Protein 8GQY (pdb70)

B-factor: mean 26.7, std 15.01, range [7.88, 63.64]

Secondary structure (DSSP, 8-state):
----TTTHHHHHHHHTTTTHHHHTSS-SSSS--GGGTIIIIIHHHHTTTTTS-HHHHHHHHTTGGGTTT-----HHHHTHHHHHHHHHHHHS-STT-STTHHHHHTT-HHHHHHHHHHHHT--GGGTTTTHHHHHTTTSTTTHHHHHHHTTHHHHTTTTHHHHHHHHHHHHHHH--SGGGSHHHHHHHHHHHHHHHHIIIIIHHHHHHHHHHTHHHHHHHHHHHHHHHHHHHTT--HHHHHHHHHHHHT----/----TTTTTTTHHHHHHHHHHHHHHS-GGGT--GGGHHHHTTTTTTTTTTTS-HHHHHHHHTTTTTTSS-----HHHHHHHHHHHHHHHHHHTTGGGGGGHHHHHHH-HHHHHHHHHHHHT--HHHHHHHHTHHHHHHHHHHHHHHHHHTTHHHHTTTTHHHHHHHHHHHHHHS---GGGSHHHHHHHHHHHHHHHHHHHHTHHHHHHHHHHTHHHHHHHHHHHHHHHHHHHTT--HHHHTHHHHHHHT----/----TTTTTTTTTTTTTTTHHHHHHS-STTT--GGGHHHHHHHHHHTTTTTS-HHHHHHHHT-HHHHHS-----HHHHTTTHHHHHHHHHHHTTGGGSTTHHHHHHH-HHHHHHHHHHHHT--HHHHHHHHHHHHHTTHHHHHHHHHHHHHHTTTSSTTHHHHHHHHHHHHHTTTTSGGGSHHHHHHHHHHHHHHHHHHHHTHHHHHHHHHHHHHHHHHHHHHHHHHHHHHHTT--HHHHHHHHHHHHT----/----TTTHHHHTTHHHHHHHHHHHHT-STTT--GGGHHHHHHHHHHTTTTTS-HHHHHHHHGGGHHHHS-----HHHHHHHHHHHHHHHHHHTTGGGGGGHHHHHTT-HHHHHHHHHHHTT--HHHHHHHHHHHHHTTSTTHHHHHHHHHHHHHHSSTTHHHHHHHHHHHHHH--S-GGGSHHHHHHHHHHHHHHHHHHHHTTTHHHHTTHHHHHHHHHHHHHHHHHHHHHHTT--HHHHHHHHHHTTT----/----TTTHHHHHHHHHHHHHHHHHHS-TTTT--GGGHHHHHHHHTTHHHHTS-HHHHHHHHTTSTTTSS--PPPTTTTHHHHHHHHHHHHHH-GGG-GGGHHHHHHH-HHHHHHHHHHHTT--HHHHHHHHHHHHHHHHHHHHHHHHHHHHHHHHTTTTHHHHHHHHHHHHHHS---TTSSHHHHHHHHHHHHHHHHHIIIIIHHHHHHTTTTHHHHHHHHHHHHHHHHTTTTT--SHHHHHHHHHHHT----

Foldseek 3Di:
DAWDQCQVCLQVVLVVVVQVVCVVPDHPVLLDDPVLCCLQVVVLLVVLCVVDDVVLSVCLVVCLCCQRGNDFDDLVVLLVVLLVLLVVCVPVNLLPCPVCLVVVCVVDVLLSVLSVCSNVPDDLVCSLVVSVVVLVVVCVSLVSSLVSLVSSLVRSQVSLVVQLCVLVVVCVVCCPDVVCVVSSNSSSVSSNVRSVSCNPSNSVSSSVSSVVRSVRVSLSSVLSSVSSNVSVVSDDSVVSSVVVCVVPVHDDD/DFWDQCQVVVLVVVLVVVVVVQVVVHDCVLLDDVVLCCLQVVVLLVVLCVVDDVVLSVLLVVCVCCLRGPDFDDLVVLLVVLLVVLVVCLPVNLLPCPVCLVVVCVVDVLLSVLSVCSNVPDDLVVSLVVLVVVLVVVVVSLVSSLVSLVSSLVSSLVSLVVLLVVLVVVCVVDVPDVVSCPSSNSSSVSSNVRRCSCSPSNSVSSSVSSVVSSVSVSLSSVLSSVSVNVRSVNDHSVVSSVVSCVSVVHDDD/DAWDQCQVCQLVVVVVVVQVVQVPPHHCVLLDDPVLCCLQVVVLLVVLCVVDPVVLSVLLVVCVCCLRGPDFDDLVVLLVVLLVQLVVCLVPHLQVSPVCLVVVCVVDVLLSVLSVVSNVPDDLVVSLVVLVVVLVVVVVSLVSSLVSLVSSLVRNQVSLVVLLCVLVVVLVVVCPDVCCCVSSNVSSVSSNVRSCSCSPSPSVSSSVSSVVSSVSVVLSSVLSSVSVSCRNVNDHSVVSSVVSCVSVVHDDD/DPWDQCQVCQQVVLVVVVVVVCVVVPDDVLLDDVVLCCQLVVVLLVVLCVVDDVVLSVLLVVCLCCLRTPDFDDLVVLLVVLLVVLVVCLPVNLLPCPVCLVVVCVVDVLLSVLSVCVNVPDDLCCSLVVLVVVLVVVCVSLVSSLVSLVSSLVRSQVSLLVLLVVLVVVLVVDPVDVVCVVSSNVSSCSSNVRSCSCSPSPSVSSSVSSVVRSVRVSLSSVLSSVSVVCSNVSDHSVVSSVVSCVSPVHDDD/DFFDQCQVCQQVVLVVVVCVVQVVVHDCVLLDDPVLCCQLPVVLLVVLCVVDDVVLSVCLVVCVCCLRGPDFDDLVVLLVVLLVVQVVCLPVNLLPCPVCLVVLCVSDVLSNVLSVCVNVPDDLVCSLVVLVVVLVVVLVSLLSSLVSLVSSLVRSQVSLVVLLCVLVVVCVVDVPDVVSCPSSNSNSVSSNVRSCSCSPSPSVSSSPSSVVRSVRVSLSSNLSSVSVSCRVVNDDSVVSSVVSCVSVVHDDD

Radius of gyration: 33.13 Å; Cα contacts (8 Å, |Δi|>4): 1945; chains: 5; bounding box: 75×72×86 Å

Structure (mmCIF, N/CA/C/O backbone):
data_8GQY
#
_entry.id   8GQY
#
_cell.length_a   1.00
_cell.length_b   1.00
_cell.length_c   1.00
_cell.angle_alpha   90.00
_cell.angle_beta   90.00
_cell.angle_gamma   90.00
#
_symmetry.space_group_name_H-M   'P 1'
#
loop_
_atom_site.group_PDB
_atom_site.id
_atom_site.type_symbol
_atom_site.label_atom_id
_atom_site.label_alt_id
_atom_site.label_comp_id
_atom_site.label_asym_id
_atom_site.label_entity_id
_atom_site.label_seq_id
_atom_site.pdbx_PDB_ins_code
_atom_site.Cartn_x
_atom_site.Cartn_y
_atom_site.Cartn_z
_atom_site.occupancy
_atom_site.B_iso_or_equiv
_atom_site.auth_seq_id
_atom_site.auth_comp_id
_atom_site.auth_asym_id
_atom_site.auth_atom_id
_atom_site.pdbx_PDB_model_num
ATOM 1 N N . VAL A 1 5 ? 153.662 103.426 120.197 1.00 39.65 -1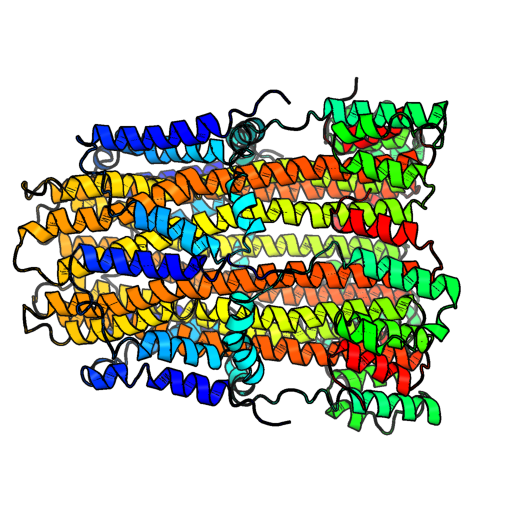 VAL A N 1
ATOM 2 C CA . VAL A 1 5 ? 153.311 104.519 121.093 1.00 39.65 -1 VAL A CA 1
ATOM 3 C C . VAL A 1 5 ? 153.273 104.009 122.528 1.00 39.65 -1 VAL A C 1
ATOM 4 O O . VAL A 1 5 ? 153.327 102.803 122.770 1.00 39.65 -1 VAL A O 1
ATOM 8 N N . HIS A 1 6 ? 153.176 104.936 123.480 1.00 44.18 0 HIS A N 1
ATOM 9 C CA . HIS A 1 6 ? 153.106 104.583 124.891 1.00 44.18 0 HIS A CA 1
ATOM 10 C C . HIS A 1 6 ? 151.955 105.317 125.561 1.00 44.18 0 HIS A C 1
ATOM 11 O O . HIS A 1 6 ? 151.111 105.905 124.880 1.00 44.18 0 HIS A O 1
ATOM 18 N N . MET A 1 7 ? 151.912 105.288 126.889 1.00 34.57 1 MET A N 1
ATOM 19 C CA . MET A 1 7 ? 150.805 105.854 127.644 1.00 34.57 1 MET A CA 1
ATOM 20 C C . MET A 1 7 ? 151.313 107.029 128.464 1.00 34.57 1 MET A C 1
ATOM 21 O O . MET A 1 7 ? 152.399 106.963 129.043 1.00 34.57 1 MET A O 1
ATOM 26 N N . ASP A 1 8 ? 150.528 108.102 128.504 1.00 21.68 2 ASP A N 1
ATOM 27 C CA . ASP A 1 8 ? 150.915 109.295 129.247 1.00 21.68 2 ASP A CA 1
ATOM 28 C C . ASP A 1 8 ? 150.678 109.061 130.732 1.00 21.68 2 ASP A C 1
ATOM 29 O O . ASP A 1 8 ? 149.534 108.900 131.170 1.00 21.68 2 ASP A O 1
ATOM 34 N N . VAL A 1 9 ? 151.759 109.050 131.510 1.00 15.31 3 VAL A N 1
ATOM 35 C CA . VAL A 1 9 ? 151.707 108.720 132.928 1.00 15.31 3 VAL A CA 1
ATOM 36 C C . VAL A 1 9 ? 151.622 110.008 133.739 1.00 15.31 3 VAL A C 1
ATOM 37 O O . VAL A 1 9 ? 151.855 110.017 134.952 1.00 15.31 3 VAL A O 1
ATOM 41 N N . GLY A 1 10 ? 151.267 111.106 133.076 1.00 13.11 4 GLY A N 1
ATOM 42 C CA . GLY A 1 10 ? 151.200 112.381 133.764 1.00 13.11 4 GLY A CA 1
ATOM 43 C C . GLY A 1 10 ? 150.040 112.498 134.730 1.00 13.11 4 GLY A C 1
ATOM 44 O O . GLY A 1 10 ? 150.141 113.204 135.735 1.00 13.11 4 GLY A O 1
ATOM 45 N N . THR A 1 11 ? 148.931 111.815 134.452 1.00 12.19 5 THR A N 1
ATOM 46 C CA . THR A 1 11 ? 147.728 111.986 135.260 1.00 12.19 5 THR A CA 1
ATOM 47 C C . THR A 1 11 ? 147.626 110.973 136.392 1.00 12.19 5 THR A C 1
ATOM 48 O O . THR A 1 11 ? 147.004 111.261 137.417 1.00 12.19 5 THR A O 1
ATOM 52 N N . ILE A 1 12 ? 148.208 109.786 136.236 1.00 11.83 6 ILE A N 1
ATOM 53 C CA . ILE A 1 12 ? 148.216 108.836 137.342 1.00 11.83 6 ILE A CA 1
ATOM 54 C C . ILE A 1 12 ? 149.106 109.346 138.466 1.00 11.83 6 ILE A C 1
ATOM 55 O O . ILE A 1 12 ? 148.666 109.488 139.611 1.00 11.83 6 ILE A O 1
ATOM 60 N N . ILE A 1 13 ? 150.366 109.653 138.153 1.00 11.61 7 ILE A N 1
ATOM 61 C CA . ILE A 1 13 ? 151.271 110.199 139.159 1.00 11.61 7 ILE A CA 1
ATOM 62 C C . ILE A 1 13 ? 150.807 111.578 139.617 1.00 11.61 7 ILE A C 1
ATOM 63 O O . ILE A 1 13 ? 151.278 112.095 140.634 1.00 11.61 7 ILE A O 1
ATOM 68 N N . GLY A 1 14 ? 149.882 112.198 138.886 1.00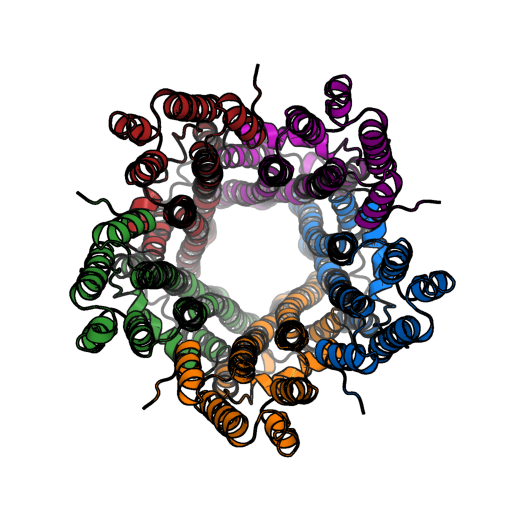 10.32 8 GLY A N 1
ATOM 69 C CA . GLY A 1 14 ? 149.421 113.519 139.273 1.00 10.32 8 GLY A CA 1
ATOM 70 C C . GLY A 1 14 ? 148.315 113.476 140.306 1.00 10.32 8 GLY A C 1
ATOM 71 O O . GLY A 1 14 ? 148.148 114.413 141.087 1.00 10.32 8 GLY A O 1
ATOM 72 N N . ILE A 1 15 ? 147.540 112.399 140.320 1.00 10.14 9 ILE A N 1
ATOM 73 C CA . ILE A 1 15 ? 146.451 112.260 141.278 1.00 10.14 9 ILE A CA 1
ATOM 74 C C . ILE A 1 15 ? 146.811 111.282 142.388 1.00 10.14 9 ILE A C 1
ATOM 75 O O . ILE A 1 15 ? 146.372 111.442 143.528 1.00 10.14 9 ILE A O 1
ATOM 80 N N . ILE A 1 16 ? 147.615 110.261 142.090 1.00 10.22 10 ILE A N 1
ATOM 81 C CA . ILE A 1 16 ? 148.085 109.371 143.146 1.00 10.22 10 ILE A CA 1
ATOM 82 C C . ILE A 1 16 ? 148.986 110.126 144.112 1.00 10.22 10 ILE A C 1
ATOM 83 O O . ILE A 1 16 ? 148.848 110.004 145.333 1.00 10.22 10 ILE A O 1
ATOM 88 N N . ALA A 1 17 ? 149.918 110.921 143.589 1.00 9.98 11 ALA A N 1
ATOM 89 C CA . ALA A 1 17 ? 150.794 111.716 144.439 1.00 9.98 11 ALA A CA 1
ATOM 90 C C . ALA A 1 17 ? 150.136 112.989 144.945 1.00 9.98 11 ALA A C 1
ATOM 91 O O . ALA A 1 17 ? 150.792 113.766 145.644 1.00 9.98 11 ALA A O 1
ATOM 93 N N . ALA A 1 18 ? 148.875 113.235 144.591 1.00 9.27 12 ALA A N 1
ATOM 94 C CA . ALA A 1 18 ? 148.122 114.312 145.222 1.00 9.27 12 ALA A CA 1
ATOM 95 C C . ALA A 1 18 ? 147.234 113.775 146.332 1.00 9.27 12 ALA A C 1
ATOM 96 O O . ALA A 1 18 ? 146.926 114.494 147.285 1.00 9.27 12 ALA A O 1
ATOM 98 N N . PHE A 1 19 ? 146.801 112.519 146.216 1.00 9.22 13 PHE A N 1
ATOM 99 C CA . PHE A 1 19 ? 146.101 111.862 147.310 1.00 9.22 13 PHE A CA 1
ATOM 100 C C . PHE A 1 19 ? 147.059 111.200 148.285 1.00 9.22 13 PHE A C 1
ATOM 101 O O . PHE A 1 19 ? 146.617 110.699 149.321 1.00 9.22 13 PHE A O 1
ATOM 109 N N . LEU A 1 20 ? 148.352 111.171 147.973 1.00 10.05 14 LEU A N 1
ATOM 110 C CA . LEU A 1 20 ? 149.327 110.577 148.876 1.00 10.05 14 LEU A CA 1
ATOM 111 C C . LEU A 1 20 ? 150.007 111.614 149.754 1.00 10.05 14 LEU A C 1
ATOM 112 O O . LEU A 1 20 ? 150.618 111.253 150.763 1.00 10.05 14 LEU A O 1
ATOM 117 N N . LEU A 1 21 ? 149.937 112.893 149.383 1.00 10.44 15 LEU A N 1
ATOM 118 C CA . LEU A 1 21 ? 150.369 113.960 150.275 1.00 10.44 15 LEU A CA 1
ATOM 119 C C . LEU A 1 21 ? 149.224 114.497 151.118 1.00 10.44 15 LEU A C 1
ATOM 120 O O . LEU A 1 21 ? 149.467 115.083 152.176 1.00 10.44 15 LEU A O 1
ATOM 125 N N . ILE A 1 22 ? 147.985 114.315 150.667 1.00 10.45 16 ILE A N 1
ATOM 126 C CA . ILE A 1 22 ? 146.838 114.598 151.518 1.00 10.45 16 ILE A CA 1
ATOM 127 C C . ILE A 1 22 ? 146.663 113.486 152.542 1.00 10.45 16 ILE A C 1
ATOM 128 O O . ILE A 1 22 ? 146.100 113.696 153.621 1.00 10.45 16 ILE A O 1
ATOM 133 N N . LEU A 1 23 ? 147.159 112.290 152.230 1.00 11.67 17 LEU A N 1
ATOM 134 C CA . LEU A 1 23 ? 147.076 111.169 153.155 1.00 11.67 17 LEU A CA 1
ATOM 135 C C . LEU A 1 23 ? 148.287 111.073 154.071 1.00 11.67 17 LEU A C 1
ATOM 136 O O . LEU A 1 23 ? 148.198 110.436 155.124 1.00 11.67 17 LEU A O 1
ATOM 141 N N . ILE A 1 24 ? 149.414 111.682 153.701 1.00 11.98 18 ILE A N 1
ATOM 142 C CA . ILE A 1 24 ? 150.562 111.708 154.601 1.00 11.98 18 ILE A CA 1
ATOM 143 C C . ILE A 1 24 ? 150.461 112.887 155.559 1.00 11.98 18 ILE A C 1
ATOM 144 O O . ILE A 1 24 ? 150.855 112.791 156.726 1.00 11.98 18 ILE A O 1
ATOM 149 N N . SER A 1 25 ? 149.911 114.011 155.095 1.00 12.96 19 SER A N 1
ATOM 150 C CA . SER A 1 25 ? 149.720 115.159 155.974 1.00 12.96 19 SER A CA 1
ATOM 151 C C . SER A 1 25 ? 148.679 114.895 157.050 1.00 12.96 19 SER A C 1
ATOM 152 O O . SER A 1 25 ? 148.618 115.640 158.033 1.00 12.96 19 SER A O 1
ATOM 155 N N . ILE A 1 26 ? 147.854 113.865 156.881 1.00 14.26 20 ILE A N 1
ATOM 156 C CA . ILE A 1 26 ? 146.960 113.439 157.949 1.00 14.26 20 ILE A CA 1
ATOM 157 C C . ILE A 1 26 ? 147.698 112.537 158.925 1.00 14.26 20 ILE A C 1
ATOM 158 O O . ILE A 1 26 ? 147.564 112.672 160.146 1.00 14.26 20 ILE A O 1
ATOM 163 N N . LEU A 1 27 ? 148.498 111.609 158.401 1.00 14.58 21 LEU A N 1
ATOM 164 C CA . LEU A 1 27 ? 149.236 110.689 159.258 1.00 14.58 21 LEU A CA 1
ATOM 165 C C . LEU A 1 27 ? 150.357 111.393 160.010 1.00 14.58 21 LEU A C 1
ATOM 166 O O . LEU A 1 27 ? 150.785 110.917 161.066 1.00 14.58 21 LEU A O 1
ATOM 171 N N . ILE A 1 28 ? 150.844 112.519 159.486 1.00 15.95 22 ILE A N 1
ATOM 172 C CA . ILE A 1 28 ? 151.900 113.264 160.167 1.00 15.95 22 ILE A CA 1
ATOM 173 C C . ILE A 1 28 ? 151.385 113.839 161.481 1.00 15.95 22 ILE A C 1
ATOM 174 O O . ILE A 1 28 ? 152.125 113.938 162.467 1.00 15.95 22 ILE A O 1
ATOM 179 N N . GLY A 1 29 ? 150.104 114.185 161.529 1.00 20.65 23 GLY A N 1
ATOM 180 C CA . GLY A 1 29 ? 149.515 114.752 162.725 1.00 20.65 23 GLY A CA 1
ATOM 181 C C . GLY A 1 29 ? 148.771 113.715 163.537 1.00 20.65 23 GLY A C 1
ATOM 182 O O . GLY A 1 29 ? 149.381 112.966 164.304 1.00 20.65 23 GLY A O 1
ATOM 183 N N . GLY A 1 30 ? 147.452 113.664 163.384 1.00 21.04 24 GLY A N 1
ATOM 184 C CA . GLY A 1 30 ? 146.653 112.679 164.085 1.00 21.04 24 GLY A CA 1
ATOM 185 C C . GLY A 1 30 ? 146.653 111.334 163.392 1.00 21.04 24 GLY A C 1
ATOM 186 O O . GLY A 1 30 ? 147.713 110.822 163.027 1.00 21.04 24 GLY A O 1
ATOM 187 N N . SER A 1 31 ? 145.478 110.748 163.210 1.00 25.83 25 SER A N 1
ATOM 188 C CA . SER A 1 31 ? 145.331 109.479 162.515 1.00 25.83 25 SER A CA 1
ATOM 189 C C . SER A 1 31 ? 144.306 109.627 161.395 1.00 25.83 25 SER A C 1
ATOM 190 O O . SER A 1 31 ? 143.731 110.696 161.184 1.00 25.83 25 SER A O 1
ATOM 193 N N . ILE A 1 32 ? 144.083 108.534 160.673 1.00 24.23 26 ILE A N 1
ATOM 194 C CA . ILE A 1 32 ? 143.186 108.520 159.527 1.00 24.23 26 ILE A CA 1
ATOM 195 C C . ILE A 1 32 ? 141.798 108.005 159.919 1.00 24.23 26 ILE A C 1
ATOM 196 O O . ILE A 1 32 ? 140.972 107.715 159.057 1.00 24.23 26 ILE A O 1
ATOM 201 N N . THR A 1 33 ? 141.521 107.898 161.215 1.00 25.02 27 THR A N 1
ATOM 202 C CA . THR A 1 33 ? 140.188 107.530 161.674 1.00 25.02 27 THR A CA 1
ATOM 203 C C . THR A 1 33 ? 139.340 108.739 162.025 1.00 25.02 27 THR A C 1
ATOM 204 O O . THR A 1 33 ? 138.117 108.622 162.137 1.00 25.02 27 THR A O 1
ATOM 208 N N . ALA A 1 34 ? 139.963 109.901 162.211 1.00 23.67 28 ALA A N 1
ATOM 209 C CA . ALA A 1 34 ? 139.197 111.113 162.459 1.00 23.67 28 ALA A CA 1
ATOM 210 C C . ALA A 1 34 ? 138.599 111.679 161.183 1.00 23.67 28 ALA A C 1
ATOM 211 O O . ALA A 1 34 ? 137.516 112.270 161.228 1.00 23.67 28 ALA A O 1
ATOM 213 N N . PHE A 1 35 ? 139.271 111.501 160.048 1.00 19.49 29 PHE A N 1
ATOM 214 C CA . PHE A 1 35 ? 138.849 112.094 158.792 1.00 19.49 29 PHE A CA 1
ATOM 215 C C . PHE A 1 35 ? 137.919 111.206 157.985 1.00 19.49 29 PHE A C 1
ATOM 216 O O . PHE A 1 35 ? 137.515 111.601 156.889 1.00 19.49 29 PHE A O 1
ATOM 224 N N . ILE A 1 36 ? 137.579 110.020 158.485 1.00 18.80 30 ILE A N 1
ATOM 225 C CA . ILE A 1 36 ? 136.591 109.179 157.823 1.00 18.80 30 ILE A CA 1
ATOM 226 C C . ILE A 1 36 ? 135.234 109.418 158.469 1.00 18.80 30 ILE A C 1
ATOM 227 O O . ILE A 1 36 ? 135.000 109.030 159.619 1.00 18.80 30 ILE A O 1
ATOM 232 N N . ASN A 1 37 ? 134.332 110.059 157.732 1.00 16.26 31 ASN A N 1
ATOM 233 C CA . ASN A 1 37 ? 132.998 110.387 158.229 1.00 16.26 31 ASN A CA 1
ATOM 234 C C . ASN A 1 37 ? 131.994 109.957 157.166 1.00 16.26 31 ASN A C 1
ATOM 235 O O . ASN A 1 37 ? 131.660 110.738 156.271 1.00 16.26 31 ASN A O 1
ATOM 240 N N . VAL A 1 38 ? 131.510 108.724 157.281 1.00 15.94 32 VAL A N 1
ATOM 241 C CA . VAL A 1 38 ? 130.718 108.058 156.247 1.00 15.94 32 VAL A CA 1
ATOM 242 C C . VAL A 1 38 ? 129.420 108.798 155.927 1.00 15.94 32 VAL A C 1
ATOM 243 O O . VAL A 1 38 ? 129.090 108.941 154.742 1.00 15.94 32 VAL A O 1
ATOM 247 N N . PRO A 1 39 ? 128.643 109.291 156.909 1.00 14.83 33 PRO A N 1
ATOM 248 C CA . PRO A 1 39 ? 127.423 110.026 156.546 1.00 14.83 33 PRO A CA 1
ATOM 249 C C . PRO A 1 39 ? 127.700 111.397 155.951 1.00 14.83 33 PRO A C 1
ATOM 250 O O . PRO A 1 39 ? 126.775 112.185 155.741 1.00 14.83 33 PRO A O 1
ATOM 254 N N . SER A 1 40 ? 128.969 111.698 155.688 1.00 13.99 34 SER A N 1
ATOM 255 C CA . SER A 1 40 ? 129.357 112.911 154.988 1.00 13.99 34 SER A CA 1
ATOM 256 C C . SER A 1 40 ? 130.187 112.625 153.750 1.00 13.99 34 SER A C 1
ATOM 257 O O . SER A 1 40 ? 130.744 113.560 153.167 1.00 13.99 34 SER A O 1
ATOM 260 N N . ILE A 1 41 ? 130.318 111.358 153.356 1.00 13.74 35 ILE A N 1
ATOM 261 C CA . ILE A 1 41 ? 130.846 111.034 152.038 1.00 13.74 35 ILE A CA 1
ATOM 262 C C . ILE A 1 41 ? 129.739 111.029 151.000 1.00 13.74 35 ILE A C 1
ATOM 263 O O . ILE A 1 41 ? 129.992 111.331 149.830 1.00 13.74 35 ILE A O 1
ATOM 268 N N . PHE A 1 42 ? 128.509 110.711 151.403 1.00 13.81 36 PHE A N 1
ATOM 269 C CA . PHE A 1 42 ? 127.393 110.662 150.473 1.00 13.81 36 PHE A CA 1
ATOM 270 C C . PHE A 1 42 ? 126.887 112.042 150.078 1.00 13.81 36 PHE A C 1
ATOM 271 O O . PHE A 1 42 ? 126.367 112.197 148.971 1.00 13.81 36 PHE A O 1
ATOM 279 N N . ILE A 1 43 ? 127.028 113.044 150.941 1.00 12.33 37 ILE A N 1
ATOM 280 C CA . ILE A 1 43 ? 126.524 114.370 150.608 1.00 12.33 37 ILE A CA 1
ATOM 281 C C . ILE A 1 43 ? 127.459 115.108 149.654 1.00 12.33 37 ILE A C 1
ATOM 282 O O . ILE A 1 43 ? 127.033 116.052 148.984 1.00 12.33 37 ILE A O 1
ATOM 287 N N . VAL A 1 44 ? 128.721 114.698 149.563 1.00 10.98 38 VAL A N 1
ATOM 288 C CA . VAL A 1 44 ? 129.655 115.349 148.651 1.00 10.98 38 VAL A CA 1
ATOM 289 C C . VAL A 1 44 ? 129.942 114.485 147.433 1.00 10.98 38 VAL A C 1
ATOM 290 O O . VAL A 1 44 ? 129.983 114.989 146.310 1.00 10.98 38 VAL A O 1
ATOM 294 N N . VAL A 1 45 ? 130.141 113.180 147.619 1.00 10.44 39 VAL A N 1
ATOM 295 C CA . VAL A 1 45 ? 130.395 112.297 146.485 1.00 10.44 39 VAL A CA 1
ATOM 296 C C . VAL A 1 45 ? 129.087 111.836 145.864 1.00 10.44 39 VAL A C 1
ATOM 297 O O . VAL A 1 45 ? 128.888 111.938 144.650 1.00 10.44 39 VAL A O 1
ATOM 301 N N . GLY A 1 46 ? 128.174 111.318 146.685 1.00 11.41 40 GLY A N 1
ATOM 302 C CA . GLY A 1 46 ? 126.905 110.848 146.161 1.00 11.41 40 GLY A CA 1
ATOM 303 C C . GLY A 1 46 ? 125.948 111.968 145.817 1.00 11.41 40 GLY A C 1
ATOM 304 O O . GLY A 1 46 ? 125.054 111.789 144.988 1.00 11.41 40 GLY A O 1
ATOM 305 N N . GLY A 1 47 ? 126.108 113.125 146.450 1.00 10.74 41 GLY A N 1
ATOM 306 C CA . GLY A 1 47 ? 125.275 114.272 146.151 1.00 10.74 41 GLY A CA 1
ATOM 307 C C . GLY A 1 47 ? 125.810 115.085 144.993 1.00 10.74 41 GLY A C 1
ATOM 308 O O . GLY A 1 47 ? 125.051 115.480 144.106 1.00 10.74 41 GLY A O 1
ATOM 309 N N . GLY A 1 48 ? 127.121 115.335 144.984 1.00 9.85 42 GLY A N 1
ATOM 310 C CA . GLY A 1 48 ? 127.719 116.101 143.904 1.00 9.85 42 GLY A CA 1
ATOM 311 C C . GLY A 1 48 ? 127.661 115.401 142.564 1.00 9.85 42 GLY A C 1
ATOM 312 O O . GLY A 1 48 ? 127.786 116.045 141.520 1.00 9.85 42 GLY A O 1
ATOM 313 N N . MET A 1 49 ? 127.491 114.076 142.569 1.00 11.39 43 MET A N 1
ATOM 314 C CA . MET A 1 49 ? 127.290 113.335 141.329 1.00 11.39 43 MET A CA 1
ATOM 315 C C . MET A 1 49 ? 125.838 113.365 140.881 1.00 11.39 43 MET A C 1
ATOM 316 O O . MET A 1 49 ? 125.568 113.495 139.684 1.00 11.39 43 MET A O 1
ATOM 321 N N . ALA A 1 50 ? 124.894 113.250 141.815 1.00 11.02 44 ALA A N 1
ATOM 322 C CA . ALA A 1 50 ? 123.485 113.212 141.446 1.00 11.02 44 ALA A CA 1
ATOM 323 C C . ALA A 1 50 ? 122.973 114.594 141.069 1.00 11.02 44 ALA A C 1
ATOM 324 O O . ALA A 1 50 ? 122.158 114.728 140.153 1.00 11.02 44 ALA A O 1
ATOM 326 N N . ALA A 1 51 ? 123.434 115.634 141.763 1.00 9.89 45 ALA A N 1
ATOM 327 C CA . ALA A 1 51 ? 123.037 116.989 141.396 1.00 9.89 45 ALA A CA 1
ATOM 328 C C . ALA A 1 51 ? 123.679 117.411 140.083 1.00 9.89 45 ALA A C 1
ATOM 329 O O . ALA A 1 51 ? 123.177 118.307 139.400 1.00 9.89 45 ALA A O 1
ATOM 331 N N . ALA A 1 52 ? 124.802 116.790 139.725 1.00 10.49 46 ALA A N 1
ATOM 332 C CA . ALA A 1 52 ? 125.432 116.996 138.429 1.00 10.49 46 ALA A CA 1
ATOM 333 C C . ALA A 1 52 ? 124.963 115.997 137.387 1.00 10.49 46 ALA A C 1
ATOM 334 O O . ALA A 1 52 ? 125.409 116.069 136.238 1.00 10.49 46 ALA A O 1
ATOM 336 N N . MET A 1 53 ? 124.106 115.051 137.770 1.00 11.07 47 MET A N 1
ATOM 337 C CA . MET A 1 53 ? 123.438 114.209 136.787 1.00 11.07 47 MET A CA 1
ATOM 338 C C . MET A 1 53 ? 122.287 114.958 136.140 1.00 11.07 47 MET A C 1
ATOM 339 O O . MET A 1 53 ? 121.986 114.753 134.961 1.00 11.07 47 MET A O 1
ATOM 344 N N . GLY A 1 54 ? 121.637 115.836 136.899 1.00 11.10 48 GLY A N 1
ATOM 345 C CA . GLY A 1 54 ? 120.552 116.641 136.385 1.00 11.10 48 GLY A CA 1
ATOM 346 C C . GLY A 1 54 ? 120.976 117.830 135.567 1.00 11.10 48 GLY A C 1
ATOM 347 O O . GLY A 1 54 ? 120.139 118.428 134.889 1.00 11.10 48 GLY A O 1
ATOM 348 N N . ALA A 1 55 ? 122.252 118.191 135.610 1.00 10.17 49 ALA A N 1
ATOM 349 C CA . ALA A 1 55 ? 122.742 119.297 134.805 1.00 10.17 49 ALA A CA 1
ATOM 350 C C . ALA A 1 55 ? 122.954 118.914 133.350 1.00 10.17 49 ALA A C 1
ATOM 351 O O . ALA A 1 55 ? 123.143 119.805 132.518 1.00 10.17 49 ALA A O 1
ATOM 353 N N . PHE A 1 56 ? 122.915 117.630 133.024 1.00 10.55 50 PHE A N 1
ATOM 354 C CA . PHE A 1 56 ? 123.132 117.132 131.676 1.00 10.55 50 PHE A CA 1
ATOM 355 C C . PHE A 1 56 ? 122.091 116.070 131.374 1.00 10.55 50 PHE A C 1
ATOM 356 O O . PHE A 1 56 ? 121.526 115.467 132.291 1.00 10.55 50 PHE A O 1
ATOM 364 N N . PRO A 1 57 ? 121.818 115.815 130.097 1.00 13.24 51 PRO A N 1
ATOM 365 C CA . PRO A 1 57 ? 121.015 114.645 129.741 1.00 13.24 51 PRO A CA 1
ATOM 366 C C . PRO A 1 57 ? 121.661 113.368 130.251 1.00 13.24 51 PRO A C 1
ATOM 367 O O . PRO A 1 57 ? 122.799 113.358 130.721 1.00 13.24 51 PRO A O 1
ATOM 371 N N . LEU A 1 58 ? 120.911 112.272 130.168 1.00 14.35 52 LEU A N 1
ATOM 372 C CA . LEU A 1 58 ? 121.425 111.019 130.705 1.00 14.35 52 LEU A CA 1
ATOM 373 C C . LEU A 1 58 ? 122.588 110.486 129.881 1.00 14.35 52 LEU A C 1
ATOM 374 O O . LEU A 1 58 ? 123.485 109.840 130.428 1.00 14.35 52 LEU A O 1
ATOM 379 N N . LYS A 1 59 ? 122.603 110.750 128.577 1.00 14.81 53 LYS A N 1
ATOM 380 C CA . LYS A 1 59 ? 123.661 110.221 127.726 1.00 14.81 53 LYS A CA 1
ATOM 381 C C . LYS A 1 59 ? 124.949 111.026 127.802 1.00 14.81 53 LYS A C 1
ATOM 382 O O . LYS A 1 59 ? 126.018 110.475 127.524 1.00 14.81 53 LYS A O 1
ATOM 388 N N . ASP A 1 60 ? 124.878 112.306 128.162 1.00 13.57 54 ASP A N 1
ATOM 389 C CA . ASP A 1 60 ? 126.062 113.149 128.244 1.00 13.57 54 ASP A CA 1
ATOM 390 C C . ASP A 1 60 ? 126.711 113.126 129.617 1.00 13.57 54 ASP A C 1
ATOM 391 O O . ASP A 1 60 ? 127.833 113.620 129.761 1.00 13.57 54 ASP A O 1
ATOM 396 N N . PHE A 1 61 ? 126.032 112.581 130.622 1.00 11.65 55 PHE A N 1
ATOM 397 C CA . PHE A 1 61 ? 126.621 112.341 131.931 1.00 11.65 55 PHE A CA 1
ATOM 398 C C . PHE A 1 61 ? 127.210 110.948 132.057 1.00 11.65 55 PHE A C 1
ATOM 399 O O . PHE A 1 61 ? 128.187 110.764 132.786 1.00 11.65 55 PHE A O 1
ATOM 407 N N . ILE A 1 62 ? 126.640 109.962 131.362 1.00 12.40 56 ILE A N 1
ATOM 408 C CA . ILE A 1 62 ? 127.227 108.629 131.358 1.00 12.40 56 ILE A CA 1
ATOM 409 C C . ILE A 1 62 ? 128.549 108.630 130.607 1.00 12.40 56 ILE A C 1
ATOM 410 O O . ILE A 1 62 ? 129.481 107.910 130.980 1.00 12.40 56 ILE A O 1
ATOM 415 N N . ARG A 1 63 ? 128.665 109.432 129.548 1.00 12.89 57 ARG A N 1
ATOM 416 C CA . ARG A 1 63 ? 129.953 109.571 128.878 1.00 12.89 57 ARG A CA 1
ATOM 417 C C . ARG A 1 63 ? 130.931 110.365 129.729 1.00 12.89 57 ARG A C 1
ATOM 418 O O . ARG A 1 63 ? 132.063 109.926 129.952 1.00 12.89 57 ARG A O 1
ATOM 426 N N . GLY A 1 64 ? 130.509 111.528 130.223 1.00 11.45 58 GLY A N 1
ATOM 427 C CA . GLY A 1 64 ? 131.429 112.406 130.923 1.00 11.45 58 GLY A CA 1
ATOM 428 C C . GLY A 1 64 ? 131.969 111.827 132.214 1.00 11.45 58 GLY A C 1
ATOM 429 O O . GLY A 1 64 ? 133.044 112.222 132.670 1.00 11.45 58 GLY A O 1
ATOM 430 N N . VAL A 1 65 ? 131.240 110.895 132.824 1.00 10.98 59 VAL A N 1
ATOM 431 C CA . VAL A 1 65 ? 131.736 110.264 134.041 1.00 10.98 59 VAL A CA 1
ATOM 432 C C . VAL A 1 65 ? 132.583 109.046 133.707 1.00 10.98 59 VAL A C 1
ATOM 433 O O . VAL A 1 65 ? 133.583 108.771 134.376 1.00 10.98 59 VAL A O 1
ATOM 437 N N . LEU A 1 66 ? 132.219 108.309 132.664 1.00 11.68 60 LEU A N 1
ATOM 438 C CA . LEU A 1 66 ? 133.064 107.226 132.181 1.00 11.68 60 LEU A CA 1
ATOM 439 C C . LEU A 1 66 ? 134.194 107.720 131.292 1.00 11.68 60 LEU A C 1
ATOM 440 O O . LEU A 1 66 ? 134.842 106.902 130.633 1.00 11.68 60 LEU A O 1
ATOM 445 N N . ALA A 1 67 ? 134.436 109.026 131.245 1.00 11.59 61 ALA A N 1
ATOM 446 C CA . ALA A 1 67 ? 135.514 109.595 130.452 1.00 11.59 61 ALA A CA 1
ATOM 447 C C . ALA A 1 67 ? 136.759 109.880 131.269 1.00 11.59 61 ALA A C 1
ATOM 448 O O . ALA A 1 67 ? 137.623 110.626 130.805 1.00 11.59 61 ALA A O 1
ATOM 450 N N . ILE A 1 68 ? 136.863 109.334 132.481 1.00 10.69 62 ILE A N 1
ATOM 451 C CA . ILE A 1 68 ? 138.144 109.362 133.171 1.00 10.69 62 ILE A CA 1
ATOM 452 C C . ILE A 1 68 ? 139.148 108.455 132.482 1.00 10.69 62 ILE A C 1
ATOM 453 O O . ILE A 1 68 ? 140.340 108.778 132.441 1.00 10.69 62 ILE A O 1
ATOM 458 N N . LYS A 1 69 ? 138.692 107.337 131.918 1.00 12.87 63 LYS A N 1
ATOM 459 C CA . LYS A 1 69 ? 139.584 106.419 131.227 1.00 12.87 63 LYS A CA 1
ATOM 460 C C . LYS A 1 69 ? 140.319 107.085 130.071 1.00 12.87 63 LYS A C 1
ATOM 461 O O . LYS A 1 69 ? 141.289 106.517 129.563 1.00 12.87 63 LYS A O 1
ATOM 467 N N . LYS A 1 70 ? 139.880 108.266 129.636 1.00 13.17 64 LYS A N 1
ATOM 468 C CA . LYS A 1 70 ? 140.645 109.049 128.678 1.00 13.17 64 LYS A CA 1
ATOM 469 C C . LYS A 1 70 ? 141.572 110.048 129.351 1.00 13.17 64 LYS A C 1
ATOM 470 O O . LYS A 1 70 ? 142.376 110.686 128.666 1.00 13.17 64 LYS A O 1
ATOM 476 N N . ALA A 1 71 ? 141.472 110.211 130.670 1.00 11.88 65 ALA A N 1
ATOM 477 C CA . ALA A 1 71 ? 142.460 111.005 131.388 1.00 11.88 65 ALA A CA 1
ATOM 478 C C . ALA A 1 71 ? 143.613 110.134 131.859 1.00 11.88 65 ALA A C 1
ATOM 479 O O . ALA A 1 71 ? 144.779 110.410 131.556 1.00 11.88 65 ALA A O 1
ATOM 481 N N . PHE A 1 72 ? 143.304 109.068 132.596 1.00 12.24 66 PHE A N 1
ATOM 482 C CA . PHE A 1 72 ? 144.351 108.271 133.223 1.00 12.24 66 PHE A CA 1
ATOM 483 C C . PHE A 1 72 ? 145.196 107.548 132.184 1.00 12.24 66 PHE A C 1
ATOM 484 O O . PHE A 1 72 ? 146.403 107.794 132.068 1.00 12.24 66 PHE A O 1
ATOM 492 N N . LEU A 1 73 ? 144.581 106.658 131.407 1.00 14.88 67 LEU A N 1
ATOM 493 C CA . LEU A 1 73 ? 145.295 105.918 130.370 1.00 14.88 67 LEU A CA 1
ATOM 494 C C . LEU A 1 73 ? 145.005 106.560 129.017 1.00 14.88 67 LEU A C 1
ATOM 495 O O . LEU A 1 73 ? 144.229 106.056 128.206 1.00 14.88 67 LEU A O 1
ATOM 500 N N . TRP A 1 74 ? 145.647 107.697 128.780 1.00 20.15 68 TRP A N 1
ATOM 501 C CA . TRP A 1 74 ? 145.604 108.371 127.495 1.00 20.15 68 TRP A CA 1
ATOM 502 C C . TRP A 1 74 ? 146.947 108.215 126.800 1.00 20.15 68 TRP A C 1
ATOM 503 O O . TRP A 1 74 ? 148.003 108.288 127.434 1.00 20.15 68 TRP A O 1
ATOM 514 N N . LYS A 1 75 ? 146.901 107.990 125.490 1.00 26.73 69 LYS A N 1
ATOM 515 C CA . LYS A 1 75 ? 148.107 107.820 124.700 1.00 26.73 69 LYS A CA 1
ATOM 516 C C . LYS A 1 75 ? 148.150 108.902 123.630 1.00 26.73 69 LYS A C 1
ATOM 517 O O . LYS A 1 75 ? 147.331 108.882 122.694 1.00 26.73 69 LYS A O 1
ATOM 523 N N . PRO A 1 76 ? 149.077 109.856 123.727 1.00 28.17 70 PRO A N 1
ATOM 524 C CA . PRO A 1 76 ? 149.072 110.973 122.792 1.00 28.17 70 PRO A CA 1
ATOM 525 C C . PRO A 1 76 ? 149.246 110.482 121.368 1.00 28.17 70 PRO A C 1
ATOM 526 O O . PRO A 1 76 ? 149.888 109.446 121.128 1.00 28.17 70 PRO A O 1
ATOM 530 N N . PRO A 1 77 ? 148.674 111.181 120.389 1.00 30.55 71 PRO A N 1
ATOM 531 C CA . PRO A 1 77 ? 148.816 110.745 118.995 1.00 30.55 71 PRO A CA 1
ATOM 532 C C . PRO A 1 77 ? 150.261 110.868 118.540 1.00 30.55 71 PRO A C 1
ATOM 533 O O . PRO A 1 77 ? 150.900 111.903 118.735 1.00 30.55 71 PRO A O 1
ATOM 537 N N . ASP A 1 78 ? 150.775 109.799 117.942 1.00 35.23 72 ASP A N 1
ATOM 538 C CA . ASP A 1 78 ? 152.128 109.814 117.400 1.00 35.23 72 ASP A CA 1
ATOM 539 C C . ASP A 1 78 ? 152.163 110.755 116.204 1.00 35.23 72 ASP A C 1
ATOM 540 O O . ASP A 1 78 ? 151.706 110.399 115.114 1.00 35.23 72 ASP A O 1
ATOM 545 N N . LEU A 1 79 ? 152.701 111.959 116.401 1.00 32.29 73 LEU A N 1
ATOM 546 C CA . LEU A 1 79 ? 152.712 112.949 115.332 1.00 32.29 73 LEU A CA 1
ATOM 547 C C . LEU A 1 79 ? 153.619 112.560 114.176 1.00 32.29 73 LEU A C 1
ATOM 548 O O . LEU A 1 79 ? 153.366 112.989 113.047 1.00 32.29 73 LEU A O 1
ATOM 553 N N . ASN A 1 80 ? 154.659 111.767 114.419 1.00 35.93 74 ASN A N 1
ATOM 554 C CA . ASN A 1 80 ? 155.491 111.278 113.330 1.00 35.93 74 ASN A CA 1
ATOM 555 C C . ASN A 1 80 ? 154.795 110.213 112.497 1.00 35.93 74 ASN A C 1
ATOM 556 O O . ASN A 1 80 ? 155.358 109.774 111.490 1.00 35.93 74 ASN A O 1
ATOM 561 N N . ASP A 1 81 ? 153.599 109.781 112.902 1.00 36.71 75 ASP A N 1
ATOM 562 C CA . ASP A 1 81 ? 152.761 108.907 112.097 1.00 36.71 75 ASP A CA 1
ATOM 563 C C . ASP A 1 81 ? 151.549 109.617 111.516 1.00 36.71 75 ASP A C 1
ATOM 564 O O . ASP A 1 81 ? 150.981 109.130 110.535 1.00 36.71 75 ASP A O 1
ATOM 569 N N . VAL A 1 82 ? 151.142 110.747 112.093 1.00 34.27 76 VAL A N 1
ATOM 570 C CA . VAL A 1 82 ? 150.134 111.584 111.454 1.00 34.27 76 VAL A CA 1
ATOM 571 C C . VAL A 1 82 ? 150.658 112.114 110.129 1.00 34.27 76 VAL A C 1
ATOM 572 O O . VAL A 1 82 ? 149.911 112.242 109.154 1.00 34.27 76 VAL A O 1
ATOM 576 N N . ILE A 1 83 ? 151.953 112.426 110.072 1.00 34.50 77 ILE A N 1
ATOM 577 C CA . ILE A 1 83 ? 152.549 112.902 108.831 1.00 34.50 77 ILE A CA 1
ATOM 578 C C . ILE A 1 83 ? 152.737 111.750 107.857 1.00 34.50 77 ILE A C 1
ATOM 579 O O . ILE A 1 83 ? 152.450 111.876 106.663 1.00 34.50 77 ILE A O 1
ATOM 584 N N . GLU A 1 84 ? 153.217 110.611 108.346 1.00 36.73 78 GLU A N 1
ATOM 585 C CA . GLU A 1 84 ? 153.484 109.465 107.490 1.00 36.73 78 GLU A CA 1
ATOM 586 C C . GLU A 1 84 ? 152.228 108.901 106.842 1.00 36.73 78 GLU A C 1
ATOM 587 O O . GLU A 1 84 ? 152.310 108.388 105.723 1.00 36.73 78 GLU A O 1
ATOM 593 N N . THR A 1 85 ? 151.070 108.996 107.499 1.00 36.11 79 THR A N 1
ATOM 594 C CA . THR A 1 85 ? 149.837 108.510 106.890 1.00 36.11 79 THR A CA 1
ATOM 595 C C . THR A 1 85 ? 149.252 109.532 105.926 1.00 36.11 79 THR A C 1
ATOM 596 O O . THR A 1 85 ? 148.309 109.225 105.191 1.00 36.11 79 THR A O 1
ATOM 600 N N . ILE A 1 86 ? 149.778 110.756 105.929 1.00 34.56 80 ILE A N 1
ATOM 601 C CA . ILE A 1 86 ? 149.374 111.734 104.927 1.00 34.56 80 ILE A CA 1
ATOM 602 C C . ILE A 1 86 ? 150.165 111.533 103.644 1.00 34.56 80 ILE A C 1
ATOM 603 O O . ILE A 1 86 ? 149.603 111.538 102.544 1.00 34.56 80 ILE A O 1
ATOM 608 N N . GLY A 1 87 ? 151.479 111.343 103.760 1.00 36.10 81 GLY A N 1
ATOM 609 C CA . GLY A 1 87 ? 152.274 110.986 102.602 1.00 36.10 81 GLY A CA 1
ATOM 610 C C . GLY A 1 87 ? 152.018 109.584 102.094 1.00 36.10 81 GLY A C 1
ATOM 611 O O . GLY A 1 87 ? 152.494 109.231 101.011 1.00 36.10 81 GLY A O 1
ATOM 612 N N . GLU A 1 88 ? 151.289 108.771 102.858 1.00 41.12 82 GLU A N 1
ATOM 613 C CA . GLU A 1 88 ? 150.872 107.467 102.362 1.00 41.12 82 GLU A CA 1
ATOM 614 C C . GLU A 1 88 ? 149.589 107.564 101.552 1.00 41.12 82 GLU A C 1
ATOM 615 O O . GLU A 1 88 ? 149.417 106.824 100.578 1.00 41.12 82 GLU A O 1
ATOM 621 N N . ILE A 1 89 ? 148.681 108.460 101.940 1.00 41.00 83 ILE A N 1
ATOM 622 C CA . ILE A 1 89 ? 147.516 108.743 101.112 1.00 41.00 83 ILE A CA 1
ATOM 623 C C . ILE A 1 89 ? 147.923 109.540 99.882 1.00 41.00 83 ILE A C 1
ATOM 624 O O . ILE A 1 89 ? 147.436 109.289 98.775 1.00 41.00 83 ILE A O 1
ATOM 629 N N . ALA A 1 90 ? 148.831 110.504 100.053 1.00 41.69 84 ALA A N 1
ATOM 630 C CA . ALA A 1 90 ? 149.204 111.389 98.954 1.00 41.69 84 ALA A CA 1
ATOM 631 C C . ALA A 1 90 ? 149.817 110.618 97.794 1.00 41.69 84 ALA A C 1
ATOM 632 O O . ALA A 1 90 ? 149.397 110.786 96.644 1.00 41.69 84 ALA A O 1
ATOM 634 N N . SER A 1 91 ? 150.812 109.773 98.068 1.00 43.40 85 SER A N 1
ATOM 635 C CA . SER A 1 91 ? 151.402 108.969 97.006 1.00 43.40 85 SER A CA 1
ATOM 636 C C . SER A 1 91 ? 150.403 107.994 96.403 1.00 43.40 85 SER A C 1
ATOM 637 O O . SER A 1 91 ? 150.438 107.760 95.192 1.00 43.40 85 SER A O 1
ATOM 640 N N . LYS A 1 92 ? 149.509 107.433 97.218 1.00 45.26 86 LYS A N 1
ATOM 641 C CA . LYS A 1 92 ? 148.480 106.532 96.715 1.00 45.26 86 LYS A CA 1
ATOM 642 C C . LYS A 1 92 ? 147.555 107.217 95.719 1.00 45.26 86 LYS A C 1
ATOM 643 O O . LYS A 1 92 ? 147.090 106.575 94.772 1.00 45.26 86 LYS A O 1
ATOM 649 N N . VAL A 1 93 ? 147.281 108.508 95.910 1.00 45.53 87 VAL A N 1
ATOM 650 C CA . VAL A 1 93 ? 146.394 109.217 94.995 1.00 45.53 87 VAL A CA 1
ATOM 651 C C . VAL A 1 93 ? 147.113 109.564 93.695 1.00 45.53 87 VAL A C 1
ATOM 652 O O . VAL A 1 93 ? 146.481 109.658 92.638 1.00 45.53 87 VAL A O 1
ATOM 656 N N . ARG A 1 94 ? 148.433 109.740 93.736 1.00 46.87 88 ARG A N 1
ATOM 657 C CA . ARG A 1 94 ? 149.163 110.027 92.507 1.00 46.87 88 ARG A CA 1
ATOM 658 C C . ARG A 1 94 ? 149.545 108.751 91.767 1.00 46.87 88 ARG A C 1
ATOM 659 O O . ARG A 1 94 ? 149.614 108.750 90.533 1.00 46.87 88 ARG A O 1
ATOM 667 N N . LYS A 1 95 ? 149.784 107.657 92.492 1.00 47.96 89 LYS A N 1
ATOM 668 C CA . LYS A 1 95 ? 150.165 106.406 91.845 1.00 47.96 89 LYS A CA 1
ATOM 669 C C . LYS A 1 95 ? 148.978 105.761 91.136 1.00 47.96 89 LYS A C 1
ATOM 670 O O . LYS A 1 95 ? 148.988 105.594 89.913 1.00 47.96 89 LYS A O 1
ATOM 676 N N . GLU A 1 96 ? 147.940 105.400 91.893 1.00 48.01 90 GLU A N 1
ATOM 677 C CA . GLU A 1 96 ? 146.799 104.664 91.365 1.00 48.01 90 GLU A CA 1
ATOM 678 C C . GLU A 1 96 ? 145.534 105.508 91.268 1.00 48.01 90 GLU A C 1
ATOM 679 O O . GLU A 1 96 ? 144.439 104.950 91.155 1.00 48.01 90 GLU A O 1
ATOM 685 N N . GLY A 1 97 ? 145.651 106.827 91.306 1.00 48.04 91 GLY A N 1
ATOM 686 C CA . GLY A 1 97 ? 144.484 107.673 91.194 1.00 48.04 91 GLY A CA 1
ATOM 687 C C . GLY A 1 97 ? 143.715 107.776 92.496 1.00 48.04 91 GLY A C 1
ATOM 688 O O . GLY A 1 97 ? 144.075 107.197 93.524 1.00 48.04 91 GLY A O 1
ATOM 689 N N . ILE A 1 98 ? 142.624 108.533 92.438 1.00 50.41 92 ILE A N 1
ATOM 690 C CA . ILE A 1 98 ? 141.810 108.788 93.623 1.00 50.41 92 ILE A CA 1
ATOM 691 C C . ILE A 1 98 ? 140.665 107.791 93.740 1.00 50.41 92 ILE A C 1
ATOM 692 O O . ILE A 1 98 ? 140.173 107.530 94.839 1.00 50.41 92 ILE A O 1
ATOM 697 N N . LEU A 1 99 ? 140.221 107.216 92.623 1.00 53.38 93 LEU A N 1
ATOM 698 C CA . LEU A 1 99 ? 139.153 106.227 92.672 1.00 53.38 93 LEU A CA 1
ATOM 699 C C . LEU A 1 99 ? 139.622 104.884 93.213 1.00 53.38 93 LEU A C 1
ATOM 700 O O . LEU A 1 99 ? 138.787 103.996 93.416 1.00 53.38 93 LEU A O 1
ATOM 705 N N . ALA A 1 100 ? 140.921 104.713 93.449 1.00 52.28 94 ALA A N 1
ATOM 706 C CA . ALA A 1 100 ? 141.477 103.480 94.003 1.00 52.28 94 ALA A CA 1
ATOM 707 C C . ALA A 1 100 ? 141.827 103.630 95.476 1.00 52.28 94 ALA A C 1
ATOM 708 O O . ALA A 1 100 ? 142.786 103.028 95.965 1.00 52.28 94 ALA A O 1
ATOM 710 N N . LEU A 1 101 ? 141.066 104.447 96.198 1.00 52.91 95 LEU A N 1
ATOM 711 C CA . LEU A 1 101 ? 141.157 104.552 97.646 1.00 52.91 95 LEU A CA 1
ATOM 712 C C . LEU A 1 101 ? 139.997 103.869 98.352 1.00 52.91 95 LEU A C 1
ATOM 713 O O . LEU A 1 101 ? 139.838 104.046 99.562 1.00 52.91 95 LEU A O 1
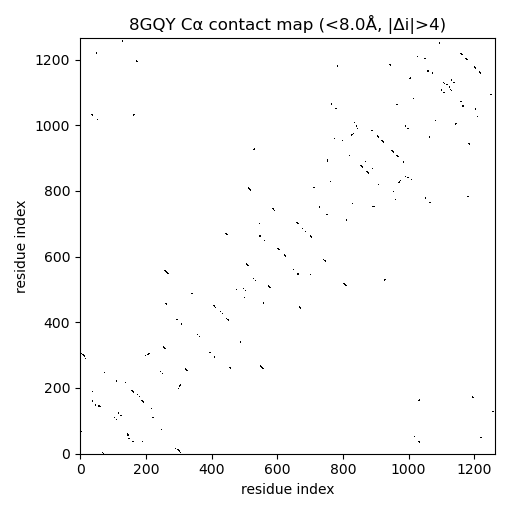ATOM 718 N N . GLU A 1 102 ? 139.174 103.110 97.628 1.00 58.38 96 GLU A N 1
ATOM 719 C CA . GLU A 1 102 ? 137.994 102.513 98.238 1.00 58.38 96 GLU A CA 1
ATOM 720 C C . GLU A 1 102 ? 138.308 101.205 98.948 1.00 58.38 96 GLU A C 1
ATOM 721 O O . GLU A 1 102 ? 137.716 100.927 99.996 1.00 58.38 96 GLU A O 1
ATOM 727 N N . GLY A 1 103 ? 139.220 100.401 98.413 1.00 56.33 97 GLY A N 1
ATOM 728 C CA . GLY A 1 103 ? 139.633 99.195 99.096 1.00 56.33 97 GLY A CA 1
ATOM 729 C C . GLY A 1 103 ? 140.484 99.419 100.321 1.00 56.33 97 GLY A C 1
ATOM 730 O O . GLY A 1 103 ? 140.881 98.454 100.978 1.00 56.33 97 GLY A O 1
ATOM 731 N N . ASP A 1 104 ? 140.777 100.679 100.650 1.00 53.48 98 ASP A N 1
ATOM 732 C CA . ASP A 1 104 ? 141.605 101.019 101.799 1.00 53.48 98 ASP A CA 1
ATOM 733 C C . ASP A 1 104 ? 140.875 101.929 102.777 1.00 53.48 98 ASP A C 1
ATOM 734 O O . ASP A 1 104 ? 141.515 102.537 103.638 1.00 53.48 98 ASP A O 1
ATOM 739 N N . ILE A 1 105 ? 139.550 102.043 102.660 1.00 50.16 99 ILE A N 1
ATOM 740 C CA . ILE A 1 105 ? 138.796 102.878 103.589 1.00 50.16 99 ILE A CA 1
ATOM 741 C C . ILE A 1 105 ? 138.930 102.350 105.009 1.00 50.16 99 ILE A C 1
ATOM 742 O O . ILE A 1 105 ? 139.207 103.110 105.945 1.00 50.16 99 ILE A O 1
ATOM 747 N N . GLU A 1 106 ? 138.746 101.042 105.194 1.00 49.85 100 GLU A N 1
ATOM 748 C CA . GLU A 1 106 ? 138.805 100.464 106.529 1.00 49.85 100 GLU A CA 1
ATOM 749 C C . GLU A 1 106 ? 140.192 100.570 107.146 1.00 49.85 100 GLU A C 1
ATOM 750 O O . GLU A 1 106 ? 140.312 100.540 108.374 1.00 49.85 100 GLU A O 1
ATOM 756 N N . LEU A 1 107 ? 141.238 100.694 106.328 1.00 47.68 101 LEU A N 1
ATOM 757 C CA . LEU A 1 107 ? 142.574 100.876 106.883 1.00 47.68 101 LEU A CA 1
ATOM 758 C C . LEU A 1 107 ? 142.722 102.255 107.509 1.00 47.68 101 LEU A C 1
ATOM 759 O O . LEU A 1 107 ? 143.326 102.395 108.579 1.00 47.68 101 LEU A O 1
ATOM 764 N N . TYR A 1 108 ? 142.178 103.285 106.860 1.00 45.47 102 TYR A N 1
ATOM 765 C CA . TYR A 1 108 ? 142.180 104.627 107.427 1.00 45.47 102 TYR A CA 1
ATOM 766 C C . TYR A 1 108 ? 141.005 104.866 108.361 1.00 45.47 102 TYR A C 1
ATOM 767 O O . TYR A 1 108 ? 141.015 105.852 109.103 1.00 45.47 102 TYR A O 1
ATOM 776 N N . TYR A 1 109 ? 139.999 103.991 108.344 1.00 46.49 103 TYR A N 1
ATOM 777 C CA . TYR A 1 109 ? 138.929 104.071 109.329 1.00 46.49 103 TYR A CA 1
ATOM 778 C C . TYR A 1 109 ? 139.386 103.598 110.701 1.00 46.49 103 TYR A C 1
ATOM 779 O O . TYR A 1 109 ? 138.698 103.855 111.693 1.00 46.49 103 TYR A O 1
ATOM 788 N N . GLN A 1 110 ? 140.525 102.910 110.779 1.00 48.54 104 GLN A N 1
ATOM 789 C CA . GLN A 1 110 ? 141.121 102.568 112.063 1.00 48.54 104 GLN A CA 1
ATOM 790 C C . GLN A 1 110 ? 142.054 103.654 112.575 1.00 48.54 104 GLN A C 1
ATOM 791 O O . GLN A 1 110 ? 142.321 103.713 113.779 1.00 48.54 104 GLN A O 1
ATOM 797 N N . LYS A 1 111 ? 142.563 104.508 111.685 1.00 45.59 105 LYS A N 1
ATOM 798 C CA . LYS A 1 111 ? 143.395 105.628 112.113 1.00 45.59 105 LYS A CA 1
ATOM 799 C C . LYS A 1 111 ? 142.584 106.620 112.937 1.00 45.59 105 LYS A C 1
ATOM 800 O O . LYS A 1 111 ? 142.979 106.997 114.046 1.00 45.59 105 LYS A O 1
ATOM 806 N N . ASP A 1 112 ? 141.445 107.056 112.405 1.00 41.83 106 ASP A N 1
ATOM 807 C CA . ASP A 1 112 ? 140.499 107.901 113.116 1.00 41.83 106 ASP A CA 1
ATOM 808 C C . ASP A 1 112 ? 139.191 107.899 112.345 1.00 41.83 106 ASP A C 1
ATOM 809 O O . ASP A 1 112 ? 139.202 107.788 111.115 1.00 41.83 106 ASP A O 1
ATOM 814 N N . PRO A 1 113 ? 138.052 108.018 113.032 1.00 41.99 107 PRO A N 1
ATOM 815 C CA . PRO A 1 113 ? 136.757 107.920 112.345 1.00 41.99 107 PRO A CA 1
ATOM 816 C C . PRO A 1 113 ? 136.471 109.059 111.384 1.00 41.99 107 PRO A C 1
ATOM 817 O O . PRO A 1 113 ? 135.471 108.990 110.662 1.00 41.99 107 PRO A O 1
ATOM 821 N N . LEU A 1 114 ? 137.298 110.103 111.346 1.00 38.15 108 LEU A N 1
ATOM 822 C CA . LEU A 1 114 ? 137.028 111.234 110.468 1.00 38.15 108 LEU A CA 1
ATOM 823 C C . LEU A 1 114 ? 137.787 111.137 109.153 1.00 38.15 108 LEU A C 1
ATOM 824 O O . LEU A 1 114 ? 137.271 111.555 108.115 1.00 38.15 108 LEU A O 1
ATOM 829 N N . LEU A 1 115 ? 139.005 110.599 109.170 1.00 37.07 109 LEU A N 1
ATOM 830 C CA . LEU A 1 115 ? 139.699 110.343 107.914 1.00 37.07 109 LEU A CA 1
ATOM 831 C C . LEU A 1 115 ? 139.035 109.216 107.136 1.00 37.07 109 LEU A C 1
ATOM 832 O O . LEU A 1 115 ? 139.181 109.138 105.913 1.00 37.07 109 LEU A O 1
ATOM 837 N N . GLY A 1 116 ? 138.294 108.345 107.821 1.00 41.34 110 GLY A N 1
ATOM 838 C CA . GLY A 1 116 ? 137.702 107.203 107.150 1.00 41.34 110 GLY A CA 1
ATOM 839 C C . GLY A 1 116 ? 136.478 107.547 106.329 1.00 41.34 110 GLY A C 1
ATOM 840 O O . GLY A 1 116 ? 136.266 106.971 105.260 1.00 41.34 110 GLY A O 1
ATOM 841 N N . ASP A 1 117 ? 135.655 108.477 106.809 1.00 41.53 111 ASP A N 1
ATOM 842 C CA . ASP A 1 117 ? 134.485 108.926 106.068 1.00 41.53 111 ASP A CA 1
ATOM 843 C C . ASP A 1 117 ? 134.748 110.212 105.299 1.00 41.53 111 ASP A C 1
ATOM 844 O O . ASP A 1 117 ? 133.858 110.697 104.596 1.00 41.53 111 ASP A O 1
ATOM 849 N N . MET A 1 118 ? 135.948 110.777 105.418 1.00 39.38 112 MET A N 1
ATOM 850 C CA . MET A 1 118 ? 136.380 111.856 104.544 1.00 39.38 112 MET A CA 1
ATOM 851 C C . MET A 1 118 ? 137.032 111.343 103.272 1.00 39.38 112 MET A C 1
ATOM 852 O O . MET A 1 118 ? 137.084 112.076 102.281 1.00 39.38 112 MET A O 1
ATOM 857 N N . ILE A 1 119 ? 137.530 110.108 103.281 1.00 42.68 113 ILE A N 1
ATOM 858 C CA . ILE A 1 119 ? 137.964 109.469 102.046 1.00 42.68 113 ILE A CA 1
ATOM 859 C C . ILE A 1 119 ? 136.792 108.766 101.372 1.00 42.68 113 ILE A C 1
ATOM 860 O O . ILE A 1 119 ? 136.742 108.677 100.141 1.00 42.68 113 ILE A O 1
ATOM 865 N N . ARG A 1 120 ? 135.834 108.262 102.154 1.00 45.95 114 ARG A N 1
ATOM 866 C CA . ARG A 1 120 ? 134.614 107.717 101.570 1.00 45.95 114 ARG A CA 1
ATOM 867 C C . ARG A 1 120 ? 133.877 108.776 100.765 1.00 45.95 114 ARG A C 1
ATOM 868 O O . ARG A 1 120 ? 133.345 108.490 99.687 1.00 45.95 114 ARG A O 1
ATOM 876 N N . MET A 1 121 ? 133.837 110.011 101.271 1.00 44.30 115 MET A N 1
ATOM 877 C CA . MET A 1 121 ? 133.273 111.105 100.491 1.00 44.30 115 MET A CA 1
ATOM 878 C C . MET A 1 121 ? 134.183 111.485 99.334 1.00 44.30 115 MET A C 1
ATOM 879 O O . MET A 1 121 ? 133.719 112.062 98.347 1.00 44.30 115 MET A O 1
ATOM 884 N N . LEU A 1 122 ? 135.477 111.178 99.439 1.00 45.64 116 LEU A N 1
ATOM 885 C CA . LEU A 1 122 ? 136.403 111.491 98.357 1.00 45.64 116 LEU A CA 1
ATOM 886 C C . LEU A 1 122 ? 136.243 110.513 97.202 1.00 45.64 116 LEU A C 1
ATOM 887 O O . LEU A 1 122 ? 136.347 110.899 96.033 1.00 45.64 116 LEU A O 1
ATOM 892 N N . VAL A 1 123 ? 135.985 109.239 97.511 1.00 46.27 117 VAL A N 1
ATOM 893 C CA . VAL A 1 123 ? 135.722 108.244 96.475 1.00 46.27 117 VAL A CA 1
ATOM 894 C C . VAL A 1 123 ? 134.338 108.388 95.867 1.00 46.27 117 VAL A C 1
ATOM 895 O O . VAL A 1 123 ? 134.161 108.105 94.675 1.00 46.27 117 VAL A O 1
ATOM 899 N N . ASP A 1 124 ? 133.352 108.839 96.645 1.00 47.57 118 ASP A N 1
ATOM 900 C CA . ASP A 1 124 ? 131.996 108.983 96.131 1.00 47.57 118 ASP A CA 1
ATOM 901 C C . ASP A 1 124 ? 131.881 110.073 95.075 1.00 47.57 118 ASP A C 1
ATOM 902 O O . ASP A 1 124 ? 130.928 110.056 94.290 1.00 47.57 118 ASP A O 1
ATOM 907 N N . GLY A 1 125 ? 132.813 111.013 95.038 1.00 48.57 119 GLY A N 1
ATOM 908 C CA . GLY A 1 125 ? 132.838 112.042 94.026 1.00 48.57 119 GLY A CA 1
ATOM 909 C C . GLY A 1 125 ? 132.364 113.416 94.456 1.00 48.57 119 GLY A C 1
ATOM 910 O O . GLY A 1 125 ? 131.885 114.174 93.605 1.00 48.57 119 GLY A O 1
ATOM 911 N N . ILE A 1 126 ? 132.479 113.758 95.729 1.00 46.54 120 ILE A N 1
ATOM 912 C CA . ILE A 1 126 ? 132.035 115.053 96.228 1.00 46.54 120 ILE A CA 1
ATOM 913 C C . ILE A 1 126 ? 133.207 116.022 96.173 1.00 46.54 120 ILE A C 1
ATOM 914 O O . ILE A 1 126 ? 134.322 115.687 96.590 1.00 46.54 120 ILE A O 1
ATOM 919 N N . ASP A 1 127 ? 132.960 117.220 95.647 1.00 47.36 121 ASP A N 1
ATOM 920 C CA . ASP A 1 127 ? 134.026 118.202 95.508 1.00 47.36 121 ASP A CA 1
ATOM 921 C C . ASP A 1 127 ? 134.510 118.656 96.877 1.00 47.36 121 ASP A C 1
ATOM 922 O O . ASP A 1 127 ? 133.763 118.642 97.859 1.00 47.36 121 ASP A O 1
ATOM 927 N N . ILE A 1 128 ? 135.780 119.064 96.933 1.00 45.39 122 ILE A N 1
ATOM 928 C CA . ILE A 1 128 ? 136.411 119.396 98.208 1.00 45.39 122 ILE A CA 1
ATOM 929 C C . ILE A 1 128 ? 135.663 120.508 98.926 1.00 45.39 122 ILE A C 1
ATOM 930 O O . ILE A 1 128 ? 135.586 120.517 100.160 1.00 45.39 122 ILE A O 1
ATOM 935 N N . ASN A 1 129 ? 135.093 121.455 98.179 1.00 46.46 123 ASN A N 1
ATOM 936 C CA . ASN A 1 129 ? 134.370 122.548 98.822 1.00 46.46 123 ASN A CA 1
ATOM 937 C C . ASN A 1 129 ? 133.154 122.046 99.590 1.00 46.46 123 ASN A C 1
ATOM 938 O O . ASN A 1 129 ? 132.608 122.775 100.424 1.00 46.46 123 ASN A O 1
ATOM 943 N N . ASP A 1 130 ? 132.718 120.819 99.324 1.00 43.34 124 ASP A N 1
ATOM 944 C CA . ASP A 1 130 ? 131.671 120.175 100.102 1.00 43.34 124 ASP A CA 1
ATOM 945 C C . ASP A 1 130 ? 132.204 119.057 100.986 1.00 43.34 124 ASP A C 1
ATOM 946 O O . ASP A 1 130 ? 131.420 118.406 101.682 1.00 43.34 124 ASP A O 1
ATOM 951 N N . ILE A 1 131 ? 133.513 118.813 100.964 1.00 42.30 125 ILE A N 1
ATOM 952 C CA . ILE A 1 131 ? 134.147 117.896 101.893 1.00 42.30 125 ILE A CA 1
ATOM 953 C C . ILE A 1 131 ? 134.917 118.629 102.985 1.00 42.30 125 ILE A C 1
ATOM 954 O O . ILE A 1 131 ? 134.806 118.261 104.159 1.00 42.30 125 ILE A O 1
ATOM 959 N N . LYS A 1 132 ? 135.683 119.658 102.637 1.00 38.54 126 LYS A N 1
ATOM 960 C CA . LYS A 1 132 ? 136.343 120.512 103.611 1.00 38.54 126 LYS A CA 1
ATOM 961 C C . LYS A 1 132 ? 135.355 121.388 104.371 1.00 38.54 126 LYS A C 1
ATOM 962 O O . LYS A 1 132 ? 135.731 122.004 105.371 1.00 38.54 126 LYS A O 1
ATOM 968 N N . ALA A 1 133 ? 134.097 121.446 103.928 1.00 36.43 127 ALA A N 1
ATOM 969 C CA . ALA A 1 133 ? 133.070 122.211 104.618 1.00 36.43 127 ALA A CA 1
ATOM 970 C C . ALA A 1 133 ? 132.042 121.354 105.335 1.00 36.43 127 ALA A C 1
ATOM 971 O O . ALA A 1 133 ? 131.318 121.880 106.185 1.00 36.43 127 ALA A O 1
ATOM 973 N N . THR A 1 134 ? 131.947 120.062 105.015 1.00 35.16 128 THR A N 1
ATOM 974 C CA . THR A 1 134 ? 131.132 119.133 105.785 1.00 35.16 128 THR A CA 1
ATOM 975 C C . THR A 1 134 ? 131.919 118.429 106.877 1.00 35.16 128 THR A C 1
ATOM 976 O O . THR A 1 134 ? 131.393 118.245 107.980 1.00 35.16 128 THR A O 1
ATOM 980 N N . ALA A 1 135 ? 133.169 118.056 106.607 1.00 33.51 129 ALA A N 1
ATOM 981 C CA . ALA A 1 135 ? 134.033 117.465 107.616 1.00 33.51 129 ALA A CA 1
ATOM 982 C C . ALA A 1 135 ? 134.631 118.490 108.564 1.00 33.51 129 ALA A C 1
ATOM 983 O O . ALA A 1 135 ? 135.182 118.102 109.597 1.00 33.51 129 ALA A O 1
ATOM 985 N N . GLU A 1 136 ? 134.552 119.778 108.240 1.00 33.14 130 GLU A N 1
ATOM 986 C CA . GLU A 1 136 ? 134.915 120.796 109.216 1.00 33.14 130 GLU A CA 1
ATOM 987 C C . GLU A 1 136 ? 133.754 121.123 110.140 1.00 33.14 130 GLU A C 1
ATOM 988 O O . GLU A 1 136 ? 133.975 121.536 111.282 1.00 33.14 130 GLU A O 1
ATOM 994 N N . MET A 1 137 ? 132.519 120.957 109.665 1.00 33.06 131 MET A N 1
ATOM 995 C CA . MET A 1 137 ? 131.356 121.087 110.530 1.00 33.06 131 MET A CA 1
ATOM 996 C C . MET A 1 137 ? 131.020 119.781 111.235 1.00 33.06 131 MET A C 1
ATOM 997 O O . MET A 1 137 ? 130.198 119.780 112.156 1.00 33.06 131 MET A O 1
ATOM 1002 N N . ALA A 1 138 ? 131.630 118.672 110.823 1.00 29.85 132 ALA A N 1
ATOM 1003 C CA . ALA A 1 138 ? 131.525 117.427 111.570 1.00 29.85 132 ALA A CA 1
ATOM 1004 C C . ALA A 1 138 ? 132.554 117.339 112.681 1.00 29.85 132 ALA A C 1
ATOM 1005 O O . ALA A 1 138 ? 132.254 116.800 113.750 1.00 29.85 132 ALA A O 1
ATOM 1007 N N . LEU A 1 139 ? 133.756 117.867 112.454 1.00 27.85 133 LEU A N 1
ATOM 1008 C CA . LEU A 1 139 ? 134.776 117.900 113.493 1.00 27.85 133 LEU A CA 1
ATOM 1009 C C . LEU A 1 139 ? 134.445 118.910 114.581 1.00 27.85 133 LEU A C 1
ATOM 1010 O O . LEU A 1 139 ? 134.680 118.640 115.763 1.00 27.85 133 LEU A O 1
ATOM 1015 N N . ALA A 1 140 ? 133.900 120.069 114.212 1.00 27.56 134 ALA A N 1
ATOM 1016 C CA . ALA A 1 140 ? 133.509 121.047 115.217 1.00 27.56 134 ALA A CA 1
ATOM 1017 C C . ALA A 1 140 ? 132.358 120.536 116.068 1.00 27.56 134 ALA A C 1
ATOM 1018 O O . ALA A 1 140 ? 132.108 121.069 117.154 1.00 27.56 134 ALA A O 1
ATOM 1020 N N . GLN A 1 141 ? 131.641 119.522 115.586 1.00 28.00 135 GLN A N 1
ATOM 1021 C CA . GLN A 1 141 ? 130.580 118.907 116.375 1.00 28.00 135 GLN A CA 1
ATOM 1022 C C . GLN A 1 141 ? 130.948 117.488 116.788 1.00 28.00 135 GLN A C 1
ATOM 1023 O O . GLN A 1 141 ? 130.101 116.749 117.300 1.00 28.00 135 GLN A O 1
ATOM 1029 N N . LEU A 1 142 ? 132.198 117.082 116.540 1.00 24.93 136 LEU A N 1
ATOM 1030 C CA . LEU A 1 142 ? 132.757 115.909 117.202 1.00 24.93 136 LEU A CA 1
ATOM 1031 C C . LEU A 1 142 ? 133.469 116.287 118.487 1.00 24.93 136 LEU A C 1
ATOM 1032 O O . LEU A 1 142 ? 133.494 115.492 119.429 1.00 24.93 136 LEU A O 1
ATOM 1037 N N . ASP A 1 143 ? 134.060 117.479 118.539 1.00 25.23 137 ASP A N 1
ATOM 1038 C CA . ASP A 1 143 ? 134.649 117.989 119.768 1.00 25.23 137 ASP A CA 1
ATOM 1039 C C . ASP A 1 143 ? 133.613 118.578 120.710 1.00 25.23 137 ASP A C 1
ATOM 1040 O O . ASP A 1 143 ? 133.883 118.693 121.909 1.00 25.23 137 ASP A O 1
ATOM 1045 N N . GLU A 1 144 ? 132.444 118.963 120.201 1.00 25.33 138 GLU A N 1
ATOM 1046 C CA . GLU A 1 144 ? 131.336 119.321 121.073 1.00 25.33 138 GLU A CA 1
ATOM 1047 C C . GLU A 1 144 ? 130.786 118.115 121.815 1.00 25.33 138 GLU A C 1
ATOM 1048 O O . GLU A 1 144 ? 130.018 118.286 122.766 1.00 25.33 138 GLU A O 1
ATOM 1054 N N . LYS A 1 145 ? 131.146 116.906 121.385 1.00 20.90 139 LYS A N 1
ATOM 1055 C CA . LYS A 1 145 ? 130.939 115.716 122.195 1.00 20.90 139 LYS A CA 1
ATOM 1056 C C . LYS A 1 145 ? 132.102 115.463 123.137 1.00 20.90 139 LYS A C 1
ATOM 1057 O O . LYS A 1 145 ? 131.961 114.672 124.073 1.00 20.90 139 LYS A O 1
ATOM 1063 N N . MET A 1 146 ? 133.250 116.097 122.896 1.00 18.60 140 MET A N 1
ATOM 1064 C CA . MET A 1 146 ? 134.364 116.062 123.831 1.00 18.60 140 MET A CA 1
ATOM 1065 C C . MET A 1 146 ? 134.331 117.214 124.821 1.00 18.60 140 MET A C 1
ATOM 1066 O O . MET A 1 146 ? 134.900 117.091 125.909 1.00 18.60 140 MET A O 1
ATOM 1071 N N . SER A 1 147 ? 133.698 118.328 124.464 1.00 17.39 141 SER A N 1
ATOM 1072 C CA . SER A 1 147 ? 133.480 119.420 125.400 1.00 17.39 141 SER A CA 1
ATOM 1073 C C . SER A 1 147 ? 132.322 119.150 126.345 1.00 17.39 141 SER A C 1
ATOM 1074 O O . SER A 1 147 ? 132.097 119.938 127.268 1.00 17.39 141 SER A O 1
ATOM 1077 N N . THR A 1 148 ? 131.575 118.071 126.121 1.00 14.85 142 THR A N 1
ATOM 1078 C CA . THR A 1 148 ? 130.563 117.621 127.064 1.00 14.85 142 THR A CA 1
ATOM 1079 C C . THR A 1 148 ? 131.087 116.535 127.991 1.00 14.85 142 THR A C 1
ATOM 1080 O O . THR A 1 148 ? 130.447 116.246 129.005 1.00 14.85 142 THR A O 1
ATOM 1084 N N . GLU A 1 149 ? 132.225 115.924 127.663 1.00 13.72 143 GLU A N 1
ATOM 1085 C CA . GLU A 1 149 ? 132.946 115.083 128.609 1.00 13.72 143 GLU A CA 1
ATOM 1086 C C . GLU A 1 149 ? 133.748 115.907 129.599 1.00 13.72 143 GLU A C 1
ATOM 1087 O O . GLU A 1 149 ? 134.126 115.397 130.658 1.00 13.72 143 GLU A O 1
ATOM 1093 N N . VAL A 1 150 ? 134.033 117.163 129.262 1.00 11.93 144 VAL A N 1
ATOM 1094 C CA . VAL A 1 150 ? 134.729 118.051 130.184 1.00 11.93 144 VAL A CA 1
ATOM 1095 C C . VAL A 1 150 ? 133.735 118.815 131.041 1.00 11.93 144 VAL A C 1
ATOM 1096 O O . VAL A 1 150 ? 133.909 118.930 132.258 1.00 11.93 144 VAL A O 1
ATOM 1100 N N . ALA A 1 151 ? 132.675 119.344 130.428 1.00 11.30 145 ALA A N 1
ATOM 1101 C CA . ALA A 1 151 ? 131.701 120.135 131.165 1.00 11.30 145 ALA A CA 1
ATOM 1102 C C . ALA A 1 151 ? 131.064 119.364 132.307 1.00 11.30 145 ALA A C 1
ATOM 1103 O O . ALA A 1 151 ? 130.526 119.990 133.223 1.00 11.30 145 ALA A O 1
ATOM 1105 N N . VAL A 1 152 ? 131.108 118.032 132.277 1.00 9.59 146 VAL A N 1
ATOM 1106 C CA . VAL A 1 152 ? 130.764 117.262 133.466 1.00 9.59 146 VAL A CA 1
ATOM 1107 C C . VAL A 1 152 ? 131.815 117.473 134.543 1.00 9.59 146 VAL A C 1
ATOM 1108 O O . VAL A 1 152 ? 131.501 117.847 135.677 1.00 9.59 146 VAL A O 1
ATOM 1112 N N . TRP A 1 153 ? 133.082 117.258 134.198 1.00 8.56 147 TRP A N 1
ATOM 1113 C CA . TRP A 1 153 ? 134.158 117.378 135.168 1.00 8.56 147 TRP A CA 1
ATOM 1114 C C . TRP A 1 153 ? 134.486 118.820 135.519 1.00 8.56 147 TRP A C 1
ATOM 1115 O O . TRP A 1 153 ? 135.207 119.053 136.492 1.00 8.56 147 TRP A O 1
ATOM 1126 N N . GLU A 1 154 ? 133.993 119.787 134.753 1.00 10.47 148 GLU A N 1
ATOM 1127 C CA . GLU A 1 154 ? 134.017 121.172 135.195 1.00 10.47 148 GLU A CA 1
ATOM 1128 C C . GLU A 1 154 ? 132.792 121.530 136.018 1.00 10.47 148 GLU A C 1
ATOM 1129 O O . GLU A 1 154 ? 132.750 122.619 136.595 1.00 10.47 148 GLU A O 1
ATOM 1135 N N . LYS A 1 155 ? 131.792 120.650 136.064 1.00 9.08 149 LYS A N 1
ATOM 1136 C CA . LYS A 1 155 ? 130.640 120.809 136.939 1.00 9.08 149 LYS A CA 1
ATOM 1137 C C . LYS A 1 155 ? 130.843 120.093 138.265 1.00 9.08 149 LYS A C 1
ATOM 1138 O O . LYS A 1 155 ? 130.441 120.603 139.313 1.00 9.08 149 LYS A O 1
ATOM 1144 N N . LEU A 1 156 ? 131.465 118.913 138.239 1.00 8.70 150 LEU A N 1
ATOM 1145 C CA . LEU A 1 156 ? 131.829 118.245 139.483 1.00 8.70 150 LEU A CA 1
ATOM 1146 C C . LEU A 1 156 ? 132.903 119.028 140.227 1.00 8.70 150 LEU A C 1
ATOM 1147 O O . LEU A 1 156 ? 133.010 118.941 141.453 1.00 8.70 150 LEU A O 1
ATOM 1152 N N . ALA A 1 157 ? 133.716 119.794 139.501 1.00 9.13 151 ALA A N 1
ATOM 1153 C CA . ALA A 1 157 ? 134.639 120.713 140.151 1.00 9.13 151 ALA A CA 1
ATOM 1154 C C . ALA A 1 157 ? 133.918 121.889 140.787 1.00 9.13 151 ALA A C 1
ATOM 1155 O O . ALA A 1 157 ? 134.505 122.580 141.624 1.00 9.13 151 ALA A O 1
ATOM 1157 N N . ASP A 1 158 ? 132.665 122.139 140.400 1.00 9.30 152 ASP A N 1
ATOM 1158 C CA . ASP A 1 158 ? 131.907 123.251 140.961 1.00 9.30 152 ASP A CA 1
ATOM 1159 C C . ASP A 1 158 ? 130.835 122.768 141.927 1.00 9.30 152 ASP A C 1
ATOM 1160 O O . ASP A 1 158 ? 130.373 123.538 142.773 1.00 9.30 152 ASP A O 1
ATOM 1165 N N . LEU A 1 159 ? 130.417 121.508 141.811 1.00 9.00 153 LEU A N 1
ATOM 1166 C CA . LEU A 1 159 ? 129.359 120.963 142.655 1.00 9.00 153 LEU A CA 1
ATOM 1167 C C . LEU A 1 159 ? 129.879 120.151 143.830 1.00 9.00 153 LEU A C 1
ATOM 1168 O O . LEU A 1 159 ? 129.218 120.097 144.866 1.00 9.00 153 LEU A O 1
ATOM 1173 N N . PHE A 1 160 ? 131.034 119.503 143.700 1.00 8.96 154 PHE A N 1
ATOM 1174 C CA . PHE A 1 160 ? 131.650 118.858 144.859 1.00 8.96 154 PHE A CA 1
ATOM 1175 C C . PHE A 1 160 ? 131.962 119.836 145.983 1.00 8.96 154 PHE A C 1
ATOM 1176 O O . PHE A 1 160 ? 131.553 119.572 147.123 1.00 8.96 154 PHE A O 1
ATOM 1184 N N . PRO A 1 161 ? 132.657 120.961 145.758 1.00 10.27 155 PRO A N 1
ATOM 1185 C CA . PRO A 1 161 ? 132.920 121.877 146.873 1.00 10.27 155 PRO A CA 1
ATOM 1186 C C . PRO A 1 161 ? 131.707 122.678 147.288 1.00 10.27 155 PRO A C 1
ATOM 1187 O O . PRO A 1 161 ? 131.657 123.141 148.434 1.00 10.27 155 PRO A O 1
ATOM 1191 N N . ALA A 1 162 ? 130.735 122.858 146.395 1.00 10.63 156 ALA A N 1
ATOM 1192 C CA . ALA A 1 162 ? 129.523 123.586 146.741 1.00 10.63 156 ALA A CA 1
ATOM 1193 C C . ALA A 1 162 ? 128.479 122.686 147.379 1.00 10.63 156 ALA A C 1
ATOM 1194 O O . ALA A 1 162 ? 127.452 123.181 147.850 1.00 10.63 156 ALA A O 1
ATOM 1196 N N . PHE A 1 163 ? 128.705 121.373 147.383 1.00 10.69 157 PHE A N 1
ATOM 1197 C CA . PHE A 1 163 ? 127.897 120.462 148.182 1.00 10.69 157 PHE A CA 1
ATOM 1198 C C . PHE A 1 163 ? 128.542 120.133 149.517 1.00 10.69 157 PHE A C 1
ATOM 1199 O O . PHE A 1 163 ? 127.917 119.458 150.338 1.00 10.69 157 PHE A O 1
ATOM 1207 N N . GLY A 1 164 ? 129.779 120.575 149.742 1.00 13.28 158 GLY A N 1
ATOM 1208 C CA . GLY A 1 164 ? 130.331 120.546 151.082 1.00 13.28 158 GLY A CA 1
ATOM 1209 C C . GLY A 1 164 ? 129.865 121.716 151.919 1.00 13.28 158 GLY A C 1
ATOM 1210 O O . GLY A 1 164 ? 129.605 121.565 153.115 1.00 13.28 158 GLY A O 1
ATOM 1211 N N . MET A 1 165 ? 129.739 122.895 151.307 1.00 14.64 159 MET A N 1
ATOM 1212 C CA . MET A 1 165 ? 129.126 124.019 152.002 1.00 14.64 159 MET A CA 1
ATOM 1213 C C . MET A 1 165 ? 127.650 123.760 152.280 1.00 14.64 159 MET A C 1
ATOM 1214 O O . MET A 1 165 ? 127.023 124.503 153.040 1.00 14.64 159 MET A O 1
ATOM 1219 N N . ILE A 1 166 ? 127.075 122.727 151.668 1.00 12.24 160 ILE A N 1
ATOM 1220 C CA . ILE A 1 166 ? 125.745 122.281 152.059 1.00 12.24 160 ILE A CA 1
ATOM 1221 C C . ILE A 1 166 ? 125.841 121.253 153.173 1.00 12.24 160 ILE A C 1
ATOM 1222 O O . ILE A 1 166 ? 125.148 121.355 154.187 1.00 12.24 160 ILE A O 1
ATOM 1227 N N . GLY A 1 167 ? 126.700 120.247 153.007 1.00 13.35 161 GLY A N 1
ATOM 1228 C CA . GLY A 1 167 ? 126.884 119.246 154.041 1.00 13.35 161 GLY A CA 1
ATOM 1229 C C . GLY A 1 167 ? 127.473 119.789 155.322 1.00 13.35 161 GLY A C 1
ATOM 1230 O O . GLY A 1 167 ? 127.423 119.109 156.352 1.00 13.35 161 GLY A O 1
ATOM 1231 N N . THR A 1 168 ? 128.051 120.989 155.279 1.00 14.50 162 THR A N 1
ATOM 1232 C CA . THR A 1 168 ? 128.499 121.643 156.501 1.00 14.50 162 THR A CA 1
ATOM 1233 C C . THR A 1 168 ? 127.330 122.307 157.215 1.00 14.50 162 THR A C 1
ATOM 1234 O O . THR A 1 168 ? 127.001 121.957 158.353 1.00 14.50 162 THR A O 1
ATOM 1238 N N . LEU A 1 169 ? 126.673 123.259 156.549 1.00 13.86 163 LEU A N 1
ATOM 1239 C CA . LEU A 1 169 ? 125.552 123.962 157.157 1.00 13.86 163 LEU A CA 1
ATOM 1240 C C . LEU A 1 169 ? 124.433 123.020 157.579 1.00 13.86 163 LEU A C 1
ATOM 1241 O O . LEU A 1 169 ? 123.641 123.378 158.453 1.00 13.86 163 LEU A O 1
ATOM 1246 N N . ILE A 1 170 ? 124.341 121.834 156.977 1.00 14.94 164 ILE A N 1
ATOM 1247 C CA . ILE A 1 170 ? 123.385 120.842 157.455 1.00 14.94 164 ILE A CA 1
ATOM 1248 C C . ILE A 1 170 ? 123.894 120.196 158.733 1.00 14.94 164 ILE A C 1
ATOM 1249 O O . ILE A 1 170 ? 123.120 119.906 159.652 1.00 14.94 164 ILE A O 1
ATOM 1254 N N . GLY A 1 171 ? 125.200 119.966 158.817 1.00 17.50 165 GLY A N 1
ATOM 1255 C CA . GLY A 1 171 ? 125.824 119.413 159.999 1.00 17.50 165 GLY A CA 1
ATOM 1256 C C . GLY A 1 171 ? 126.335 120.433 160.981 1.00 17.50 165 GLY A C 1
ATOM 1257 O O . GLY A 1 171 ? 126.885 120.067 162.022 1.00 17.50 165 GLY A O 1
ATOM 1258 N N . LEU A 1 172 ? 126.176 121.717 160.668 1.00 20.83 166 LEU A N 1
ATOM 1259 C CA . LEU A 1 172 ? 126.525 122.799 161.574 1.00 20.83 166 LEU A CA 1
ATOM 1260 C C . LEU A 1 172 ? 125.313 123.405 162.260 1.00 20.83 166 LEU A C 1
ATOM 1261 O O . LEU A 1 172 ? 125.423 123.823 163.415 1.00 20.83 166 LEU A O 1
ATOM 1266 N N . ILE A 1 173 ? 124.168 123.456 161.580 1.00 22.84 167 ILE A N 1
ATOM 1267 C CA . ILE A 1 173 ? 122.945 123.954 162.198 1.00 22.84 167 ILE A CA 1
ATOM 1268 C C . ILE A 1 173 ? 122.433 122.966 163.234 1.00 22.84 167 ILE A C 1
ATOM 1269 O O . ILE A 1 173 ? 121.877 123.360 164.264 1.00 22.84 167 ILE A O 1
ATOM 1274 N N . GLN A 1 174 ? 122.624 121.669 162.992 1.00 28.49 168 GLN A N 1
ATOM 1275 C CA . GLN A 1 174 ? 122.216 120.670 163.969 1.00 28.49 168 GLN A CA 1
ATOM 1276 C C . GLN A 1 174 ? 122.990 120.785 165.272 1.00 28.49 168 GLN A C 1
ATOM 1277 O O . GLN A 1 174 ? 122.436 120.481 166.334 1.00 28.49 168 GLN A O 1
ATOM 1283 N N . MET A 1 175 ? 124.249 121.217 165.222 1.00 32.81 169 MET A N 1
ATOM 1284 C CA . MET A 1 175 ? 125.029 121.356 166.445 1.00 32.81 169 MET A CA 1
ATOM 1285 C C . MET A 1 175 ? 124.631 122.603 167.223 1.00 32.81 169 MET A C 1
ATOM 1286 O O . MET A 1 175 ? 124.525 122.560 168.453 1.00 32.81 169 MET A O 1
ATOM 1291 N N . LEU A 1 176 ? 124.396 123.716 166.526 1.00 31.04 170 LEU A N 1
ATOM 1292 C CA . LEU A 1 176 ? 124.002 124.949 167.198 1.00 31.04 170 LEU A CA 1
ATOM 1293 C C . LEU A 1 176 ? 122.601 124.857 167.781 1.00 31.04 170 LEU A C 1
ATOM 1294 O O . LEU A 1 176 ? 122.294 125.557 168.751 1.00 31.04 170 LEU A O 1
ATOM 1299 N N . ARG A 1 177 ? 121.746 124.008 167.210 1.00 38.20 171 ARG A N 1
ATOM 1300 C CA . ARG A 1 177 ? 120.388 123.863 167.721 1.00 38.20 171 ARG A CA 1
ATOM 1301 C C . ARG A 1 177 ? 120.389 123.374 169.163 1.00 38.20 171 ARG A C 1
ATOM 1302 O O . ARG A 1 177 ? 119.587 123.829 169.986 1.00 38.20 171 ARG A O 1
ATOM 1310 N N . ASN A 1 178 ? 121.279 122.437 169.489 1.00 45.56 172 ASN A N 1
ATOM 1311 C CA . ASN A 1 178 ? 121.317 121.900 170.843 1.00 45.56 172 ASN A CA 1
ATOM 1312 C C . ASN A 1 178 ? 122.345 122.616 171.713 1.00 45.56 172 ASN A C 1
ATOM 1313 O O . ASN A 1 178 ? 121.983 123.255 172.707 1.00 45.56 172 ASN A O 1
ATOM 1318 N N . LEU A 1 179 ? 123.623 122.512 171.350 1.00 54.17 173 LEU A N 1
ATOM 1319 C CA . LEU A 1 179 ? 124.741 123.235 171.958 1.00 54.17 173 LEU A CA 1
ATOM 1320 C C . LEU A 1 179 ? 124.818 123.083 173.476 1.00 54.17 173 LEU A C 1
ATOM 1321 O O . LEU A 1 179 ? 125.629 123.763 174.117 1.00 54.17 173 LEU A O 1
ATOM 1326 N N . ASN A 1 180 ? 124.007 122.210 174.077 1.00 61.57 174 ASN A N 1
ATOM 1327 C CA . ASN A 1 180 ? 123.939 122.147 175.534 1.00 61.57 174 ASN A CA 1
ATOM 1328 C C . ASN A 1 180 ? 125.214 121.551 176.116 1.00 61.57 174 ASN A C 1
ATOM 1329 O O . ASN A 1 180 ? 125.771 122.067 177.091 1.00 61.57 174 ASN A O 1
ATOM 1334 N N . ASP A 1 181 ? 125.690 120.463 175.530 1.00 57.30 175 ASP A N 1
ATOM 1335 C CA . ASP A 1 181 ? 126.957 119.878 175.938 1.00 57.30 175 ASP A CA 1
ATOM 1336 C C . ASP A 1 181 ? 128.107 120.778 175.502 1.00 57.30 175 ASP A C 1
ATOM 1337 O O . ASP A 1 181 ? 128.273 121.013 174.296 1.00 57.30 175 ASP A O 1
ATOM 1342 N N . PRO A 1 182 ? 128.915 121.301 176.428 1.00 52.91 176 PRO A N 1
ATOM 1343 C CA . PRO A 1 182 ? 130.052 122.137 176.012 1.00 52.91 176 PRO A CA 1
ATOM 1344 C C . PRO A 1 182 ? 131.122 121.373 175.252 1.00 52.91 176 PRO A C 1
ATOM 1345 O O . PRO A 1 182 ? 131.908 122.000 174.531 1.00 52.91 176 PRO A O 1
ATOM 1349 N N . SER A 1 183 ? 131.182 120.048 175.384 1.00 47.86 177 SER A N 1
ATOM 1350 C CA . SER A 1 183 ? 132.114 119.231 174.621 1.00 47.86 177 SER A CA 1
ATOM 1351 C C . SER A 1 183 ? 131.541 118.795 173.279 1.00 47.86 177 SER A C 1
ATOM 1352 O O . SER A 1 183 ? 132.078 117.873 172.658 1.00 47.86 177 SER A O 1
ATOM 1355 N N . ALA A 1 184 ? 130.457 119.423 172.832 1.00 42.07 178 ALA A N 1
ATOM 1356 C CA . ALA A 1 184 ? 129.893 119.186 171.513 1.00 42.07 178 ALA A CA 1
ATOM 1357 C C . ALA A 1 184 ? 130.210 120.308 170.538 1.00 42.07 178 ALA A C 1
ATOM 1358 O O . ALA A 1 184 ? 129.790 120.243 169.379 1.00 42.07 178 ALA A O 1
ATOM 1360 N N . LEU A 1 185 ? 130.926 121.340 170.984 1.00 37.61 179 LEU A N 1
ATOM 1361 C CA . LEU A 1 185 ? 131.354 122.409 170.094 1.00 37.61 179 LEU A CA 1
ATOM 1362 C C . LEU A 1 185 ? 132.676 122.091 169.413 1.00 37.61 179 LEU A C 1
ATOM 1363 O O . LEU A 1 185 ? 132.886 122.509 168.270 1.00 37.61 179 LEU A O 1
ATOM 1368 N N . GLY A 1 186 ? 133.564 121.362 170.082 1.00 34.10 180 GLY A N 1
ATOM 1369 C CA . GLY A 1 186 ? 134.810 120.944 169.488 1.00 34.10 180 GLY A CA 1
ATOM 1370 C C . GLY A 1 186 ? 134.602 119.892 168.419 1.00 34.10 180 GLY A C 1
ATOM 1371 O O . GLY A 1 186 ? 134.764 120.152 167.224 1.00 34.10 180 GLY A O 1
ATOM 1372 N N . PRO A 1 187 ? 134.227 118.677 168.829 1.00 31.66 181 PRO A N 1
ATOM 1373 C CA . PRO A 1 187 ? 133.985 117.615 167.840 1.00 31.66 181 PRO A CA 1
ATOM 1374 C C . PRO A 1 187 ? 132.829 117.907 166.905 1.00 31.66 181 PRO A C 1
ATOM 1375 O O . PRO A 1 187 ? 132.828 117.400 165.777 1.00 31.66 181 PRO A O 1
ATOM 1379 N N . GLY A 1 188 ? 131.846 118.700 167.330 1.00 29.76 182 GLY A N 1
ATOM 1380 C CA . GLY A 1 188 ? 130.744 119.031 166.446 1.00 29.76 182 GLY A CA 1
ATOM 1381 C C . GLY A 1 188 ? 131.148 119.957 165.320 1.00 29.76 182 GLY A C 1
ATOM 1382 O O . GLY A 1 188 ? 130.495 119.988 164.274 1.00 29.76 182 GLY A O 1
ATOM 1383 N N . MET A 1 189 ? 132.220 120.724 165.515 1.00 28.71 183 MET A N 1
ATOM 1384 C CA . MET A 1 189 ? 132.725 121.589 164.456 1.00 28.71 183 MET A CA 1
ATOM 1385 C C . MET A 1 189 ? 133.674 120.845 163.527 1.00 28.71 183 MET A C 1
ATOM 1386 O O . MET A 1 189 ? 133.759 121.180 162.343 1.00 28.71 183 MET A O 1
ATOM 1391 N N . ALA A 1 190 ? 134.384 119.836 164.033 1.00 24.53 184 ALA A N 1
ATOM 1392 C CA . ALA A 1 190 ? 135.300 119.079 163.187 1.00 24.53 184 ALA A CA 1
ATOM 1393 C C . ALA A 1 190 ? 134.539 118.169 162.234 1.00 24.53 184 ALA A C 1
ATOM 1394 O O . ALA A 1 190 ? 134.895 118.050 161.058 1.00 24.53 184 ALA A O 1
ATOM 1396 N N . VAL A 1 191 ? 133.489 117.510 162.728 1.00 22.12 185 VAL A N 1
ATOM 1397 C CA . VAL A 1 191 ? 132.652 116.683 161.862 1.00 22.12 185 VAL A CA 1
ATOM 1398 C C . VAL A 1 191 ? 131.985 117.534 160.792 1.00 22.12 185 VAL A C 1
ATOM 1399 O O . VAL A 1 191 ? 131.787 117.082 159.658 1.00 22.12 185 VAL A O 1
ATOM 1403 N N . ALA A 1 192 ? 131.637 118.777 161.124 1.00 19.82 186 ALA A N 1
ATOM 1404 C CA . ALA A 1 192 ? 131.081 119.701 160.146 1.00 19.82 186 ALA A CA 1
ATOM 1405 C C . ALA A 1 192 ? 132.150 120.374 159.301 1.00 19.82 186 ALA A C 1
ATOM 1406 O O . ALA A 1 192 ? 131.808 121.064 158.337 1.00 19.82 186 ALA A O 1
ATOM 1408 N N . LEU A 1 193 ? 133.423 120.207 159.645 1.00 19.34 187 LEU A N 1
ATOM 1409 C CA . LEU A 1 193 ? 134.524 120.728 158.851 1.00 19.34 187 LEU A CA 1
ATOM 1410 C C . LEU A 1 193 ? 135.104 119.680 157.918 1.00 19.34 187 LEU A C 1
ATOM 1411 O O . LEU A 1 193 ? 135.950 120.010 157.083 1.00 19.34 187 LEU A O 1
ATOM 1416 N N . ILE A 1 194 ? 134.676 118.425 158.044 1.00 17.10 188 ILE A N 1
ATOM 1417 C CA . ILE A 1 194 ? 135.139 117.388 157.132 1.00 17.10 188 ILE A CA 1
ATOM 1418 C C . ILE A 1 194 ? 134.376 117.458 155.821 1.00 17.10 188 ILE A C 1
ATOM 1419 O O . ILE A 1 194 ? 134.967 117.368 154.739 1.00 17.10 188 ILE A O 1
ATOM 1424 N N . THR A 1 195 ? 133.055 117.634 155.890 1.00 15.06 189 THR A N 1
ATOM 1425 C CA . THR A 1 195 ? 132.257 117.700 154.672 1.00 15.06 189 THR A CA 1
ATOM 1426 C C . THR A 1 195 ? 132.721 118.825 153.761 1.00 15.06 189 THR A C 1
ATOM 1427 O O . THR A 1 195 ? 132.401 118.823 152.570 1.00 15.06 189 THR A O 1
ATOM 1431 N N . THR A 1 196 ? 133.465 119.792 154.301 1.00 14.50 190 THR A N 1
ATOM 1432 C CA . THR A 1 196 ? 134.110 120.789 153.457 1.00 14.50 190 THR A CA 1
ATOM 1433 C C . THR A 1 196 ? 135.428 120.275 152.901 1.00 14.50 190 THR A C 1
ATOM 1434 O O . THR A 1 196 ? 135.745 120.526 151.735 1.00 14.50 190 THR A O 1
ATOM 1438 N N . LEU A 1 197 ? 136.201 119.550 153.711 1.00 12.72 191 LEU A N 1
ATOM 1439 C CA . LEU A 1 197 ? 137.487 119.036 153.251 1.00 12.72 191 LEU A CA 1
ATOM 1440 C C . LEU A 1 197 ? 137.307 118.056 152.100 1.00 12.72 191 LEU A C 1
ATOM 1441 O O . LEU A 1 197 ? 138.096 118.053 151.149 1.00 12.72 191 LEU A O 1
ATOM 1446 N N . TYR A 1 198 ? 136.272 117.215 152.164 1.00 12.19 192 TYR A N 1
ATOM 1447 C CA . TYR A 1 198 ? 135.966 116.346 151.033 1.00 12.19 192 TYR A CA 1
ATOM 1448 C C . TYR A 1 198 ? 135.601 117.157 149.801 1.00 12.19 192 TYR A C 1
ATOM 1449 O O . TYR A 1 198 ? 135.877 116.737 148.674 1.00 12.19 192 TYR A O 1
ATOM 1458 N N . GLY A 1 199 ? 134.975 118.316 149.993 1.00 11.10 193 GLY A N 1
ATOM 1459 C CA . GLY A 1 199 ? 134.674 119.181 148.872 1.00 11.10 193 GLY A CA 1
ATOM 1460 C C . GLY A 1 199 ? 135.889 119.856 148.276 1.00 11.10 193 GLY A C 1
ATOM 1461 O O . GLY A 1 199 ? 135.844 120.271 147.116 1.00 11.10 193 GLY A O 1
ATOM 1462 N N . ALA A 1 200 ? 136.967 119.987 149.042 1.00 10.67 194 ALA A N 1
ATOM 1463 C CA . ALA A 1 200 ? 138.196 120.577 148.532 1.00 10.67 194 ALA A CA 1
ATOM 1464 C C . ALA A 1 200 ? 139.212 119.539 148.091 1.00 10.67 194 ALA A C 1
ATOM 1465 O O . ALA A 1 200 ? 140.096 119.855 147.292 1.00 10.67 194 ALA A O 1
ATOM 1467 N N . ILE A 1 201 ? 139.113 118.313 148.604 1.00 9.76 195 ILE A N 1
ATOM 1468 C CA . ILE A 1 201 ? 139.981 117.236 148.143 1.00 9.76 195 ILE A CA 1
ATOM 1469 C C . ILE A 1 201 ? 139.574 116.790 146.748 1.00 9.76 195 ILE A C 1
ATOM 1470 O O . ILE A 1 201 ? 140.407 116.697 145.843 1.00 9.76 195 ILE A O 1
ATOM 1475 N N . LEU A 1 202 ? 138.286 116.516 146.551 1.00 8.82 196 LEU A N 1
ATOM 1476 C CA . LEU A 1 202 ? 137.812 115.986 145.279 1.00 8.82 196 LEU A CA 1
ATOM 1477 C C . LEU A 1 202 ? 137.789 117.052 144.192 1.00 8.82 196 LEU A C 1
ATOM 1478 O O . LEU A 1 202 ? 138.039 116.750 143.022 1.00 8.82 196 LEU A O 1
ATOM 1483 N N . ALA A 1 203 ? 137.484 118.296 144.550 1.00 9.38 197 ALA A N 1
ATOM 1484 C CA . ALA A 1 203 ? 137.363 119.331 143.534 1.00 9.38 197 ALA A CA 1
ATOM 1485 C C . ALA A 1 203 ? 138.724 119.777 143.022 1.00 9.38 197 ALA A C 1
ATOM 1486 O O . ALA A 1 203 ? 138.868 120.113 141.844 1.00 9.38 197 ALA A O 1
ATOM 1488 N N . ASN A 1 204 ? 139.733 119.796 143.890 1.00 9.69 198 ASN A N 1
ATOM 1489 C CA . ASN A 1 204 ? 141.038 120.306 143.491 1.00 9.69 198 ASN A CA 1
ATOM 1490 C C . ASN A 1 204 ? 142.019 119.205 143.118 1.00 9.69 198 ASN A C 1
ATOM 1491 O O . ASN A 1 204 ? 142.787 119.365 142.167 1.00 9.69 198 ASN A O 1
ATOM 1496 N N . ALA A 1 205 ? 142.021 118.091 143.841 1.00 9.43 199 ALA A N 1
ATOM 1497 C CA . ALA A 1 205 ? 142.976 117.033 143.553 1.00 9.43 199 ALA A CA 1
ATOM 1498 C C . ALA A 1 205 ? 142.464 116.019 142.545 1.00 9.43 199 ALA A C 1
ATOM 1499 O O . ALA A 1 205 ? 143.279 115.353 141.899 1.00 9.43 199 ALA A O 1
ATOM 1501 N N . PHE A 1 206 ? 141.160 115.889 142.379 1.00 9.30 200 PHE A N 1
ATOM 1502 C CA . PHE A 1 206 ? 140.663 114.859 141.474 1.00 9.30 200 PHE A CA 1
ATOM 1503 C C . PHE A 1 206 ? 139.825 115.396 140.326 1.00 9.30 200 PHE A C 1
ATOM 1504 O O . PHE A 1 206 ? 140.006 114.955 139.193 1.00 9.30 200 PHE A O 1
ATOM 1512 N N . ALA A 1 207 ? 138.915 116.333 140.580 1.00 8.40 201 ALA A N 1
ATOM 1513 C CA . ALA A 1 207 ? 137.956 116.728 139.559 1.00 8.40 201 ALA A CA 1
ATOM 1514 C C . ALA A 1 207 ? 138.411 117.897 138.702 1.00 8.40 201 ALA A C 1
ATOM 1515 O O . ALA A 1 207 ? 137.828 118.116 137.638 1.00 8.40 201 ALA A O 1
ATOM 1517 N N . ILE A 1 208 ? 139.398 118.669 139.141 1.00 9.53 202 ILE A N 1
ATOM 1518 C CA . ILE A 1 208 ? 139.981 119.722 138.310 1.00 9.53 202 ILE A CA 1
ATOM 1519 C C . ILE A 1 208 ? 141.036 119.143 137.368 1.00 9.53 202 ILE A C 1
ATOM 1520 O O . ILE A 1 208 ? 141.038 119.495 136.180 1.00 9.53 202 ILE A O 1
ATOM 1525 N N . PRO A 1 209 ? 141.952 118.275 137.822 1.00 9.23 203 PRO A N 1
ATOM 1526 C CA . PRO A 1 209 ? 142.883 117.664 136.862 1.00 9.23 203 PRO A CA 1
ATOM 1527 C C . PRO A 1 209 ? 142.202 116.846 135.778 1.00 9.23 203 PRO A C 1
ATOM 1528 O O . PRO A 1 209 ? 142.600 116.943 134.612 1.00 9.23 203 PRO A O 1
ATOM 1532 N N . VAL A 1 210 ? 141.194 116.041 136.113 1.00 9.47 204 VAL A N 1
ATOM 1533 C CA . VAL A 1 210 ? 140.494 115.288 135.079 1.00 9.47 204 VAL A CA 1
ATOM 1534 C C . VAL A 1 210 ? 139.699 116.229 134.186 1.00 9.47 204 VAL A C 1
ATOM 1535 O O . VAL A 1 210 ? 139.485 115.953 133.001 1.00 9.47 204 VAL A O 1
ATOM 1539 N N . ALA A 1 211 ? 139.259 117.362 134.729 1.00 9.74 205 ALA A N 1
ATOM 1540 C CA . ALA A 1 211 ? 138.580 118.354 133.909 1.00 9.74 205 ALA A CA 1
ATOM 1541 C C . ALA A 1 211 ? 139.530 119.067 132.965 1.00 9.74 205 ALA A C 1
ATOM 1542 O O . ALA A 1 211 ? 139.070 119.788 132.077 1.00 9.74 205 ALA A O 1
ATOM 1544 N N . ASN A 1 212 ? 140.837 118.900 133.145 1.00 10.66 206 ASN A N 1
ATOM 1545 C CA . ASN A 1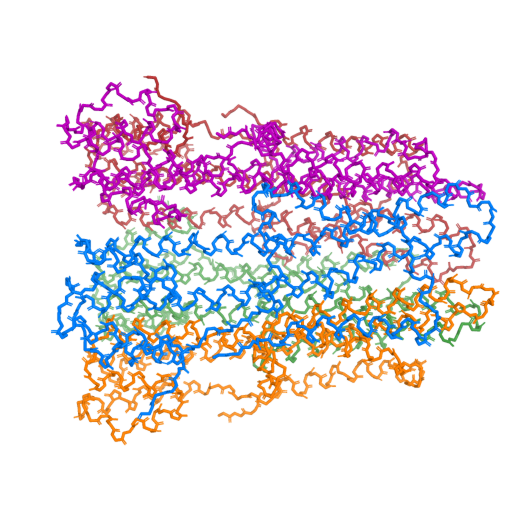 212 ? 141.817 119.526 132.271 1.00 10.66 206 ASN A CA 1
ATOM 1546 C C . ASN A 1 212 ? 142.540 118.531 131.380 1.00 10.66 206 ASN A C 1
ATOM 1547 O O . ASN A 1 212 ? 142.747 118.815 130.198 1.00 10.66 206 ASN A O 1
ATOM 1552 N N . LYS A 1 213 ? 142.927 117.371 131.911 1.00 10.69 207 LYS A N 1
ATOM 1553 C CA . LYS A 1 213 ? 143.484 116.327 131.062 1.00 10.69 207 LYS A CA 1
ATOM 1554 C C . LYS A 1 213 ? 142.479 115.879 130.013 1.00 10.69 207 LYS A C 1
ATOM 1555 O O . LYS A 1 213 ? 142.867 115.339 128.972 1.00 10.69 207 LYS A O 1
ATOM 1561 N N . LEU A 1 214 ? 141.188 116.096 130.266 1.00 11.18 208 LEU A N 1
ATOM 1562 C CA . LEU A 1 214 ? 140.170 115.896 129.244 1.00 11.18 208 LEU A CA 1
ATOM 1563 C C . LEU A 1 214 ? 140.125 117.049 128.253 1.00 11.18 208 LEU A C 1
ATOM 1564 O O . LEU A 1 214 ? 139.509 116.915 127.193 1.00 11.18 208 LEU A O 1
ATOM 1569 N N . LYS A 1 215 ? 140.756 118.179 128.578 1.00 12.25 209 LYS A N 1
ATOM 1570 C CA . LYS A 1 215 ? 140.780 119.319 127.668 1.00 12.25 209 LYS A CA 1
ATOM 1571 C C . LYS A 1 215 ? 142.064 119.356 126.854 1.00 12.25 209 LYS A C 1
ATOM 1572 O O . LYS A 1 215 ? 142.041 119.702 125.670 1.00 12.25 209 LYS A O 1
ATOM 1578 N N . LYS A 1 216 ? 143.195 119.016 127.470 1.00 13.60 210 LYS A N 1
ATOM 1579 C CA . LYS A 1 216 ? 144.441 118.909 126.726 1.00 13.60 210 LYS A CA 1
ATOM 1580 C C . LYS A 1 216 ? 144.503 117.643 125.886 1.00 13.60 210 LYS A C 1
ATOM 1581 O O . LYS A 1 216 ? 145.389 117.522 125.036 1.00 13.60 210 LYS A O 1
ATOM 1587 N N . ALA A 1 217 ? 143.592 116.700 126.109 1.00 15.06 211 ALA A N 1
ATOM 1588 C CA . ALA A 1 217 ? 143.436 115.572 125.206 1.00 15.06 211 ALA A CA 1
ATOM 1589 C C . ALA A 1 217 ? 142.444 115.863 124.094 1.00 15.06 211 ALA A C 1
ATOM 1590 O O . ALA A 1 217 ? 142.444 115.157 123.083 1.00 15.06 211 ALA A O 1
ATOM 1592 N N . LYS A 1 218 ? 141.595 116.874 124.263 1.00 16.65 212 LYS A N 1
ATOM 1593 C CA . LYS A 1 218 ? 140.722 117.305 123.179 1.00 16.65 212 LYS A CA 1
ATOM 1594 C C . LYS A 1 218 ? 141.477 118.192 122.200 1.00 16.65 212 LYS A C 1
ATOM 1595 O O . LYS A 1 218 ? 141.509 117.924 120.996 1.00 16.65 212 LYS A O 1
ATOM 1601 N N . ASP A 1 219 ? 142.103 119.257 122.707 1.00 18.33 213 ASP A N 1
ATOM 1602 C CA . ASP A 1 219 ? 142.846 120.176 121.855 1.00 18.33 213 ASP A CA 1
ATOM 1603 C C . ASP A 1 219 ? 144.000 119.501 121.127 1.00 18.33 213 ASP A C 1
ATOM 1604 O O . ASP A 1 219 ? 144.510 120.062 120.154 1.00 18.33 213 ASP A O 1
ATOM 1609 N N . MET A 1 220 ? 144.427 118.322 121.576 1.00 20.10 214 MET A N 1
ATOM 1610 C CA . MET A 1 220 ? 145.496 117.601 120.896 1.00 20.10 214 MET A CA 1
ATOM 1611 C C . MET A 1 220 ? 144.954 116.625 119.863 1.00 20.10 214 MET A C 1
ATOM 1612 O O . MET A 1 220 ? 145.575 116.432 118.814 1.00 20.10 214 MET A O 1
ATOM 1617 N N . GLU A 1 221 ? 143.804 116.008 120.137 1.00 20.62 215 GLU A N 1
ATOM 1618 C CA . GLU A 1 221 ? 143.187 115.090 119.190 1.00 20.62 215 GLU A CA 1
ATOM 1619 C C . GLU A 1 221 ? 142.322 115.801 118.164 1.00 20.62 215 GLU A C 1
ATOM 1620 O O . GLU A 1 221 ? 142.036 115.224 117.113 1.00 20.62 215 GLU A O 1
ATOM 1626 N N . VAL A 1 222 ? 141.875 117.022 118.456 1.00 21.86 216 VAL A N 1
ATOM 1627 C CA . VAL A 1 222 ? 141.248 117.840 117.426 1.00 21.86 216 VAL A CA 1
ATOM 1628 C C . VAL A 1 222 ? 142.306 118.415 116.500 1.00 21.86 216 VAL A C 1
ATOM 1629 O O . VAL A 1 222 ? 142.071 118.575 115.298 1.00 21.86 216 VAL A O 1
ATOM 1633 N N . LEU A 1 223 ? 143.491 118.713 117.032 1.00 24.02 217 LEU A N 1
ATOM 1634 C CA . LEU A 1 223 ? 144.557 119.279 116.214 1.00 24.02 217 LEU A CA 1
ATOM 1635 C C . LEU A 1 223 ? 145.032 118.304 115.149 1.00 24.02 217 LEU A C 1
ATOM 1636 O O . LEU A 1 223 ? 145.441 118.729 114.066 1.00 24.02 217 LEU A O 1
ATOM 1641 N N . VAL A 1 224 ? 144.995 117.005 115.431 1.00 24.85 218 VAL A N 1
ATOM 1642 C CA . VAL A 1 224 ? 145.368 116.028 114.417 1.00 24.85 218 VAL A CA 1
ATOM 1643 C C . VAL A 1 224 ? 144.250 115.860 113.400 1.00 24.85 218 VAL A C 1
ATOM 1644 O O . VAL A 1 224 ? 144.504 115.657 112.209 1.00 24.85 218 VAL A O 1
ATOM 1648 N N . LYS A 1 225 ? 142.996 115.960 113.841 1.00 27.83 219 LYS A N 1
ATOM 1649 C CA . LYS A 1 225 ? 141.882 115.907 112.902 1.00 27.83 219 LYS A CA 1
ATOM 1650 C C . LYS A 1 225 ? 141.774 117.186 112.088 1.00 27.83 219 LYS A C 1
ATOM 1651 O O . LYS A 1 225 ? 141.198 117.174 110.996 1.00 27.83 219 LYS A O 1
ATOM 1657 N N . THR A 1 226 ? 142.306 118.297 112.600 1.00 28.79 220 THR A N 1
ATOM 1658 C CA . THR A 1 226 ? 142.295 119.539 111.837 1.00 28.79 220 THR A CA 1
ATOM 1659 C C . THR A 1 226 ? 143.466 119.598 110.871 1.00 28.79 220 THR A C 1
ATOM 1660 O O . THR A 1 226 ? 143.633 120.590 110.157 1.00 28.79 220 THR A O 1
ATOM 1664 N N . ILE A 1 227 ? 144.299 118.558 110.856 1.00 29.22 221 ILE A N 1
ATOM 1665 C CA . ILE A 1 227 ? 145.401 118.481 109.904 1.00 29.22 221 ILE A CA 1
ATOM 1666 C C . ILE A 1 227 ? 145.040 117.559 108.750 1.00 29.22 221 ILE A C 1
ATOM 1667 O O . ILE A 1 227 ? 145.425 117.803 107.602 1.00 29.22 221 ILE A O 1
ATOM 1672 N N . TYR A 1 228 ? 144.291 116.492 109.035 1.00 31.64 222 TYR A N 1
ATOM 1673 C CA . TYR A 1 228 ? 143.788 115.631 107.973 1.00 31.64 222 TYR A CA 1
ATOM 1674 C C . TYR A 1 228 ? 142.861 116.384 107.032 1.00 31.64 222 TYR A C 1
ATOM 1675 O O . TYR A 1 228 ? 142.854 116.117 105.827 1.00 31.64 222 TYR A O 1
ATOM 1684 N N . ILE A 1 229 ? 142.081 117.328 107.559 1.00 32.17 223 ILE A N 1
ATOM 1685 C CA . ILE A 1 229 ? 141.142 118.072 106.728 1.00 32.17 223 ILE A CA 1
ATOM 1686 C C . ILE A 1 229 ? 141.886 118.993 105.770 1.00 32.17 223 ILE A C 1
ATOM 1687 O O . ILE A 1 229 ? 141.463 119.193 104.626 1.00 32.17 223 ILE A O 1
ATOM 1692 N N . GLU A 1 230 ? 143.009 119.559 106.211 1.00 36.04 224 GLU A N 1
ATOM 1693 C CA . GLU A 1 230 ? 143.798 120.415 105.337 1.00 36.04 224 GLU A CA 1
ATOM 1694 C C . GLU A 1 230 ? 144.591 119.622 104.310 1.00 36.04 224 GLU A C 1
ATOM 1695 O O . GLU A 1 230 ? 144.872 120.146 103.229 1.00 36.04 224 GLU A O 1
ATOM 1701 N N . ALA A 1 231 ? 144.959 118.378 104.618 1.00 36.28 225 ALA A N 1
ATOM 1702 C CA . ALA A 1 231 ? 145.670 117.560 103.644 1.00 36.28 225 ALA A CA 1
ATOM 1703 C C . ALA A 1 231 ? 144.729 117.057 102.559 1.00 36.28 225 ALA A C 1
ATOM 1704 O O . ALA A 1 231 ? 145.068 117.094 101.374 1.00 36.28 225 ALA A O 1
ATOM 1706 N N . ILE A 1 232 ? 143.536 116.595 102.944 1.00 39.22 226 ILE A N 1
ATOM 1707 C CA . ILE A 1 232 ? 142.565 116.122 101.959 1.00 39.22 226 ILE A CA 1
ATOM 1708 C C . ILE A 1 232 ? 142.224 117.220 100.959 1.00 39.22 226 ILE A C 1
ATOM 1709 O O . ILE A 1 232 ? 142.029 116.945 99.768 1.00 39.22 226 ILE A O 1
ATOM 1714 N N . GLU A 1 233 ? 142.168 118.475 101.407 1.00 43.56 227 GLU A N 1
ATOM 1715 C CA . GLU A 1 233 ? 142.003 119.579 100.468 1.00 43.56 227 GLU A CA 1
ATOM 1716 C C . GLU A 1 233 ? 143.190 119.668 99.520 1.00 43.56 227 GLU A C 1
ATOM 1717 O O . GLU A 1 233 ? 143.039 120.053 98.356 1.00 43.56 227 GLU A O 1
ATOM 1723 N N . LYS A 1 234 ? 144.378 119.316 99.999 1.00 42.78 228 LYS A N 1
ATOM 1724 C CA . LYS A 1 234 ? 145.578 119.325 99.178 1.00 42.78 228 LYS A CA 1
ATOM 1725 C C . LYS A 1 234 ? 145.931 117.951 98.632 1.00 42.78 228 LYS A C 1
ATOM 1726 O O . LYS A 1 234 ? 146.913 117.830 97.894 1.00 42.78 228 LYS A O 1
ATOM 1732 N N . ILE A 1 235 ? 145.160 116.919 98.977 1.00 43.35 229 ILE A N 1
ATOM 1733 C CA . ILE A 1 235 ? 145.354 115.608 98.366 1.00 43.35 229 ILE A CA 1
ATOM 1734 C C . ILE A 1 235 ? 144.660 115.542 97.014 1.00 43.35 229 ILE A C 1
ATOM 1735 O O . ILE A 1 235 ? 145.228 115.044 96.037 1.00 43.35 229 ILE A O 1
ATOM 1740 N N . GLN A 1 236 ? 143.431 116.046 96.929 1.00 46.61 230 GLN A N 1
ATOM 1741 C CA . GLN A 1 236 ? 142.680 116.017 95.682 1.00 46.61 230 GLN A CA 1
ATOM 1742 C C . GLN A 1 236 ? 143.129 117.089 94.696 1.00 46.61 230 GLN A C 1
ATOM 1743 O O . GLN A 1 236 ? 142.906 116.932 93.492 1.00 46.61 230 GLN A O 1
ATOM 1749 N N . LYS A 1 237 ? 143.776 118.155 95.163 1.00 46.89 231 LYS A N 1
ATOM 1750 C CA . LYS A 1 237 ? 144.347 119.139 94.250 1.00 46.89 231 LYS A CA 1
ATOM 1751 C C . LYS A 1 237 ? 145.635 118.657 93.601 1.00 46.89 231 LYS A C 1
ATOM 1752 O O . LYS A 1 237 ? 146.337 119.463 92.984 1.00 46.89 231 LYS A O 1
ATOM 1758 N N . GLY A 1 238 ? 145.961 117.375 93.735 1.00 48.57 232 GLY A N 1
ATOM 1759 C CA . GLY A 1 238 ? 147.114 116.803 93.061 1.00 48.57 232 GLY A CA 1
ATOM 1760 C C . GLY A 1 238 ? 148.439 117.401 93.474 1.00 48.57 232 GLY A C 1
ATOM 1761 O O . GLY A 1 238 ? 149.379 117.430 92.670 1.00 48.57 232 GLY A O 1
ATOM 1762 N N . GLU A 1 239 ? 148.540 117.878 94.711 1.00 48.67 233 GLU A N 1
ATOM 1763 C CA . GLU A 1 239 ? 149.799 118.435 95.174 1.00 48.67 233 GLU A CA 1
ATOM 1764 C C . GLU A 1 239 ? 150.842 117.333 95.331 1.00 48.67 233 GLU A C 1
ATOM 1765 O O . GLU A 1 239 ? 150.523 116.152 95.492 1.00 48.67 233 GLU A O 1
ATOM 1771 N N . ASN A 1 240 ? 152.105 117.739 95.264 1.00 46.41 234 ASN A N 1
ATOM 1772 C CA . ASN A 1 240 ? 153.200 116.789 95.348 1.00 46.41 234 ASN A CA 1
ATOM 1773 C C . ASN A 1 240 ? 153.118 116.026 96.667 1.00 46.41 234 ASN A C 1
ATOM 1774 O O . ASN A 1 240 ? 152.853 116.627 97.713 1.00 46.41 234 ASN A O 1
ATOM 1779 N N . PRO A 1 241 ? 153.300 114.706 96.656 1.00 44.76 235 PRO A N 1
ATOM 1780 C CA . PRO A 1 241 ? 153.267 113.962 97.925 1.00 44.76 235 PRO A CA 1
ATOM 1781 C C . PRO A 1 241 ? 154.309 114.433 98.919 1.00 44.76 235 PRO A C 1
ATOM 1782 O O . PRO A 1 241 ? 154.056 114.396 100.129 1.00 44.76 235 PRO A O 1
ATOM 1786 N N . ASN A 1 242 ? 155.470 114.887 98.447 1.00 45.19 236 ASN A N 1
ATOM 1787 C CA . ASN A 1 242 ? 156.513 115.388 99.332 1.00 45.19 236 ASN A CA 1
ATOM 1788 C C . ASN A 1 242 ? 156.221 116.780 99.869 1.00 45.19 236 ASN A C 1
ATOM 1789 O O . ASN A 1 242 ? 156.950 117.247 100.749 1.00 45.19 236 ASN A O 1
ATOM 1794 N N . VAL A 1 243 ? 155.186 117.455 99.365 1.00 42.27 237 VAL A N 1
ATOM 1795 C CA . VAL A 1 243 ? 154.843 118.787 99.850 1.00 42.27 237 VAL A CA 1
ATOM 1796 C C . VAL A 1 243 ? 153.712 118.768 100.865 1.00 42.27 237 VAL A C 1
ATOM 1797 O O . VAL A 1 243 ? 153.573 119.733 101.632 1.00 42.27 237 VAL A O 1
ATOM 1801 N N . VAL A 1 244 ? 152.904 117.712 100.903 1.00 40.77 238 VAL A N 1
ATOM 1802 C CA . VAL A 1 244 ? 151.865 117.629 101.918 1.00 40.77 238 VAL A CA 1
ATOM 1803 C C . VAL A 1 244 ? 152.447 117.197 103.260 1.00 40.77 238 VAL A C 1
ATOM 1804 O O . VAL A 1 244 ? 151.888 117.528 104.310 1.00 40.77 238 VAL A O 1
ATOM 1808 N N . LYS A 1 245 ? 153.561 116.461 103.250 1.00 38.80 239 LYS A N 1
ATOM 1809 C CA . LYS A 1 245 ? 154.332 116.290 104.473 1.00 38.80 239 LYS A CA 1
ATOM 1810 C C . LYS A 1 245 ? 155.008 117.590 104.882 1.00 38.80 239 LYS A C 1
ATOM 1811 O O . LYS A 1 245 ? 154.888 118.017 106.035 1.00 38.80 239 LYS A O 1
ATOM 1817 N N . GLN A 1 246 ? 155.715 118.230 103.948 1.00 41.23 240 GLN A N 1
ATOM 1818 C CA . GLN A 1 246 ? 156.455 119.447 104.260 1.00 41.23 240 GLN A CA 1
ATOM 1819 C C . GLN A 1 246 ? 155.523 120.575 104.686 1.00 41.23 240 GLN A C 1
ATOM 1820 O O . GLN A 1 246 ? 155.924 121.466 105.440 1.00 41.23 240 GLN A O 1
ATOM 1826 N N . GLU A 1 247 ? 154.280 120.560 104.213 1.00 39.42 241 GLU A N 1
ATOM 1827 C CA . GLU A 1 247 ? 153.292 121.523 104.682 1.00 39.42 241 GLU A CA 1
ATOM 1828 C C . GLU A 1 247 ? 152.577 121.070 105.944 1.00 39.42 241 GLU A C 1
ATOM 1829 O O . GLU A 1 247 ? 151.716 121.802 106.438 1.00 39.42 241 GLU A O 1
ATOM 1835 N N . ALA A 1 248 ? 152.891 119.883 106.466 1.00 36.34 242 ALA A N 1
ATOM 1836 C CA . ALA A 1 248 ? 152.365 119.436 107.747 1.00 36.34 242 ALA A CA 1
ATOM 1837 C C . ALA A 1 248 ? 153.415 119.398 108.844 1.00 36.34 242 ALA A C 1
ATOM 1838 O O . ALA A 1 248 ? 153.091 119.706 109.994 1.00 36.34 242 ALA A O 1
ATOM 1840 N N . ALA A 1 249 ? 154.655 119.033 108.522 1.00 36.05 243 ALA A N 1
ATOM 1841 C CA . ALA A 1 249 ? 155.725 119.126 109.505 1.00 36.05 243 ALA A CA 1
ATOM 1842 C C . ALA A 1 249 ? 155.928 120.565 109.954 1.00 36.05 243 ALA A C 1
ATOM 1843 O O . ALA A 1 249 ? 156.219 120.818 111.127 1.00 36.05 243 ALA A O 1
ATOM 1845 N N . ILE A 1 250 ? 155.779 121.518 109.033 1.00 35.77 244 ILE A N 1
ATOM 1846 C CA . ILE A 1 250 ? 155.767 122.922 109.421 1.00 35.77 244 ILE A CA 1
ATOM 1847 C C . ILE A 1 250 ? 154.501 123.239 110.202 1.00 35.77 244 ILE A C 1
ATOM 1848 O O . ILE A 1 250 ? 154.534 124.014 111.164 1.00 35.77 244 ILE A O 1
ATOM 1853 N N . MET A 1 251 ? 153.378 122.618 109.835 1.00 35.25 245 MET A N 1
ATOM 1854 C CA . MET A 1 251 ? 152.103 122.943 110.465 1.00 35.25 245 MET A CA 1
ATOM 1855 C C . MET A 1 251 ? 151.986 122.354 111.866 1.00 35.25 245 MET A C 1
ATOM 1856 O O . MET A 1 251 ? 151.232 122.877 112.691 1.00 35.25 245 MET A O 1
ATOM 1861 N N . LEU A 1 252 ? 152.712 121.276 112.157 1.00 35.21 246 LEU A N 1
ATOM 1862 C CA . LEU A 1 252 ? 152.682 120.664 113.481 1.00 35.21 246 LEU A CA 1
ATOM 1863 C C . LEU A 1 252 ? 153.908 120.988 114.321 1.00 35.21 246 LEU A C 1
ATOM 1864 O O . LEU A 1 252 ? 153.876 120.782 115.536 1.00 35.21 246 LEU A O 1
ATOM 1869 N N . GLY A 1 253 ? 154.982 121.479 113.708 1.00 39.34 247 GLY A N 1
ATOM 1870 C CA . GLY A 1 253 ? 156.202 121.754 114.437 1.00 39.34 247 GLY A CA 1
ATOM 1871 C C . GLY A 1 253 ? 157.165 120.596 114.524 1.00 39.34 247 GLY A C 1
ATOM 1872 O O . GLY A 1 253 ? 157.986 120.558 115.445 1.00 39.34 247 GLY A O 1
ATOM 1873 N N . VAL A 1 254 ? 157.097 119.654 113.593 1.00 42.41 248 VAL A N 1
ATOM 1874 C CA . VAL A 1 254 ? 157.931 118.459 113.626 1.00 42.41 248 VAL A CA 1
ATOM 1875 C C . VAL A 1 254 ? 159.132 118.663 112.711 1.00 42.41 248 VAL A C 1
ATOM 1876 O O . VAL A 1 254 ? 159.017 119.282 111.647 1.00 42.41 248 VAL A O 1
ATOM 1880 N N . GLU A 1 255 ? 160.288 118.158 113.132 1.00 52.26 249 GLU A N 1
ATOM 1881 C CA . GLU A 1 255 ? 161.471 118.176 112.286 1.00 52.26 249 GLU A CA 1
ATOM 1882 C C . GLU A 1 255 ? 161.465 116.984 111.337 1.00 52.26 249 GLU A C 1
ATOM 1883 O O . GLU A 1 255 ? 161.109 115.866 111.721 1.00 52.26 249 GLU A O 1
ATOM 1889 N N . LEU A 1 256 ? 161.859 117.226 110.088 1.00 55.56 250 LEU A N 1
ATOM 1890 C CA . LEU A 1 256 ? 162.011 116.159 109.115 1.00 55.56 250 LEU A CA 1
ATOM 1891 C C . LEU A 1 256 ? 163.400 116.205 108.491 1.00 55.56 250 LEU A C 1
ATOM 1892 O O . LEU A 1 256 ? 163.825 117.257 108.002 1.00 55.56 250 LEU A O 1
ATOM 1897 N N . PRO A 1 257 ? 164.130 115.080 108.487 1.00 58.76 251 PRO A N 1
ATOM 1898 C CA . PRO A 1 257 ? 165.473 115.006 107.904 1.00 58.76 251 PRO A CA 1
ATOM 1899 C C . PRO A 1 257 ? 165.465 115.154 106.385 1.00 58.76 251 PRO A C 1
ATOM 1900 O O . PRO A 1 257 ? 166.473 115.583 105.824 1.00 58.76 251 PRO A O 1
ATOM 1904 N N . VAL B 1 5 ? 169.226 144.140 122.012 1.00 38.62 -1 VAL B N 1
ATOM 1905 C CA . VAL B 1 5 ? 168.640 143.174 122.930 1.00 38.62 -1 VAL B CA 1
ATOM 1906 C C . VAL B 1 5 ? 169.364 143.194 124.268 1.00 38.62 -1 VAL B C 1
ATOM 1907 O O . VAL B 1 5 ? 170.566 143.456 124.338 1.00 38.62 -1 VAL B O 1
ATOM 1911 N N . HIS B 1 6 ? 168.615 142.920 125.332 1.00 41.49 0 HIS B N 1
ATOM 1912 C CA . HIS B 1 6 ? 169.187 142.742 126.658 1.00 41.49 0 HIS B CA 1
ATOM 1913 C C . HIS B 1 6 ? 168.325 141.776 127.455 1.00 41.49 0 HIS B C 1
ATOM 1914 O O . HIS B 1 6 ? 167.455 141.107 126.891 1.00 41.49 0 HIS B O 1
ATOM 1921 N N . MET B 1 7 ? 168.552 141.693 128.760 1.00 33.85 1 MET B N 1
ATOM 1922 C CA . MET B 1 7 ? 167.734 140.833 129.606 1.00 33.85 1 MET B CA 1
ATOM 1923 C C . MET B 1 7 ? 166.689 141.704 130.277 1.00 33.85 1 MET B C 1
ATOM 1924 O O . MET B 1 7 ? 167.029 142.746 130.846 1.00 33.85 1 MET B O 1
ATOM 1929 N N . ASP B 1 8 ? 165.426 141.298 130.196 1.00 21.03 2 ASP B N 1
ATOM 1930 C CA . ASP B 1 8 ? 164.363 142.020 130.882 1.00 21.03 2 ASP B CA 1
ATOM 1931 C C . ASP B 1 8 ? 164.522 141.813 132.381 1.00 21.03 2 ASP B C 1
ATOM 1932 O O . ASP B 1 8 ? 164.323 140.705 132.888 1.00 21.03 2 ASP B O 1
ATOM 1937 N N . VAL B 1 9 ? 164.877 142.879 133.091 1.00 15.46 3 VAL B N 1
ATOM 1938 C CA . VAL B 1 9 ? 165.215 142.791 134.505 1.00 15.46 3 VAL B CA 1
ATOM 1939 C C . VAL B 1 9 ? 163.975 143.148 135.312 1.00 15.46 3 VAL B C 1
ATOM 1940 O O . VAL B 1 9 ? 164.058 143.526 136.485 1.00 15.46 3 VAL B O 1
ATOM 1944 N N . GLY B 1 10 ? 162.810 143.012 134.690 1.00 12.94 4 GLY B N 1
ATOM 1945 C CA . GLY B 1 10 ? 161.569 143.355 135.345 1.00 12.94 4 GLY B CA 1
ATOM 1946 C C . GLY B 1 10 ? 161.052 142.274 136.265 1.00 12.94 4 GLY B C 1
ATOM 1947 O O . GLY B 1 10 ? 160.367 142.575 137.242 1.00 12.94 4 GLY B O 1
ATOM 1948 N N . THR B 1 11 ? 161.379 141.013 135.978 1.00 11.96 5 THR B N 1
ATOM 1949 C CA . THR B 1 11 ? 160.897 139.897 136.779 1.00 11.96 5 THR B CA 1
ATOM 1950 C C . THR B 1 11 ? 161.930 139.351 137.751 1.00 11.96 5 THR B C 1
ATOM 1951 O O . THR B 1 11 ? 161.547 138.796 138.783 1.00 11.96 5 THR B O 1
ATOM 1955 N N . ILE B 1 12 ? 163.218 139.495 137.461 1.00 11.85 6 ILE B N 1
ATOM 1956 C CA . ILE B 1 12 ? 164.232 139.011 138.387 1.00 11.85 6 ILE B CA 1
ATOM 1957 C C . ILE B 1 12 ? 164.508 140.023 139.494 1.00 11.85 6 ILE B C 1
ATOM 1958 O O . ILE B 1 12 ? 165.062 139.662 140.535 1.00 11.85 6 ILE B O 1
ATOM 1963 N N . ILE B 1 13 ? 164.121 141.282 139.300 1.00 11.83 7 ILE B N 1
ATOM 1964 C CA . ILE B 1 13 ? 164.254 142.313 140.321 1.00 11.83 7 ILE B CA 1
ATOM 1965 C C . ILE B 1 13 ? 162.911 142.765 140.862 1.00 11.83 7 ILE B C 1
ATOM 1966 O O . ILE B 1 13 ? 162.869 143.453 141.884 1.00 11.83 7 ILE B O 1
ATOM 1971 N N . GLY B 1 14 ? 161.812 142.381 140.222 1.00 10.40 8 GLY B N 1
ATOM 1972 C CA . GLY B 1 14 ? 160.493 142.779 140.664 1.00 10.40 8 GLY B CA 1
ATOM 1973 C C . GLY B 1 14 ? 159.797 141.707 141.468 1.00 10.40 8 GLY B C 1
ATOM 1974 O O . GLY B 1 14 ? 158.851 141.996 142.201 1.00 10.40 8 GLY B O 1
ATOM 1975 N N . ILE B 1 15 ? 160.244 140.460 141.327 1.00 10.29 9 ILE B N 1
ATOM 1976 C CA . ILE B 1 15 ? 159.776 139.378 142.187 1.00 10.29 9 ILE B CA 1
ATOM 1977 C C . ILE B 1 15 ? 160.638 139.231 143.435 1.00 10.29 9 ILE B C 1
ATOM 1978 O O . ILE B 1 15 ? 160.089 139.071 144.535 1.00 10.29 9 ILE B O 1
ATOM 1983 N N . ILE B 1 16 ? 161.962 139.299 143.304 1.00 9.85 10 ILE B N 1
ATOM 1984 C CA . ILE B 1 16 ? 162.836 139.291 144.468 1.00 9.85 10 ILE B CA 1
ATOM 1985 C C . ILE B 1 16 ? 162.588 140.482 145.386 1.00 9.85 10 ILE B C 1
ATOM 1986 O O . ILE B 1 16 ? 162.624 140.324 146.612 1.00 9.85 10 ILE B O 1
ATOM 1991 N N . ALA B 1 17 ? 162.306 141.659 144.837 1.00 9.80 11 ALA B N 1
ATOM 1992 C CA . ALA B 1 17 ? 161.888 142.785 145.658 1.00 9.80 11 ALA B CA 1
ATOM 1993 C C . ALA B 1 17 ? 160.451 142.655 146.136 1.00 9.80 11 ALA B C 1
ATOM 1994 O O . ALA B 1 17 ? 159.994 143.500 146.908 1.00 9.80 11 ALA B O 1
ATOM 1996 N N . ALA B 1 18 ? 159.730 141.632 145.682 1.00 9.17 12 ALA B N 1
ATOM 1997 C CA . ALA B 1 18 ? 158.414 141.295 146.200 1.00 9.17 12 ALA B CA 1
ATOM 1998 C C . ALA B 1 18 ? 158.421 140.022 147.024 1.00 9.17 12 ALA B C 1
ATOM 1999 O O . ALA B 1 18 ? 157.367 139.621 147.518 1.00 9.17 12 ALA B O 1
ATOM 2001 N N . PHE B 1 19 ? 159.570 139.361 147.144 1.00 8.93 13 PHE B N 1
ATOM 2002 C CA . PHE B 1 19 ? 159.769 138.273 148.088 1.00 8.93 13 PHE B CA 1
ATOM 2003 C C . PHE B 1 19 ? 160.574 138.711 149.297 1.00 8.93 13 PHE B C 1
ATOM 2004 O O . PHE B 1 19 ? 160.792 137.907 150.206 1.00 8.93 13 PHE B O 1
ATOM 2012 N N . LEU B 1 20 ? 161.043 139.959 149.316 1.00 9.22 14 LEU B N 1
ATOM 2013 C CA . LEU B 1 20 ? 161.640 140.551 150.500 1.00 9.22 14 LEU B CA 1
ATOM 2014 C C . LEU B 1 20 ? 160.649 141.352 151.326 1.00 9.22 14 LEU B C 1
ATOM 2015 O O . LEU B 1 20 ? 160.672 141.250 152.554 1.00 9.22 14 LEU B O 1
ATOM 2020 N N . LEU B 1 21 ? 159.771 142.127 150.692 1.00 9.73 15 LEU B N 1
ATOM 2021 C CA . LEU B 1 21 ? 158.720 142.810 151.433 1.00 9.73 15 LEU B CA 1
ATOM 2022 C C . LEU B 1 21 ? 157.774 141.826 152.110 1.00 9.73 15 LEU B C 1
ATOM 2023 O O . LEU B 1 21 ? 157.112 142.183 153.088 1.00 9.73 15 LEU B O 1
ATOM 2028 N N . ILE B 1 22 ? 157.698 140.590 151.605 1.00 10.55 16 ILE B N 1
ATOM 2029 C CA . ILE B 1 22 ? 157.043 139.503 152.328 1.00 10.55 16 ILE B CA 1
ATOM 2030 C C . ILE B 1 22 ? 157.973 138.879 153.357 1.00 10.55 16 ILE B C 1
ATOM 2031 O O . ILE B 1 22 ? 157.525 138.063 154.173 1.00 10.55 16 ILE B O 1
ATOM 2036 N N . LEU B 1 23 ? 159.252 139.251 153.359 1.00 11.10 17 LEU B N 1
ATOM 2037 C CA . LEU B 1 23 ? 160.224 138.701 154.290 1.00 11.10 17 LEU B CA 1
ATOM 2038 C C . LEU B 1 23 ? 160.764 139.730 155.268 1.00 11.10 17 LEU B C 1
ATOM 2039 O O . LEU B 1 23 ? 161.245 139.345 156.336 1.00 11.10 17 LEU B O 1
ATOM 2044 N N . ILE B 1 24 ? 160.704 141.019 154.940 1.00 11.89 18 ILE B N 1
ATOM 2045 C CA . ILE B 1 24 ? 161.031 142.058 155.909 1.00 11.89 18 ILE B CA 1
ATOM 2046 C C . ILE B 1 24 ? 159.854 142.348 156.833 1.00 11.89 18 ILE B C 1
ATOM 2047 O O . ILE B 1 24 ? 160.069 142.791 157.970 1.00 11.89 18 ILE B O 1
ATOM 2052 N N . SER B 1 25 ? 158.623 142.097 156.390 1.00 13.13 19 SER B N 1
ATOM 2053 C CA . SER B 1 25 ? 157.474 142.182 157.280 1.00 13.13 19 SER B CA 1
ATOM 2054 C C . SER B 1 25 ? 157.436 141.035 158.276 1.00 13.13 19 SER B C 1
ATOM 2055 O O . SER B 1 25 ? 156.728 141.125 159.284 1.00 13.13 19 SER B O 1
ATOM 2058 N N . ILE B 1 26 ? 158.176 139.959 158.009 1.00 15.22 20 ILE B N 1
ATOM 2059 C CA . ILE B 1 26 ? 158.285 138.857 158.954 1.00 15.22 20 ILE B CA 1
ATOM 2060 C C . ILE B 1 26 ? 159.381 139.099 159.978 1.00 15.22 20 ILE B C 1
ATOM 2061 O O . ILE B 1 26 ? 159.183 138.821 161.166 1.00 15.22 20 ILE B O 1
ATOM 2066 N N . LEU B 1 27 ? 160.529 139.623 159.555 1.00 16.25 21 LEU B N 1
ATOM 2067 C CA . LEU B 1 27 ? 161.622 139.914 160.470 1.00 16.25 21 LEU B CA 1
ATOM 2068 C C . LEU B 1 27 ? 161.356 141.126 161.346 1.00 16.25 21 LEU B C 1
ATOM 2069 O O . LEU B 1 27 ? 162.087 141.342 162.318 1.00 16.25 21 LEU B O 1
ATOM 2074 N N . ILE B 1 28 ? 160.340 141.927 161.020 1.00 17.26 22 ILE B N 1
ATOM 2075 C CA . ILE B 1 28 ? 160.016 143.103 161.824 1.00 17.26 22 ILE B CA 1
ATOM 2076 C C . ILE B 1 28 ? 159.213 142.760 163.066 1.00 17.26 22 ILE B C 1
ATOM 2077 O O . ILE B 1 28 ? 159.452 143.351 164.127 1.00 17.26 22 ILE B O 1
ATOM 2082 N N . GLY B 1 29 ? 158.296 141.802 162.982 1.00 22.72 23 GLY B N 1
ATOM 2083 C CA . GLY B 1 29 ? 157.448 141.478 164.111 1.00 22.72 23 GLY B CA 1
ATOM 2084 C C . GLY B 1 29 ? 157.882 140.258 164.896 1.00 22.72 23 GLY B C 1
ATOM 2085 O O . GLY B 1 29 ? 157.233 139.885 165.877 1.00 22.72 23 GLY B O 1
ATOM 2086 N N . GLY B 1 30 ? 158.975 139.626 164.483 1.00 23.63 24 GLY B N 1
ATOM 2087 C CA . GLY B 1 30 ? 159.438 138.432 165.161 1.00 23.63 24 GLY B CA 1
ATOM 2088 C C . GLY B 1 30 ? 160.626 137.778 164.493 1.00 23.63 24 GLY B C 1
ATOM 2089 O O . GLY B 1 30 ? 161.615 138.444 164.177 1.00 23.63 24 GLY B O 1
ATOM 2090 N N . SER B 1 31 ? 160.549 136.467 164.286 1.00 28.11 25 SER B N 1
ATOM 2091 C CA . SER B 1 31 ? 161.591 135.733 163.589 1.00 28.11 25 SER B CA 1
ATOM 2092 C C . SER B 1 31 ? 160.954 134.891 162.495 1.00 28.11 25 SER B C 1
ATOM 2093 O O . SER B 1 31 ? 159.733 134.741 162.430 1.00 28.11 25 SER B O 1
ATOM 2096 N N . ILE B 1 32 ? 161.803 134.349 161.621 1.00 27.25 26 ILE B N 1
ATOM 2097 C CA . ILE B 1 32 ? 161.313 133.447 160.586 1.00 27.25 26 ILE B CA 1
ATOM 2098 C C . ILE B 1 32 ? 161.187 132.025 161.114 1.00 27.25 26 ILE B C 1
ATOM 2099 O O . ILE B 1 32 ? 160.531 131.186 160.490 1.00 27.25 26 ILE B O 1
ATOM 2104 N N . THR B 1 33 ? 161.800 131.724 162.259 1.00 27.49 27 THR B N 1
ATOM 2105 C CA . THR B 1 33 ? 161.678 130.391 162.839 1.00 27.49 27 THR B CA 1
ATOM 2106 C C . THR B 1 33 ? 160.256 130.070 163.276 1.00 27.49 27 THR B C 1
ATOM 2107 O O . THR B 1 33 ? 159.988 128.927 163.659 1.00 27.49 27 THR B O 1
ATOM 2111 N N . ALA B 1 34 ? 159.348 131.042 163.242 1.00 26.51 28 ALA B N 1
ATOM 2112 C CA . ALA B 1 34 ? 157.938 130.796 163.500 1.00 26.51 28 ALA B CA 1
ATOM 2113 C C . ALA B 1 34 ? 157.135 130.577 162.231 1.00 26.51 28 ALA B C 1
ATOM 2114 O O . ALA B 1 34 ? 156.108 129.893 162.272 1.00 26.51 28 ALA B O 1
ATOM 2116 N N . PHE B 1 35 ? 157.575 131.144 161.110 1.00 21.66 29 PHE B N 1
ATOM 2117 C CA . PHE B 1 35 ? 156.905 130.983 159.829 1.00 21.66 29 PHE B CA 1
ATOM 2118 C C . PHE B 1 35 ? 157.500 129.865 158.988 1.00 21.66 29 PHE B C 1
ATOM 2119 O O . PHE B 1 35 ? 157.036 129.642 157.868 1.00 21.66 29 PHE B O 1
ATOM 2127 N N . ILE B 1 36 ? 158.521 129.176 159.484 1.00 20.74 30 ILE B N 1
ATOM 2128 C CA . ILE B 1 36 ? 159.036 127.976 158.836 1.00 20.74 30 ILE B CA 1
ATOM 2129 C C . ILE B 1 36 ? 158.251 126.795 159.393 1.00 20.74 30 ILE B C 1
ATOM 2130 O O . ILE B 1 36 ? 158.183 126.595 160.609 1.00 20.74 30 ILE B O 1
ATOM 2135 N N . ASN B 1 37 ? 157.622 126.034 158.505 1.00 17.32 31 ASN B N 1
ATOM 2136 C CA . ASN B 1 37 ? 156.850 124.854 158.878 1.00 17.32 31 ASN B CA 1
ATOM 2137 C C . ASN B 1 37 ? 157.088 123.797 157.812 1.00 17.32 31 ASN B C 1
ATOM 2138 O O . ASN B 1 37 ? 156.468 123.840 156.746 1.00 17.32 31 ASN B O 1
ATOM 2143 N N . VAL B 1 38 ? 157.979 122.853 158.097 1.00 16.66 32 VAL B N 1
ATOM 2144 C CA . VAL B 1 38 ? 158.406 121.858 157.116 1.00 16.66 32 VAL B CA 1
ATOM 2145 C C . VAL B 1 38 ? 157.247 120.975 156.661 1.00 16.66 32 VAL B C 1
ATOM 2146 O O . VAL B 1 38 ? 157.049 120.831 155.448 1.00 16.66 32 VAL B O 1
ATOM 2150 N N . PRO B 1 39 ? 156.443 120.367 157.559 1.00 15.32 33 PRO B N 1
ATOM 2151 C CA . PRO B 1 39 ? 155.384 119.470 157.075 1.00 15.32 33 PRO B CA 1
ATOM 2152 C C . PRO B 1 39 ? 154.247 120.192 156.372 1.00 15.32 33 PRO B C 1
ATOM 2153 O O . PRO B 1 39 ? 153.238 119.573 156.022 1.00 15.32 33 PRO B O 1
ATOM 2157 N N . SER B 1 40 ? 154.388 121.502 156.173 1.00 15.09 34 SER B N 1
ATOM 2158 C CA . SER B 1 40 ? 153.414 122.274 155.419 1.00 15.09 34 SER B CA 1
ATOM 2159 C C . SER B 1 40 ? 153.953 122.825 154.111 1.00 15.09 34 SER B C 1
ATOM 2160 O O . SER B 1 40 ? 153.179 123.404 153.343 1.00 15.09 34 SER B O 1
ATOM 2163 N N . ILE B 1 41 ? 155.252 122.691 153.843 1.00 15.37 35 ILE B N 1
ATOM 2164 C CA . ILE B 1 41 ? 155.765 123.051 152.529 1.00 15.37 35 ILE B CA 1
ATOM 2165 C C . ILE B 1 41 ? 155.571 121.907 151.551 1.00 15.37 35 ILE B C 1
ATOM 2166 O O . ILE B 1 41 ? 155.859 122.058 150.360 1.00 15.37 35 ILE B O 1
ATOM 2171 N N . PHE B 1 42 ? 155.081 120.762 152.022 1.00 16.08 36 PHE B N 1
ATOM 2172 C CA . PHE B 1 42 ? 154.868 119.620 151.148 1.00 16.08 36 PHE B CA 1
ATOM 2173 C C . PHE B 1 42 ? 153.426 119.488 150.682 1.00 16.08 36 PHE B C 1
ATOM 2174 O O . PHE B 1 42 ? 153.160 118.699 149.772 1.00 16.08 36 PHE B O 1
ATOM 2182 N N . ILE B 1 43 ? 152.492 120.232 151.268 1.00 13.42 37 ILE B N 1
ATOM 2183 C CA . ILE B 1 43 ? 151.117 120.194 150.784 1.00 13.42 37 ILE B CA 1
ATOM 2184 C C . ILE B 1 43 ? 150.859 121.273 149.738 1.00 13.42 37 ILE B C 1
ATOM 2185 O O . ILE B 1 43 ? 150.059 121.064 148.822 1.00 13.42 37 ILE B O 1
ATOM 2190 N N . VAL B 1 44 ? 151.505 122.428 149.854 1.00 11.94 38 VAL B N 1
ATOM 2191 C CA . VAL B 1 44 ? 151.292 123.497 148.889 1.00 11.94 38 VAL B CA 1
ATOM 2192 C C . VAL B 1 44 ? 152.318 123.442 147.766 1.00 11.94 38 VAL B C 1
ATOM 2193 O O . VAL B 1 44 ? 151.958 123.508 146.590 1.00 11.94 38 VAL B O 1
ATOM 2197 N N . VAL B 1 45 ? 153.602 123.299 148.095 1.00 11.52 39 VAL B N 1
ATOM 2198 C CA . VAL B 1 45 ? 154.628 123.223 147.061 1.00 11.52 39 VAL B CA 1
ATOM 2199 C C . VAL B 1 45 ? 154.722 121.812 146.504 1.00 11.52 39 VAL B C 1
ATOM 2200 O O . VAL B 1 45 ? 154.866 121.614 145.294 1.00 11.52 39 VAL B O 1
ATOM 2204 N N . GLY B 1 46 ? 154.649 120.808 147.377 1.00 12.34 40 GLY B N 1
ATOM 2205 C CA . GLY B 1 46 ? 154.713 119.435 146.915 1.00 12.34 40 GLY B CA 1
ATOM 2206 C C . GLY B 1 46 ? 153.386 118.913 146.409 1.00 12.34 40 GLY B C 1
ATOM 2207 O O . GLY B 1 46 ? 153.352 118.006 145.576 1.00 12.34 40 GLY B O 1
ATOM 2208 N N . GLY B 1 47 ? 152.284 119.465 146.904 1.00 11.20 41 GLY B N 1
ATOM 2209 C CA . GLY B 1 47 ? 150.968 119.032 146.483 1.00 11.20 41 GLY B CA 1
ATOM 2210 C C . GLY B 1 47 ? 150.497 119.742 145.234 1.00 11.20 41 GLY B C 1
ATOM 2211 O O . GLY B 1 47 ? 150.162 119.096 144.239 1.00 11.20 41 GLY B O 1
ATOM 2212 N N . GLY B 1 48 ? 150.484 121.076 145.267 1.00 10.13 42 GLY B N 1
ATOM 2213 C CA . GLY B 1 48 ? 150.019 121.841 144.123 1.00 10.13 42 GLY B CA 1
ATOM 2214 C C . GLY B 1 48 ? 150.860 121.649 142.878 1.00 10.13 42 GLY B C 1
ATOM 2215 O O . GLY B 1 48 ? 150.419 121.978 141.775 1.00 10.13 42 GLY B O 1
ATOM 2216 N N . MET B 1 49 ? 152.082 121.134 143.032 1.00 11.34 43 MET B N 1
ATOM 2217 C CA . MET B 1 49 ? 152.907 120.801 141.877 1.00 11.34 43 MET B CA 1
ATOM 2218 C C . MET B 1 49 ? 152.680 119.371 141.414 1.00 11.34 43 MET B C 1
ATOM 2219 O O . MET B 1 49 ? 153.023 119.031 140.278 1.00 11.34 43 MET B O 1
ATOM 2224 N N . ALA B 1 50 ? 152.118 118.521 142.272 1.00 10.89 44 ALA B N 1
ATOM 2225 C CA . ALA B 1 50 ? 151.778 117.166 141.862 1.00 10.89 44 ALA B CA 1
ATOM 2226 C C . ALA B 1 50 ? 150.331 117.085 141.398 1.00 10.89 44 ALA B C 1
ATOM 2227 O O . ALA B 1 50 ? 150.019 116.364 140.448 1.00 10.89 44 ALA B O 1
ATOM 2229 N N . ALA B 1 51 ? 149.435 117.820 142.052 1.00 10.02 45 ALA B N 1
ATOM 2230 C CA . ALA B 1 51 ? 148.048 117.903 141.614 1.00 10.02 45 ALA B CA 1
ATOM 2231 C C . ALA B 1 51 ? 147.867 118.797 140.402 1.00 10.02 45 ALA B C 1
ATOM 2232 O O . ALA B 1 51 ? 146.738 118.941 139.926 1.00 10.02 45 ALA B O 1
ATOM 2234 N N . ALA B 1 52 ? 148.940 119.421 139.918 1.00 10.39 46 ALA B N 1
ATOM 2235 C CA . ALA B 1 52 ? 148.943 120.111 138.640 1.00 10.39 46 ALA B CA 1
ATOM 2236 C C . ALA B 1 52 ? 149.823 119.424 137.611 1.00 10.39 46 ALA B C 1
ATOM 2237 O O . ALA B 1 52 ? 149.984 119.954 136.508 1.00 10.39 46 ALA B O 1
ATOM 2239 N N . MET B 1 53 ? 150.427 118.286 137.960 1.00 10.64 47 MET B N 1
ATOM 2240 C CA . MET B 1 53 ? 150.984 117.399 136.945 1.00 10.64 47 MET B CA 1
ATOM 2241 C C . MET B 1 53 ? 149.887 116.559 136.315 1.00 10.64 47 MET B C 1
ATOM 2242 O O . MET B 1 53 ? 149.956 116.221 135.131 1.00 10.64 47 MET B O 1
ATOM 2247 N N . GLY B 1 54 ? 148.867 116.211 137.096 1.00 10.82 48 GLY B N 1
ATOM 2248 C CA . GLY B 1 54 ? 147.750 115.445 136.589 1.00 10.82 48 GLY B CA 1
ATOM 2249 C C . GLY B 1 54 ? 146.812 116.208 135.691 1.00 10.82 48 GLY B C 1
ATOM 2250 O O . GLY B 1 54 ? 145.998 115.591 135.001 1.00 10.82 48 GLY B O 1
ATOM 2251 N N . ALA B 1 55 ? 146.900 117.532 135.680 1.00 10.47 49 ALA B N 1
ATOM 2252 C CA . ALA B 1 55 ? 146.061 118.333 134.805 1.00 10.47 49 ALA B CA 1
ATOM 2253 C C . ALA B 1 55 ? 146.643 118.492 133.409 1.00 10.47 49 ALA B C 1
ATOM 2254 O O . ALA B 1 55 ? 145.965 119.045 132.538 1.00 10.47 49 ALA B O 1
ATOM 2256 N N . PHE B 1 56 ? 147.858 118.020 133.171 1.00 10.95 50 PHE B N 1
ATOM 2257 C CA . PHE B 1 56 ? 148.537 118.182 131.896 1.00 10.95 50 PHE B CA 1
ATOM 2258 C C . PHE B 1 56 ? 149.256 116.893 131.545 1.00 10.95 50 PHE B C 1
ATOM 2259 O O . PHE B 1 56 ? 149.681 116.149 132.435 1.00 10.95 50 PHE B O 1
ATOM 2267 N N . PRO B 1 57 ? 149.411 116.601 130.257 1.00 13.87 51 PRO B N 1
ATOM 2268 C CA . PRO B 1 57 ? 150.314 115.520 129.857 1.00 13.87 51 PRO B CA 1
ATOM 2269 C C . PRO B 1 57 ? 151.708 115.744 130.423 1.00 13.87 51 PRO B C 1
ATOM 2270 O O . PRO B 1 57 ? 152.077 116.849 130.822 1.00 13.87 51 PRO B O 1
ATOM 2274 N N . LEU B 1 58 ? 152.489 114.664 130.474 1.00 14.14 52 LEU B N 1
ATOM 2275 C CA . LEU B 1 58 ? 153.787 114.746 131.133 1.00 14.14 52 LEU B CA 1
ATOM 2276 C C . LEU B 1 58 ? 154.747 115.653 130.378 1.00 14.14 52 LEU B C 1
ATOM 2277 O O . LEU B 1 58 ? 155.711 116.155 130.964 1.00 14.14 52 LEU B O 1
ATOM 2282 N N . LYS B 1 59 ? 154.502 115.882 129.089 1.00 14.83 53 LYS B N 1
ATOM 2283 C CA . LYS B 1 59 ? 155.372 116.747 128.306 1.00 14.83 53 LYS B CA 1
ATOM 2284 C C . LYS B 1 59 ? 154.938 118.204 128.339 1.00 14.83 53 LYS B C 1
ATOM 2285 O O . LYS B 1 59 ? 155.792 119.089 128.239 1.00 14.83 53 LYS B O 1
ATOM 2291 N N . ASP B 1 60 ? 153.641 118.474 128.477 1.00 14.12 54 ASP B N 1
ATOM 2292 C CA . ASP B 1 60 ? 153.136 119.838 128.552 1.00 14.12 54 ASP B CA 1
ATOM 2293 C C . ASP B 1 60 ? 153.282 120.452 129.934 1.00 14.12 54 ASP B C 1
ATOM 2294 O O . ASP B 1 60 ? 153.080 121.661 130.080 1.00 14.12 54 ASP B O 1
ATOM 2299 N N . PHE B 1 61 ? 153.610 119.656 130.948 1.00 11.67 55 PHE B N 1
ATOM 2300 C CA . PHE B 1 61 ? 153.900 120.175 132.276 1.00 11.67 55 PHE B CA 1
ATOM 2301 C C . PHE B 1 61 ? 155.378 120.436 132.497 1.00 11.67 55 PHE B C 1
ATOM 2302 O O . PHE B 1 61 ? 155.734 121.453 133.095 1.00 11.67 55 PHE B O 1
ATOM 2310 N N . ILE B 1 62 ? 156.248 119.542 132.029 1.00 12.56 56 ILE B N 1
ATOM 2311 C CA . ILE B 1 62 ? 157.677 119.813 132.084 1.00 12.56 56 ILE B CA 1
ATOM 2312 C C . ILE B 1 62 ? 158.017 121.048 131.264 1.00 12.56 56 ILE B C 1
ATOM 2313 O O . ILE B 1 62 ? 158.894 121.830 131.644 1.00 12.56 56 ILE B O 1
ATOM 2318 N N . ARG B 1 63 ? 157.327 121.262 130.143 1.00 12.83 57 ARG B N 1
ATOM 2319 C CA . ARG B 1 63 ? 157.569 122.466 129.356 1.00 12.83 57 ARG B CA 1
ATOM 2320 C C . ARG B 1 63 ? 157.150 123.714 130.113 1.00 12.83 57 ARG B C 1
ATOM 2321 O O . ARG B 1 63 ? 157.809 124.753 130.015 1.00 12.83 57 ARG B O 1
ATOM 2329 N N . GLY B 1 64 ? 156.054 123.638 130.866 1.00 11.79 58 GLY B N 1
ATOM 2330 C CA . GLY B 1 64 ? 155.567 124.813 131.562 1.00 11.79 58 GLY B CA 1
ATOM 2331 C C . GLY B 1 64 ? 156.252 125.057 132.890 1.00 11.79 58 GLY B C 1
ATOM 2332 O O . GLY B 1 64 ? 156.372 126.205 133.326 1.00 11.79 58 GLY B O 1
ATOM 2333 N N . VAL B 1 65 ? 156.700 123.995 133.556 1.00 11.32 59 VAL B N 1
ATOM 2334 C CA . VAL B 1 65 ? 157.372 124.173 134.836 1.00 11.32 59 VAL B CA 1
ATOM 2335 C C . VAL B 1 65 ? 158.833 124.539 134.625 1.00 11.32 59 VAL B C 1
ATOM 2336 O O . VAL B 1 65 ? 159.479 125.094 135.519 1.00 11.32 59 VAL B O 1
ATOM 2340 N N . LEU B 1 66 ? 159.378 124.234 133.450 1.00 11.66 60 LEU B N 1
ATOM 2341 C CA . LEU B 1 66 ? 160.699 124.709 133.065 1.00 11.66 60 LEU B CA 1
ATOM 2342 C C . LEU B 1 66 ? 160.645 126.000 132.268 1.00 11.66 60 LEU B C 1
ATOM 2343 O O . LEU B 1 66 ? 161.686 126.453 131.786 1.00 11.66 60 LEU B O 1
ATOM 2348 N N . ALA B 1 67 ? 159.466 126.591 132.100 1.00 12.10 61 ALA B N 1
ATOM 2349 C CA . ALA B 1 67 ? 159.323 127.843 131.376 1.00 12.10 61 ALA B CA 1
ATOM 2350 C C . ALA B 1 67 ? 159.488 129.056 132.272 1.00 12.10 61 ALA B C 1
ATOM 2351 O O . ALA B 1 67 ? 159.031 130.140 131.908 1.00 12.10 61 ALA B O 1
ATOM 2353 N N . ILE B 1 68 ? 160.108 128.896 133.442 1.00 11.43 62 ILE B N 1
ATOM 2354 C CA . ILE B 1 68 ? 160.499 130.059 134.227 1.00 11.43 62 ILE B CA 1
ATOM 2355 C C . ILE B 1 68 ? 161.794 130.660 133.707 1.00 11.43 62 ILE B C 1
ATOM 2356 O O . ILE B 1 68 ? 162.029 131.859 133.886 1.00 11.43 62 ILE B O 1
ATOM 2361 N N . LYS B 1 69 ? 162.644 129.858 133.066 1.00 13.77 63 LYS B N 1
ATOM 2362 C CA . LYS B 1 69 ? 163.837 130.396 132.429 1.00 13.77 63 LYS B CA 1
ATOM 2363 C C . LYS B 1 69 ? 163.491 131.382 131.322 1.00 13.77 63 LYS B C 1
ATOM 2364 O O . LYS B 1 69 ? 164.356 132.153 130.901 1.00 13.77 63 LYS B O 1
ATOM 2370 N N . LYS B 1 70 ? 162.248 131.373 130.844 1.00 13.83 64 LYS B N 1
ATOM 2371 C CA . LYS B 1 70 ? 161.766 132.365 129.896 1.00 13.83 64 LYS B CA 1
ATOM 2372 C C . LYS B 1 70 ? 161.122 133.560 130.581 1.00 13.83 64 LYS B C 1
ATOM 2373 O O . LYS B 1 70 ? 161.029 134.630 129.974 1.00 13.83 64 LYS B O 1
ATOM 2379 N N . ALA B 1 71 ? 160.674 133.411 131.826 1.00 11.72 65 ALA B N 1
ATOM 2380 C CA . ALA B 1 71 ? 160.143 134.560 132.548 1.00 11.72 65 ALA B CA 1
ATOM 2381 C C . ALA B 1 71 ? 161.268 135.435 133.078 1.00 11.72 65 ALA B C 1
ATOM 2382 O O . ALA B 1 71 ? 161.293 136.646 132.837 1.00 11.72 65 ALA B O 1
ATOM 2384 N N . PHE B 1 72 ? 162.215 134.836 133.797 1.00 12.39 66 PHE B N 1
ATOM 2385 C CA . PHE B 1 72 ? 163.250 135.627 134.451 1.00 12.39 66 PHE B CA 1
ATOM 2386 C C . PHE B 1 72 ? 164.228 136.199 133.435 1.00 12.39 66 PHE B C 1
ATOM 2387 O O . PHE B 1 72 ? 164.375 137.421 133.319 1.00 12.39 66 PHE B O 1
ATOM 2395 N N . LEU B 1 73 ? 164.902 135.333 132.680 1.00 14.41 67 LEU B N 1
ATOM 2396 C CA . LEU B 1 73 ? 165.864 135.775 131.672 1.00 14.41 67 LEU B CA 1
ATOM 2397 C C . LEU B 1 73 ? 165.201 135.722 130.299 1.00 14.41 67 LEU B C 1
ATOM 2398 O O . LEU B 1 73 ? 165.340 134.763 129.543 1.00 14.41 67 LEU B O 1
ATOM 2403 N N . TRP B 1 74 ? 164.474 136.786 129.976 1.00 18.35 68 TRP B N 1
ATOM 2404 C CA . TRP B 1 74 ? 163.860 136.957 128.671 1.00 18.35 68 TRP B CA 1
ATOM 2405 C C . TRP B 1 74 ? 164.475 138.161 127.974 1.00 18.35 68 TRP B C 1
ATOM 2406 O O . TRP B 1 74 ? 164.853 139.142 128.619 1.00 18.35 68 TRP B O 1
ATOM 2417 N N . LYS B 1 75 ? 164.568 138.085 126.649 1.00 25.18 69 LYS B N 1
ATOM 2418 C CA . LYS B 1 75 ? 165.179 139.140 125.860 1.00 25.18 69 LYS B CA 1
ATOM 2419 C C . LYS B 1 75 ? 164.150 139.689 124.880 1.00 25.18 69 LYS B C 1
ATOM 2420 O O . LYS B 1 75 ? 163.794 139.002 123.908 1.00 25.18 69 LYS B O 1
ATOM 2426 N N . PRO B 1 76 ? 163.657 140.911 125.089 1.00 26.60 70 PRO B N 1
ATOM 2427 C CA . PRO B 1 76 ? 162.650 141.451 124.184 1.00 26.60 70 PRO B CA 1
ATOM 2428 C C . PRO B 1 76 ? 163.193 141.538 122.770 1.00 26.60 70 PRO B C 1
ATOM 2429 O O . PRO B 1 76 ? 164.327 141.999 122.554 1.00 26.60 70 PRO B O 1
ATOM 2433 N N . PRO B 1 77 ? 162.429 141.091 121.775 1.00 29.94 71 PRO B N 1
ATOM 2434 C CA . PRO B 1 77 ? 162.926 141.127 120.394 1.00 29.94 71 PRO B CA 1
ATOM 2435 C C . PRO B 1 77 ? 163.141 142.560 119.936 1.00 29.94 71 PRO B C 1
ATOM 2436 O O . PRO B 1 77 ? 162.239 143.395 120.026 1.00 29.94 71 PRO B O 1
ATOM 2440 N N . ASP B 1 78 ? 164.348 142.845 119.459 1.00 33.93 72 ASP B N 1
ATOM 2441 C CA . ASP B 1 78 ? 164.652 144.181 118.967 1.00 33.93 72 ASP B CA 1
ATOM 2442 C C . ASP B 1 78 ? 163.891 144.451 117.678 1.00 33.93 72 ASP B C 1
ATOM 2443 O O . ASP B 1 78 ? 164.253 143.946 116.612 1.00 33.93 72 ASP B O 1
ATOM 2448 N N . LEU B 1 79 ? 162.837 145.260 117.776 1.00 31.61 73 LEU B N 1
ATOM 2449 C CA . LEU B 1 79 ? 162.024 145.575 116.609 1.00 31.61 73 LEU B CA 1
ATOM 2450 C C . LEU B 1 79 ? 162.792 146.388 115.577 1.00 31.61 73 LEU B C 1
ATOM 2451 O O . LEU B 1 79 ? 162.314 146.554 114.452 1.00 31.61 73 LEU B O 1
ATOM 2456 N N . ASN B 1 80 ? 163.962 146.913 115.936 1.00 34.80 74 ASN B N 1
ATOM 2457 C CA . ASN B 1 80 ? 164.811 147.597 114.972 1.00 34.80 74 ASN B CA 1
ATOM 2458 C C . ASN B 1 80 ? 165.611 146.630 114.115 1.00 34.80 74 ASN B C 1
ATOM 2459 O O . ASN B 1 80 ? 166.427 147.075 113.303 1.00 34.80 74 ASN B O 1
ATOM 2464 N N . ASP B 1 81 ? 165.411 145.327 114.294 1.00 35.75 75 ASP B N 1
ATOM 2465 C CA . ASP B 1 81 ? 166.007 144.292 113.459 1.00 35.75 75 ASP B CA 1
ATOM 2466 C C . ASP B 1 81 ? 164.959 143.454 112.740 1.00 35.75 75 ASP B C 1
ATOM 2467 O O . ASP B 1 81 ? 165.227 142.935 111.653 1.00 35.75 75 ASP B O 1
ATOM 2472 N N . VAL B 1 82 ? 163.769 143.311 113.327 1.00 33.25 76 VAL B N 1
ATOM 2473 C CA . VAL B 1 82 ? 162.642 142.731 112.602 1.00 33.25 76 VAL B CA 1
ATOM 2474 C C . VAL B 1 82 ? 162.377 143.527 111.333 1.00 33.25 76 VAL B C 1
ATOM 2475 O O . VAL B 1 82 ? 161.855 143.001 110.344 1.00 33.25 76 VAL B O 1
ATOM 2479 N N . ILE B 1 83 ? 162.747 144.807 111.338 1.00 34.45 77 ILE B N 1
ATOM 2480 C CA . ILE B 1 83 ? 162.567 145.644 110.159 1.00 34.45 77 ILE B CA 1
ATOM 2481 C C . ILE B 1 83 ? 163.828 145.641 109.302 1.00 34.45 77 ILE B C 1
ATOM 2482 O O . ILE B 1 83 ? 163.771 145.881 108.091 1.00 34.45 77 ILE B O 1
ATOM 2487 N N . GLU B 1 84 ? 164.982 145.372 109.906 1.00 36.56 78 GLU B N 1
ATOM 2488 C CA . GLU B 1 84 ? 166.226 145.301 109.150 1.00 36.56 78 GLU B CA 1
ATOM 2489 C C . GLU B 1 84 ? 166.481 143.925 108.555 1.00 36.56 78 GLU B C 1
ATOM 2490 O O . GLU B 1 84 ? 167.420 143.778 107.768 1.00 36.56 78 GLU B O 1
ATOM 2496 N N . THR B 1 85 ? 165.689 142.918 108.922 1.00 36.62 79 THR B N 1
ATOM 2497 C CA . THR B 1 85 ? 165.774 141.626 108.251 1.00 36.62 79 THR B CA 1
ATOM 2498 C C . THR B 1 85 ? 164.861 141.583 107.036 1.00 36.62 79 THR B C 1
ATOM 2499 O O . THR B 1 85 ? 165.194 140.958 106.025 1.00 36.62 79 THR B O 1
ATOM 2503 N N . ILE B 1 86 ? 163.708 142.247 107.121 1.00 34.90 80 ILE B N 1
ATOM 2504 C CA . ILE B 1 86 ? 162.813 142.345 105.976 1.00 34.90 80 ILE B CA 1
ATOM 2505 C C . ILE B 1 86 ? 163.484 143.100 104.838 1.00 34.90 80 ILE B C 1
ATOM 2506 O O . ILE B 1 86 ? 163.359 142.726 103.666 1.00 34.90 80 ILE B O 1
ATOM 2511 N N . GLY B 1 87 ? 164.209 144.171 105.158 1.00 36.94 81 GLY B N 1
ATOM 2512 C CA . GLY B 1 87 ? 164.979 144.862 104.141 1.00 36.94 81 GLY B CA 1
ATOM 2513 C C . GLY B 1 87 ? 166.183 144.086 103.657 1.00 36.94 81 GLY B C 1
ATOM 2514 O O . GLY B 1 87 ? 166.760 144.435 102.623 1.00 36.94 81 GLY B O 1
ATOM 2515 N N . GLU B 1 88 ? 166.579 143.043 104.384 1.00 41.71 82 GLU B N 1
ATOM 2516 C CA . GLU B 1 88 ? 167.700 142.218 103.960 1.00 41.71 82 GLU B CA 1
ATOM 2517 C C . GLU B 1 88 ? 167.254 141.100 103.030 1.00 41.71 82 GLU B C 1
ATOM 2518 O O . GLU B 1 88 ? 168.061 140.595 102.244 1.00 41.71 82 GLU B O 1
ATOM 2524 N N . ILE B 1 89 ? 165.984 140.703 103.108 1.00 41.23 83 ILE B N 1
ATOM 2525 C CA . ILE B 1 89 ? 165.461 139.689 102.200 1.00 41.23 83 ILE B CA 1
ATOM 2526 C C . ILE B 1 89 ? 164.993 140.329 100.901 1.00 41.23 83 ILE B C 1
ATOM 2527 O O . ILE B 1 89 ? 165.342 139.870 99.808 1.00 41.23 83 ILE B O 1
ATOM 2532 N N . ALA B 1 90 ? 164.201 141.400 100.998 1.00 42.34 84 ALA B N 1
ATOM 2533 C CA . ALA B 1 90 ? 163.641 142.027 99.805 1.00 42.34 84 ALA B CA 1
ATOM 2534 C C . ALA B 1 90 ? 164.730 142.598 98.906 1.00 42.34 84 ALA B C 1
ATOM 2535 O O . ALA B 1 90 ? 164.582 142.613 97.679 1.00 42.34 84 ALA B O 1
ATOM 2537 N N . SER B 1 91 ? 165.825 143.082 99.490 1.00 45.02 85 SER B N 1
ATOM 2538 C CA . SER B 1 91 ? 166.948 143.516 98.672 1.00 45.02 85 SER B CA 1
ATOM 2539 C C . SER B 1 91 ? 167.739 142.339 98.126 1.00 45.02 85 SER B C 1
ATOM 2540 O O . SER B 1 91 ? 168.438 142.489 97.119 1.00 45.02 85 SER B O 1
ATOM 2543 N N . LYS B 1 92 ? 167.648 141.174 98.768 1.00 46.19 86 LYS B N 1
ATOM 2544 C CA . LYS B 1 92 ? 168.296 139.978 98.248 1.00 46.19 86 LYS B CA 1
ATOM 2545 C C . LYS B 1 92 ? 167.359 139.173 97.360 1.00 46.19 86 LYS B C 1
ATOM 2546 O O . LYS B 1 92 ? 167.824 138.421 96.498 1.00 46.19 86 LYS B O 1
ATOM 2552 N N . VAL B 1 93 ? 166.047 139.309 97.555 1.00 46.01 87 VAL B N 1
ATOM 2553 C CA . VAL B 1 93 ? 165.099 138.639 96.673 1.00 46.01 87 VAL B CA 1
ATOM 2554 C C . VAL B 1 93 ? 164.951 139.397 95.362 1.00 46.01 87 VAL B C 1
ATOM 2555 O O . VAL B 1 93 ? 164.840 138.784 94.297 1.00 46.01 87 VAL B O 1
ATOM 2559 N N . ARG B 1 94 ? 164.960 140.728 95.405 1.00 48.15 88 ARG B N 1
ATOM 2560 C CA . ARG B 1 94 ? 164.838 141.496 94.173 1.00 48.15 88 ARG B CA 1
ATOM 2561 C C . ARG B 1 94 ? 166.117 141.443 93.348 1.00 48.15 88 ARG B C 1
ATOM 2562 O O . ARG B 1 94 ? 166.055 141.382 92.115 1.00 48.15 88 ARG B O 1
ATOM 2570 N N . LYS B 1 95 ? 167.278 141.446 94.004 1.00 49.71 89 LYS B N 1
ATOM 2571 C CA . LYS B 1 95 ? 168.547 141.457 93.284 1.00 49.71 89 LYS B CA 1
ATOM 2572 C C . LYS B 1 95 ? 168.833 140.109 92.631 1.00 49.71 89 LYS B C 1
ATOM 2573 O O . LYS B 1 95 ? 169.081 140.034 91.423 1.00 49.71 89 LYS B O 1
ATOM 2579 N N . GLU B 1 96 ? 168.802 139.030 93.413 1.00 50.89 90 GLU B N 1
ATOM 2580 C CA . GLU B 1 96 ? 169.164 137.707 92.922 1.00 50.89 90 GLU B CA 1
ATOM 2581 C C . GLU B 1 96 ? 167.972 136.768 92.784 1.00 50.89 90 GLU B C 1
ATOM 2582 O O . GLU B 1 96 ? 168.159 135.549 92.780 1.00 50.89 90 GLU B O 1
ATOM 2588 N N . GLY B 1 97 ? 166.761 137.294 92.668 1.00 48.15 91 GLY B N 1
ATOM 2589 C CA . GLY B 1 97 ? 165.601 136.441 92.531 1.00 48.15 91 GLY B CA 1
ATOM 2590 C C . GLY B 1 97 ? 165.217 135.774 93.840 1.00 48.15 91 GLY B C 1
ATOM 2591 O O . GLY B 1 97 ? 165.865 135.931 94.878 1.00 48.15 91 GLY B O 1
ATOM 2592 N N . ILE B 1 98 ? 164.129 135.014 93.776 1.00 47.12 92 ILE B N 1
ATOM 2593 C CA . ILE B 1 98 ? 163.659 134.257 94.932 1.00 47.12 92 ILE B CA 1
ATOM 2594 C C . ILE B 1 98 ? 164.424 132.950 95.081 1.00 47.12 92 ILE B C 1
ATOM 2595 O O . ILE B 1 98 ? 164.623 132.461 96.194 1.00 47.12 92 ILE B O 1
ATOM 2600 N N . LEU B 1 99 ? 164.866 132.378 93.963 1.00 49.64 93 LEU B N 1
ATOM 2601 C CA . LEU B 1 99 ? 165.516 131.076 93.959 1.00 49.64 93 LEU B CA 1
ATOM 2602 C C . LEU B 1 99 ? 166.887 131.091 94.622 1.00 49.64 93 LEU B C 1
ATOM 2603 O O . LEU B 1 99 ? 167.390 130.021 94.979 1.00 49.64 93 LEU B O 1
ATOM 2608 N N . ALA B 1 100 ? 167.493 132.262 94.812 1.00 51.42 94 ALA B N 1
ATOM 2609 C CA . ALA B 1 100 ? 168.849 132.370 95.347 1.00 51.42 94 ALA B CA 1
ATOM 2610 C C . ALA B 1 100 ? 168.862 132.689 96.835 1.00 51.42 94 ALA B C 1
ATOM 2611 O O . ALA B 1 100 ? 169.728 133.427 97.313 1.00 51.42 94 ALA B O 1
ATOM 2613 N N . LEU B 1 101 ? 167.907 132.151 97.588 1.00 52.06 95 LEU B N 1
ATOM 2614 C CA . LEU B 1 101 ? 167.907 132.258 99.039 1.00 52.06 95 LEU B CA 1
ATOM 2615 C C . LEU B 1 101 ? 168.378 130.984 99.721 1.00 52.06 95 LEU B C 1
ATOM 2616 O O . LEU B 1 101 ? 168.461 130.953 100.952 1.00 52.06 95 LEU B O 1
ATOM 2621 N N . GLU B 1 102 ? 168.688 129.935 98.956 1.00 57.06 96 GLU B N 1
ATOM 2622 C CA . GLU B 1 102 ? 169.087 128.666 99.552 1.00 57.06 96 GLU B CA 1
ATOM 2623 C C . GLU B 1 102 ? 170.338 128.792 100.408 1.00 57.06 96 GLU B C 1
ATOM 2624 O O . GLU B 1 102 ? 170.385 128.214 101.498 1.00 57.06 96 GLU B O 1
ATOM 2630 N N . GLY B 1 103 ? 171.340 129.537 99.950 1.00 55.99 97 GLY B N 1
ATOM 2631 C CA . GLY B 1 103 ? 172.568 129.714 100.693 1.00 55.99 97 GLY B CA 1
ATOM 2632 C C . GLY B 1 103 ? 172.462 130.555 101.941 1.00 55.99 97 GLY B C 1
ATOM 2633 O O . GLY B 1 103 ? 173.469 130.761 102.622 1.00 55.99 97 GLY B O 1
ATOM 2634 N N . ASP B 1 104 ? 171.268 131.052 102.268 1.00 53.43 98 ASP B N 1
ATOM 2635 C CA . ASP B 1 104 ? 171.078 131.899 103.439 1.00 53.43 98 ASP B CA 1
ATOM 2636 C C . ASP B 1 104 ? 169.873 131.477 104.272 1.00 53.43 98 ASP B C 1
ATOM 2637 O O . ASP B 1 104 ? 169.404 132.258 105.102 1.00 53.43 98 ASP B O 1
ATOM 2642 N N . ILE B 1 105 ? 169.361 130.261 104.075 1.00 49.56 99 ILE B N 1
ATOM 2643 C CA . ILE B 1 105 ? 168.242 129.798 104.890 1.00 49.56 99 ILE B CA 1
ATOM 2644 C C . ILE B 1 105 ? 168.697 129.531 106.319 1.00 49.56 99 ILE B C 1
ATOM 2645 O O . ILE B 1 105 ? 168.048 129.957 107.281 1.00 49.56 99 ILE B O 1
ATOM 2650 N N . GLU B 1 106 ? 169.820 128.828 106.485 1.00 49.09 100 GLU B N 1
ATOM 2651 C CA . GLU B 1 106 ? 170.316 128.535 107.823 1.00 49.09 100 GLU B CA 1
ATOM 2652 C C . GLU B 1 106 ? 170.645 129.801 108.600 1.00 49.09 100 GLU B C 1
ATOM 2653 O O . GLU B 1 106 ? 170.704 129.760 109.832 1.00 49.09 100 GLU B O 1
ATOM 2659 N N . LEU B 1 107 ? 170.864 130.920 107.909 1.00 47.42 101 LEU B N 1
ATOM 2660 C CA . LEU B 1 107 ? 170.972 132.200 108.596 1.00 47.42 101 LEU B CA 1
ATOM 2661 C C . LEU B 1 107 ? 169.604 132.686 109.056 1.00 47.42 101 LEU B C 1
ATOM 2662 O O . LEU B 1 107 ? 169.434 133.065 110.220 1.00 47.42 101 LEU B O 1
ATOM 2667 N N . TYR B 1 108 ? 168.614 132.674 108.162 1.00 45.86 102 TYR B N 1
ATOM 2668 C CA . TYR B 1 108 ? 167.261 133.082 108.515 1.00 45.86 102 TYR B CA 1
ATOM 2669 C C . TYR B 1 108 ? 166.538 132.051 109.367 1.00 45.86 102 TYR B C 1
ATOM 2670 O O . TYR B 1 108 ? 165.463 132.351 109.892 1.00 45.86 102 TYR B O 1
ATOM 2679 N N . TYR B 1 109 ? 167.091 130.849 109.510 1.00 48.01 103 TYR B N 1
ATOM 2680 C CA . TYR B 1 109 ? 166.520 129.867 110.420 1.00 48.01 103 TYR B CA 1
ATOM 2681 C C . TYR B 1 109 ? 166.950 130.102 111.861 1.00 48.01 103 TYR B C 1
ATOM 2682 O O . TYR B 1 109 ? 166.326 129.562 112.779 1.00 48.01 103 TYR B O 1
ATOM 2691 N N . GLN B 1 110 ? 167.993 130.901 112.077 1.00 49.80 104 GLN B N 1
ATOM 2692 C CA . GLN B 1 110 ? 168.457 131.224 113.419 1.00 49.80 104 GLN B CA 1
ATOM 2693 C C . GLN B 1 110 ? 167.874 132.534 113.927 1.00 49.80 104 GLN B C 1
ATOM 2694 O O . GLN B 1 110 ? 167.897 132.790 115.135 1.00 49.80 104 GLN B O 1
ATOM 2700 N N . LYS B 1 111 ? 167.366 133.381 113.030 1.00 44.89 105 LYS B N 1
ATOM 2701 C CA . LYS B 1 111 ? 166.572 134.525 113.463 1.00 44.89 105 LYS B CA 1
ATOM 2702 C C . LYS B 1 111 ? 165.350 134.048 114.233 1.00 44.89 105 LYS B C 1
ATOM 2703 O O . LYS B 1 111 ? 165.129 134.427 115.389 1.00 44.89 105 LYS B O 1
ATOM 2709 N N . ASP B 1 112 ? 164.548 133.198 113.598 1.00 40.83 106 ASP B N 1
ATOM 2710 C CA . ASP B 1 112 ? 163.438 132.508 114.231 1.00 40.83 106 ASP B CA 1
ATOM 2711 C C . ASP B 1 112 ? 163.094 131.307 113.370 1.00 40.83 106 ASP B C 1
ATOM 2712 O O . ASP B 1 112 ? 163.177 131.389 112.139 1.00 40.83 106 ASP B O 1
ATOM 2717 N N . PRO B 1 113 ? 162.713 130.179 113.975 1.00 39.83 107 PRO B N 1
ATOM 2718 C CA . PRO B 1 113 ? 162.477 128.962 113.187 1.00 39.83 107 PRO B CA 1
ATOM 2719 C C . PRO B 1 113 ? 161.269 129.034 112.271 1.00 39.83 107 PRO B C 1
ATOM 2720 O O . PRO B 1 113 ? 161.030 128.077 111.527 1.00 39.83 107 PRO B O 1
ATOM 2724 N N . LEU B 1 114 ? 160.497 130.118 112.289 1.00 35.43 108 LEU B N 1
ATOM 2725 C CA . LEU B 1 114 ? 159.343 130.208 111.404 1.00 35.43 108 LEU B CA 1
ATOM 2726 C C . LEU B 1 114 ? 159.677 130.902 110.093 1.00 35.43 108 LEU B C 1
ATOM 2727 O O . LEU B 1 114 ? 159.084 130.582 109.061 1.00 35.43 108 LEU B O 1
ATOM 2732 N N . LEU B 1 115 ? 160.609 131.855 110.105 1.00 34.60 109 LEU B N 1
ATOM 2733 C CA . LEU B 1 115 ? 161.045 132.458 108.851 1.00 34.60 109 LEU B CA 1
ATOM 2734 C C . LEU B 1 115 ? 161.997 131.540 108.098 1.00 34.60 109 LEU B C 1
ATOM 2735 O O . LEU B 1 115 ? 162.130 131.650 106.876 1.00 34.60 109 LEU B O 1
ATOM 2740 N N . GLY B 1 116 ? 162.657 130.624 108.806 1.00 39.36 110 GLY B N 1
ATOM 2741 C CA . GLY B 1 116 ? 163.605 129.743 108.153 1.00 39.36 110 GLY B CA 1
ATOM 2742 C C . GLY B 1 116 ? 162.951 128.676 107.303 1.00 39.36 110 GLY B C 1
ATOM 2743 O O . GLY B 1 116 ? 163.507 128.272 106.278 1.00 39.36 110 GLY B O 1
ATOM 2744 N N . ASP B 1 117 ? 161.776 128.197 107.709 1.00 39.17 111 ASP B N 1
ATOM 2745 C CA . ASP B 1 117 ? 161.049 127.189 106.949 1.00 39.17 111 ASP B CA 1
ATOM 2746 C C . ASP B 1 117 ? 159.925 127.787 106.117 1.00 39.17 111 ASP B C 1
ATOM 2747 O O . ASP B 1 117 ? 159.360 127.094 105.267 1.00 39.17 111 ASP B O 1
ATOM 2752 N N . MET B 1 118 ? 159.582 129.054 106.343 1.00 35.64 112 MET B N 1
ATOM 2753 C CA . MET B 1 118 ? 158.699 129.773 105.438 1.00 35.64 112 MET B CA 1
ATOM 2754 C C . MET B 1 118 ? 159.425 130.251 104.192 1.00 35.64 112 MET B C 1
ATOM 2755 O O . MET B 1 118 ? 158.787 130.438 103.153 1.00 35.64 112 MET B O 1
ATOM 2760 N N . ILE B 1 119 ? 160.739 130.444 104.276 1.00 37.55 113 ILE B N 1
ATOM 2761 C CA . ILE B 1 119 ? 161.544 130.643 103.079 1.00 37.55 113 ILE B CA 1
ATOM 2762 C C . ILE B 1 119 ? 161.819 129.310 102.394 1.00 37.55 113 ILE B C 1
ATOM 2763 O O . ILE B 1 119 ? 161.860 129.241 101.162 1.00 37.55 113 ILE B O 1
ATOM 2768 N N . ARG B 1 120 ? 161.989 128.234 103.166 1.00 40.57 114 ARG B N 1
ATOM 2769 C CA . ARG B 1 120 ? 162.152 126.911 102.571 1.00 40.57 114 ARG B CA 1
ATOM 2770 C C . ARG B 1 120 ? 160.957 126.553 101.700 1.00 40.57 114 ARG B C 1
ATOM 2771 O O . ARG B 1 120 ? 161.106 125.895 100.664 1.00 40.57 114 ARG B O 1
ATOM 2779 N N . MET B 1 121 ? 159.759 126.974 102.106 1.00 39.41 115 MET B N 1
ATOM 2780 C CA . MET B 1 121 ? 158.593 126.809 101.250 1.00 39.41 115 MET B CA 1
ATOM 2781 C C . MET B 1 121 ? 158.574 127.845 100.136 1.00 39.41 115 MET B C 1
ATOM 2782 O O . MET B 1 121 ? 157.979 127.607 99.080 1.00 39.41 115 MET B O 1
ATOM 2787 N N . LEU B 1 122 ? 159.222 128.992 100.348 1.00 41.01 116 LEU B N 1
ATOM 2788 C CA . LEU B 1 122 ? 159.269 130.022 99.316 1.00 41.01 116 LEU B CA 1
ATOM 2789 C C . LEU B 1 122 ? 160.217 129.631 98.191 1.00 41.01 116 LEU B C 1
ATOM 2790 O O . LEU B 1 122 ? 160.014 130.024 97.037 1.00 41.01 116 LEU B O 1
ATOM 2795 N N . VAL B 1 123 ? 161.263 128.863 98.507 1.00 41.94 117 VAL B N 1
ATOM 2796 C CA . VAL B 1 123 ? 162.210 128.419 97.486 1.00 41.94 117 VAL B CA 1
ATOM 2797 C C . VAL B 1 123 ? 161.712 127.210 96.714 1.00 41.94 117 VAL B C 1
ATOM 2798 O O . VAL B 1 123 ? 162.021 127.076 95.524 1.00 41.94 117 VAL B O 1
ATOM 2802 N N . ASP B 1 124 ? 160.936 126.328 97.349 1.00 42.40 118 ASP B N 1
ATOM 2803 C CA . ASP B 1 124 ? 160.369 125.189 96.637 1.00 42.40 118 ASP B CA 1
ATOM 2804 C C . ASP B 1 124 ? 159.375 125.610 95.566 1.00 42.40 118 ASP B C 1
ATOM 2805 O O . ASP B 1 124 ? 159.086 124.818 94.664 1.00 42.40 118 ASP B O 1
ATOM 2810 N N . GLY B 1 125 ? 158.845 126.819 95.645 1.00 44.42 119 GLY B N 1
ATOM 2811 C CA . GLY B 1 125 ? 157.914 127.321 94.666 1.00 44.42 119 GLY B CA 1
ATOM 2812 C C . GLY B 1 125 ? 156.450 127.211 95.032 1.00 44.42 119 GLY B C 1
ATOM 2813 O O . GLY B 1 125 ? 155.605 127.267 94.131 1.00 44.42 119 GLY B O 1
ATOM 2814 N N . ILE B 1 126 ? 156.123 127.055 96.304 1.00 43.67 120 ILE B N 1
ATOM 2815 C CA . ILE B 1 126 ? 154.736 126.994 96.743 1.00 43.67 120 ILE B CA 1
ATOM 2816 C C . ILE B 1 126 ? 154.122 128.376 96.599 1.00 43.67 120 ILE B C 1
ATOM 2817 O O . ILE B 1 126 ? 154.744 129.385 96.948 1.00 43.67 120 ILE B O 1
ATOM 2822 N N . ASP B 1 127 ? 152.903 128.428 96.072 1.00 45.64 121 ASP B N 1
ATOM 2823 C CA . ASP B 1 127 ? 152.198 129.694 95.972 1.00 45.64 121 ASP B CA 1
ATOM 2824 C C . ASP B 1 127 ? 151.893 130.240 97.361 1.00 45.64 121 ASP B C 1
ATOM 2825 O O . ASP B 1 127 ? 151.697 129.493 98.322 1.00 45.64 121 ASP B O 1
ATOM 2830 N N . ILE B 1 128 ? 151.853 131.570 97.459 1.00 43.75 122 ILE B N 1
ATOM 2831 C CA . ILE B 1 128 ? 151.639 132.223 98.745 1.00 43.75 122 ILE B CA 1
ATOM 2832 C C . ILE B 1 128 ? 150.274 131.927 99.339 1.00 43.75 122 ILE B C 1
ATOM 2833 O O . ILE B 1 128 ? 150.075 132.135 100.540 1.00 43.75 122 ILE B O 1
ATOM 2838 N N . ASN B 1 129 ? 149.328 131.446 98.537 1.00 45.84 123 ASN B N 1
ATOM 2839 C CA . ASN B 1 129 ? 148.036 131.039 99.067 1.00 45.84 123 ASN B CA 1
ATOM 2840 C C . ASN B 1 129 ? 148.106 129.725 99.832 1.00 45.84 123 ASN B C 1
ATOM 2841 O O . ASN B 1 129 ? 147.078 129.265 100.338 1.00 45.84 123 ASN B O 1
ATOM 2846 N N . ASP B 1 130 ? 149.285 129.109 99.913 1.00 42.15 124 ASP B N 1
ATOM 2847 C CA . ASP B 1 130 ? 149.505 127.946 100.755 1.00 42.15 124 ASP B CA 1
ATOM 2848 C C . ASP B 1 130 ? 150.653 128.126 101.734 1.00 42.15 124 ASP B C 1
ATOM 2849 O O . ASP B 1 130 ? 150.719 127.385 102.718 1.00 42.15 124 ASP B O 1
ATOM 2854 N N . ILE B 1 131 ? 151.556 129.078 101.495 1.00 40.16 125 ILE B N 1
ATOM 2855 C CA . ILE B 1 131 ? 152.599 129.378 102.470 1.00 40.16 125 ILE B CA 1
ATOM 2856 C C . ILE B 1 131 ? 152.031 130.210 103.611 1.00 40.16 125 ILE B C 1
ATOM 2857 O O . ILE B 1 131 ? 152.117 129.830 104.783 1.00 40.16 125 ILE B O 1
ATOM 2862 N N . LYS B 1 132 ? 151.450 131.364 103.284 1.00 37.34 126 LYS B N 1
ATOM 2863 C CA . LYS B 1 132 ? 150.801 132.180 104.303 1.00 37.34 126 LYS B CA 1
ATOM 2864 C C . LYS B 1 132 ? 149.625 131.439 104.926 1.00 37.34 126 LYS B C 1
ATOM 2865 O O . LYS B 1 132 ? 149.316 131.627 106.106 1.00 37.34 126 LYS B O 1
ATOM 2871 N N . ALA B 1 133 ? 148.961 130.581 104.152 1.00 34.97 127 ALA B N 1
ATOM 2872 C CA . ALA B 1 133 ? 147.864 129.795 104.699 1.00 34.97 127 ALA B CA 1
ATOM 2873 C C . ALA B 1 133 ? 148.341 128.677 105.615 1.00 34.97 127 ALA B C 1
ATOM 2874 O O . ALA B 1 133 ? 147.538 128.156 106.395 1.00 34.97 127 ALA B O 1
ATOM 2876 N N . THR B 1 134 ? 149.613 128.291 105.532 1.00 34.48 128 THR B N 1
ATOM 2877 C CA . THR B 1 134 ? 150.204 127.330 106.455 1.00 34.48 128 THR B CA 1
ATOM 2878 C C . THR B 1 134 ? 150.887 128.025 107.626 1.00 34.48 128 THR B C 1
ATOM 2879 O O . THR B 1 134 ? 150.644 127.682 108.786 1.00 34.48 128 THR B O 1
ATOM 2883 N N . ALA B 1 135 ? 151.741 129.007 107.334 1.00 32.27 129 ALA B N 1
ATOM 2884 C CA . ALA B 1 135 ? 152.477 129.697 108.383 1.00 32.27 129 ALA B CA 1
ATOM 2885 C C . ALA B 1 135 ? 151.567 130.495 109.303 1.00 32.27 129 ALA B C 1
ATOM 2886 O O . ALA B 1 135 ? 151.980 130.834 110.414 1.00 32.27 129 ALA B O 1
ATOM 2888 N N . GLU B 1 136 ? 150.348 130.819 108.867 1.00 32.76 130 GLU B N 1
ATOM 2889 C CA . GLU B 1 136 ? 149.370 131.381 109.792 1.00 32.76 130 GLU B CA 1
ATOM 2890 C C . GLU B 1 136 ? 148.753 130.299 110.664 1.00 32.76 130 GLU B C 1
ATOM 2891 O O . GLU B 1 136 ? 148.364 130.569 111.804 1.00 32.76 130 GLU B O 1
ATOM 2897 N N . MET B 1 137 ? 148.647 129.075 110.143 1.00 32.33 131 MET B N 1
ATOM 2898 C CA . MET B 1 137 ? 148.146 127.959 110.935 1.00 32.33 131 MET B CA 1
ATOM 2899 C C . MET B 1 137 ? 149.271 127.235 111.660 1.00 32.33 131 MET B C 1
ATOM 2900 O O . MET B 1 137 ? 149.024 126.560 112.662 1.00 32.33 131 MET B O 1
ATOM 2905 N N . ALA B 1 138 ? 150.505 127.356 111.168 1.00 29.59 132 ALA B N 1
ATOM 2906 C CA . ALA B 1 138 ? 151.644 126.828 111.908 1.00 29.59 132 ALA B CA 1
ATOM 2907 C C . ALA B 1 138 ? 152.027 127.746 113.054 1.00 29.59 132 ALA B C 1
ATOM 2908 O O . ALA B 1 138 ? 152.784 127.346 113.943 1.00 29.59 132 ALA B O 1
ATOM 2910 N N . LEU B 1 139 ? 151.535 128.984 113.035 1.00 27.27 133 LEU B N 1
ATOM 2911 C CA . LEU B 1 139 ? 151.755 129.892 114.153 1.00 27.27 133 LEU B CA 1
ATOM 2912 C C . LEU B 1 139 ? 150.660 129.745 115.201 1.00 27.27 133 LEU B C 1
ATOM 2913 O O . LEU B 1 139 ? 150.932 129.820 116.404 1.00 27.27 133 LEU B O 1
ATOM 2918 N N . ALA B 1 140 ? 149.417 129.532 114.767 1.00 26.78 134 ALA B N 1
ATOM 2919 C CA . ALA B 1 140 ? 148.328 129.315 115.710 1.00 26.78 134 ALA B CA 1
ATOM 2920 C C . ALA B 1 140 ? 148.552 128.081 116.567 1.00 26.78 134 ALA B C 1
ATOM 2921 O O . ALA B 1 140 ? 147.986 127.989 117.659 1.00 26.78 134 ALA B O 1
ATOM 2923 N N . GLN B 1 141 ? 149.355 127.133 116.092 1.00 28.04 135 GLN B N 1
ATOM 2924 C CA . GLN B 1 141 ? 149.765 125.980 116.877 1.00 28.04 135 GLN B CA 1
ATOM 2925 C C . GLN B 1 141 ? 151.181 126.117 117.408 1.00 28.04 135 GLN B C 1
ATOM 2926 O O . GLN B 1 141 ? 151.702 125.169 118.001 1.00 28.04 135 GLN B O 1
ATOM 2932 N N . LEU B 1 142 ? 151.820 127.265 117.180 1.00 24.35 136 LEU B N 1
ATOM 2933 C CA . LEU B 1 142 ? 153.021 127.626 117.915 1.00 24.35 136 LEU B CA 1
ATOM 2934 C C . LEU B 1 142 ? 152.684 128.448 119.149 1.00 24.35 136 LEU B C 1
ATOM 2935 O O . LEU B 1 142 ? 153.550 128.645 120.005 1.00 24.35 136 LEU B O 1
ATOM 2940 N N . ASP B 1 143 ? 151.444 128.933 119.253 1.00 23.53 137 ASP B N 1
ATOM 2941 C CA . ASP B 1 143 ? 150.977 129.538 120.495 1.00 23.53 137 ASP B CA 1
ATOM 2942 C C . ASP B 1 143 ? 150.594 128.491 121.525 1.00 23.53 137 ASP B C 1
ATOM 2943 O O . ASP B 1 143 ? 150.927 128.642 122.702 1.00 23.53 137 ASP B O 1
ATOM 2948 N N . GLU B 1 144 ? 149.904 127.427 121.113 1.00 23.05 138 GLU B N 1
ATOM 2949 C CA . GLU B 1 144 ? 149.478 126.417 122.069 1.00 23.05 138 GLU B CA 1
ATOM 2950 C C . GLU B 1 144 ? 150.655 125.744 122.760 1.00 23.05 138 GLU B C 1
ATOM 2951 O O . GLU B 1 144 ? 150.464 125.103 123.798 1.00 23.05 138 GLU B O 1
ATOM 2957 N N . LYS B 1 145 ? 151.862 125.869 122.211 1.00 19.09 139 LYS B N 1
ATOM 2958 C CA . LYS B 1 145 ? 153.047 125.486 122.962 1.00 19.09 139 LYS B CA 1
ATOM 2959 C C . LYS B 1 145 ? 153.462 126.580 123.934 1.00 19.09 139 LYS B C 1
ATOM 2960 O O . LYS B 1 145 ? 154.017 126.280 124.995 1.00 19.09 139 LYS B O 1
ATOM 2966 N N . MET B 1 146 ? 153.205 127.841 123.591 1.00 17.12 140 MET B N 1
ATOM 2967 C CA . MET B 1 146 ? 153.438 128.950 124.507 1.00 17.12 140 MET B CA 1
ATOM 2968 C C . MET B 1 146 ? 152.234 129.233 125.389 1.00 17.12 140 MET B C 1
ATOM 2969 O O . MET B 1 146 ? 152.406 129.659 126.535 1.00 17.12 140 MET B O 1
ATOM 2974 N N . SER B 1 147 ? 151.021 129.018 124.880 1.00 16.07 141 SER B N 1
ATOM 2975 C CA . SER B 1 147 ? 149.817 129.219 125.674 1.00 16.07 141 SER B CA 1
ATOM 2976 C C . SER B 1 147 ? 149.612 128.122 126.702 1.00 16.07 141 SER B C 1
ATOM 2977 O O . SER B 1 147 ? 148.684 128.218 127.508 1.00 16.07 141 SER B O 1
ATOM 2980 N N . THR B 1 148 ? 150.429 127.069 126.667 1.00 14.26 142 THR B N 1
ATOM 2981 C CA . THR B 1 148 ? 150.409 126.079 127.736 1.00 14.26 142 THR B CA 1
ATOM 2982 C C . THR B 1 148 ? 151.411 126.427 128.826 1.00 14.26 142 THR B C 1
ATOM 2983 O O . THR B 1 148 ? 151.092 126.324 130.015 1.00 14.26 142 THR B O 1
ATOM 2987 N N . GLU B 1 149 ? 152.615 126.861 128.445 1.00 13.14 143 GLU B N 1
ATOM 2988 C CA . GLU B 1 149 ? 153.563 127.374 129.427 1.00 13.14 143 GLU B CA 1
ATOM 2989 C C . GLU B 1 149 ? 152.943 128.478 130.272 1.00 13.14 143 GLU B C 1
ATOM 2990 O O . GLU B 1 149 ? 153.381 128.714 131.401 1.00 13.14 143 GLU B O 1
ATOM 2996 N N . VAL B 1 150 ? 151.939 129.169 129.735 1.00 11.89 144 VAL B N 1
ATOM 2997 C CA . VAL B 1 150 ? 151.125 130.070 130.539 1.00 11.89 144 VAL B CA 1
ATOM 2998 C C . VAL B 1 150 ? 150.066 129.292 131.297 1.00 11.89 144 VAL B C 1
ATOM 2999 O O . VAL B 1 150 ? 149.864 129.503 132.496 1.00 11.89 144 VAL B O 1
ATOM 3003 N N . ALA B 1 151 ? 149.372 128.380 130.612 1.00 11.24 145 ALA B N 1
ATOM 3004 C CA . ALA B 1 151 ? 148.272 127.642 131.215 1.00 11.24 145 ALA B CA 1
ATOM 3005 C C . ALA B 1 151 ? 148.716 126.725 132.341 1.00 11.24 145 ALA B C 1
ATOM 3006 O O . ALA B 1 151 ? 147.866 126.279 133.115 1.00 11.24 145 ALA B O 1
ATOM 3008 N N . VAL B 1 152 ? 150.009 126.418 132.446 1.00 9.99 146 VAL B N 1
ATOM 3009 C CA . VAL B 1 152 ? 150.496 125.674 133.603 1.00 9.99 146 VAL B CA 1
ATOM 3010 C C . VAL B 1 152 ? 150.600 126.595 134.807 1.00 9.99 146 VAL B C 1
ATOM 3011 O O . VAL B 1 152 ? 150.158 126.259 135.910 1.00 9.99 146 VAL B O 1
ATOM 3015 N N . TRP B 1 153 ? 151.181 127.776 134.612 1.00 9.07 147 TRP B N 1
ATOM 3016 C CA . TRP B 1 153 ? 151.395 128.700 135.712 1.00 9.07 147 TRP B CA 1
ATOM 3017 C C . TRP B 1 153 ? 150.138 129.456 136.107 1.00 9.07 147 TRP B C 1
ATOM 3018 O O . TRP B 1 153 ? 150.135 130.117 137.147 1.00 9.07 147 TRP B O 1
ATOM 3029 N N . GLU B 1 154 ? 149.082 129.397 135.302 1.00 10.75 148 GLU B N 1
ATOM 3030 C CA . GLU B 1 154 ? 147.776 129.839 135.769 1.00 10.75 148 GLU B CA 1
ATOM 3031 C C . GLU B 1 154 ? 147.016 128.721 136.459 1.00 10.75 148 GLU B C 1
ATOM 3032 O O . GLU B 1 154 ? 145.957 128.977 137.039 1.00 10.75 148 GLU B O 1
ATOM 3038 N N . LYS B 1 155 ? 147.526 127.493 136.394 1.00 9.59 149 LYS B N 1
ATOM 3039 C CA . LYS B 1 155 ? 146.967 126.363 137.120 1.00 9.59 149 LYS B CA 1
ATOM 3040 C C . LYS B 1 155 ? 147.682 126.145 138.445 1.00 9.59 149 LYS B C 1
ATOM 3041 O O . LYS B 1 155 ? 147.054 125.748 139.429 1.00 9.59 149 LYS B O 1
ATOM 3047 N N . LEU B 1 156 ? 148.991 126.398 138.492 1.00 9.07 150 LEU B N 1
ATOM 3048 C CA . LEU B 1 156 ? 149.682 126.420 139.776 1.00 9.07 150 LEU B CA 1
ATOM 3049 C C . LEU B 1 156 ? 149.301 127.661 140.571 1.00 9.07 150 LEU B C 1
ATOM 3050 O O . LEU B 1 156 ? 149.401 127.675 141.802 1.00 9.07 150 LEU B O 1
ATOM 3055 N N . ALA B 1 157 ? 148.871 128.719 139.884 1.00 9.11 151 ALA B N 1
ATOM 3056 C CA . ALA B 1 157 ? 148.381 129.902 140.575 1.00 9.11 151 ALA B CA 1
ATOM 3057 C C . ALA B 1 157 ? 147.029 129.667 141.222 1.00 9.11 151 ALA B C 1
ATOM 3058 O O . ALA B 1 157 ? 146.659 130.410 142.135 1.00 9.11 151 ALA B O 1
ATOM 3060 N N . ASP B 1 158 ? 146.282 128.666 140.759 1.00 9.49 152 ASP B N 1
ATOM 3061 C CA . ASP B 1 158 ? 144.977 128.332 141.309 1.00 9.49 152 ASP B CA 1
ATOM 3062 C C . ASP B 1 158 ? 144.988 127.046 142.119 1.00 9.49 152 ASP B C 1
ATOM 3063 O O . ASP B 1 158 ? 143.999 126.753 142.798 1.00 9.49 152 ASP B O 1
ATOM 3068 N N . LEU B 1 159 ? 146.072 126.271 142.063 1.00 9.49 153 LEU B N 1
ATOM 3069 C CA . LEU B 1 159 ? 146.205 125.066 142.866 1.00 9.49 153 LEU B CA 1
ATOM 3070 C C . LEU B 1 159 ? 147.203 125.201 144.001 1.00 9.49 153 LEU B C 1
ATOM 3071 O O . LEU B 1 159 ? 147.267 124.304 144.846 1.00 9.49 153 LEU B O 1
ATOM 3076 N N . PHE B 1 160 ? 147.989 126.273 144.044 1.00 9.39 154 PHE B N 1
ATOM 3077 C CA . PHE B 1 160 ? 148.770 126.571 145.242 1.00 9.39 154 PHE B CA 1
ATOM 3078 C C . PHE B 1 160 ? 147.906 127.088 146.385 1.00 9.39 154 PHE B C 1
ATOM 3079 O O . PHE B 1 160 ? 148.076 126.606 147.518 1.00 9.39 154 PHE B O 1
ATOM 3087 N N . PRO B 1 161 ? 146.985 128.044 146.188 1.00 10.23 155 PRO B N 1
ATOM 3088 C CA . PRO B 1 161 ? 146.147 128.473 147.313 1.00 10.23 155 PRO B CA 1
ATOM 3089 C C . PRO B 1 161 ? 144.976 127.551 147.571 1.00 10.23 155 PRO B C 1
ATOM 3090 O O . PRO B 1 161 ? 144.338 127.672 148.624 1.00 10.23 155 PRO B O 1
ATOM 3094 N N . ALA B 1 162 ? 144.672 126.644 146.643 1.00 10.23 156 ALA B N 1
ATOM 3095 C CA . ALA B 1 162 ? 143.614 125.666 146.853 1.00 10.23 156 ALA B CA 1
ATOM 3096 C C . ALA B 1 162 ? 144.104 124.469 147.644 1.00 10.23 156 ALA B C 1
ATOM 3097 O O . ALA B 1 162 ? 143.293 123.753 148.238 1.00 10.23 156 ALA B O 1
ATOM 3099 N N . PHE B 1 163 ? 145.412 124.223 147.645 1.00 10.40 157 PHE B N 1
ATOM 3100 C CA . PHE B 1 163 ? 145.997 123.232 148.534 1.00 10.40 157 PHE B CA 1
ATOM 3101 C C . PHE B 1 163 ? 146.413 123.823 149.869 1.00 10.40 157 PHE B C 1
ATOM 3102 O O . PHE B 1 163 ? 146.758 123.067 150.782 1.00 10.40 157 PHE B O 1
ATOM 3110 N N . GLY B 1 164 ? 146.401 125.148 150.003 1.00 12.76 158 GLY B N 1
ATOM 3111 C CA . GLY B 1 164 ? 146.508 125.745 151.319 1.00 12.76 158 GLY B CA 1
ATOM 3112 C C . GLY B 1 164 ? 145.216 125.644 152.100 1.00 12.76 158 GLY B C 1
ATOM 3113 O O . GLY B 1 164 ? 145.229 125.348 153.296 1.00 12.76 158 GLY B O 1
ATOM 3114 N N . MET B 1 165 ? 144.084 125.870 151.436 1.00 13.35 159 MET B N 1
ATOM 3115 C CA . MET B 1 165 ? 142.793 125.656 152.077 1.00 13.35 159 MET B CA 1
ATOM 3116 C C . MET B 1 165 ? 142.573 124.183 152.405 1.00 13.35 159 MET B C 1
ATOM 3117 O O . MET B 1 165 ? 141.714 123.857 153.229 1.00 13.35 159 MET B O 1
ATOM 3122 N N . ILE B 1 166 ? 143.330 123.282 151.779 1.00 11.60 160 ILE B N 1
ATOM 3123 C CA . ILE B 1 166 ? 143.318 121.889 152.212 1.00 11.60 160 ILE B CA 1
ATOM 3124 C C . ILE B 1 166 ? 144.247 121.697 153.399 1.00 11.60 160 ILE B C 1
ATOM 3125 O O . ILE B 1 166 ? 143.863 121.102 154.410 1.00 11.60 160 ILE B O 1
ATOM 3130 N N . GLY B 1 167 ? 145.481 122.193 153.302 1.00 13.39 161 GLY B N 1
ATOM 3131 C CA . GLY B 1 167 ? 146.414 122.076 154.407 1.00 13.39 161 GLY B CA 1
ATOM 3132 C C . GLY B 1 167 ? 145.952 122.758 155.673 1.00 13.39 161 GLY B C 1
ATOM 3133 O O . GLY B 1 167 ? 146.361 122.356 156.766 1.00 13.39 161 GLY B O 1
ATOM 3134 N N . THR B 1 168 ? 145.116 123.789 155.551 1.00 13.98 162 THR B N 1
ATOM 3135 C CA . THR B 1 168 ? 144.496 124.386 156.726 1.00 13.98 162 THR B CA 1
ATOM 3136 C C . THR B 1 168 ? 143.453 123.447 157.318 1.00 13.98 162 THR B C 1
ATOM 3137 O O . THR B 1 168 ? 143.534 123.067 158.490 1.00 13.98 162 THR B O 1
ATOM 3141 N N . LEU B 1 169 ? 142.472 123.045 156.507 1.00 13.66 163 LEU B N 1
ATOM 3142 C CA . LEU B 1 169 ? 141.398 122.188 156.988 1.00 13.66 163 LEU B CA 1
ATOM 3143 C C . LEU B 1 169 ? 141.904 120.858 157.526 1.00 13.66 163 LEU B C 1
ATOM 3144 O O . LEU B 1 169 ? 141.243 120.263 158.379 1.00 13.66 163 LEU B O 1
ATOM 3149 N N . ILE B 1 170 ? 143.051 120.374 157.051 1.00 15.34 164 ILE B N 1
ATOM 3150 C CA . ILE B 1 170 ? 143.637 119.173 157.638 1.00 15.34 164 ILE B CA 1
ATOM 3151 C C . ILE B 1 170 ? 144.330 119.513 158.948 1.00 15.34 164 ILE B C 1
ATOM 3152 O O . ILE B 1 170 ? 144.323 118.721 159.896 1.00 15.34 164 ILE B O 1
ATOM 3157 N N . GLY B 1 171 ? 144.935 120.693 159.026 1.00 18.54 165 GLY B N 1
ATOM 3158 C CA . GLY B 1 171 ? 145.565 121.148 160.245 1.00 18.54 165 GLY B CA 1
ATOM 3159 C C . GLY B 1 171 ? 144.635 121.809 161.225 1.00 18.54 165 GLY B C 1
ATOM 3160 O O . GLY B 1 171 ? 144.989 121.972 162.394 1.00 18.54 165 GLY B O 1
ATOM 3161 N N . LEU B 1 172 ? 143.441 122.191 160.775 1.00 21.56 166 LEU B N 1
ATOM 3162 C CA . LEU B 1 172 ? 142.414 122.750 161.637 1.00 21.56 166 LEU B CA 1
ATOM 3163 C C . LEU B 1 172 ? 141.521 121.693 162.263 1.00 21.56 166 LEU B C 1
ATOM 3164 O O . LEU B 1 172 ? 140.910 121.964 163.298 1.00 21.56 166 LEU B O 1
ATOM 3169 N N . ILE B 1 173 ? 141.422 120.508 161.661 1.00 24.91 167 ILE B N 1
ATOM 3170 C CA . ILE B 1 173 ? 140.614 119.442 162.242 1.00 24.91 167 ILE B CA 1
ATOM 3171 C C . ILE B 1 173 ? 141.392 118.723 163.331 1.00 24.91 167 ILE B C 1
ATOM 3172 O O . ILE B 1 173 ? 140.856 118.429 164.404 1.00 24.91 167 ILE B O 1
ATOM 3177 N N . GLN B 1 174 ? 142.669 118.434 163.081 1.00 29.85 168 GLN B N 1
ATOM 3178 C CA . GLN B 1 174 ? 143.498 117.793 164.092 1.00 29.85 168 GLN B CA 1
ATOM 3179 C C . GLN B 1 174 ? 143.635 118.642 165.347 1.00 29.85 168 GLN B C 1
ATOM 3180 O O . GLN B 1 174 ? 144.081 118.133 166.379 1.00 29.85 168 GLN B O 1
ATOM 3186 N N . MET B 1 175 ? 143.264 119.921 165.282 1.00 34.48 169 MET B N 1
ATOM 3187 C CA . MET B 1 175 ? 143.211 120.748 166.479 1.00 34.48 169 MET B CA 1
ATOM 3188 C C . MET B 1 175 ? 141.884 120.600 167.210 1.00 34.48 169 MET B C 1
ATOM 3189 O O . MET B 1 175 ? 141.866 120.500 168.440 1.00 34.48 169 MET B O 1
ATOM 3194 N N . LEU B 1 176 ? 140.771 120.575 166.474 1.00 33.41 170 LEU B N 1
ATOM 3195 C CA . LEU B 1 176 ? 139.455 120.476 167.089 1.00 33.41 170 LEU B CA 1
ATOM 3196 C C . LEU B 1 176 ? 139.174 119.094 167.655 1.00 33.41 170 LEU B C 1
ATOM 3197 O O . LEU B 1 176 ? 138.401 118.979 168.611 1.00 33.41 170 LEU B O 1
ATOM 3202 N N . ARG B 1 177 ? 139.777 118.048 167.090 1.00 40.03 171 ARG B N 1
ATOM 3203 C CA . ARG B 1 177 ? 139.639 116.715 167.665 1.00 40.03 171 ARG B CA 1
ATOM 3204 C C . ARG B 1 177 ? 140.179 116.676 169.088 1.00 40.03 171 ARG B C 1
ATOM 3205 O O . ARG B 1 177 ? 139.565 116.081 169.981 1.00 40.03 171 ARG B O 1
ATOM 3213 N N . ASN B 1 178 ? 141.326 117.306 169.316 1.00 48.77 172 ASN B N 1
ATOM 3214 C CA . ASN B 1 178 ? 142.003 117.296 170.608 1.00 48.77 172 ASN B CA 1
ATOM 3215 C C . ASN B 1 178 ? 142.127 118.739 171.090 1.00 48.77 172 ASN B C 1
ATOM 3216 O O . ASN B 1 178 ? 143.167 119.378 170.925 1.00 48.77 172 ASN B O 1
ATOM 3221 N N . LEU B 1 179 ? 141.059 119.246 171.707 1.00 56.62 173 LEU B N 1
ATOM 3222 C CA . LEU B 1 179 ? 141.017 120.616 172.200 1.00 56.62 173 LEU B CA 1
ATOM 3223 C C . LEU B 1 179 ? 140.925 120.677 173.721 1.00 56.62 173 LEU B C 1
ATOM 3224 O O . LEU B 1 179 ? 140.401 121.649 174.273 1.00 56.62 173 LEU B O 1
ATOM 3229 N N . ASN B 1 180 ? 141.424 119.651 174.413 1.00 63.64 174 ASN B N 1
ATOM 3230 C CA . ASN B 1 180 ? 141.380 119.662 175.871 1.00 63.64 174 ASN B CA 1
ATOM 3231 C C . ASN B 1 180 ? 142.335 120.701 176.443 1.00 63.64 174 ASN B C 1
ATOM 3232 O O . ASN B 1 180 ? 142.021 121.357 177.443 1.00 63.64 174 ASN B O 1
ATOM 3237 N N . ASP B 1 181 ? 143.500 120.869 175.822 1.00 62.26 175 ASP B N 1
ATOM 3238 C CA . ASP B 1 181 ? 144.498 121.809 176.315 1.00 62.26 175 ASP B CA 1
ATOM 3239 C C . ASP B 1 181 ? 144.114 123.225 175.912 1.00 62.26 175 ASP B C 1
ATOM 3240 O O . ASP B 1 181 ? 143.930 123.487 174.715 1.00 62.26 175 ASP B O 1
ATOM 3245 N N . PRO B 1 182 ? 143.981 124.158 176.856 1.00 60.90 176 PRO B N 1
ATOM 3246 C CA . PRO B 1 182 ? 143.652 125.540 176.478 1.00 60.90 176 PRO B CA 1
ATOM 3247 C C . PRO B 1 182 ? 144.781 126.262 175.766 1.00 60.90 176 PRO B C 1
ATOM 3248 O O . PRO B 1 182 ? 144.513 127.236 175.053 1.00 60.90 176 PRO B O 1
ATOM 3252 N N . SER B 1 183 ? 146.027 125.824 175.932 1.00 56.20 177 SER B N 1
ATOM 3253 C CA . SER B 1 183 ? 147.161 126.417 175.236 1.00 56.20 177 SER B CA 1
ATOM 3254 C C . SER B 1 183 ? 147.478 125.715 173.923 1.00 56.20 177 SER B C 1
ATOM 3255 O O . SER B 1 183 ? 148.515 126.001 173.316 1.00 56.20 177 SER B O 1
ATOM 3258 N N . ALA B 1 184 ? 146.618 124.802 173.477 1.00 47.74 178 ALA B N 1
ATOM 3259 C CA . ALA B 1 184 ? 146.804 124.097 172.217 1.00 47.74 178 ALA B CA 1
ATOM 3260 C C . ALA B 1 184 ? 145.971 124.680 171.087 1.00 47.74 178 ALA B C 1
ATOM 3261 O O . ALA B 1 184 ? 146.006 124.150 169.974 1.00 47.74 178 ALA B O 1
ATOM 3263 N N . LEU B 1 185 ? 145.215 125.745 171.348 1.00 40.43 179 LEU B N 1
ATOM 3264 C CA . LEU B 1 185 ? 144.453 126.399 170.296 1.00 40.43 179 LEU B CA 1
ATOM 3265 C C . LEU B 1 185 ? 145.211 127.556 169.666 1.00 40.43 179 LEU B C 1
ATOM 3266 O O . LEU B 1 185 ? 145.058 127.795 168.465 1.00 40.43 179 LEU B O 1
ATOM 3271 N N . GLY B 1 186 ? 146.024 128.272 170.437 1.00 36.84 180 GLY B N 1
ATOM 3272 C CA . GLY B 1 186 ? 146.812 129.355 169.900 1.00 36.84 180 GLY B CA 1
ATOM 3273 C C . GLY B 1 186 ? 147.852 128.858 168.918 1.00 36.84 180 GLY B C 1
ATOM 3274 O O . GLY B 1 186 ? 147.731 129.048 167.705 1.00 36.84 180 GLY B O 1
ATOM 3275 N N . PRO B 1 187 ? 148.893 128.192 169.426 1.00 33.97 181 PRO B N 1
ATOM 3276 C CA . PRO B 1 187 ? 149.913 127.627 168.527 1.00 33.97 181 PRO B CA 1
ATOM 3277 C C . PRO B 1 187 ? 149.369 126.609 167.543 1.00 33.97 181 PRO B C 1
ATOM 3278 O O . PRO B 1 187 ? 150.049 126.313 166.554 1.00 33.97 181 PRO B O 1
ATOM 3282 N N . GLY B 1 188 ? 148.179 126.055 167.780 1.00 30.53 182 GLY B N 1
ATOM 3283 C CA . GLY B 1 188 ? 147.585 125.158 166.806 1.00 30.53 182 GLY B CA 1
ATOM 3284 C C . GLY B 1 188 ? 146.878 125.889 165.683 1.00 30.53 182 GLY B C 1
ATOM 3285 O O . GLY B 1 188 ? 146.794 125.379 164.563 1.00 30.53 182 GLY B O 1
ATOM 3286 N N . MET B 1 189 ? 146.358 127.084 165.963 1.00 29.15 183 MET B N 1
ATOM 3287 C CA . MET B 1 189 ? 145.702 127.878 164.933 1.00 29.15 183 MET B CA 1
ATOM 3288 C C . MET B 1 189 ? 146.708 128.613 164.062 1.00 29.15 183 MET B C 1
ATOM 3289 O O . MET B 1 189 ? 146.419 128.897 162.896 1.00 29.15 183 MET B O 1
ATOM 3294 N N . ALA B 1 190 ? 147.886 128.928 164.600 1.00 24.61 184 ALA B N 1
ATOM 3295 C CA . ALA B 1 190 ? 148.909 129.591 163.800 1.00 24.61 184 ALA B CA 1
ATOM 3296 C C . ALA B 1 190 ? 149.499 128.637 162.771 1.00 24.61 184 ALA B C 1
ATOM 3297 O O . ALA B 1 190 ? 149.644 128.990 161.597 1.00 24.61 184 ALA B O 1
ATOM 3299 N N . VAL B 1 191 ? 149.844 127.419 163.195 1.00 21.63 185 VAL B N 1
ATOM 3300 C CA . VAL B 1 191 ? 150.387 126.424 162.274 1.00 21.63 185 VAL B CA 1
ATOM 3301 C C . VAL B 1 191 ? 149.381 126.083 161.184 1.00 21.63 185 VAL B C 1
ATOM 3302 O O . VAL B 1 191 ? 149.756 125.866 160.027 1.00 21.63 185 VAL B O 1
ATOM 3306 N N . ALA B 1 192 ? 148.095 126.034 161.525 1.00 19.42 186 ALA B N 1
ATOM 3307 C CA . ALA B 1 192 ? 147.068 125.783 160.524 1.00 19.42 186 ALA B CA 1
ATOM 3308 C C . ALA B 1 192 ? 146.735 127.019 159.706 1.00 19.42 186 ALA B C 1
ATOM 3309 O O . ALA B 1 192 ? 145.932 126.926 158.773 1.00 19.42 186 ALA B O 1
ATOM 3311 N N . LEU B 1 193 ? 147.316 128.167 160.039 1.00 18.91 187 LEU B N 1
ATOM 3312 C CA . LEU B 1 193 ? 147.170 129.382 159.257 1.00 18.91 187 LEU B CA 1
ATOM 3313 C C . LEU B 1 193 ? 148.419 129.689 158.448 1.00 18.91 187 LEU B C 1
ATOM 3314 O O . LEU B 1 193 ? 148.405 130.616 157.634 1.00 18.91 187 LEU B O 1
ATOM 3319 N N . ILE B 1 194 ? 149.502 128.938 158.658 1.00 16.63 188 ILE B N 1
ATOM 3320 C CA . ILE B 1 194 ? 150.698 129.101 157.841 1.00 16.63 188 ILE B CA 1
ATOM 3321 C C . ILE B 1 194 ? 150.523 128.401 156.504 1.00 16.63 188 ILE B C 1
ATOM 3322 O O . ILE B 1 194 ? 150.892 128.938 155.455 1.00 16.63 188 ILE B O 1
ATOM 3327 N N . THR B 1 195 ? 149.944 127.199 156.515 1.00 14.72 189 THR B N 1
ATOM 3328 C CA . THR B 1 195 ? 149.729 126.468 155.273 1.00 14.72 189 THR B CA 1
ATOM 3329 C C . THR B 1 195 ? 148.841 127.241 154.312 1.00 14.72 189 THR B C 1
ATOM 3330 O O . THR B 1 195 ? 148.775 126.902 153.128 1.00 14.72 189 THR B O 1
ATOM 3334 N N . THR B 1 196 ? 148.140 128.266 154.799 1.00 14.28 190 THR B N 1
ATOM 3335 C CA . THR B 1 196 ? 147.445 129.173 153.895 1.00 14.28 190 THR B CA 1
ATOM 3336 C C . THR B 1 196 ? 148.356 130.300 153.438 1.00 14.28 190 THR B C 1
ATOM 3337 O O . THR B 1 196 ? 148.280 130.729 152.282 1.00 14.28 190 THR B O 1
ATOM 3341 N N . LEU B 1 197 ? 149.228 130.784 154.322 1.00 13.14 191 LEU B N 1
ATOM 3342 C CA . LEU B 1 197 ? 150.166 131.833 153.941 1.00 13.14 191 LEU B CA 1
ATOM 3343 C C . LEU B 1 197 ? 151.152 131.329 152.896 1.00 13.14 191 LEU B C 1
ATOM 3344 O O . LEU B 1 197 ? 151.526 132.065 151.978 1.00 13.14 191 LEU B O 1
ATOM 3349 N N . TYR B 1 198 ? 151.581 130.071 153.015 1.00 12.72 192 TYR B N 1
ATOM 3350 C CA . TYR B 1 198 ? 152.464 129.497 152.006 1.00 12.72 192 TYR B CA 1
ATOM 3351 C C . TYR B 1 198 ? 151.786 129.416 150.651 1.00 12.72 192 TYR B C 1
ATOM 3352 O O . TYR B 1 198 ? 152.464 129.333 149.623 1.00 12.72 192 TYR B O 1
ATOM 3361 N N . GLY B 1 199 ? 150.454 129.418 150.625 1.00 11.20 193 GLY B N 1
ATOM 3362 C CA . GLY B 1 199 ? 149.749 129.398 149.360 1.00 11.20 193 GLY B CA 1
ATOM 3363 C C . GLY B 1 199 ? 149.644 130.753 148.702 1.00 11.20 193 GLY B C 1
ATOM 3364 O O . GLY B 1 199 ? 149.981 130.883 147.523 1.00 11.20 193 GLY B O 1
ATOM 3365 N N . ALA B 1 200 ? 149.208 131.770 149.439 1.00 11.18 194 ALA B N 1
ATOM 3366 C CA . ALA B 1 200 ? 149.094 133.112 148.889 1.00 11.18 194 ALA B CA 1
ATOM 3367 C C . ALA B 1 200 ? 150.427 133.831 148.790 1.00 11.18 194 ALA B C 1
ATOM 3368 O O . ALA B 1 200 ? 150.470 134.957 148.292 1.00 11.18 194 ALA B O 1
ATOM 3370 N N . ILE B 1 201 ? 151.513 133.224 149.266 1.00 10.44 195 ILE B N 1
ATOM 3371 C CA . ILE B 1 201 ? 152.837 133.782 149.011 1.00 10.44 195 ILE B CA 1
ATOM 3372 C C . ILE B 1 201 ? 153.321 133.363 147.632 1.00 10.44 195 ILE B C 1
ATOM 3373 O O . ILE B 1 201 ? 153.897 134.165 146.889 1.00 10.44 195 ILE B O 1
ATOM 3378 N N . LEU B 1 202 ? 153.079 132.104 147.263 1.00 9.50 196 LEU B N 1
ATOM 3379 C CA . LEU B 1 202 ? 153.508 131.597 145.965 1.00 9.50 196 LEU B CA 1
ATOM 3380 C C . LEU B 1 202 ? 152.498 131.914 144.870 1.00 9.50 196 LEU B C 1
ATOM 3381 O O . LEU B 1 202 ? 152.883 132.310 143.767 1.00 9.50 196 LEU B O 1
ATOM 3386 N N . ALA B 1 203 ? 151.208 131.736 145.146 1.00 9.44 197 ALA B N 1
ATOM 3387 C CA . ALA B 1 203 ? 150.190 131.973 144.130 1.00 9.44 197 ALA B CA 1
ATOM 3388 C C . ALA B 1 203 ? 150.095 133.445 143.760 1.00 9.44 197 ALA B C 1
ATOM 3389 O O . ALA B 1 203 ? 149.503 133.794 142.737 1.00 9.44 197 ALA B O 1
ATOM 3391 N N . ASN B 1 204 ? 150.649 134.323 144.591 1.00 10.38 198 ASN B N 1
ATOM 3392 C CA . ASN B 1 204 ? 150.583 135.759 144.357 1.00 10.38 198 ASN B CA 1
ATOM 3393 C C . ASN B 1 204 ? 151.918 136.339 143.926 1.00 10.38 198 ASN B C 1
ATOM 3394 O O . ASN B 1 204 ? 152.004 136.988 142.881 1.00 10.38 198 ASN B O 1
ATOM 3399 N N . ALA B 1 205 ? 152.961 136.116 144.715 1.00 9.89 199 ALA B N 1
ATOM 3400 C CA . ALA B 1 205 ? 154.252 136.723 144.452 1.00 9.89 199 ALA B CA 1
ATOM 3401 C C . ALA B 1 205 ? 155.146 135.867 143.576 1.00 9.89 199 ALA B C 1
ATOM 3402 O O . ALA B 1 205 ? 156.257 136.295 143.252 1.00 9.89 199 ALA B O 1
ATOM 3404 N N . PHE B 1 206 ? 154.711 134.681 143.203 1.00 9.33 200 PHE B N 1
ATOM 3405 C CA . PHE B 1 206 ? 155.564 133.841 142.373 1.00 9.33 200 PHE B CA 1
ATOM 3406 C C . PHE B 1 206 ? 154.857 133.252 141.165 1.00 9.33 200 PHE B C 1
ATOM 3407 O O . PHE B 1 206 ? 155.466 133.154 140.102 1.00 9.33 200 PHE B O 1
ATOM 3415 N N . ALA B 1 207 ? 153.591 132.859 141.293 1.00 8.80 201 ALA B N 1
ATOM 3416 C CA . ALA B 1 207 ? 152.930 132.118 140.227 1.00 8.80 201 ALA B CA 1
ATOM 3417 C C . ALA B 1 207 ? 152.042 132.972 139.338 1.00 8.80 201 ALA B C 1
ATOM 3418 O O . ALA B 1 207 ? 151.721 132.540 138.229 1.00 8.80 201 ALA B O 1
ATOM 3420 N N . ILE B 1 208 ? 151.615 134.144 139.790 1.00 9.83 202 ILE B N 1
ATOM 3421 C CA . ILE B 1 208 ? 150.832 135.045 138.946 1.00 9.83 202 ILE B CA 1
ATOM 3422 C C . ILE B 1 208 ? 151.748 135.847 138.024 1.00 9.83 202 ILE B C 1
ATOM 3423 O O . ILE B 1 208 ? 151.433 135.984 136.834 1.00 9.83 202 ILE B O 1
ATOM 3428 N N . PRO B 1 209 ? 152.872 136.402 138.498 1.00 9.86 203 PRO B N 1
ATOM 3429 C CA . PRO B 1 209 ? 153.792 137.053 137.554 1.00 9.86 203 PRO B CA 1
ATOM 3430 C C . PRO B 1 209 ? 154.369 136.116 136.505 1.00 9.86 203 PRO B C 1
ATOM 3431 O O . PRO B 1 209 ? 154.414 136.485 135.326 1.00 9.86 203 PRO B O 1
ATOM 3435 N N . VAL B 1 210 ? 154.818 134.921 136.886 1.00 9.64 204 VAL B N 1
ATOM 3436 C CA . VAL B 1 210 ? 155.374 134.003 135.898 1.00 9.64 204 VAL B CA 1
ATOM 3437 C C . VAL B 1 210 ? 154.291 133.541 134.932 1.00 9.64 204 VAL B C 1
ATOM 3438 O O . VAL B 1 210 ? 154.571 133.201 133.777 1.00 9.64 204 VAL B O 1
ATOM 3442 N N . ALA B 1 211 ? 153.036 133.534 135.375 1.00 9.87 205 ALA B N 1
ATOM 3443 C CA . ALA B 1 211 ? 151.943 133.238 134.461 1.00 9.87 205 ALA B CA 1
ATOM 3444 C C . ALA B 1 211 ? 151.561 134.437 133.611 1.00 9.87 205 ALA B C 1
ATOM 3445 O O . ALA B 1 211 ? 150.716 134.303 132.722 1.00 9.87 205 ALA B O 1
ATOM 3447 N N . ASN B 1 212 ? 152.146 135.604 133.870 1.00 10.64 206 ASN B N 1
ATOM 3448 C CA . ASN B 1 212 ? 151.829 136.813 133.121 1.00 10.64 206 ASN B CA 1
ATOM 3449 C C . ASN B 1 212 ? 153.041 137.430 132.443 1.00 10.64 206 ASN B C 1
ATOM 3450 O O . ASN B 1 212 ? 152.878 138.221 131.511 1.00 10.64 206 ASN B O 1
ATOM 3455 N N . LYS B 1 213 ? 154.249 137.113 132.904 1.00 10.78 207 LYS B N 1
ATOM 3456 C CA . LYS B 1 213 ? 155.431 137.403 132.106 1.00 10.78 207 LYS B CA 1
ATOM 3457 C C . LYS B 1 213 ? 155.572 136.389 130.982 1.00 10.78 207 LYS B C 1
ATOM 3458 O O . LYS B 1 213 ? 156.240 136.658 129.980 1.00 10.78 207 LYS B O 1
ATOM 3464 N N . LEU B 1 214 ? 154.942 135.222 131.133 1.00 11.06 208 LEU B N 1
ATOM 3465 C CA . LEU B 1 214 ? 154.848 134.248 130.053 1.00 11.06 208 LEU B CA 1
ATOM 3466 C C . LEU B 1 214 ? 153.731 134.582 129.079 1.00 11.06 208 LEU B C 1
ATOM 3467 O O . LEU B 1 214 ? 153.663 133.978 128.007 1.00 11.06 208 LEU B O 1
ATOM 3472 N N . LYS B 1 215 ? 152.849 135.515 129.434 1.00 11.92 209 LYS B N 1
ATOM 3473 C CA . LYS B 1 215 ? 151.760 135.896 128.543 1.00 11.92 209 LYS B CA 1
ATOM 3474 C C . LYS B 1 215 ? 152.091 137.168 127.777 1.00 11.92 209 LYS B C 1
ATOM 3475 O O . LYS B 1 215 ? 151.681 137.325 126.623 1.00 11.92 209 LYS B O 1
ATOM 3481 N N . LYS B 1 216 ? 152.821 138.090 128.404 1.00 12.84 210 LYS B N 1
ATOM 3482 C CA . LYS B 1 216 ? 153.275 139.282 127.705 1.00 12.84 210 LYS B CA 1
ATOM 3483 C C . LYS B 1 216 ? 154.552 139.035 126.920 1.00 12.84 210 LYS B C 1
ATOM 3484 O O . LYS B 1 216 ? 154.926 139.870 126.093 1.00 12.84 210 LYS B O 1
ATOM 3490 N N . ALA B 1 217 ? 155.225 137.912 127.161 1.00 14.68 211 ALA B N 1
ATOM 3491 C CA . ALA B 1 217 ? 156.319 137.487 126.303 1.00 14.68 211 ALA B CA 1
ATOM 3492 C C . ALA B 1 217 ? 155.832 136.693 125.105 1.00 14.68 211 ALA B C 1
ATOM 3493 O O . ALA B 1 217 ? 156.512 136.667 124.077 1.00 14.68 211 ALA B O 1
ATOM 3495 N N . LYS B 1 218 ? 154.679 136.037 125.217 1.00 15.61 212 LYS B N 1
ATOM 3496 C CA . LYS B 1 218 ? 154.092 135.371 124.062 1.00 15.61 212 LYS B CA 1
ATOM 3497 C C . LYS B 1 218 ? 153.599 136.392 123.047 1.00 15.61 212 LYS B C 1
ATOM 3498 O O . LYS B 1 218 ? 153.976 136.349 121.872 1.00 15.61 212 LYS B O 1
ATOM 3504 N N . ASP B 1 219 ? 152.768 137.338 123.492 1.00 16.98 213 ASP B N 1
ATOM 3505 C CA . ASP B 1 219 ? 152.191 138.330 122.593 1.00 16.98 213 ASP B CA 1
ATOM 3506 C C . ASP B 1 219 ? 153.242 139.125 121.830 1.00 16.98 213 ASP B C 1
ATOM 3507 O O . ASP B 1 219 ? 152.931 139.664 120.765 1.00 16.98 213 ASP B O 1
ATOM 3512 N N . MET B 1 220 ? 154.469 139.220 122.343 1.00 18.90 214 MET B N 1
ATOM 3513 C CA . MET B 1 220 ? 155.516 139.925 121.613 1.00 18.90 214 MET B CA 1
ATOM 3514 C C . MET B 1 220 ? 156.239 139.019 120.633 1.00 18.90 214 MET B C 1
ATOM 3515 O O . MET B 1 220 ? 156.665 139.481 119.570 1.00 18.90 214 MET B O 1
ATOM 3520 N N . GLU B 1 221 ? 156.404 137.742 120.972 1.00 19.83 215 GLU B N 1
ATOM 3521 C CA . GLU B 1 221 ? 157.059 136.806 120.072 1.00 19.83 215 GLU B CA 1
ATOM 3522 C C . GLU B 1 221 ? 156.124 136.290 118.990 1.00 19.83 215 GLU B C 1
ATOM 3523 O O . GLU B 1 221 ? 156.601 135.833 117.950 1.00 19.83 215 GLU B O 1
ATOM 3529 N N . VAL B 1 222 ? 154.811 136.343 119.214 1.00 21.59 216 VAL B N 1
ATOM 3530 C CA . VAL B 1 222 ? 153.870 136.044 118.142 1.00 21.59 216 VAL B CA 1
ATOM 3531 C C . VAL B 1 222 ? 153.620 137.288 117.305 1.00 21.59 216 VAL B C 1
ATOM 3532 O O . VAL B 1 222 ? 153.142 137.201 116.169 1.00 21.59 216 VAL B O 1
ATOM 3536 N N . LEU B 1 223 ? 153.940 138.465 117.843 1.00 22.93 217 LEU B N 1
ATOM 3537 C CA . LEU B 1 223 ? 153.840 139.685 117.053 1.00 22.93 217 LEU B CA 1
ATOM 3538 C C . LEU B 1 223 ? 154.902 139.726 115.969 1.00 22.93 217 LEU B C 1
ATOM 3539 O O . LEU B 1 223 ? 154.619 140.143 114.843 1.00 22.93 217 LEU B O 1
ATOM 3544 N N . VAL B 1 224 ? 156.121 139.298 116.284 1.00 25.31 218 VAL B N 1
ATOM 3545 C CA . VAL B 1 224 ? 157.183 139.280 115.288 1.00 25.31 218 VAL B CA 1
ATOM 3546 C C . VAL B 1 224 ? 156.937 138.187 114.258 1.00 25.31 218 VAL B C 1
ATOM 3547 O O . VAL B 1 224 ? 157.207 138.373 113.067 1.00 25.31 218 VAL B O 1
ATOM 3551 N N . LYS B 1 225 ? 156.415 137.035 114.687 1.00 27.26 219 LYS B N 1
ATOM 3552 C CA . LYS B 1 225 ? 156.078 135.986 113.732 1.00 27.26 219 LYS B CA 1
ATOM 3553 C C . LYS B 1 225 ? 154.997 136.439 112.766 1.00 27.26 219 LYS B C 1
ATOM 3554 O O . LYS B 1 225 ? 155.008 136.041 111.598 1.00 27.26 219 LYS B O 1
ATOM 3560 N N . THR B 1 226 ? 154.056 137.261 113.229 1.00 28.13 220 THR B N 1
ATOM 3561 C CA . THR B 1 226 ? 152.968 137.687 112.359 1.00 28.13 220 THR B CA 1
ATOM 3562 C C . THR B 1 226 ? 153.438 138.702 111.330 1.00 28.13 220 THR B C 1
ATOM 3563 O O . THR B 1 226 ? 152.874 138.772 110.236 1.00 28.13 220 THR B O 1
ATOM 3567 N N . ILE B 1 227 ? 154.461 139.490 111.654 1.00 28.93 221 ILE B N 1
ATOM 3568 C CA . ILE B 1 227 ? 154.959 140.478 110.704 1.00 28.93 221 ILE B CA 1
ATOM 3569 C C . ILE B 1 227 ? 155.713 139.798 109.571 1.00 28.93 221 ILE B C 1
ATOM 3570 O O . ILE B 1 227 ? 155.601 140.200 108.409 1.00 28.93 221 ILE B O 1
ATOM 3575 N N . TYR B 1 228 ? 156.484 138.755 109.885 1.00 30.62 222 TYR B N 1
ATOM 3576 C CA . TYR B 1 228 ? 157.159 137.996 108.841 1.00 30.62 222 TYR B CA 1
ATOM 3577 C C . TYR B 1 228 ? 156.171 137.408 107.847 1.00 30.62 222 TYR B C 1
ATOM 3578 O O . TYR B 1 228 ? 156.447 137.380 106.643 1.00 30.62 222 TYR B O 1
ATOM 3587 N N . ILE B 1 229 ? 155.018 136.943 108.326 1.00 30.75 223 ILE B N 1
ATOM 3588 C CA . ILE B 1 229 ? 154.009 136.386 107.433 1.00 30.75 223 ILE B CA 1
ATOM 3589 C C . ILE B 1 229 ? 153.427 137.476 106.545 1.00 30.75 223 ILE B C 1
ATOM 3590 O O . ILE B 1 229 ? 153.051 137.224 105.395 1.00 30.75 223 ILE B O 1
ATOM 3595 N N . GLU B 1 230 ? 153.349 138.704 107.055 1.00 34.02 224 GLU B N 1
ATOM 3596 C CA . GLU B 1 230 ? 152.868 139.815 106.248 1.00 34.02 224 GLU B CA 1
ATOM 3597 C C . GLU B 1 230 ? 153.958 140.415 105.375 1.00 34.02 224 GLU B C 1
ATOM 3598 O O . GLU B 1 230 ? 153.644 141.173 104.453 1.00 34.02 224 GLU B O 1
ATOM 3604 N N . ALA B 1 231 ? 155.225 140.114 105.651 1.00 34.77 225 ALA B N 1
ATOM 3605 C CA . ALA B 1 231 ? 156.294 140.573 104.773 1.00 34.77 225 ALA B CA 1
ATOM 3606 C C . ALA B 1 231 ? 156.517 139.595 103.630 1.00 34.77 225 ALA B C 1
ATOM 3607 O O . ALA B 1 231 ? 156.659 140.005 102.475 1.00 34.77 225 ALA B O 1
ATOM 3609 N N . ILE B 1 232 ? 156.536 138.294 103.933 1.00 37.27 226 ILE B N 1
ATOM 3610 C CA . ILE B 1 232 ? 156.775 137.282 102.908 1.00 37.27 226 ILE B CA 1
ATOM 3611 C C . ILE B 1 232 ? 155.706 137.333 101.825 1.00 37.27 226 ILE B C 1
ATOM 3612 O O . ILE B 1 232 ? 156.000 137.115 100.644 1.00 37.27 226 ILE B O 1
ATOM 3617 N N . GLU B 1 233 ? 154.459 137.633 102.191 1.00 41.10 227 GLU B N 1
ATOM 3618 C CA . GLU B 1 233 ? 153.432 137.810 101.171 1.00 41.10 227 GLU B CA 1
ATOM 3619 C C . GLU B 1 233 ? 153.742 139.015 100.293 1.00 41.10 227 GLU B C 1
ATOM 3620 O O . GLU B 1 233 ? 153.442 139.014 99.095 1.00 41.10 227 GLU B O 1
ATOM 3626 N N . LYS B 1 234 ? 154.346 140.050 100.870 1.00 39.95 228 LYS B N 1
ATOM 3627 C CA . LYS B 1 234 ? 154.775 141.203 100.094 1.00 39.95 228 LYS B CA 1
ATOM 3628 C C . LYS B 1 234 ? 156.102 140.972 99.388 1.00 39.95 228 LYS B C 1
ATOM 3629 O O . LYS B 1 234 ? 156.495 141.801 98.562 1.00 39.95 228 LYS B O 1
ATOM 3635 N N . ILE B 1 235 ? 156.799 139.877 99.692 1.00 40.74 229 ILE B N 1
ATOM 3636 C CA . ILE B 1 235 ? 158.047 139.574 99.002 1.00 40.74 229 ILE B CA 1
ATOM 3637 C C . ILE B 1 235 ? 157.778 138.781 97.732 1.00 40.74 229 ILE B C 1
ATOM 3638 O O . ILE B 1 235 ? 158.293 139.110 96.658 1.00 40.74 229 ILE B O 1
ATOM 3643 N N . GLN B 1 236 ? 156.974 137.721 97.831 1.00 45.40 230 GLN B N 1
ATOM 3644 C CA . GLN B 1 236 ? 156.676 136.920 96.651 1.00 45.40 230 GLN B CA 1
ATOM 3645 C C . GLN B 1 236 ? 155.925 137.715 95.593 1.00 45.40 230 GLN B C 1
ATOM 3646 O O . GLN B 1 236 ? 156.071 137.426 94.400 1.00 45.40 230 GLN B O 1
ATOM 3652 N N . LYS B 1 237 ? 155.139 138.715 95.993 1.00 43.10 231 LYS B N 1
ATOM 3653 C CA . LYS B 1 237 ? 154.535 139.626 95.031 1.00 43.10 231 LYS B CA 1
ATOM 3654 C C . LYS B 1 237 ? 155.521 140.657 94.500 1.00 43.10 231 LYS B C 1
ATOM 3655 O O . LYS B 1 237 ? 155.149 141.464 93.643 1.00 43.10 231 LYS B O 1
ATOM 3661 N N . GLY B 1 238 ? 156.754 140.657 94.993 1.00 45.03 232 GLY B N 1
ATOM 3662 C CA . GLY B 1 238 ? 157.796 141.509 94.448 1.00 45.03 232 GLY B CA 1
ATOM 3663 C C . GLY B 1 238 ? 157.655 142.986 94.742 1.00 45.03 232 GLY B C 1
ATOM 3664 O O . GLY B 1 238 ? 157.810 143.808 93.830 1.00 45.03 232 GLY B O 1
ATOM 3665 N N . GLU B 1 239 ? 157.369 143.349 95.989 1.00 46.16 233 GLU B N 1
ATOM 3666 C CA . GLU B 1 239 ? 157.300 144.756 96.343 1.00 46.16 233 GLU B CA 1
ATOM 3667 C C . GLU B 1 239 ? 158.690 145.291 96.684 1.00 46.16 233 GLU B C 1
ATOM 3668 O O . GLU B 1 239 ? 159.634 144.537 96.935 1.00 46.16 233 GLU B O 1
ATOM 3674 N N . ASN B 1 240 ? 158.809 146.614 96.677 1.00 49.00 234 ASN B N 1
ATOM 3675 C CA . ASN B 1 240 ? 160.104 147.240 96.890 1.00 49.00 234 ASN B CA 1
ATOM 3676 C C . ASN B 1 240 ? 160.585 146.980 98.314 1.00 49.00 234 ASN B C 1
ATOM 3677 O O . ASN B 1 240 ? 159.771 146.899 99.238 1.00 49.00 234 ASN B O 1
ATOM 3682 N N . PRO B 1 241 ? 161.894 146.849 98.529 1.00 46.74 235 PRO B N 1
ATOM 3683 C CA . PRO B 1 241 ? 162.393 146.716 99.904 1.00 46.74 235 PRO B CA 1
ATOM 3684 C C . PRO B 1 241 ? 162.064 147.910 100.777 1.00 46.74 235 PRO B C 1
ATOM 3685 O O . PRO B 1 241 ? 161.942 147.758 101.998 1.00 46.74 235 PRO B O 1
ATOM 3689 N N . ASN B 1 242 ? 161.913 149.097 100.190 1.00 46.77 236 ASN B N 1
ATOM 3690 C CA . ASN B 1 242 ? 161.572 150.289 100.952 1.00 46.77 236 ASN B CA 1
ATOM 3691 C C . ASN B 1 242 ? 160.086 150.393 101.258 1.00 46.77 236 ASN B C 1
ATOM 3692 O O . ASN B 1 242 ? 159.698 151.246 102.062 1.00 46.77 236 ASN B O 1
ATOM 3697 N N . VAL B 1 243 ? 159.247 149.561 100.637 1.00 44.46 237 VAL B N 1
ATOM 3698 C CA . VAL B 1 243 ? 157.810 149.595 100.888 1.00 44.46 237 VAL B CA 1
ATOM 3699 C C . VAL B 1 243 ? 157.339 148.419 101.730 1.00 44.46 237 VAL B C 1
ATOM 3700 O O . VAL B 1 243 ? 156.174 148.409 102.157 1.00 44.46 237 VAL B O 1
ATOM 3704 N N . VAL B 1 244 ? 158.195 147.430 101.980 1.00 41.79 238 VAL B N 1
ATOM 3705 C CA . VAL B 1 244 ? 157.860 146.392 102.946 1.00 41.79 238 VAL B CA 1
ATOM 3706 C C . VAL B 1 244 ? 158.291 146.794 104.353 1.00 41.79 238 VAL B C 1
ATOM 3707 O O . VAL B 1 244 ? 157.620 146.443 105.327 1.00 41.79 238 VAL B O 1
ATOM 3711 N N . LYS B 1 245 ? 159.408 147.514 104.483 1.00 40.02 239 LYS B N 1
ATOM 3712 C CA . LYS B 1 245 ? 159.759 148.107 105.768 1.00 40.02 239 LYS B CA 1
ATOM 3713 C C . LYS B 1 245 ? 158.848 149.280 106.099 1.00 40.02 239 LYS B C 1
ATOM 3714 O O . LYS B 1 245 ? 158.543 149.515 107.273 1.00 40.02 239 LYS B O 1
ATOM 3720 N N . GLN B 1 246 ? 158.413 150.027 105.083 1.00 43.16 240 GLN B N 1
ATOM 3721 C CA . GLN B 1 246 ? 157.481 151.126 105.309 1.00 43.16 240 GLN B CA 1
ATOM 3722 C C . GLN B 1 246 ? 156.177 150.622 105.909 1.00 43.16 240 GLN B C 1
ATOM 3723 O O . GLN B 1 246 ? 155.565 151.300 106.741 1.00 43.16 240 GLN B O 1
ATOM 3729 N N . GLU B 1 247 ? 155.742 149.433 105.505 1.00 42.12 241 GLU B N 1
ATOM 3730 C CA . GLU B 1 247 ? 154.542 148.817 106.051 1.00 42.12 241 GLU B CA 1
ATOM 3731 C C . GLU B 1 247 ? 154.834 147.877 107.209 1.00 42.12 241 GLU B C 1
ATOM 3732 O O . GLU B 1 247 ? 153.904 147.252 107.723 1.00 42.12 241 GLU B O 1
ATOM 3738 N N . ALA B 1 248 ? 156.095 147.742 107.617 1.00 37.97 242 ALA B N 1
ATOM 3739 C CA . ALA B 1 248 ? 156.441 146.967 108.797 1.00 37.97 242 ALA B CA 1
ATOM 3740 C C . ALA B 1 248 ? 156.789 147.830 109.997 1.00 37.97 242 ALA B C 1
ATOM 3741 O O . ALA B 1 248 ? 156.570 147.397 111.129 1.00 37.97 242 ALA B O 1
ATOM 3743 N N . ALA B 1 249 ? 157.330 149.027 109.780 1.00 37.92 243 ALA B N 1
ATOM 3744 C CA . ALA B 1 249 ? 157.496 149.968 110.878 1.00 37.92 243 ALA B CA 1
ATOM 3745 C C . ALA B 1 249 ? 156.150 150.473 111.372 1.00 37.92 243 ALA B C 1
ATOM 3746 O O . ALA B 1 249 ? 155.933 150.598 112.580 1.00 37.92 243 ALA B O 1
ATOM 3748 N N . ILE B 1 250 ? 155.236 150.762 110.446 1.00 38.45 244 ILE B N 1
ATOM 3749 C CA . ILE B 1 250 ? 153.900 151.208 110.819 1.00 38.45 244 ILE B CA 1
ATOM 3750 C C . ILE B 1 250 ? 153.113 150.072 111.450 1.00 38.45 244 ILE B C 1
ATOM 3751 O O . ILE B 1 250 ? 152.379 150.280 112.423 1.00 38.45 244 ILE B O 1
ATOM 3756 N N . MET B 1 251 ? 153.265 148.855 110.929 1.00 36.97 245 MET B N 1
ATOM 3757 C CA . MET B 1 251 ? 152.564 147.706 111.490 1.00 36.97 245 MET B CA 1
ATOM 3758 C C . MET B 1 251 ? 153.134 147.303 112.845 1.00 36.97 245 MET B C 1
ATOM 3759 O O . MET B 1 251 ? 152.479 146.580 113.599 1.00 36.97 245 MET B O 1
ATOM 3764 N N . LEU B 1 252 ? 154.340 147.763 113.176 1.00 37.03 246 LEU B N 1
ATOM 3765 C CA . LEU B 1 252 ? 154.963 147.448 114.455 1.00 37.03 246 LEU B CA 1
ATOM 3766 C C . LEU B 1 252 ? 154.974 148.618 115.427 1.00 37.03 246 LEU B C 1
ATOM 3767 O O . LEU B 1 252 ? 155.063 148.393 116.637 1.00 37.03 246 LEU B O 1
ATOM 3772 N N . GLY B 1 253 ? 154.890 149.849 114.933 1.00 41.77 247 GLY B N 1
ATOM 3773 C CA . GLY B 1 253 ? 154.988 151.007 115.795 1.00 41.77 247 GLY B CA 1
ATOM 3774 C C . GLY B 1 253 ? 156.390 151.524 116.002 1.00 41.77 247 GLY B C 1
ATOM 3775 O O . GLY B 1 253 ? 156.686 152.064 117.070 1.00 41.77 247 GLY B O 1
ATOM 3776 N N . VAL B 1 254 ? 157.265 151.375 115.016 1.00 45.08 248 VAL B N 1
ATOM 3777 C CA . VAL B 1 254 ? 158.655 151.794 115.137 1.00 45.08 248 VAL B CA 1
ATOM 3778 C C . VAL B 1 254 ? 158.892 153.006 114.246 1.00 45.08 248 VAL B C 1
ATOM 3779 O O . VAL B 1 254 ? 158.249 153.159 113.201 1.00 45.08 248 VAL B O 1
ATOM 3783 N N . GLU B 1 255 ? 159.803 153.878 114.668 1.00 53.30 249 GLU B N 1
ATOM 3784 C CA . GLU B 1 255 ? 160.204 155.010 113.847 1.00 53.30 249 GLU B CA 1
ATOM 3785 C C . GLU B 1 255 ? 161.330 154.607 112.902 1.00 53.30 249 GLU B C 1
ATOM 3786 O O . GLU B 1 255 ? 162.234 153.855 113.275 1.00 53.30 249 GLU B O 1
ATOM 3792 N N . LEU B 1 256 ? 161.269 155.110 111.669 1.00 54.49 250 LEU B N 1
ATOM 3793 C CA . LEU B 1 256 ? 162.322 154.910 110.691 1.00 54.49 250 LEU B CA 1
ATOM 3794 C C . LEU B 1 256 ? 162.829 156.251 110.178 1.00 54.49 250 LEU B C 1
ATOM 3795 O O . LEU B 1 256 ? 162.027 157.150 109.901 1.00 54.49 250 LEU B O 1
ATOM 3800 N N . PRO B 1 257 ? 164.152 156.417 110.035 1.00 60.38 251 PRO B N 1
ATOM 3801 C CA . PRO B 1 257 ? 164.755 157.674 109.576 1.00 60.38 251 PRO B CA 1
ATOM 3802 C C . PRO B 1 257 ? 164.449 157.982 108.113 1.00 60.38 251 PRO B C 1
ATOM 3803 O O . PRO B 1 257 ? 164.666 159.118 107.692 1.00 60.38 251 PRO B O 1
ATOM 3807 N N . VAL C 1 5 ? 138.120 172.283 123.509 1.00 41.39 -1 VAL C N 1
ATOM 3808 C CA . VAL C 1 5 ? 138.335 170.974 124.114 1.00 41.39 -1 VAL C CA 1
ATOM 3809 C C . VAL C 1 5 ? 138.690 171.124 125.588 1.00 41.39 -1 VAL C C 1
ATOM 3810 O O . VAL C 1 5 ? 139.755 171.641 125.929 1.00 41.39 -1 VAL C O 1
ATOM 3814 N N . HIS C 1 6 ? 137.788 170.674 126.460 1.00 46.46 0 HIS C N 1
ATOM 3815 C CA . HIS C 1 6 ? 138.039 170.690 127.896 1.00 46.46 0 HIS C CA 1
ATOM 3816 C C . HIS C 1 6 ? 138.576 169.340 128.351 1.00 46.46 0 HIS C C 1
ATOM 3817 O O . HIS C 1 6 ? 138.788 168.446 127.528 1.00 46.46 0 HIS C O 1
ATOM 3824 N N . MET C 1 7 ? 138.786 169.177 129.655 1.00 36.44 1 MET C N 1
ATOM 3825 C CA . MET C 1 7 ? 139.343 167.943 130.188 1.00 36.44 1 MET C CA 1
ATOM 3826 C C . MET C 1 7 ? 138.268 167.226 130.988 1.00 36.44 1 MET C C 1
ATOM 3827 O O . MET C 1 7 ? 137.372 167.867 131.543 1.00 36.44 1 MET C O 1
ATOM 3832 N N . ASP C 1 8 ? 138.355 165.898 131.027 1.00 22.09 2 ASP C N 1
ATOM 3833 C CA . ASP C 1 8 ? 137.394 165.101 131.776 1.00 22.09 2 ASP C CA 1
ATOM 3834 C C . ASP C 1 8 ? 137.611 165.257 133.274 1.00 22.09 2 ASP C C 1
ATOM 3835 O O . ASP C 1 8 ? 138.610 164.780 133.822 1.00 22.09 2 ASP C O 1
ATOM 3840 N N . VAL C 1 9 ? 136.670 165.916 133.943 1.00 15.50 3 VAL C N 1
ATOM 3841 C CA . VAL C 1 9 ? 136.747 166.140 135.379 1.00 15.50 3 VAL C CA 1
ATOM 3842 C C . VAL C 1 9 ? 135.899 165.068 136.050 1.00 15.50 3 VAL C C 1
ATOM 3843 O O . VAL C 1 9 ? 135.390 165.250 137.159 1.00 15.50 3 VAL C O 1
ATOM 3847 N N . GLY C 1 10 ? 135.749 163.934 135.375 1.00 12.74 4 GLY C N 1
ATOM 3848 C CA . GLY C 1 10 ? 134.955 162.841 135.893 1.00 12.74 4 GLY C CA 1
ATOM 3849 C C . GLY C 1 10 ? 135.708 161.924 136.829 1.00 12.74 4 GLY C C 1
ATOM 3850 O O . GLY C 1 10 ? 135.094 161.200 137.615 1.00 12.74 4 GLY C O 1
ATOM 3851 N N . THR C 1 11 ? 137.038 161.937 136.756 1.00 11.88 5 THR C N 1
ATOM 3852 C CA . THR C 1 11 ? 137.864 161.112 137.627 1.00 11.88 5 THR C CA 1
ATOM 3853 C C . THR C 1 11 ? 138.603 161.915 138.687 1.00 11.88 5 THR C C 1
ATOM 3854 O O . THR C 1 11 ? 138.858 161.390 139.774 1.00 11.88 5 THR C O 1
ATOM 3858 N N . ILE C 1 12 ? 138.939 163.173 138.408 1.00 11.91 6 ILE C N 1
ATOM 3859 C CA . ILE C 1 12 ? 139.674 163.962 139.387 1.00 11.91 6 ILE C CA 1
ATOM 3860 C C . ILE C 1 12 ? 138.778 164.350 140.555 1.00 11.91 6 ILE C C 1
ATOM 3861 O O . ILE C 1 12 ? 139.272 164.641 141.647 1.00 11.91 6 ILE C O 1
ATOM 3866 N N . ILE C 1 13 ? 137.460 164.371 140.359 1.00 11.95 7 ILE C N 1
ATOM 3867 C CA . ILE C 1 13 ? 136.533 164.606 141.461 1.00 11.95 7 ILE C CA 1
ATOM 3868 C C . ILE C 1 13 ? 135.793 163.315 141.767 1.00 11.95 7 ILE C C 1
ATOM 3869 O O . ILE C 1 13 ? 134.990 163.255 142.701 1.00 11.95 7 ILE C O 1
ATOM 3874 N N . GLY C 1 14 ? 136.039 162.278 140.970 1.00 10.31 8 GLY C N 1
ATOM 3875 C CA . GLY C 1 14 ? 135.395 161.003 141.228 1.00 10.31 8 GLY C CA 1
ATOM 3876 C C . GLY C 1 14 ? 136.150 160.170 142.243 1.00 10.31 8 GLY C C 1
ATOM 3877 O O . GLY C 1 14 ? 135.546 159.484 143.068 1.00 10.31 8 GLY C O 1
ATOM 3878 N N . ILE C 1 15 ? 137.477 160.222 142.199 1.00 9.69 9 ILE C N 1
ATOM 3879 C CA . ILE C 1 15 ? 138.303 159.493 143.154 1.00 9.69 9 ILE C CA 1
ATOM 3880 C C . ILE C 1 15 ? 138.635 160.355 144.365 1.00 9.69 9 ILE C C 1
ATOM 3881 O O . ILE C 1 15 ? 138.660 159.863 145.495 1.00 9.69 9 ILE C O 1
ATOM 3886 N N . ILE C 1 16 ? 138.878 161.650 144.159 1.00 9.51 10 ILE C N 1
ATOM 3887 C CA . ILE C 1 16 ? 139.115 162.547 145.286 1.00 9.51 10 ILE C CA 1
ATOM 3888 C C . ILE C 1 16 ? 137.893 162.599 146.193 1.00 9.51 10 ILE C C 1
ATOM 3889 O O . ILE C 1 16 ? 138.012 162.791 147.408 1.00 9.51 10 ILE C O 1
ATOM 3894 N N . ALA C 1 17 ? 136.702 162.409 145.631 1.00 9.21 11 ALA C N 1
ATOM 3895 C CA . ALA C 1 17 ? 135.500 162.283 146.444 1.00 9.21 11 ALA C CA 1
ATOM 3896 C C . ALA C 1 17 ? 135.258 160.861 146.924 1.00 9.21 11 ALA C C 1
ATOM 3897 O O . ALA C 1 17 ? 134.346 160.646 147.726 1.00 9.21 11 ALA C O 1
ATOM 3899 N N . ALA C 1 18 ? 136.029 159.886 146.441 1.00 8.19 12 ALA C N 1
ATOM 3900 C CA . ALA C 1 18 ? 135.964 158.545 147.007 1.00 8.19 12 ALA C CA 1
ATOM 3901 C C . ALA C 1 18 ? 136.921 158.405 148.178 1.00 8.19 12 ALA C C 1
ATOM 3902 O O . ALA C 1 18 ? 136.577 157.793 149.191 1.00 8.19 12 ALA C O 1
ATOM 3904 N N . PHE C 1 19 ? 138.122 158.974 148.059 1.00 7.88 13 PHE C N 1
ATOM 3905 C CA . PHE C 1 19 ? 139.057 158.992 149.174 1.00 7.88 13 PHE C CA 1
ATOM 3906 C C . PHE C 1 19 ? 138.668 160.003 150.238 1.00 7.88 13 PHE C C 1
ATOM 3907 O O . PHE C 1 19 ? 139.323 160.068 151.281 1.00 7.88 13 PHE C O 1
ATOM 3915 N N . LEU C 1 20 ? 137.636 160.802 149.993 1.00 8.31 14 LEU C N 1
ATOM 3916 C CA . LEU C 1 20 ? 137.168 161.765 150.976 1.00 8.31 14 LEU C CA 1
ATOM 3917 C C . LEU C 1 20 ? 135.976 161.257 151.768 1.00 8.31 14 LEU C C 1
ATOM 3918 O O . LEU C 1 20 ? 135.597 161.882 152.760 1.00 8.31 14 LEU C O 1
ATOM 3923 N N . LEU C 1 21 ? 135.364 160.157 151.340 1.00 8.59 15 LEU C N 1
ATOM 3924 C CA . LEU C 1 21 ? 134.328 159.496 152.119 1.00 8.59 15 LEU C CA 1
ATOM 3925 C C . LEU C 1 21 ? 134.863 158.303 152.888 1.00 8.59 15 LEU C C 1
ATOM 3926 O O . LEU C 1 21 ? 134.288 157.933 153.917 1.00 8.59 15 LEU C O 1
ATOM 3931 N N . ILE C 1 22 ? 135.945 157.689 152.405 1.00 8.79 16 ILE C N 1
ATOM 3932 C CA . ILE C 1 22 ? 136.689 156.713 153.192 1.00 8.79 16 ILE C CA 1
ATOM 3933 C C . ILE C 1 22 ? 137.507 157.385 154.281 1.00 8.79 16 ILE C C 1
ATOM 3934 O O . ILE C 1 22 ? 137.935 156.714 155.230 1.00 8.79 16 ILE C O 1
ATOM 3939 N N . LEU C 1 23 ? 137.727 158.694 154.185 1.00 9.49 17 LEU C N 1
ATOM 3940 C CA . LEU C 1 23 ? 138.483 159.430 155.187 1.00 9.49 17 LEU C CA 1
ATOM 3941 C C . LEU C 1 23 ? 137.578 160.218 156.121 1.00 9.49 17 LEU C C 1
ATOM 3942 O O . LEU C 1 23 ? 137.990 160.565 157.230 1.00 9.49 17 LEU C O 1
ATOM 3947 N N . ILE C 1 24 ? 136.355 160.522 155.693 1.00 10.12 18 ILE C N 1
ATOM 3948 C CA . ILE C 1 24 ? 135.383 161.120 156.600 1.00 10.12 18 ILE C CA 1
ATOM 3949 C C . ILE C 1 24 ? 134.776 160.058 157.503 1.00 10.12 18 ILE C C 1
ATOM 3950 O O . ILE C 1 24 ? 134.598 160.274 158.706 1.00 10.12 18 ILE C O 1
ATOM 3955 N N . SER C 1 25 ? 134.460 158.889 156.938 1.00 10.77 19 SER C N 1
ATOM 3956 C CA . SER C 1 25 ? 133.937 157.790 157.738 1.00 10.77 19 SER C CA 1
ATOM 3957 C C . SER C 1 25 ? 134.899 157.381 158.840 1.00 10.77 19 SER C C 1
ATOM 3958 O O . SER C 1 25 ? 134.464 156.855 159.870 1.00 10.77 19 SER C O 1
ATOM 3961 N N . ILE C 1 26 ? 136.196 157.606 158.645 1.00 11.92 20 ILE C N 1
ATOM 3962 C CA . ILE C 1 26 ? 137.171 157.365 159.699 1.00 11.92 20 ILE C CA 1
ATOM 3963 C C . ILE C 1 26 ? 137.129 158.436 160.779 1.00 11.92 20 ILE C C 1
ATOM 3964 O O . ILE C 1 26 ? 137.119 158.100 161.970 1.00 11.92 20 ILE C O 1
ATOM 3969 N N . LEU C 1 27 ? 137.077 159.711 160.401 1.00 12.53 21 LEU C N 1
ATOM 3970 C CA . LEU C 1 27 ? 137.104 160.810 161.353 1.00 12.53 21 LEU C CA 1
ATOM 3971 C C . LEU C 1 27 ? 135.805 160.973 162.126 1.00 12.53 21 LEU C C 1
ATOM 3972 O O . LEU C 1 27 ? 135.744 161.814 163.027 1.00 12.53 21 LEU C O 1
ATOM 3977 N N . ILE C 1 28 ? 134.770 160.199 161.800 1.00 13.43 22 ILE C N 1
ATOM 3978 C CA . ILE C 1 28 ? 133.513 160.292 162.534 1.00 13.43 22 ILE C CA 1
ATOM 3979 C C . ILE C 1 28 ? 133.591 159.494 163.829 1.00 13.43 22 ILE C C 1
ATOM 3980 O O . ILE C 1 28 ? 133.344 160.022 164.919 1.00 13.43 22 ILE C O 1
ATOM 3985 N N . GLY C 1 29 ? 133.936 158.210 163.730 1.00 17.73 23 GLY C N 1
ATOM 3986 C CA . GLY C 1 29 ? 133.918 157.359 164.908 1.00 17.73 23 GLY C CA 1
ATOM 3987 C C . GLY C 1 29 ? 135.091 157.616 165.835 1.00 17.73 23 GLY C C 1
ATOM 3988 O O . GLY C 1 29 ? 134.932 157.662 167.058 1.00 17.73 23 GLY C O 1
ATOM 3989 N N . GLY C 1 30 ? 136.277 157.782 165.271 1.00 18.91 24 GLY C N 1
ATOM 3990 C CA . GLY C 1 30 ? 137.484 158.000 166.058 1.00 18.91 24 GLY C CA 1
ATOM 3991 C C . GLY C 1 30 ? 138.418 158.951 165.368 1.00 18.91 24 GLY C C 1
ATOM 3992 O O . GLY C 1 30 ? 137.974 159.889 164.691 1.00 18.91 24 GLY C O 1
ATOM 3993 N N . SER C 1 31 ? 139.717 158.728 165.535 1.00 20.40 25 SER C N 1
ATOM 3994 C CA . SER C 1 31 ? 140.715 159.563 164.894 1.00 20.40 25 SER C CA 1
ATOM 3995 C C . SER C 1 31 ? 141.295 158.848 163.677 1.00 20.40 25 SER C C 1
ATOM 3996 O O . SER C 1 31 ? 140.922 157.722 163.344 1.00 20.40 25 SER C O 1
ATOM 3999 N N . ILE C 1 32 ? 142.221 159.520 162.998 1.00 19.73 26 ILE C N 1
ATOM 4000 C CA . ILE C 1 32 ? 142.895 158.940 161.845 1.00 19.73 26 ILE C CA 1
ATOM 4001 C C . ILE C 1 32 ? 144.212 158.272 162.227 1.00 19.73 26 ILE C C 1
ATOM 4002 O O . ILE C 1 32 ? 144.668 157.371 161.506 1.00 19.73 26 ILE C O 1
ATOM 4007 N N . THR C 1 33 ? 144.819 158.658 163.352 1.00 20.21 27 THR C N 1
ATOM 4008 C CA . THR C 1 33 ? 146.087 158.062 163.759 1.00 20.21 27 THR C CA 1
ATOM 4009 C C . THR C 1 33 ? 145.933 156.578 164.067 1.00 20.21 27 THR C C 1
ATOM 4010 O O . THR C 1 33 ? 146.925 155.844 164.130 1.00 20.21 27 THR C O 1
ATOM 4014 N N . ALA C 1 34 ? 144.699 156.120 164.278 1.00 20.50 28 ALA C N 1
ATOM 4015 C CA . ALA C 1 34 ? 144.472 154.706 164.542 1.00 20.50 28 ALA C CA 1
ATOM 4016 C C . ALA C 1 34 ? 144.602 153.859 163.287 1.00 20.50 28 ALA C C 1
ATOM 4017 O O . ALA C 1 34 ? 144.781 152.641 163.390 1.00 20.50 28 ALA C O 1
ATOM 4019 N N . PHE C 1 35 ? 144.515 154.470 162.107 1.00 16.89 29 PHE C N 1
ATOM 4020 C CA . PHE C 1 35 ? 144.582 153.741 160.851 1.00 16.89 29 PHE C CA 1
ATOM 4021 C C . PHE C 1 35 ? 145.908 153.906 160.127 1.00 16.89 29 PHE C C 1
ATOM 4022 O O . PHE C 1 35 ? 146.132 153.226 159.122 1.00 16.89 29 PHE C O 1
ATOM 4030 N N . ILE C 1 36 ? 146.786 154.785 160.600 1.00 16.79 30 ILE C N 1
ATOM 4031 C CA . ILE C 1 36 ? 148.082 154.975 159.963 1.00 16.79 30 ILE C CA 1
ATOM 4032 C C . ILE C 1 36 ? 149.040 153.904 160.464 1.00 16.79 30 ILE C C 1
ATOM 4033 O O . ILE C 1 36 ? 149.487 153.940 161.616 1.00 16.79 30 ILE C O 1
ATOM 4038 N N . ASN C 1 37 ? 149.358 152.943 159.601 1.00 15.10 31 ASN C N 1
ATOM 4039 C CA . ASN C 1 37 ? 150.250 151.838 159.941 1.00 15.10 31 ASN C CA 1
ATOM 4040 C C . ASN C 1 37 ? 151.344 151.785 158.880 1.00 15.10 31 ASN C C 1
ATOM 4041 O O . ASN C 1 37 ? 151.144 151.221 157.802 1.00 15.10 31 ASN C O 1
ATOM 4046 N N . VAL C 1 38 ? 152.499 152.365 159.193 1.00 14.43 32 VAL C N 1
ATOM 4047 C CA . VAL C 1 38 ? 153.580 152.553 158.227 1.00 14.43 32 VAL C CA 1
ATOM 4048 C C . VAL C 1 38 ? 154.194 151.233 157.768 1.00 14.43 32 VAL C C 1
ATOM 4049 O O . VAL C 1 38 ? 154.415 151.064 156.562 1.00 14.43 32 VAL C O 1
ATOM 4053 N N . PRO C 1 39 ? 154.501 150.266 158.655 1.00 13.52 33 PRO C N 1
ATOM 4054 C CA . PRO C 1 39 ? 155.111 149.023 158.165 1.00 13.52 33 PRO C CA 1
ATOM 4055 C C . PRO C 1 39 ? 154.127 148.089 157.481 1.00 13.52 33 PRO C C 1
ATOM 4056 O O . PRO C 1 39 ? 154.465 146.938 157.192 1.00 13.52 33 PRO C O 1
ATOM 4060 N N . SER C 1 40 ? 152.909 148.562 157.228 1.00 13.17 34 SER C N 1
ATOM 4061 C CA . SER C 1 40 ? 151.933 147.818 156.443 1.00 13.17 34 SER C CA 1
ATOM 4062 C C . SER C 1 40 ? 151.587 148.493 155.131 1.00 13.17 34 SER C C 1
ATOM 4063 O O . SER C 1 40 ? 150.886 147.901 154.311 1.00 13.17 34 SER C O 1
ATOM 4066 N N . ILE C 1 41 ? 152.034 149.731 154.928 1.00 12.37 35 ILE C N 1
ATOM 4067 C CA . ILE C 1 41 ? 151.936 150.331 153.607 1.00 12.37 35 ILE C CA 1
ATOM 4068 C C . ILE C 1 41 ? 152.937 149.677 152.668 1.00 12.37 35 ILE C C 1
ATOM 4069 O O . ILE C 1 41 ? 152.733 149.649 151.450 1.00 12.37 35 ILE C O 1
ATOM 4074 N N . PHE C 1 42 ? 154.022 149.126 153.214 1.00 11.96 36 PHE C N 1
ATOM 4075 C CA . PHE C 1 42 ? 155.073 148.554 152.385 1.00 11.96 36 PHE C CA 1
ATOM 4076 C C . PHE C 1 42 ? 154.746 147.149 151.902 1.00 11.96 36 PHE C C 1
ATOM 4077 O O . PHE C 1 42 ? 155.416 146.658 150.990 1.00 11.96 36 PHE C O 1
ATOM 4085 N N . ILE C 1 43 ? 153.754 146.483 152.486 1.00 10.79 37 ILE C N 1
ATOM 4086 C CA . ILE C 1 43 ? 153.331 145.198 151.944 1.00 10.79 37 ILE C CA 1
ATOM 4087 C C . ILE C 1 43 ? 152.247 145.372 150.888 1.00 10.79 37 ILE C C 1
ATOM 4088 O O . ILE C 1 43 ? 152.240 144.650 149.887 1.00 10.79 37 ILE C O 1
ATOM 4093 N N . VAL C 1 44 ? 151.327 146.309 151.087 1.00 9.89 38 VAL C N 1
ATOM 4094 C CA . VAL C 1 44 ? 150.222 146.513 150.166 1.00 9.89 38 VAL C CA 1
ATOM 4095 C C . VAL C 1 44 ? 150.617 147.413 149.005 1.00 9.89 38 VAL C C 1
ATOM 4096 O O . VAL C 1 44 ? 150.404 147.057 147.847 1.00 9.89 38 VAL C O 1
ATOM 4100 N N . VAL C 1 45 ? 151.206 148.571 149.291 1.00 9.24 39 VAL C N 1
ATOM 4101 C CA . VAL C 1 45 ? 151.645 149.486 148.241 1.00 9.24 39 VAL C CA 1
ATOM 4102 C C . VAL C 1 45 ? 153.034 149.127 147.742 1.00 9.24 39 VAL C C 1
ATOM 4103 O O . VAL C 1 45 ? 153.323 149.232 146.550 1.00 9.24 39 VAL C O 1
ATOM 4107 N N . GLY C 1 46 ? 153.920 148.707 148.645 1.00 9.64 40 GLY C N 1
ATOM 4108 C CA . GLY C 1 46 ? 155.261 148.338 148.233 1.00 9.64 40 GLY C CA 1
ATOM 4109 C C . GLY C 1 46 ? 155.336 146.966 147.598 1.00 9.64 40 GLY C C 1
ATOM 4110 O O . GLY C 1 46 ? 156.174 146.730 146.726 1.00 9.64 40 GLY C O 1
ATOM 4111 N N . GLY C 1 47 ? 154.474 146.049 148.018 1.00 9.38 41 GLY C N 1
ATOM 4112 C CA . GLY C 1 47 ? 154.496 144.701 147.491 1.00 9.38 41 GLY C CA 1
ATOM 4113 C C . GLY C 1 47 ? 153.683 144.551 146.224 1.00 9.38 41 GLY C C 1
ATOM 4114 O O . GLY C 1 47 ? 154.185 144.043 145.219 1.00 9.38 41 GLY C O 1
ATOM 4115 N N . GLY C 1 48 ? 152.425 144.996 146.256 1.00 8.98 42 GLY C N 1
ATOM 4116 C CA . GLY C 1 48 ? 151.568 144.874 145.091 1.00 8.98 42 GLY C CA 1
ATOM 4117 C C . GLY C 1 48 ? 152.037 145.691 143.907 1.00 8.98 42 GLY C C 1
ATOM 4118 O O . GLY C 1 48 ? 151.581 145.474 142.783 1.00 8.98 42 GLY C O 1
ATOM 4119 N N . MET C 1 49 ? 152.933 146.651 144.139 1.00 10.70 43 MET C N 1
ATOM 4120 C CA . MET C 1 49 ? 153.560 147.373 143.040 1.00 10.70 43 MET C CA 1
ATOM 4121 C C . MET C 1 49 ? 154.807 146.661 142.540 1.00 10.70 43 MET C C 1
ATOM 4122 O O . MET C 1 49 ? 155.181 146.824 141.376 1.00 10.70 43 MET C O 1
ATOM 4127 N N . ALA C 1 50 ? 155.462 145.880 143.398 1.00 10.53 44 ALA C N 1
ATOM 4128 C CA . ALA C 1 50 ? 156.614 145.099 142.967 1.00 10.53 44 ALA C CA 1
ATOM 4129 C C . ALA C 1 50 ? 156.184 143.759 142.387 1.00 10.53 44 ALA C C 1
ATOM 4130 O O . ALA C 1 50 ? 156.604 143.390 141.287 1.00 10.53 44 ALA C O 1
ATOM 4132 N N . ALA C 1 51 ? 155.332 143.026 143.103 1.00 9.79 45 ALA C N 1
ATOM 4133 C CA . ALA C 1 51 ? 154.820 141.746 142.629 1.00 9.79 45 ALA C CA 1
ATOM 4134 C C . ALA C 1 51 ? 153.990 141.870 141.365 1.00 9.79 45 ALA C C 1
ATOM 4135 O O . ALA C 1 51 ? 153.685 140.847 140.748 1.00 9.79 45 ALA C O 1
ATOM 4137 N N . ALA C 1 52 ? 153.602 143.084 140.979 1.00 10.08 46 ALA C N 1
ATOM 4138 C CA . ALA C 1 52 ? 152.994 143.342 139.684 1.00 10.08 46 ALA C CA 1
ATOM 4139 C C . ALA C 1 52 ? 153.927 144.076 138.738 1.00 10.08 46 ALA C C 1
ATOM 4140 O O . ALA C 1 52 ? 153.519 144.399 137.619 1.00 10.08 46 ALA C O 1
ATOM 4142 N N . MET C 1 53 ? 155.150 144.381 139.177 1.00 10.94 47 MET C N 1
ATOM 4143 C CA . MET C 1 53 ? 156.183 144.859 138.267 1.00 10.94 47 MET C CA 1
ATOM 4144 C C . MET C 1 53 ? 156.879 143.691 137.588 1.00 10.94 47 MET C C 1
ATOM 4145 O O . MET C 1 53 ? 157.346 143.810 136.450 1.00 10.94 47 MET C O 1
ATOM 4150 N N . GLY C 1 54 ? 156.948 142.551 138.270 1.00 11.00 48 GLY C N 1
ATOM 4151 C CA . GLY C 1 54 ? 157.490 141.345 137.686 1.00 11.00 48 GLY C CA 1
ATOM 4152 C C . GLY C 1 54 ? 156.560 140.624 136.746 1.00 11.00 48 GLY C C 1
ATOM 4153 O O . GLY C 1 54 ? 157.003 139.732 136.021 1.00 11.00 48 GLY C O 1
ATOM 4154 N N . ALA C 1 55 ? 155.282 140.985 136.740 1.00 10.55 49 ALA C N 1
ATOM 4155 C CA . ALA C 1 55 ? 154.323 140.356 135.846 1.00 10.55 49 ALA C CA 1
ATOM 4156 C C . ALA C 1 55 ? 154.320 140.969 134.455 1.00 10.55 49 ALA C C 1
ATOM 4157 O O . ALA C 1 55 ? 153.572 140.498 133.595 1.00 10.55 49 ALA C O 1
ATOM 4159 N N . PHE C 1 56 ? 155.127 141.992 134.216 1.00 10.85 50 PHE C N 1
ATOM 4160 C CA . PHE C 1 56 ? 155.203 142.673 132.935 1.00 10.85 50 PHE C CA 1
ATOM 4161 C C . PHE C 1 56 ? 156.658 142.983 132.634 1.00 10.85 50 PHE C C 1
ATOM 4162 O O . PHE C 1 56 ? 157.461 143.171 133.553 1.00 10.85 50 PHE C O 1
ATOM 4170 N N . PRO C 1 57 ? 157.029 143.042 131.357 1.00 13.05 51 PRO C N 1
ATOM 4171 C CA . PRO C 1 57 ? 158.352 143.559 131.004 1.00 13.05 51 PRO C CA 1
ATOM 4172 C C . PRO C 1 57 ? 158.555 144.951 131.581 1.00 13.05 51 PRO C C 1
ATOM 4173 O O . PRO C 1 57 ? 157.603 145.664 131.901 1.00 13.05 51 PRO C O 1
ATOM 4177 N N . LEU C 1 58 ? 159.823 145.337 131.725 1.00 13.63 52 LEU C N 1
ATOM 4178 C CA . LEU C 1 58 ? 160.118 146.566 132.454 1.00 13.63 52 LEU C CA 1
ATOM 4179 C C . LEU C 1 58 ? 159.568 147.794 131.746 1.00 13.63 52 LEU C C 1
ATOM 4180 O O . LEU C 1 58 ? 159.310 148.812 132.394 1.00 13.63 52 LEU C O 1
ATOM 4185 N N . LYS C 1 59 ? 159.370 147.724 130.431 1.00 14.36 53 LYS C N 1
ATOM 4186 C CA . LYS C 1 59 ? 158.854 148.874 129.702 1.00 14.36 53 LYS C CA 1
ATOM 4187 C C . LYS C 1 59 ? 157.336 148.877 129.600 1.00 14.36 53 LYS C C 1
ATOM 4188 O O . LYS C 1 59 ? 156.757 149.928 129.314 1.00 14.36 53 LYS C O 1
ATOM 4194 N N . ASP C 1 60 ? 156.681 147.738 129.816 1.00 13.61 54 ASP C N 1
ATOM 4195 C CA . ASP C 1 60 ? 155.225 147.687 129.824 1.00 13.61 54 ASP C CA 1
ATOM 4196 C C . ASP C 1 60 ? 154.631 148.021 131.180 1.00 13.61 54 ASP C C 1
ATOM 4197 O O . ASP C 1 60 ? 153.416 148.213 131.276 1.00 13.61 54 ASP C O 1
ATOM 4202 N N . PHE C 1 61 ? 155.450 148.077 132.227 1.00 11.69 55 PHE C N 1
ATOM 4203 C CA . PHE C 1 61 ? 155.007 148.524 133.539 1.00 11.69 55 PHE C CA 1
ATOM 4204 C C . PHE C 1 61 ? 155.269 150.000 133.775 1.00 11.69 55 PHE C C 1
ATOM 4205 O O . PHE C 1 61 ? 154.471 150.661 134.444 1.00 11.69 55 PHE C O 1
ATOM 4213 N N . ILE C 1 62 ? 156.367 150.539 133.242 1.00 11.71 56 ILE C N 1
ATOM 4214 C CA . ILE C 1 62 ? 156.592 151.973 133.352 1.00 11.71 56 ILE C CA 1
ATOM 4215 C C . ILE C 1 62 ? 155.571 152.736 132.522 1.00 11.71 56 ILE C C 1
ATOM 4216 O O . ILE C 1 62 ? 155.193 153.856 132.871 1.00 11.71 56 ILE C O 1
ATOM 4221 N N . ARG C 1 63 ? 155.094 152.151 131.423 1.00 12.62 57 ARG C N 1
ATOM 4222 C CA . ARG C 1 63 ? 153.997 152.776 130.691 1.00 12.62 57 ARG C CA 1
ATOM 4223 C C . ARG C 1 63 ? 152.681 152.613 131.433 1.00 12.62 57 ARG C C 1
ATOM 4224 O O . ARG C 1 63 ? 151.847 153.524 131.437 1.00 12.62 57 ARG C O 1
ATOM 4232 N N . GLY C 1 64 ? 152.471 151.457 132.060 1.00 11.52 58 GLY C N 1
ATOM 4233 C CA . GLY C 1 64 ? 151.197 151.199 132.706 1.00 11.52 58 GLY C CA 1
ATOM 4234 C C . GLY C 1 64 ? 151.041 151.899 134.037 1.00 11.52 58 GLY C C 1
ATOM 4235 O O . GLY C 1 64 ? 149.921 152.213 134.447 1.00 11.52 58 GLY C O 1
ATOM 4236 N N . VAL C 1 65 ? 152.147 152.146 134.736 1.00 11.19 59 VAL C N 1
ATOM 4237 C CA . VAL C 1 65 ? 152.059 152.838 136.015 1.00 11.19 59 VAL C CA 1
ATOM 4238 C C . VAL C 1 65 ? 152.163 154.343 135.816 1.00 11.19 59 VAL C C 1
ATOM 4239 O O . VAL C 1 65 ? 151.839 155.123 136.717 1.00 11.19 59 VAL C O 1
ATOM 4243 N N . LEU C 1 66 ? 152.632 154.776 134.649 1.00 11.69 60 LEU C N 1
ATOM 4244 C CA . LEU C 1 66 ? 152.565 156.180 134.268 1.00 11.69 60 LEU C CA 1
ATOM 4245 C C . LEU C 1 66 ? 151.352 156.489 133.408 1.00 11.69 60 LEU C C 1
ATOM 4246 O O . LEU C 1 66 ? 151.377 157.469 132.657 1.00 11.69 60 LEU C O 1
ATOM 4251 N N . ALA C 1 67 ? 150.310 155.666 133.474 1.00 11.63 61 ALA C N 1
ATOM 4252 C CA . ALA C 1 67 ? 149.075 155.912 132.750 1.00 11.63 61 ALA C CA 1
ATOM 4253 C C . ALA C 1 67 ? 148.036 156.614 133.601 1.00 11.63 61 ALA C C 1
ATOM 4254 O O . ALA C 1 67 ? 146.926 156.856 133.122 1.00 11.63 61 ALA C O 1
ATOM 4256 N N . ILE C 1 68 ? 148.361 156.938 134.853 1.00 10.59 62 ILE C N 1
ATOM 4257 C CA . ILE C 1 68 ? 147.451 157.746 135.653 1.00 10.59 62 ILE C CA 1
ATOM 4258 C C . ILE C 1 68 ? 147.361 159.163 135.115 1.00 10.59 62 ILE C C 1
ATOM 4259 O O . ILE C 1 68 ? 146.327 159.818 135.282 1.00 10.59 62 ILE C O 1
ATOM 4264 N N . LYS C 1 69 ? 148.416 159.655 134.469 1.00 12.84 63 LYS C N 1
ATOM 4265 C CA . LYS C 1 69 ? 148.353 160.961 133.834 1.00 12.84 63 LYS C CA 1
ATOM 4266 C C . LYS C 1 69 ? 147.357 160.988 132.683 1.00 12.84 63 LYS C C 1
ATOM 4267 O O . LYS C 1 69 ? 146.887 162.067 132.314 1.00 12.84 63 LYS C O 1
ATOM 4273 N N . LYS C 1 70 ? 147.015 159.832 132.115 1.00 13.38 64 LYS C N 1
ATOM 4274 C CA . LYS C 1 70 ? 145.994 159.771 131.080 1.00 13.38 64 LYS C CA 1
ATOM 4275 C C . LYS C 1 70 ? 144.640 159.333 131.610 1.00 13.38 64 LYS C C 1
ATOM 4276 O O . LYS C 1 70 ? 143.659 159.359 130.861 1.00 13.38 64 LYS C O 1
ATOM 4282 N N . ALA C 1 71 ? 144.561 158.911 132.870 1.00 12.10 65 ALA C N 1
ATOM 4283 C CA . ALA C 1 71 ? 143.264 158.608 133.458 1.00 12.10 65 ALA C CA 1
ATOM 4284 C C . ALA C 1 71 ? 142.673 159.843 134.119 1.00 12.10 65 ALA C C 1
ATOM 4285 O O . ALA C 1 71 ? 141.462 160.077 134.050 1.00 12.10 65 ALA C O 1
ATOM 4287 N N . PHE C 1 72 ? 143.515 160.651 134.762 1.00 12.47 66 PHE C N 1
ATOM 4288 C CA . PHE C 1 72 ? 143.021 161.859 135.413 1.00 12.47 66 PHE C CA 1
ATOM 4289 C C . PHE C 1 72 ? 142.785 162.972 134.402 1.00 12.47 66 PHE C C 1
ATOM 4290 O O . PHE C 1 72 ? 141.645 163.401 134.190 1.00 12.47 66 PHE C O 1
ATOM 4298 N N . LEU C 1 73 ? 143.851 163.449 133.759 1.00 14.52 67 LEU C N 1
ATOM 4299 C CA . LEU C 1 73 ? 143.761 164.585 132.842 1.00 14.52 67 LEU C CA 1
ATOM 4300 C C . LEU C 1 73 ? 143.633 164.070 131.411 1.00 14.52 67 LEU C C 1
ATOM 4301 O O . LEU C 1 73 ? 144.530 164.215 130.583 1.00 14.52 67 LEU C O 1
ATOM 4306 N N . TRP C 1 74 ? 142.484 163.475 131.119 1.00 19.46 68 TRP C N 1
ATOM 4307 C CA . TRP C 1 74 ? 142.162 163.016 129.779 1.00 19.46 68 TRP C CA 1
ATOM 4308 C C . TRP C 1 74 ? 141.126 163.944 129.165 1.00 19.46 68 TRP C C 1
ATOM 4309 O O . TRP C 1 74 ? 140.138 164.306 129.807 1.00 19.46 68 TRP C O 1
ATOM 4320 N N . LYS C 1 75 ? 141.363 164.336 127.916 1.00 25.43 69 LYS C N 1
ATOM 4321 C CA . LYS C 1 75 ? 140.464 165.226 127.204 1.00 25.43 69 LYS C CA 1
ATOM 4322 C C . LYS C 1 75 ? 139.850 164.463 126.037 1.00 25.43 69 LYS C C 1
ATOM 4323 O O . LYS C 1 75 ? 140.575 164.048 125.117 1.00 25.43 69 LYS C O 1
ATOM 4329 N N . PRO C 1 76 ? 138.532 164.264 126.031 1.00 26.73 70 PRO C N 1
ATOM 4330 C CA . PRO C 1 76 ? 137.937 163.366 125.050 1.00 26.73 70 PRO C CA 1
ATOM 4331 C C . PRO C 1 76 ? 138.055 163.939 123.650 1.00 26.73 70 PRO C C 1
ATOM 4332 O O . PRO C 1 76 ? 137.952 165.161 123.455 1.00 26.73 70 PRO C O 1
ATOM 4336 N N . PRO C 1 77 ? 138.281 163.096 122.646 1.00 29.29 71 PRO C N 1
ATOM 4337 C CA . PRO C 1 77 ? 138.346 163.597 121.269 1.00 29.29 71 PRO C CA 1
ATOM 4338 C C . PRO C 1 77 ? 137.007 164.183 120.853 1.00 29.29 71 PRO C C 1
ATOM 4339 O O . PRO C 1 77 ? 135.980 163.505 120.896 1.00 29.29 71 PRO C O 1
ATOM 4343 N N . ASP C 1 78 ? 137.021 165.455 120.464 1.00 35.42 72 ASP C N 1
ATOM 4344 C CA . ASP C 1 78 ? 135.795 166.111 120.024 1.00 35.42 72 ASP C CA 1
ATOM 4345 C C . ASP C 1 78 ? 135.434 165.610 118.632 1.00 35.42 72 ASP C C 1
ATOM 4346 O O . ASP C 1 78 ? 136.147 165.872 117.659 1.00 35.42 72 ASP C O 1
ATOM 4351 N N . LEU C 1 79 ? 134.327 164.876 118.538 1.00 32.43 73 LEU C N 1
ATOM 4352 C CA . LEU C 1 79 ? 133.898 164.309 117.270 1.00 32.43 73 LEU C CA 1
ATOM 4353 C C . LEU C 1 79 ? 133.366 165.359 116.308 1.00 32.43 73 LEU C C 1
ATOM 4354 O O . LEU C 1 79 ? 133.141 165.042 115.137 1.00 32.43 73 LEU C O 1
ATOM 4359 N N . ASN C 1 80 ? 133.158 166.592 116.767 1.00 34.81 74 ASN C N 1
ATOM 4360 C CA . ASN C 1 80 ? 132.788 167.682 115.876 1.00 34.81 74 ASN C CA 1
ATOM 4361 C C . ASN C 1 80 ? 133.965 168.180 115.052 1.00 34.81 74 ASN C C 1
ATOM 4362 O O . ASN C 1 80 ? 133.777 169.041 114.188 1.00 34.81 74 ASN C O 1
ATOM 4367 N N . ASP C 1 81 ? 135.169 167.667 115.307 1.00 36.15 75 ASP C N 1
ATOM 4368 C CA . ASP C 1 81 ? 136.344 167.977 114.510 1.00 36.15 75 ASP C CA 1
ATOM 4369 C C . ASP C 1 81 ? 136.896 166.774 113.762 1.00 36.15 75 ASP C C 1
ATOM 4370 O O . ASP C 1 81 ? 137.507 166.954 112.706 1.00 36.15 75 ASP C O 1
ATOM 4375 N N . VAL C 1 82 ? 136.692 165.560 114.276 1.00 34.68 76 VAL C N 1
ATOM 4376 C CA . VAL C 1 82 ? 137.046 164.365 113.519 1.00 34.68 76 VAL C CA 1
ATOM 4377 C C . VAL C 1 82 ? 136.312 164.349 112.186 1.00 34.68 76 VAL C C 1
ATOM 4378 O O . VAL C 1 82 ? 136.798 163.790 111.200 1.00 34.68 76 VAL C O 1
ATOM 4382 N N . ILE C 1 83 ? 135.133 164.969 112.134 1.00 34.96 77 ILE C N 1
ATOM 4383 C CA . ILE C 1 83 ? 134.386 165.049 110.886 1.00 34.96 77 ILE C CA 1
ATOM 4384 C C . ILE C 1 83 ? 134.883 166.212 110.041 1.00 34.96 77 ILE C C 1
ATOM 4385 O O . ILE C 1 83 ? 135.017 166.095 108.819 1.00 34.96 77 ILE C O 1
ATOM 4390 N N . GLU C 1 84 ? 135.168 167.348 110.672 1.00 38.55 78 GLU C N 1
ATOM 4391 C CA . GLU C 1 84 ? 135.608 168.525 109.937 1.00 38.55 78 GLU C CA 1
ATOM 4392 C C . GLU C 1 84 ? 136.990 168.361 109.322 1.00 38.55 78 GLU C C 1
ATOM 4393 O O . GLU C 1 84 ? 137.285 169.026 108.325 1.00 38.55 78 GLU C O 1
ATOM 4399 N N . THR C 1 85 ? 137.839 167.495 109.875 1.00 37.92 79 THR C N 1
ATOM 4400 C CA . THR C 1 85 ? 139.131 167.248 109.244 1.00 37.92 79 THR C CA 1
ATOM 4401 C C . THR C 1 85 ? 139.036 166.142 108.204 1.00 37.92 79 THR C C 1
ATOM 4402 O O . THR C 1 85 ? 139.923 166.007 107.358 1.00 37.92 79 THR C O 1
ATOM 4406 N N . ILE C 1 86 ? 137.975 165.335 108.259 1.00 36.65 80 ILE C N 1
ATOM 4407 C CA . ILE C 1 86 ? 137.757 164.325 107.230 1.00 36.65 80 ILE C CA 1
ATOM 4408 C C . ILE C 1 86 ? 137.269 164.975 105.944 1.00 36.65 80 ILE C C 1
ATOM 4409 O O . ILE C 1 86 ? 137.757 164.667 104.852 1.00 36.65 80 ILE C O 1
ATOM 4414 N N . GLY C 1 87 ? 136.306 165.891 106.050 1.00 38.51 81 GLY C N 1
ATOM 4415 C CA . GLY C 1 87 ? 135.916 166.688 104.902 1.00 38.51 81 GLY C CA 1
ATOM 4416 C C . GLY C 1 87 ? 136.934 167.741 104.520 1.00 38.51 81 GLY C C 1
ATOM 4417 O O . GLY C 1 87 ? 136.759 168.419 103.503 1.00 38.51 81 GLY C O 1
ATOM 4418 N N . GLU C 1 88 ? 137.984 167.905 105.325 1.00 42.79 82 GLU C N 1
ATOM 4419 C CA . GLU C 1 88 ? 139.082 168.794 104.971 1.00 42.79 82 GLU C CA 1
ATOM 4420 C C . GLU C 1 88 ? 140.149 168.073 104.159 1.00 42.79 82 GLU C C 1
ATOM 4421 O O . GLU C 1 88 ? 140.794 168.690 103.305 1.00 42.79 82 GLU C O 1
ATOM 4427 N N . ILE C 1 89 ? 140.342 166.775 104.400 1.00 41.28 83 ILE C N 1
ATOM 4428 C CA . ILE C 1 89 ? 141.298 166.004 103.611 1.00 41.28 83 ILE C CA 1
ATOM 4429 C C . ILE C 1 89 ? 140.739 165.726 102.224 1.00 41.28 83 ILE C C 1
ATOM 4430 O O . ILE C 1 89 ? 141.461 165.802 101.225 1.00 41.28 83 ILE C O 1
ATOM 4435 N N . ALA C 1 90 ? 139.446 165.404 102.137 1.00 40.88 84 ALA C N 1
ATOM 4436 C CA . ALA C 1 90 ? 138.847 165.094 100.844 1.00 40.88 84 ALA C CA 1
ATOM 4437 C C . ALA C 1 90 ? 138.757 166.332 99.963 1.00 40.88 84 ALA C C 1
ATOM 4438 O O . ALA C 1 90 ? 139.046 166.269 98.763 1.00 40.88 84 ALA C O 1
ATOM 4440 N N . SER C 1 91 ? 138.361 167.469 100.537 1.00 42.58 85 SER C N 1
ATOM 4441 C CA . SER C 1 91 ? 138.366 168.713 99.780 1.00 42.58 85 SER C CA 1
ATOM 4442 C C . SER C 1 91 ? 139.777 169.147 99.409 1.00 42.58 85 SER C C 1
ATOM 4443 O O . SER C 1 91 ? 139.945 169.936 98.474 1.00 42.58 85 SER C O 1
ATOM 4446 N N . LYS C 1 92 ? 140.787 168.658 100.128 1.00 43.91 86 LYS C N 1
ATOM 4447 C CA . LYS C 1 92 ? 142.174 168.840 99.725 1.00 43.91 86 LYS C CA 1
ATOM 4448 C C . LYS C 1 92 ? 142.579 167.826 98.667 1.00 43.91 86 LYS C C 1
ATOM 4449 O O . LYS C 1 92 ? 143.524 168.065 97.909 1.00 43.91 86 LYS C O 1
ATOM 4455 N N . VAL C 1 93 ? 141.874 166.696 98.601 1.00 43.33 87 VAL C N 1
ATOM 4456 C CA . VAL C 1 93 ? 142.182 165.669 97.613 1.00 43.33 87 VAL C CA 1
ATOM 4457 C C . VAL C 1 93 ? 141.477 165.947 96.293 1.00 43.33 87 VAL C C 1
ATOM 4458 O O . VAL C 1 93 ? 142.114 165.940 95.234 1.00 43.33 87 VAL C O 1
ATOM 4462 N N . ARG C 1 94 ? 140.167 166.199 96.323 1.00 43.13 88 ARG C N 1
ATOM 4463 C CA . ARG C 1 94 ? 139.435 166.431 95.083 1.00 43.13 88 ARG C CA 1
ATOM 4464 C C . ARG C 1 94 ? 139.907 167.697 94.382 1.00 43.13 88 ARG C C 1
ATOM 4465 O O . ARG C 1 94 ? 139.789 167.809 93.157 1.00 43.13 88 ARG C O 1
ATOM 4473 N N . LYS C 1 95 ? 140.462 168.648 95.130 1.00 44.95 89 LYS C N 1
ATOM 4474 C CA . LYS C 1 95 ? 140.939 169.884 94.526 1.00 44.95 89 LYS C CA 1
ATOM 4475 C C . LYS C 1 95 ? 142.248 169.669 93.774 1.00 44.95 89 LYS C C 1
ATOM 4476 O O . LYS C 1 95 ? 142.345 169.982 92.583 1.00 44.95 89 LYS C O 1
ATOM 4482 N N . GLU C 1 96 ? 143.265 169.129 94.450 1.00 44.84 90 GLU C N 1
ATOM 4483 C CA . GLU C 1 96 ? 144.605 169.009 93.888 1.00 44.84 90 GLU C CA 1
ATOM 4484 C C . GLU C 1 96 ? 145.102 167.567 93.836 1.00 44.84 90 GLU C C 1
ATOM 4485 O O . GLU C 1 96 ? 146.305 167.330 93.968 1.00 44.84 90 GLU C O 1
ATOM 4491 N N . GLY C 1 97 ? 144.213 166.603 93.646 1.00 43.38 91 GLY C N 1
ATOM 4492 C CA . GLY C 1 97 ? 144.648 165.225 93.536 1.00 43.38 91 GLY C CA 1
ATOM 4493 C C . GLY C 1 97 ? 145.120 164.656 94.863 1.00 43.38 91 GLY C C 1
ATOM 4494 O O . GLY C 1 97 ? 144.903 165.221 95.937 1.00 43.38 91 GLY C O 1
ATOM 4495 N N . ILE C 1 98 ? 145.787 163.506 94.773 1.00 46.03 92 ILE C N 1
ATOM 4496 C CA . ILE C 1 98 ? 146.297 162.807 95.948 1.00 46.03 92 ILE C CA 1
ATOM 4497 C C . ILE C 1 98 ? 147.780 163.048 96.173 1.00 46.03 92 ILE C C 1
ATOM 4498 O O . ILE C 1 98 ? 148.247 162.916 97.316 1.00 46.03 92 ILE C O 1
ATOM 4503 N N . LEU C 1 99 ? 148.531 163.418 95.139 1.00 48.07 93 LEU C N 1
ATOM 4504 C CA . LEU C 1 99 ? 149.952 163.691 95.292 1.00 48.07 93 LEU C CA 1
ATOM 4505 C C . LEU C 1 99 ? 150.218 164.999 96.020 1.00 48.07 93 LEU C C 1
ATOM 4506 O O . LEU C 1 99 ? 151.233 165.115 96.715 1.00 48.07 93 LEU C O 1
ATOM 4511 N N . ALA C 1 100 ? 149.322 165.978 95.894 1.00 48.97 94 ALA C N 1
ATOM 4512 C CA . ALA C 1 100 ? 149.511 167.277 96.527 1.00 48.97 94 ALA C CA 1
ATOM 4513 C C . ALA C 1 100 ? 149.009 167.261 97.965 1.00 48.97 94 ALA C C 1
ATOM 4514 O O . ALA C 1 100 ? 148.736 168.315 98.548 1.00 48.97 94 ALA C O 1
ATOM 4516 N N . LEU C 1 101 ? 148.879 166.065 98.536 1.00 50.21 95 LEU C N 1
ATOM 4517 C CA . LEU C 1 101 ? 148.542 165.877 99.939 1.00 50.21 95 LEU C CA 1
ATOM 4518 C C . LEU C 1 101 ? 149.786 165.695 100.800 1.00 50.21 95 LEU C C 1
ATOM 4519 O O . LEU C 1 101 ? 149.695 165.186 101.921 1.00 50.21 95 LEU C O 1
ATOM 4524 N N . GLU C 1 102 ? 150.948 166.096 100.290 1.00 57.43 96 GLU C N 1
ATOM 4525 C CA . GLU C 1 102 ? 152.214 165.938 100.990 1.00 57.43 96 GLU C CA 1
ATOM 4526 C C . GLU C 1 102 ? 152.616 167.177 101.777 1.00 57.43 96 GLU C C 1
ATOM 4527 O O . GLU C 1 102 ? 153.325 167.052 102.780 1.00 57.43 96 GLU C O 1
ATOM 4533 N N . GLY C 1 103 ? 152.170 168.360 101.363 1.00 55.22 97 GLY C N 1
ATOM 4534 C CA . GLY C 1 103 ? 152.508 169.579 102.070 1.00 55.22 97 GLY C CA 1
ATOM 4535 C C . GLY C 1 103 ? 151.680 169.775 103.321 1.00 55.22 97 GLY C C 1
ATOM 4536 O O . GLY C 1 103 ? 151.669 170.860 103.907 1.00 55.22 97 GLY C O 1
ATOM 4537 N N . ASP C 1 104 ? 150.972 168.726 103.732 1.00 53.39 98 ASP C N 1
ATOM 4538 C CA . ASP C 1 104 ? 150.191 168.756 104.957 1.00 53.39 98 ASP C CA 1
ATOM 4539 C C . ASP C 1 104 ? 150.326 167.491 105.789 1.00 53.39 98 ASP C C 1
ATOM 4540 O O . ASP C 1 104 ? 149.597 167.351 106.775 1.00 53.39 98 ASP C O 1
ATOM 4545 N N . ILE C 1 105 ? 151.218 166.565 105.428 1.00 51.20 99 ILE C N 1
ATOM 4546 C CA . ILE C 1 105 ? 151.404 165.368 106.242 1.00 51.20 99 ILE C CA 1
ATOM 4547 C C . ILE C 1 105 ? 151.865 165.743 107.640 1.00 51.20 99 ILE C C 1
ATOM 4548 O O . ILE C 1 105 ? 151.421 165.149 108.629 1.00 51.20 99 ILE C O 1
ATOM 4553 N N . GLU C 1 106 ? 152.744 166.738 107.755 1.00 52.05 100 GLU C N 1
ATOM 4554 C CA . GLU C 1 106 ? 153.157 167.212 109.068 1.00 52.05 100 GLU C CA 1
ATOM 4555 C C . GLU C 1 106 ? 152.037 167.927 109.808 1.00 52.05 100 GLU C C 1
ATOM 4556 O O . GLU C 1 106 ? 152.168 168.177 111.010 1.00 52.05 100 GLU C O 1
ATOM 4562 N N . LEU C 1 107 ? 150.946 168.262 109.120 1.00 50.45 101 LEU C N 1
ATOM 4563 C CA . LEU C 1 107 ? 149.791 168.845 109.791 1.00 50.45 101 LEU C CA 1
ATOM 4564 C C . LEU C 1 107 ? 148.843 167.760 110.286 1.00 50.45 101 LEU C C 1
ATOM 4565 O O . LEU C 1 107 ? 148.277 167.872 111.378 1.00 50.45 101 LEU C O 1
ATOM 4570 N N . TYR C 1 108 ? 148.654 166.703 109.492 1.00 48.83 102 TYR C N 1
ATOM 4571 C CA . TYR C 1 108 ? 147.806 165.587 109.889 1.00 48.83 102 TYR C CA 1
ATOM 4572 C C . TYR C 1 108 ? 148.519 164.607 110.808 1.00 48.83 102 TYR C C 1
ATOM 4573 O O . TYR C 1 108 ? 147.854 163.925 111.592 1.00 48.83 102 TYR C O 1
ATOM 4582 N N . TYR C 1 109 ? 149.848 164.519 110.733 1.00 50.02 103 TYR C N 1
ATOM 4583 C CA . TYR C 1 109 ? 150.599 163.758 111.722 1.00 50.02 103 TYR C CA 1
ATOM 4584 C C . TYR C 1 109 ? 150.469 164.365 113.109 1.00 50.02 103 TYR C C 1
ATOM 4585 O O . TYR C 1 109 ? 150.751 163.687 114.102 1.00 50.02 103 TYR C O 1
ATOM 4594 N N . GLN C 1 110 ? 150.040 165.623 113.194 1.00 51.94 104 GLN C N 1
ATOM 4595 C CA . GLN C 1 110 ? 149.799 166.291 114.463 1.00 51.94 104 GLN C CA 1
ATOM 4596 C C . GLN C 1 110 ? 148.402 166.022 115.004 1.00 51.94 104 GLN C C 1
ATOM 4597 O O . GLN C 1 110 ? 148.200 166.066 116.223 1.00 51.94 104 GLN C O 1
ATOM 4603 N N . LYS C 1 111 ? 147.434 165.747 114.126 1.00 48.47 105 LYS C N 1
ATOM 4604 C CA . LYS C 1 111 ? 146.110 165.331 114.579 1.00 48.47 105 LYS C CA 1
ATOM 4605 C C . LYS C 1 111 ? 146.198 164.035 115.375 1.00 48.47 105 LYS C C 1
ATOM 4606 O O . LYS C 1 111 ? 145.762 163.967 116.529 1.00 48.47 105 LYS C O 1
ATOM 4612 N N . ASP C 1 112 ? 146.763 162.994 114.769 1.00 44.26 106 ASP C N 1
ATOM 4613 C CA . ASP C 1 112 ? 147.050 161.747 115.460 1.00 44.26 106 ASP C CA 1
ATOM 4614 C C . ASP C 1 112 ? 148.133 161.012 114.691 1.00 44.26 106 ASP C C 1
ATOM 4615 O O . ASP C 1 112 ? 148.211 161.137 113.464 1.00 44.26 106 ASP C O 1
ATOM 4620 N N . PRO C 1 113 ? 148.979 160.239 115.377 1.00 42.75 107 PRO C N 1
ATOM 4621 C CA . PRO C 1 113 ? 150.108 159.585 114.701 1.00 42.75 107 PRO C CA 1
ATOM 4622 C C . PRO C 1 113 ? 149.710 158.531 113.684 1.00 42.75 107 PRO C C 1
ATOM 4623 O O . PRO C 1 113 ? 150.595 157.980 113.022 1.00 42.75 107 PRO C O 1
ATOM 4627 N N . LEU C 1 114 ? 148.423 158.219 113.539 1.00 37.87 108 LEU C N 1
ATOM 4628 C CA . LEU C 1 114 ? 148.006 157.222 112.561 1.00 37.87 108 LEU C CA 1
ATOM 4629 C C . LEU C 1 114 ? 147.555 157.852 111.252 1.00 37.87 108 LEU C C 1
ATOM 4630 O O . LEU C 1 114 ? 147.771 157.273 110.185 1.00 37.87 108 LEU C O 1
ATOM 4635 N N . LEU C 1 115 ? 146.929 159.026 111.304 1.00 39.14 109 LEU C N 1
ATOM 4636 C CA . LEU C 1 115 ? 146.551 159.701 110.069 1.00 39.14 109 LEU C CA 1
ATOM 4637 C C . LEU C 1 115 ? 147.768 160.267 109.350 1.00 39.14 109 LEU C C 1
ATOM 4638 O O . LEU C 1 115 ? 147.690 160.599 108.164 1.00 39.14 109 LEU C O 1
ATOM 4643 N N . GLY C 1 116 ? 148.898 160.382 110.047 1.00 43.96 110 GLY C N 1
ATOM 4644 C CA . GLY C 1 116 ? 150.085 160.937 109.425 1.00 43.96 110 GLY C CA 1
ATOM 4645 C C . GLY C 1 116 ? 150.872 159.923 108.626 1.00 43.96 110 GLY C C 1
ATOM 4646 O O . GLY C 1 116 ? 151.457 160.263 107.595 1.00 43.96 110 GLY C O 1
ATOM 4647 N N . ASP C 1 117 ? 150.909 158.673 109.085 1.00 42.19 111 ASP C N 1
ATOM 4648 C CA . ASP C 1 117 ? 151.578 157.604 108.359 1.00 42.19 111 ASP C CA 1
ATOM 4649 C C . ASP C 1 117 ? 150.608 156.784 107.522 1.00 42.19 111 ASP C C 1
ATOM 4650 O O . ASP C 1 117 ? 151.017 155.799 106.902 1.00 42.19 111 ASP C O 1
ATOM 4655 N N . MET C 1 118 ? 149.332 157.161 107.501 1.00 39.74 112 MET C N 1
ATOM 4656 C CA . MET C 1 118 ? 148.370 156.607 106.562 1.00 39.74 112 MET C CA 1
ATOM 4657 C C . MET C 1 118 ? 148.173 157.498 105.347 1.00 39.74 112 MET C C 1
ATOM 4658 O O . MET C 1 118 ? 147.719 157.014 104.307 1.00 39.74 112 MET C O 1
ATOM 4663 N N . ILE C 1 119 ? 148.499 158.785 105.463 1.00 42.68 113 ILE C N 1
ATOM 4664 C CA . ILE C 1 119 ? 148.572 159.658 104.298 1.00 42.68 113 ILE C CA 1
ATOM 4665 C C . ILE C 1 119 ? 149.958 159.589 103.668 1.00 42.68 113 ILE C C 1
ATOM 4666 O O . ILE C 1 119 ? 150.098 159.725 102.446 1.00 42.68 113 ILE C O 1
ATOM 4671 N N . ARG C 1 120 ? 150.997 159.366 104.476 1.00 45.65 114 ARG C N 1
ATOM 4672 C CA . ARG C 1 120 ? 152.331 159.171 103.921 1.00 45.65 114 ARG C CA 1
ATOM 4673 C C . ARG C 1 120 ? 152.368 157.955 103.007 1.00 45.65 114 ARG C C 1
ATOM 4674 O O . ARG C 1 120 ? 153.083 157.948 101.999 1.00 45.65 114 ARG C O 1
ATOM 4682 N N . MET C 1 121 ? 151.606 156.913 103.345 1.00 44.99 115 MET C N 1
ATOM 4683 C CA . MET C 1 121 ? 151.469 155.783 102.436 1.00 44.99 115 MET C CA 1
ATOM 4684 C C . MET C 1 121 ? 150.537 156.114 101.282 1.00 44.99 115 MET C C 1
ATOM 4685 O O . MET C 1 121 ? 150.618 155.484 100.223 1.00 44.99 115 MET C O 1
ATOM 4690 N N . LEU C 1 122 ? 149.651 157.095 101.464 1.00 45.48 116 LEU C N 1
ATOM 4691 C CA . LEU C 1 122 ? 148.738 157.473 100.390 1.00 45.48 116 LEU C CA 1
ATOM 4692 C C . LEU C 1 122 ? 149.465 158.255 99.304 1.00 45.48 116 LEU C C 1
ATOM 4693 O O . LEU C 1 122 ? 149.067 158.221 98.135 1.00 45.48 116 LEU C O 1
ATOM 4698 N N . VAL C 1 123 ? 150.530 158.971 99.673 1.00 46.74 117 VAL C N 1
ATOM 4699 C CA . VAL C 1 123 ? 151.359 159.658 98.685 1.00 46.74 117 VAL C CA 1
ATOM 4700 C C . VAL C 1 123 ? 152.330 158.721 97.987 1.00 46.74 117 VAL C C 1
ATOM 4701 O O . VAL C 1 123 ? 152.564 158.874 96.782 1.00 46.74 117 VAL C O 1
ATOM 4705 N N . ASP C 1 124 ? 152.882 157.736 98.702 1.00 48.27 118 ASP C N 1
ATOM 4706 C CA . ASP C 1 124 ? 153.833 156.809 98.100 1.00 48.27 118 ASP C CA 1
ATOM 4707 C C . ASP C 1 124 ? 153.210 155.961 97.000 1.00 48.27 118 ASP C C 1
ATOM 4708 O O . ASP C 1 124 ? 153.944 155.340 96.225 1.00 48.27 118 ASP C O 1
ATOM 4713 N N . GLY C 1 125 ? 151.890 155.910 96.920 1.00 48.32 119 GLY C N 1
ATOM 4714 C CA . GLY C 1 125 ? 151.201 155.248 95.839 1.00 48.32 119 GLY C CA 1
ATOM 4715 C C . GLY C 1 125 ? 150.760 153.825 96.098 1.00 48.32 119 GLY C C 1
ATOM 4716 O O . GLY C 1 125 ? 150.472 153.106 95.135 1.00 48.32 119 GLY C O 1
ATOM 4717 N N . ILE C 1 126 ? 150.692 153.400 97.344 1.00 46.95 120 ILE C N 1
ATOM 4718 C CA . ILE C 1 126 ? 150.303 152.038 97.682 1.00 46.95 120 ILE C CA 1
ATOM 4719 C C . ILE C 1 126 ? 148.814 151.878 97.421 1.00 46.95 120 ILE C C 1
ATOM 4720 O O . ILE C 1 126 ? 148.038 152.826 97.586 1.00 46.95 120 ILE C O 1
ATOM 4725 N N . ASP C 1 127 ? 148.413 150.684 96.989 1.00 46.35 121 ASP C N 1
ATOM 4726 C CA . ASP C 1 127 ? 147.009 150.432 96.698 1.00 46.35 121 ASP C CA 1
ATOM 4727 C C . ASP C 1 127 ? 146.166 150.599 97.954 1.00 46.35 121 ASP C C 1
ATOM 4728 O O . ASP C 1 127 ? 146.618 150.343 99.072 1.00 46.35 121 ASP C O 1
ATOM 4733 N N . ILE C 1 128 ? 144.921 151.039 97.758 1.00 44.31 122 ILE C N 1
ATOM 4734 C CA . ILE C 1 128 ? 144.062 151.369 98.890 1.00 44.31 122 ILE C CA 1
ATOM 4735 C C . ILE C 1 128 ? 143.699 150.124 99.683 1.00 44.31 122 ILE C C 1
ATOM 4736 O O . ILE C 1 128 ? 143.298 150.216 100.848 1.00 44.31 122 ILE C O 1
ATOM 4741 N N . ASN C 1 129 ? 143.836 148.943 99.079 1.00 46.62 123 ASN C N 1
ATOM 4742 C CA . ASN C 1 129 ? 143.554 147.714 99.811 1.00 46.62 123 ASN C CA 1
ATOM 4743 C C . ASN C 1 129 ? 144.669 147.381 100.789 1.00 46.62 123 ASN C C 1
ATOM 4744 O O . ASN C 1 129 ? 144.489 146.529 101.664 1.00 46.62 123 ASN C O 1
ATOM 4749 N N . ASP C 1 130 ? 145.822 148.035 100.655 1.00 44.22 124 ASP C N 1
ATOM 4750 C CA . ASP C 1 130 ? 146.963 147.779 101.523 1.00 44.22 124 ASP C CA 1
ATOM 4751 C C . ASP C 1 130 ? 147.178 148.873 102.557 1.00 44.22 124 ASP C C 1
ATOM 4752 O O . ASP C 1 130 ? 147.553 148.566 103.693 1.00 44.22 124 ASP C O 1
ATOM 4757 N N . ILE C 1 131 ? 146.949 150.135 102.193 1.00 41.98 125 ILE C N 1
ATOM 4758 C CA . ILE C 1 131 ? 147.001 151.221 103.163 1.00 41.98 125 ILE C CA 1
ATOM 4759 C C . ILE C 1 131 ? 145.975 151.031 104.270 1.00 41.98 125 ILE C C 1
ATOM 4760 O O . ILE C 1 131 ? 146.177 151.518 105.387 1.00 41.98 125 ILE C O 1
ATOM 4765 N N . LYS C 1 132 ? 144.884 150.324 103.994 1.00 38.12 126 LYS C N 1
ATOM 4766 C CA . LYS C 1 132 ? 143.895 149.960 104.998 1.00 38.12 126 LYS C CA 1
ATOM 4767 C C . LYS C 1 132 ? 144.208 148.632 105.671 1.00 38.12 126 LYS C C 1
ATOM 4768 O O . LYS C 1 132 ? 143.824 148.422 106.823 1.00 38.12 126 LYS C O 1
ATOM 4774 N N . ALA C 1 133 ? 144.919 147.733 104.989 1.00 37.07 127 ALA C N 1
ATOM 4775 C CA . ALA C 1 133 ? 145.222 146.429 105.564 1.00 37.07 127 ALA C CA 1
ATOM 4776 C C . ALA C 1 133 ? 146.398 146.462 106.526 1.00 37.07 127 ALA C C 1
ATOM 4777 O O . ALA C 1 133 ? 146.476 145.594 107.400 1.00 37.07 127 ALA C O 1
ATOM 4779 N N . THR C 1 134 ? 147.317 147.417 106.384 1.00 36.25 128 THR C N 1
ATOM 4780 C CA . THR C 1 134 ? 148.356 147.605 107.390 1.00 36.25 128 THR C CA 1
ATOM 4781 C C . THR C 1 134 ? 147.876 148.517 108.510 1.00 36.25 128 THR C C 1
ATOM 4782 O O . THR C 1 134 ? 148.229 148.311 109.674 1.00 36.25 128 THR C O 1
ATOM 4786 N N . ALA C 1 135 ? 147.068 149.525 108.174 1.00 34.08 129 ALA C N 1
ATOM 4787 C CA . ALA C 1 135 ? 146.539 150.427 109.187 1.00 34.08 129 ALA C CA 1
ATOM 4788 C C . ALA C 1 135 ? 145.574 149.731 110.130 1.00 34.08 129 ALA C C 1
ATOM 4789 O O . ALA C 1 135 ? 145.564 150.042 111.324 1.00 34.08 129 ALA C O 1
ATOM 4791 N N . GLU C 1 136 ? 144.759 148.803 109.629 1.00 33.54 130 GLU C N 1
ATOM 4792 C CA . GLU C 1 136 ? 143.932 147.999 110.519 1.00 33.54 130 GLU C CA 1
ATOM 4793 C C . GLU C 1 136 ? 144.775 147.102 111.411 1.00 33.54 130 GLU C C 1
ATOM 4794 O O . GLU C 1 136 ? 144.328 146.717 112.495 1.00 33.54 130 GLU C O 1
ATOM 4800 N N . MET C 1 137 ? 145.981 146.752 110.967 1.00 32.02 131 MET C N 1
ATOM 4801 C CA . MET C 1 137 ? 146.918 145.982 111.770 1.00 32.02 131 MET C CA 1
ATOM 4802 C C . MET C 1 137 ? 147.905 146.861 112.521 1.00 32.02 131 MET C C 1
ATOM 4803 O O . MET C 1 137 ? 148.484 146.409 113.512 1.00 32.02 131 MET C O 1
ATOM 4808 N N . ALA C 1 138 ? 148.109 148.099 112.076 1.00 29.84 132 ALA C N 1
ATOM 4809 C CA . ALA C 1 138 ? 148.836 149.080 112.868 1.00 29.84 132 ALA C CA 1
ATOM 4810 C C . ALA C 1 138 ? 148.010 149.594 114.030 1.00 29.84 132 ALA C C 1
ATOM 4811 O O . ALA C 1 138 ? 148.573 150.085 115.012 1.00 29.84 132 ALA C O 1
ATOM 4813 N N . LEU C 1 139 ? 146.686 149.496 113.928 1.00 26.62 133 LEU C N 1
ATOM 4814 C CA . LEU C 1 139 ? 145.791 149.919 114.994 1.00 26.62 133 LEU C CA 1
ATOM 4815 C C . LEU C 1 139 ? 145.476 148.797 115.972 1.00 26.62 133 LEU C C 1
ATOM 4816 O O . LEU C 1 139 ? 145.498 149.028 117.183 1.00 26.62 133 LEU C O 1
ATOM 4821 N N . ALA C 1 140 ? 145.187 147.593 115.479 1.00 25.66 134 ALA C N 1
ATOM 4822 C CA . ALA C 1 140 ? 144.913 146.468 116.362 1.00 25.66 134 ALA C CA 1
ATOM 4823 C C . ALA C 1 140 ? 146.104 146.114 117.237 1.00 25.66 134 ALA C C 1
ATOM 4824 O O . ALA C 1 140 ? 145.924 145.465 118.271 1.00 25.66 134 ALA C O 1
ATOM 4826 N N . GLN C 1 141 ? 147.309 146.512 116.838 1.00 26.34 135 GLN C N 1
ATOM 4827 C CA . GLN C 1 141 ? 148.494 146.396 117.672 1.00 26.34 135 GLN C CA 1
ATOM 4828 C C . GLN C 1 141 ? 148.931 147.733 118.248 1.00 26.34 135 GLN C C 1
ATOM 4829 O O . GLN C 1 141 ? 150.029 147.823 118.804 1.00 26.34 135 GLN C O 1
ATOM 4835 N N . LEU C 1 142 ? 148.109 148.771 118.091 1.00 23.22 136 LEU C N 1
ATOM 4836 C CA . LEU C 1 142 ? 148.230 150.012 118.844 1.00 23.22 136 LEU C CA 1
ATOM 4837 C C . LEU C 1 142 ? 147.320 150.024 120.061 1.00 23.22 136 LEU C C 1
ATOM 4838 O O . LEU C 1 142 ? 147.528 150.833 120.969 1.00 23.22 136 LEU C O 1
ATOM 4843 N N . ASP C 1 143 ? 146.321 149.141 120.099 1.00 23.59 137 ASP C N 1
ATOM 4844 C CA . ASP C 1 143 ? 145.566 148.911 121.323 1.00 23.59 137 ASP C CA 1
ATOM 4845 C C . ASP C 1 143 ? 146.327 148.018 122.289 1.00 23.59 137 ASP C C 1
ATOM 4846 O O . ASP C 1 143 ? 146.214 148.191 123.506 1.00 23.59 137 ASP C O 1
ATOM 4851 N N . GLU C 1 144 ? 147.100 147.062 121.774 1.00 23.48 138 GLU C N 1
ATOM 4852 C CA . GLU C 1 144 ? 147.936 146.249 122.644 1.00 23.48 138 GLU C CA 1
ATOM 4853 C C . GLU C 1 144 ? 149.020 147.076 123.318 1.00 23.48 138 GLU C C 1
ATOM 4854 O O . GLU C 1 144 ? 149.677 146.584 124.240 1.00 23.48 138 GLU C O 1
ATOM 4860 N N . LYS C 1 145 ? 149.232 148.313 122.866 1.00 19.37 139 LYS C N 1
ATOM 4861 C CA . LYS C 1 145 ? 149.996 149.275 123.645 1.00 19.37 139 LYS C CA 1
ATOM 4862 C C . LYS C 1 145 ? 149.124 149.960 124.683 1.00 19.37 139 LYS C C 1
ATOM 4863 O O . LYS C 1 145 ? 149.613 150.319 125.758 1.00 19.37 139 LYS C O 1
ATOM 4869 N N . MET C 1 146 ? 147.842 150.151 124.377 1.00 18.10 140 MET C N 1
ATOM 4870 C CA . MET C 1 146 ? 146.905 150.769 125.305 1.00 18.10 140 MET C CA 1
ATOM 4871 C C . MET C 1 146 ? 146.282 149.765 126.261 1.00 18.10 140 MET C C 1
ATOM 4872 O O . MET C 1 146 ? 145.982 150.121 127.404 1.00 18.10 140 MET C O 1
ATOM 4877 N N . SER C 1 147 ? 146.070 148.524 125.821 1.00 16.62 141 SER C N 1
ATOM 4878 C CA . SER C 1 147 ? 145.520 147.505 126.703 1.00 16.62 141 SER C CA 1
ATOM 4879 C C . SER C 1 147 ? 146.557 146.937 127.656 1.00 16.62 141 SER C C 1
ATOM 4880 O O . SER C 1 147 ? 146.191 146.212 128.585 1.00 16.62 141 SER C O 1
ATOM 4883 N N . THR C 1 148 ? 147.839 147.230 127.439 1.00 14.54 142 THR C N 1
ATOM 4884 C CA . THR C 1 148 ? 148.847 146.884 128.432 1.00 14.54 142 THR C CA 1
ATOM 4885 C C . THR C 1 148 ? 148.981 147.983 129.477 1.00 14.54 142 THR C C 1
ATOM 4886 O O . THR C 1 148 ? 149.477 147.732 130.579 1.00 14.54 142 THR C O 1
ATOM 4890 N N . GLU C 1 149 ? 148.550 149.204 129.150 1.00 13.20 143 GLU C N 1
ATOM 4891 C CA . GLU C 1 149 ? 148.387 150.225 130.178 1.00 13.20 143 GLU C CA 1
ATOM 4892 C C . GLU C 1 149 ? 147.165 149.946 131.036 1.00 13.20 143 GLU C C 1
ATOM 4893 O O . GLU C 1 149 ? 147.060 150.461 132.153 1.00 13.20 143 GLU C O 1
ATOM 4899 N N . VAL C 1 150 ? 146.220 149.162 130.519 1.00 11.63 144 VAL C N 1
ATOM 4900 C CA . VAL C 1 150 ? 145.048 148.782 131.298 1.00 11.63 144 VAL C CA 1
ATOM 4901 C C . VAL C 1 150 ? 145.311 147.494 132.060 1.00 11.63 144 VAL C C 1
ATOM 4902 O O . VAL C 1 150 ? 144.855 147.328 133.194 1.00 11.63 144 VAL C O 1
ATOM 4906 N N . ALA C 1 151 ? 146.044 146.562 131.451 1.00 10.71 145 ALA C N 1
ATOM 4907 C CA . ALA C 1 151 ? 146.312 145.281 132.086 1.00 10.71 145 ALA C CA 1
ATOM 4908 C C . ALA C 1 151 ? 147.171 145.411 133.331 1.00 10.71 145 ALA C C 1
ATOM 4909 O O . ALA C 1 151 ? 147.231 144.463 134.117 1.00 10.71 145 ALA C O 1
ATOM 4911 N N . VAL C 1 152 ? 147.838 146.548 133.526 1.00 9.46 146 VAL C N 1
ATOM 4912 C CA . VAL C 1 152 ? 148.560 146.771 134.773 1.00 9.46 146 VAL C CA 1
ATOM 4913 C C . VAL C 1 152 ? 147.580 147.053 135.901 1.00 9.46 146 VAL C C 1
ATOM 4914 O O . VAL C 1 152 ? 147.641 146.435 136.969 1.00 9.46 146 VAL C O 1
ATOM 4918 N N . TRP C 1 153 ? 146.655 147.983 135.677 1.00 8.38 147 TRP C N 1
ATOM 4919 C CA . TRP C 1 153 ? 145.687 148.348 136.696 1.00 8.38 147 TRP C CA 1
ATOM 4920 C C . TRP C 1 153 ? 144.582 147.317 136.855 1.00 8.38 147 TRP C C 1
ATOM 4921 O O . TRP C 1 153 ? 143.797 147.412 137.801 1.00 8.38 147 TRP C O 1
ATOM 4932 N N . GLU C 1 154 ? 144.490 146.348 135.954 1.00 9.73 148 GLU C N 1
ATOM 4933 C CA . GLU C 1 154 ? 143.696 145.162 136.230 1.00 9.73 148 GLU C CA 1
ATOM 4934 C C . GLU C 1 154 ? 144.529 144.049 136.845 1.00 9.73 148 GLU C C 1
ATOM 4935 O O . GLU C 1 154 ? 143.981 142.993 137.173 1.00 9.73 148 GLU C O 1
ATOM 4941 N N . LYS C 1 155 ? 145.838 144.258 136.988 1.00 9.08 149 LYS C N 1
ATOM 4942 C CA . LYS C 1 155 ? 146.722 143.353 137.709 1.00 9.08 149 LYS C CA 1
ATOM 4943 C C . LYS C 1 155 ? 147.081 143.906 139.080 1.00 9.08 149 LYS C C 1
ATOM 4944 O O . LYS C 1 155 ? 147.295 143.137 140.019 1.00 9.08 149 LYS C O 1
ATOM 4950 N N . LEU C 1 156 ? 147.158 145.232 139.210 1.00 8.02 150 LEU C N 1
ATOM 4951 C CA . LEU C 1 156 ? 147.302 145.834 140.531 1.00 8.02 150 LEU C CA 1
ATOM 4952 C C . LEU C 1 156 ? 146.028 145.666 141.345 1.00 8.02 150 LEU C C 1
ATOM 4953 O O . LEU C 1 156 ? 146.083 145.354 142.538 1.00 8.02 150 LEU C O 1
ATOM 4958 N N . ALA C 1 157 ? 144.869 145.860 140.713 1.00 8.53 151 ALA C N 1
ATOM 4959 C CA . ALA C 1 157 ? 143.596 145.688 141.402 1.00 8.53 151 ALA C CA 1
ATOM 4960 C C . ALA C 1 157 ? 143.400 144.275 141.927 1.00 8.53 151 ALA C C 1
ATOM 4961 O O . ALA C 1 157 ? 142.581 144.075 142.828 1.00 8.53 151 ALA C O 1
ATOM 4963 N N . ASP C 1 158 ? 144.110 143.293 141.375 1.00 9.31 152 ASP C N 1
ATOM 4964 C CA . ASP C 1 158 ? 144.061 141.922 141.861 1.00 9.31 152 ASP C CA 1
ATOM 4965 C C . ASP C 1 158 ? 145.249 141.566 142.740 1.00 9.31 152 ASP C C 1
ATOM 4966 O O . ASP C 1 158 ? 145.265 140.478 143.321 1.00 9.31 152 ASP C O 1
ATOM 4971 N N . LEU C 1 159 ? 146.242 142.449 142.843 1.00 8.99 153 LEU C N 1
ATOM 4972 C CA . LEU C 1 159 ? 147.402 142.223 143.688 1.00 8.99 153 LEU C CA 1
ATOM 4973 C C . LEU C 1 159 ? 147.544 143.236 144.811 1.00 8.99 153 LEU C C 1
ATOM 4974 O O . LEU C 1 159 ? 148.424 143.063 145.658 1.00 8.99 153 LEU C O 1
ATOM 4979 N N . PHE C 1 160 ? 146.735 144.292 144.832 1.00 8.42 154 PHE C N 1
ATOM 4980 C CA . PHE C 1 160 ? 146.657 145.147 146.014 1.00 8.42 154 PHE C CA 1
ATOM 4981 C C . PHE C 1 160 ? 145.886 144.495 147.153 1.00 8.42 154 PHE C C 1
ATOM 4982 O O . PHE C 1 160 ? 146.382 144.521 148.292 1.00 8.42 154 PHE C O 1
ATOM 4990 N N . PRO C 1 161 ? 144.694 143.914 146.949 1.00 9.33 155 PRO C N 1
ATOM 4991 C CA . PRO C 1 161 ? 144.001 143.282 148.077 1.00 9.33 155 PRO C CA 1
ATOM 4992 C C . PRO C 1 161 ? 144.534 141.909 148.410 1.00 9.33 155 PRO C C 1
ATOM 4993 O O . PRO C 1 161 ? 144.557 141.540 149.591 1.00 9.33 155 PRO C O 1
ATOM 4997 N N . ALA C 1 162 ? 144.964 141.148 147.406 1.00 9.54 156 ALA C N 1
ATOM 4998 C CA . ALA C 1 162 ? 145.514 139.822 147.629 1.00 9.54 156 ALA C CA 1
ATOM 4999 C C . ALA C 1 162 ? 146.899 139.885 148.251 1.00 9.54 156 ALA C C 1
ATOM 5000 O O . ALA C 1 162 ? 147.443 138.851 148.646 1.00 9.54 156 ALA C O 1
ATOM 5002 N N . PHE C 1 163 ? 147.488 141.077 148.326 1.00 9.78 157 PHE C N 1
ATOM 5003 C CA . PHE C 1 163 ? 148.661 141.297 149.159 1.00 9.78 157 PHE C CA 1
ATOM 5004 C C . PHE C 1 163 ? 148.305 141.876 150.518 1.00 9.78 157 PHE C C 1
ATOM 5005 O O . PHE C 1 163 ? 149.206 142.113 151.328 1.00 9.78 157 PHE C O 1
ATOM 5013 N N . GLY C 1 164 ? 147.022 142.133 150.772 1.00 12.01 158 GLY C N 1
ATOM 5014 C CA . GLY C 1 164 ? 146.577 142.365 152.132 1.00 12.01 158 GLY C CA 1
ATOM 5015 C C . GLY C 1 164 ? 146.295 141.072 152.868 1.00 12.01 158 GLY C C 1
ATOM 5016 O O . GLY C 1 164 ? 146.500 140.986 154.080 1.00 12.01 158 GLY C O 1
ATOM 5017 N N . MET C 1 165 ? 145.826 140.051 152.150 1.00 12.77 159 MET C N 1
ATOM 5018 C CA . MET C 1 165 ? 145.705 138.724 152.740 1.00 12.77 159 MET C CA 1
ATOM 5019 C C . MET C 1 165 ? 147.058 138.191 153.190 1.00 12.77 159 MET C C 1
ATOM 5020 O O . MET C 1 165 ? 147.123 137.345 154.086 1.00 12.77 159 MET C O 1
ATOM 5025 N N . ILE C 1 166 ? 148.148 138.668 152.592 1.00 11.74 160 ILE C N 1
ATOM 5026 C CA . ILE C 1 166 ? 149.466 138.299 153.089 1.00 11.74 160 ILE C CA 1
ATOM 5027 C C . ILE C 1 166 ? 149.842 139.160 154.285 1.00 11.74 160 ILE C C 1
ATOM 5028 O O . ILE C 1 166 ? 150.219 138.642 155.340 1.00 11.74 160 ILE C O 1
ATOM 5033 N N . GLY C 1 167 ? 149.740 140.482 154.149 1.00 13.55 161 GLY C N 1
ATOM 5034 C CA . GLY C 1 167 ? 150.038 141.371 155.258 1.00 13.55 161 GLY C CA 1
ATOM 5035 C C . GLY C 1 167 ? 149.177 141.142 156.481 1.00 13.55 161 GLY C C 1
ATOM 5036 O O . GLY C 1 167 ? 149.577 141.517 157.587 1.00 13.55 161 GLY C O 1
ATOM 5037 N N . THR C 1 168 ? 147.997 140.546 156.307 1.00 14.52 162 THR C N 1
ATOM 5038 C CA . THR C 1 168 ? 147.190 140.148 157.454 1.00 14.52 162 THR C CA 1
ATOM 5039 C C . THR C 1 168 ? 147.741 138.874 158.078 1.00 14.52 162 THR C C 1
ATOM 5040 O O . THR C 1 168 ? 148.098 138.849 159.261 1.00 14.52 162 THR C O 1
ATOM 5044 N N . LEU C 1 169 ? 147.832 137.804 157.287 1.00 14.45 163 LEU C N 1
ATOM 5045 C CA . LEU C 1 169 ? 148.299 136.528 157.810 1.00 14.45 163 LEU C CA 1
ATOM 5046 C C . LEU C 1 169 ? 149.729 136.595 158.327 1.00 14.45 163 LEU C C 1
ATOM 5047 O O . LEU C 1 169 ? 150.100 135.780 159.173 1.00 14.45 163 LEU C O 1
ATOM 5052 N N . ILE C 1 170 ? 150.541 137.534 157.843 1.00 15.60 164 ILE C N 1
ATOM 5053 C CA . ILE C 1 170 ? 151.867 137.715 158.424 1.00 15.60 164 ILE C CA 1
ATOM 5054 C C . ILE C 1 170 ? 151.758 138.406 159.773 1.00 15.60 164 ILE C C 1
ATOM 5055 O O . ILE C 1 170 ? 152.517 138.111 160.702 1.00 15.60 164 ILE C O 1
ATOM 5060 N N . GLY C 1 171 ? 150.813 139.330 159.906 1.00 18.64 165 GLY C N 1
ATOM 5061 C CA . GLY C 1 171 ? 150.555 140.007 161.156 1.00 18.64 165 GLY C CA 1
ATOM 5062 C C . GLY C 1 171 ? 149.511 139.359 162.026 1.00 18.64 165 GLY C C 1
ATOM 5063 O O . GLY C 1 171 ? 149.202 139.871 163.104 1.00 18.64 165 GLY C O 1
ATOM 5064 N N . LEU C 1 172 ? 148.943 138.242 161.575 1.00 22.13 166 LEU C N 1
ATOM 5065 C CA . LEU C 1 172 ? 148.015 137.456 162.370 1.00 22.13 166 LEU C CA 1
ATOM 5066 C C . LEU C 1 172 ? 148.640 136.184 162.916 1.00 22.13 166 LEU C C 1
ATOM 5067 O O . LEU C 1 172 ? 148.195 135.692 163.955 1.00 22.13 166 LEU C O 1
ATOM 5072 N N . ILE C 1 173 ? 149.657 135.645 162.244 1.00 25.00 167 ILE C N 1
ATOM 5073 C CA . ILE C 1 173 ? 150.357 134.475 162.757 1.00 25.00 167 ILE C CA 1
ATOM 5074 C C . ILE C 1 173 ? 151.332 134.880 163.852 1.00 25.00 167 ILE C C 1
ATOM 5075 O O . ILE C 1 173 ? 151.537 134.143 164.823 1.00 25.00 167 ILE C O 1
ATOM 5080 N N . GLN C 1 174 ? 151.941 136.058 163.729 1.00 29.91 168 GLN C N 1
ATOM 5081 C CA . GLN C 1 174 ? 152.810 136.538 164.795 1.00 29.91 168 GLN C CA 1
ATOM 5082 C C . GLN C 1 174 ? 152.035 136.919 166.047 1.00 29.91 168 GLN C C 1
ATOM 5083 O O . GLN C 1 174 ? 152.619 136.944 167.134 1.00 29.91 168 GLN C O 1
ATOM 5089 N N . MET C 1 175 ? 150.742 137.217 165.924 1.00 33.39 169 MET C N 1
ATOM 5090 C CA . MET C 1 175 ? 149.942 137.513 167.105 1.00 33.39 169 MET C CA 1
ATOM 5091 C C . MET C 1 175 ? 149.497 136.244 167.819 1.00 33.39 169 MET C C 1
ATOM 5092 O O . MET C 1 175 ? 149.405 136.233 169.050 1.00 33.39 169 MET C O 1
ATOM 5097 N N . LEU C 1 176 ? 149.229 135.171 167.074 1.00 32.88 170 LEU C N 1
ATOM 5098 C CA . LEU C 1 176 ? 148.824 133.911 167.681 1.00 32.88 170 LEU C CA 1
ATOM 5099 C C . LEU C 1 176 ? 149.989 133.166 168.314 1.00 32.88 170 LEU C C 1
ATOM 5100 O O . LEU C 1 176 ? 149.789 132.466 169.311 1.00 32.88 170 LEU C O 1
ATOM 5105 N N . ARG C 1 177 ? 151.196 133.302 167.766 1.00 39.45 171 ARG C N 1
ATOM 5106 C CA . ARG C 1 177 ? 152.369 132.690 168.376 1.00 39.45 171 ARG C CA 1
ATOM 5107 C C . ARG C 1 177 ? 152.768 133.364 169.682 1.00 39.45 171 ARG C C 1
ATOM 5108 O O . ARG C 1 177 ? 153.589 132.811 170.422 1.00 39.45 171 ARG C O 1
ATOM 5116 N N . ASN C 1 178 ? 152.214 134.540 169.981 1.00 46.20 172 ASN C N 1
ATOM 5117 C CA . ASN C 1 178 ? 152.545 135.290 171.191 1.00 46.20 172 ASN C CA 1
ATOM 5118 C C . ASN C 1 178 ? 151.257 135.700 171.909 1.00 46.20 172 ASN C C 1
ATOM 5119 O O . ASN C 1 178 ? 151.077 136.847 172.313 1.00 46.20 172 ASN C O 1
ATOM 5124 N N . LEU C 1 179 ? 150.348 134.743 172.070 1.00 53.76 173 LEU C N 1
ATOM 5125 C CA . LEU C 1 179 ? 149.056 134.998 172.693 1.00 53.76 173 LEU C CA 1
ATOM 5126 C C . LEU C 1 179 ? 149.103 134.908 174.214 1.00 53.76 173 LEU C C 1
ATOM 5127 O O . LEU C 1 179 ? 148.054 134.749 174.846 1.00 53.76 173 LEU C O 1
ATOM 5132 N N . ASN C 1 180 ? 150.292 134.994 174.814 1.00 60.62 174 ASN C N 1
ATOM 5133 C CA . ASN C 1 180 ? 150.386 135.056 176.269 1.00 60.62 174 ASN C CA 1
ATOM 5134 C C . ASN C 1 180 ? 149.724 136.324 176.795 1.00 60.62 174 ASN C C 1
ATOM 5135 O O . ASN C 1 180 ? 148.883 136.275 177.700 1.00 60.62 174 ASN C O 1
ATOM 5140 N N . ASP C 1 181 ? 150.094 137.468 176.234 1.00 60.36 175 ASP C N 1
ATOM 5141 C CA . ASP C 1 181 ? 149.500 138.739 176.631 1.00 60.36 175 ASP C CA 1
ATOM 5142 C C . ASP C 1 181 ? 148.023 138.753 176.261 1.00 60.36 175 ASP C C 1
ATOM 5143 O O . ASP C 1 181 ? 147.689 138.582 175.081 1.00 60.36 175 ASP C O 1
ATOM 5148 N N . PRO C 1 182 ? 147.114 138.958 177.213 1.00 59.06 176 PRO C N 1
ATOM 5149 C CA . PRO C 1 182 ? 145.684 138.890 176.893 1.00 59.06 176 PRO C CA 1
ATOM 5150 C C . PRO C 1 182 ? 145.185 140.136 176.181 1.00 59.06 176 PRO C C 1
ATOM 5151 O O . PRO C 1 182 ? 144.213 140.075 175.422 1.00 59.06 176 PRO C O 1
ATOM 5155 N N . SER C 1 183 ? 145.837 141.272 176.421 1.00 55.12 177 SER C N 1
ATOM 5156 C CA . SER C 1 183 ? 145.476 142.526 175.772 1.00 55.12 177 SER C CA 1
ATOM 5157 C C . SER C 1 183 ? 146.128 142.692 174.407 1.00 55.12 177 SER C C 1
ATOM 5158 O O . SER C 1 183 ? 146.046 143.778 173.825 1.00 55.12 177 SER C O 1
ATOM 5161 N N . ALA C 1 184 ? 146.775 141.650 173.891 1.00 49.03 178 ALA C N 1
ATOM 5162 C CA . ALA C 1 184 ? 147.401 141.687 172.578 1.00 49.03 178 ALA C CA 1
ATOM 5163 C C . ALA C 1 184 ? 146.475 141.209 171.472 1.00 49.03 178 ALA C C 1
ATOM 5164 O O . ALA C 1 184 ? 146.878 141.200 170.307 1.00 49.03 178 ALA C O 1
ATOM 5166 N N . LEU C 1 185 ? 145.250 140.805 171.806 1.00 40.88 179 LEU C N 1
ATOM 5167 C CA . LEU C 1 185 ? 144.289 140.406 170.789 1.00 40.88 179 LEU C CA 1
ATOM 5168 C C . LEU C 1 185 ? 143.362 141.547 170.396 1.00 40.88 179 LEU C C 1
ATOM 5169 O O . LEU C 1 185 ? 142.768 141.504 169.314 1.00 40.88 179 LEU C O 1
ATOM 5174 N N . GLY C 1 186 ? 143.233 142.565 171.241 1.00 34.83 180 GLY C N 1
ATOM 5175 C CA . GLY C 1 186 ? 142.445 143.728 170.912 1.00 34.83 180 GLY C CA 1
ATOM 5176 C C . GLY C 1 186 ? 143.086 144.539 169.808 1.00 34.83 180 GLY C C 1
ATOM 5177 O O . GLY C 1 186 ? 142.573 144.616 168.689 1.00 34.83 180 GLY C O 1
ATOM 5178 N N . PRO C 1 187 ? 144.228 145.166 170.100 1.00 31.62 181 PRO C N 1
ATOM 5179 C CA . PRO C 1 187 ? 144.954 145.885 169.043 1.00 31.62 181 PRO C CA 1
ATOM 5180 C C . PRO C 1 187 ? 145.648 144.969 168.055 1.00 31.62 181 PRO C C 1
ATOM 5181 O O . PRO C 1 187 ? 145.859 145.377 166.908 1.00 31.62 181 PRO C O 1
ATOM 5185 N N . GLY C 1 188 ? 146.013 143.751 168.454 1.00 29.30 182 GLY C N 1
ATOM 5186 C CA . GLY C 1 188 ? 146.692 142.856 167.534 1.00 29.30 182 GLY C CA 1
ATOM 5187 C C . GLY C 1 188 ? 145.804 142.361 166.413 1.00 29.30 182 GLY C C 1
ATOM 5188 O O . GLY C 1 188 ? 146.299 141.941 165.364 1.00 29.30 182 GLY C O 1
ATOM 5189 N N . MET C 1 189 ? 144.487 142.389 166.617 1.00 28.44 183 MET C N 1
ATOM 5190 C CA . MET C 1 189 ? 143.565 142.037 165.546 1.00 28.44 183 MET C CA 1
ATOM 5191 C C . MET C 1 189 ? 143.185 143.252 164.714 1.00 28.44 183 MET C C 1
ATOM 5192 O O . MET C 1 189 ? 142.824 143.107 163.544 1.00 28.44 183 MET C O 1
ATOM 5197 N N . ALA C 1 190 ? 143.275 144.453 165.287 1.00 22.80 184 ALA C N 1
ATOM 5198 C CA . ALA C 1 190 ? 142.992 145.660 164.519 1.00 22.80 184 ALA C CA 1
ATOM 5199 C C . ALA C 1 190 ? 144.118 145.960 163.541 1.00 22.80 184 ALA C C 1
ATOM 5200 O O . ALA C 1 190 ? 143.875 146.183 162.351 1.00 22.80 184 ALA C O 1
ATOM 5202 N N . VAL C 1 191 ? 145.361 145.968 164.027 1.00 19.44 185 VAL C N 1
ATOM 5203 C CA . VAL C 1 191 ? 146.506 146.248 163.164 1.00 19.44 185 VAL C CA 1
ATOM 5204 C C . VAL C 1 191 ? 146.628 145.201 162.068 1.00 19.44 185 VAL C C 1
ATOM 5205 O O . VAL C 1 191 ? 147.049 145.508 160.948 1.00 19.44 185 VAL C O 1
ATOM 5209 N N . ALA C 1 192 ? 146.260 143.955 162.364 1.00 17.90 186 ALA C N 1
ATOM 5210 C CA . ALA C 1 192 ? 146.215 142.918 161.344 1.00 17.90 186 ALA C CA 1
ATOM 5211 C C . ALA C 1 192 ? 144.983 143.021 160.459 1.00 17.90 186 ALA C C 1
ATOM 5212 O O . ALA C 1 192 ? 144.900 142.302 159.460 1.00 17.90 186 ALA C O 1
ATOM 5214 N N . LEU C 1 193 ? 144.025 143.876 160.807 1.00 16.60 187 LEU C N 1
ATOM 5215 C CA . LEU C 1 193 ? 142.834 144.099 160.002 1.00 16.60 187 LEU C CA 1
ATOM 5216 C C . LEU C 1 193 ? 142.942 145.345 159.139 1.00 16.60 187 LEU C C 1
ATOM 5217 O O . LEU C 1 193 ? 142.053 145.595 158.320 1.00 16.60 187 LEU C O 1
ATOM 5222 N N . ILE C 1 194 ? 144.003 146.135 159.302 1.00 14.95 188 ILE C N 1
ATOM 5223 C CA . ILE C 1 194 ? 144.213 147.302 158.454 1.00 14.95 188 ILE C CA 1
ATOM 5224 C C . ILE C 1 194 ? 144.819 146.931 157.108 1.00 14.95 188 ILE C C 1
ATOM 5225 O O . ILE C 1 194 ? 144.361 147.437 156.075 1.00 14.95 188 ILE C O 1
ATOM 5230 N N . THR C 1 195 ? 145.818 146.051 157.084 1.00 13.74 189 THR C N 1
ATOM 5231 C CA . THR C 1 195 ? 146.421 145.617 155.833 1.00 13.74 189 THR C CA 1
ATOM 5232 C C . THR C 1 195 ? 145.412 145.011 154.871 1.00 13.74 189 THR C C 1
ATOM 5233 O O . THR C 1 195 ? 145.692 144.943 153.672 1.00 13.74 189 THR C O 1
ATOM 5237 N N . THR C 1 196 ? 144.257 144.568 155.365 1.00 12.90 190 THR C N 1
ATOM 5238 C CA . THR C 1 196 ? 143.158 144.159 154.502 1.00 12.90 190 THR C CA 1
ATOM 5239 C C . THR C 1 196 ? 142.309 145.341 154.074 1.00 12.90 190 THR C C 1
ATOM 5240 O O . THR C 1 196 ? 141.719 145.311 152.989 1.00 12.90 190 THR C O 1
ATOM 5244 N N . LEU C 1 197 ? 142.239 146.382 154.902 1.00 11.34 191 LEU C N 1
ATOM 5245 C CA . LEU C 1 197 ? 141.573 147.626 154.546 1.00 11.34 191 LEU C CA 1
ATOM 5246 C C . LEU C 1 197 ? 142.386 148.468 153.575 1.00 11.34 191 LEU C C 1
ATOM 5247 O O . LEU C 1 197 ? 141.807 149.049 152.655 1.00 11.34 191 LEU C O 1
ATOM 5252 N N . TYR C 1 198 ? 143.709 148.537 153.744 1.00 11.24 192 TYR C N 1
ATOM 5253 C CA . TYR C 1 198 ? 144.561 149.173 152.748 1.00 11.24 192 TYR C CA 1
ATOM 5254 C C . TYR C 1 198 ? 144.521 148.453 151.412 1.00 11.24 192 TYR C C 1
ATOM 5255 O O . TYR C 1 198 ? 144.894 149.041 150.395 1.00 11.24 192 TYR C O 1
ATOM 5264 N N . GLY C 1 199 ? 144.097 147.196 151.391 1.00 10.09 193 GLY C N 1
ATOM 5265 C CA . GLY C 1 199 ? 144.017 146.453 150.154 1.00 10.09 193 GLY C CA 1
ATOM 5266 C C . GLY C 1 199 ? 142.674 146.623 149.484 1.00 10.09 193 GLY C C 1
ATOM 5267 O O . GLY C 1 199 ? 142.514 146.291 148.309 1.00 10.09 193 GLY C O 1
ATOM 5268 N N . ALA C 1 200 ? 141.696 147.132 150.223 1.00 10.22 194 ALA C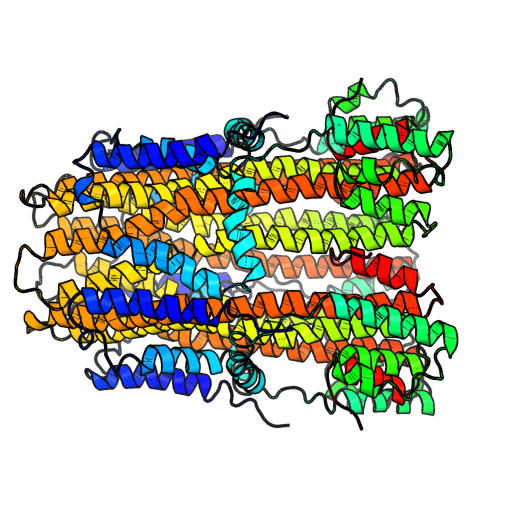 N 1
ATOM 5269 C CA . ALA C 1 200 ? 140.391 147.435 149.655 1.00 10.22 194 ALA C CA 1
ATOM 5270 C C . ALA C 1 200 ? 140.186 148.918 149.402 1.00 10.22 194 ALA C C 1
ATOM 5271 O O . ALA C 1 200 ? 139.287 149.288 148.644 1.00 10.22 194 ALA C O 1
ATOM 5273 N N . ILE C 1 201 ? 140.988 149.776 150.028 1.00 9.27 195 ILE C N 1
ATOM 5274 C CA . ILE C 1 201 ? 140.903 151.201 149.747 1.00 9.27 195 ILE C CA 1
ATOM 5275 C C . ILE C 1 201 ? 141.597 151.531 148.435 1.00 9.27 195 ILE C C 1
ATOM 5276 O O . ILE C 1 201 ? 141.146 152.410 147.696 1.00 9.27 195 ILE C O 1
ATOM 5281 N N . LEU C 1 202 ? 142.684 150.832 148.113 1.00 8.77 196 LEU C N 1
ATOM 5282 C CA . LEU C 1 202 ? 143.437 151.062 146.886 1.00 8.77 196 LEU C CA 1
ATOM 5283 C C . LEU C 1 202 ? 142.872 150.281 145.707 1.00 8.77 196 LEU C C 1
ATOM 5284 O O . LEU C 1 202 ? 142.641 150.851 144.637 1.00 8.77 196 LEU C O 1
ATOM 5289 N N . ALA C 1 203 ? 142.657 148.978 145.880 1.00 8.69 197 ALA C N 1
ATOM 5290 C CA . ALA C 1 203 ? 142.222 148.146 144.765 1.00 8.69 197 ALA C CA 1
ATOM 5291 C C . ALA C 1 203 ? 140.836 148.541 144.287 1.00 8.69 197 ALA C C 1
ATOM 5292 O O . ALA C 1 203 ? 140.551 148.509 143.087 1.00 8.69 197 ALA C O 1
ATOM 5294 N N . ASN C 1 204 ? 139.958 148.905 145.213 1.00 9.61 198 ASN C N 1
ATOM 5295 C CA . ASN C 1 204 ? 138.564 149.166 144.884 1.00 9.61 198 ASN C CA 1
ATOM 5296 C C . ASN C 1 204 ? 138.295 150.629 144.562 1.00 9.61 198 ASN C C 1
ATOM 5297 O O . ASN C 1 204 ? 137.480 150.926 143.686 1.00 9.61 198 ASN C O 1
ATOM 5302 N N . ALA C 1 205 ? 138.958 151.552 145.254 1.00 9.02 199 ALA C N 1
ATOM 5303 C CA . ALA C 1 205 ? 138.667 152.970 145.098 1.00 9.02 199 ALA C CA 1
ATOM 5304 C C . ALA C 1 205 ? 139.728 153.729 144.319 1.00 9.02 199 ALA C C 1
ATOM 5305 O O . ALA C 1 205 ? 139.548 154.924 144.072 1.00 9.02 199 ALA C O 1
ATOM 5307 N N . PHE C 1 206 ? 140.818 153.091 143.944 1.00 8.62 200 PHE C N 1
ATOM 5308 C CA . PHE C 1 206 ? 141.865 153.810 143.227 1.00 8.62 200 PHE C CA 1
ATOM 5309 C C . PHE C 1 206 ? 142.353 153.092 141.981 1.00 8.62 200 PHE C C 1
ATOM 5310 O O . PHE C 1 206 ? 142.670 153.750 140.992 1.00 8.62 200 PHE C O 1
ATOM 5318 N N . ALA C 1 207 ? 142.432 151.762 142.003 1.00 8.52 201 ALA C N 1
ATOM 5319 C CA . ALA C 1 207 ? 143.017 151.021 140.895 1.00 8.52 201 ALA C CA 1
ATOM 5320 C C . ALA C 1 207 ? 141.992 150.327 140.016 1.00 8.52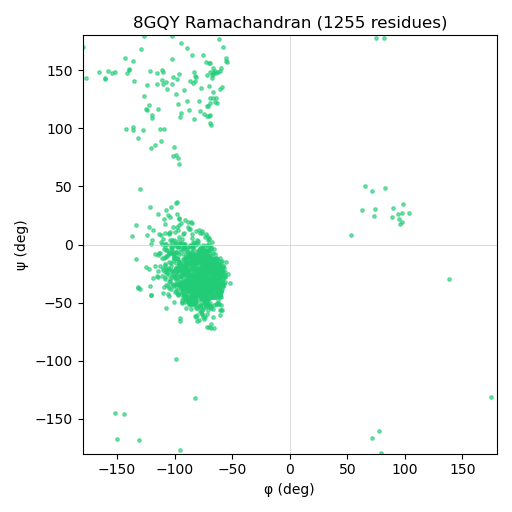 201 ALA C C 1
ATOM 5321 O O . ALA C 1 207 ? 142.345 149.884 138.921 1.00 8.52 201 ALA C O 1
ATOM 5323 N N . ILE C 1 208 ? 140.754 150.187 140.473 1.00 9.91 202 ILE C N 1
ATOM 5324 C CA . ILE C 1 208 ? 139.670 149.681 139.635 1.00 9.91 202 ILE C CA 1
ATOM 5325 C C . ILE C 1 208 ? 139.074 150.816 138.804 1.00 9.91 202 ILE C C 1
ATOM 5326 O O . ILE C 1 208 ? 138.790 150.607 137.616 1.00 9.91 202 ILE C O 1
ATOM 5331 N N . PRO C 1 209 ? 138.851 152.017 139.355 1.00 9.18 203 PRO C N 1
ATOM 5332 C CA . PRO C 1 209 ? 138.459 153.135 138.485 1.00 9.18 203 PRO C CA 1
ATOM 5333 C C . PRO C 1 209 ? 139.480 153.473 137.411 1.00 9.18 203 PRO C C 1
ATOM 5334 O O . PRO C 1 209 ? 139.088 153.756 136.275 1.00 9.18 203 PRO C O 1
ATOM 5338 N N . VAL C 1 210 ? 140.775 153.462 137.722 1.00 9.41 204 VAL C N 1
ATOM 5339 C CA . VAL C 1 210 ? 141.768 153.764 136.697 1.00 9.41 204 VAL C CA 1
ATOM 5340 C C . VAL C 1 210 ? 141.852 152.627 135.685 1.00 9.41 204 VAL C C 1
ATOM 5341 O O . VAL C 1 210 ? 142.141 152.847 134.504 1.00 9.41 204 VAL C O 1
ATOM 5345 N N . ALA C 1 211 ? 141.590 151.396 136.120 1.00 9.81 205 ALA C N 1
ATOM 5346 C CA . ALA C 1 211 ? 141.557 150.286 135.180 1.00 9.81 205 ALA C CA 1
ATOM 5347 C C . ALA C 1 211 ? 140.365 150.364 134.242 1.00 9.81 205 ALA C C 1
ATOM 5348 O O . ALA C 1 211 ? 140.357 149.681 133.216 1.00 9.81 205 ALA C O 1
ATOM 5350 N N . ASN C 1 212 ? 139.358 151.169 134.575 1.00 10.63 206 ASN C N 1
ATOM 5351 C CA . ASN C 1 212 ? 138.176 151.338 133.742 1.00 10.63 206 ASN C CA 1
ATOM 5352 C C . ASN C 1 212 ? 138.062 152.733 133.152 1.00 10.63 206 ASN C C 1
ATOM 5353 O O . ASN C 1 212 ? 137.167 152.981 132.340 1.00 10.63 206 ASN C O 1
ATOM 5358 N N . LYS C 1 213 ? 138.931 153.656 133.561 1.00 11.26 207 LYS C N 1
ATOM 5359 C CA . LYS C 1 213 ? 139.019 154.937 132.875 1.00 11.26 207 LYS C CA 1
ATOM 5360 C C . LYS C 1 213 ? 139.999 154.863 131.716 1.00 11.26 207 LYS C C 1
ATOM 5361 O O . LYS C 1 213 ? 139.876 155.622 130.751 1.00 11.26 207 LYS C O 1
ATOM 5367 N N . LEU C 1 214 ? 140.969 153.951 131.790 1.00 11.56 208 LEU C N 1
ATOM 5368 C CA . LEU C 1 214 ? 141.870 153.712 130.671 1.00 11.56 208 LEU C CA 1
ATOM 5369 C C . LEU C 1 214 ? 141.267 152.764 129.646 1.00 11.56 208 LEU C C 1
ATOM 5370 O O . LEU C 1 214 ? 141.809 152.637 128.545 1.00 11.56 208 LEU C O 1
ATOM 5375 N N . LYS C 1 215 ? 140.173 152.084 129.989 1.00 12.32 209 LYS C N 1
ATOM 5376 C CA . LYS C 1 215 ? 139.469 151.256 129.018 1.00 12.32 209 LYS C CA 1
ATOM 5377 C C . LYS C 1 215 ? 138.456 152.073 128.234 1.00 12.32 209 LYS C C 1
ATOM 5378 O O . LYS C 1 215 ? 138.250 151.833 127.042 1.00 12.32 209 LYS C O 1
ATOM 5384 N N . LYS C 1 216 ? 137.806 153.033 128.887 1.00 13.50 210 LYS C N 1
ATOM 5385 C CA . LYS C 1 216 ? 136.916 153.941 128.181 1.00 13.50 210 LYS C CA 1
ATOM 5386 C C . LYS C 1 216 ? 137.672 155.068 127.497 1.00 13.50 210 LYS C C 1
ATOM 5387 O O . LYS C 1 216 ? 137.095 155.760 126.655 1.00 13.50 210 LYS C O 1
ATOM 5393 N N . ALA C 1 217 ? 138.940 155.275 127.843 1.00 15.18 211 ALA C N 1
ATOM 5394 C CA . ALA C 1 217 ? 139.782 156.195 127.097 1.00 15.18 211 ALA C CA 1
ATOM 5395 C C . ALA C 1 217 ? 140.456 155.518 125.918 1.00 15.18 211 ALA C C 1
ATOM 5396 O O . ALA C 1 217 ? 141.042 156.204 125.076 1.00 15.18 211 ALA C O 1
ATOM 5398 N N . LYS C 1 218 ? 140.400 154.190 125.853 1.00 16.89 212 LYS C N 1
ATOM 5399 C CA . LYS C 1 218 ? 140.898 153.475 124.685 1.00 16.89 212 LYS C CA 1
ATOM 5400 C C . LYS C 1 218 ? 139.812 153.352 123.626 1.00 16.89 212 LYS C C 1
ATOM 5401 O O . LYS C 1 218 ? 140.021 153.697 122.459 1.00 16.89 212 LYS C O 1
ATOM 5407 N N . ASP C 1 219 ? 138.633 152.871 124.023 1.00 18.59 213 ASP C N 1
ATOM 5408 C CA . ASP C 1 219 ? 137.546 152.647 123.079 1.00 18.59 213 ASP C CA 1
ATOM 5409 C C . ASP C 1 219 ? 137.060 153.931 122.424 1.00 18.59 213 ASP C C 1
ATOM 5410 O O . ASP C 1 219 ? 136.472 153.871 121.341 1.00 18.59 213 ASP C O 1
ATOM 5415 N N . MET C 1 220 ? 137.274 155.085 123.055 1.00 21.33 214 MET C N 1
ATOM 5416 C CA . MET C 1 220 ? 136.904 156.346 122.424 1.00 21.33 214 MET C CA 1
ATOM 5417 C C . MET C 1 220 ? 138.051 156.927 121.613 1.00 21.33 214 MET C C 1
ATOM 5418 O O . MET C 1 220 ? 137.833 157.830 120.802 1.00 21.33 214 MET C O 1
ATOM 5423 N N . GLU C 1 221 ? 139.273 156.439 121.830 1.00 21.17 215 GLU C N 1
ATOM 5424 C CA . GLU C 1 221 ? 140.410 156.843 121.015 1.00 21.17 215 GLU C CA 1
ATOM 5425 C C . GLU C 1 221 ? 140.685 155.871 119.882 1.00 21.17 215 GLU C C 1
ATOM 5426 O O . GLU C 1 221 ? 141.415 156.220 118.953 1.00 21.17 215 GLU C O 1
ATOM 5432 N N . VAL C 1 222 ? 140.140 154.656 119.953 1.00 22.27 216 VAL C N 1
ATOM 5433 C CA . VAL C 1 222 ? 140.200 153.743 118.818 1.00 22.27 216 VAL C CA 1
ATOM 5434 C C . VAL C 1 222 ? 139.050 154.017 117.862 1.00 22.27 216 VAL C C 1
ATOM 5435 O O . VAL C 1 222 ? 139.202 153.892 116.642 1.00 22.27 216 VAL C O 1
ATOM 5439 N N . LEU C 1 223 ? 137.888 154.405 118.392 1.00 24.81 217 LEU C N 1
ATOM 5440 C CA . LEU C 1 223 ? 136.758 154.768 117.544 1.00 24.81 217 LEU C CA 1
ATOM 5441 C C . LEU C 1 223 ? 137.105 155.913 116.606 1.00 24.81 217 LEU C C 1
ATOM 5442 O O . LEU C 1 223 ? 136.615 155.954 115.473 1.00 24.81 217 LEU C O 1
ATOM 5447 N N . VAL C 1 224 ? 137.943 156.847 117.049 1.00 24.92 218 VAL C N 1
ATOM 5448 C CA . VAL C 1 224 ? 138.383 157.911 116.159 1.00 24.92 218 VAL C CA 1
ATOM 5449 C C . VAL C 1 224 ? 139.414 157.390 115.170 1.00 24.92 218 VAL C C 1
ATOM 5450 O O . VAL C 1 224 ? 139.398 157.755 113.991 1.00 24.92 218 VAL C O 1
ATOM 5454 N N . LYS C 1 225 ? 140.320 156.520 115.623 1.00 28.44 219 LYS C N 1
ATOM 5455 C CA . LYS C 1 225 ? 141.262 155.901 114.697 1.00 28.44 219 LYS C CA 1
ATOM 5456 C C . LYS C 1 225 ? 140.545 155.028 113.678 1.00 28.44 219 LYS C C 1
ATOM 5457 O O . LYS C 1 225 ? 140.868 155.080 112.488 1.00 28.44 219 LYS C O 1
ATOM 5463 N N . THR C 1 226 ? 139.559 154.243 114.118 1.00 28.30 220 THR C N 1
ATOM 5464 C CA . THR C 1 226 ? 138.877 153.328 113.209 1.00 28.30 220 THR C CA 1
ATOM 5465 C C . THR C 1 226 ? 138.021 154.071 112.196 1.00 28.30 220 THR C C 1
ATOM 5466 O O . THR C 1 226 ? 137.680 153.513 111.150 1.00 28.30 220 THR C O 1
ATOM 5470 N N . ILE C 1 227 ? 137.657 155.321 112.484 1.00 29.74 221 ILE C N 1
ATOM 5471 C CA . ILE C 1 227 ? 136.917 156.113 111.508 1.00 29.74 221 ILE C CA 1
ATOM 5472 C C . ILE C 1 227 ? 137.843 156.710 110.457 1.00 29.74 221 ILE C C 1
ATOM 5473 O O . ILE C 1 227 ? 137.453 156.819 109.290 1.00 29.74 221 ILE C O 1
ATOM 5478 N N . TYR C 1 228 ? 139.069 157.072 110.829 1.00 31.73 222 TYR C N 1
ATOM 5479 C CA . TYR C 1 228 ? 140.067 157.507 109.863 1.00 31.73 222 TYR C CA 1
ATOM 5480 C C . TYR C 1 228 ? 140.496 156.396 108.917 1.00 31.73 222 TYR C C 1
ATOM 5481 O O . TYR C 1 228 ? 140.918 156.690 107.796 1.00 31.73 222 TYR C O 1
ATOM 5490 N N . ILE C 1 229 ? 140.405 155.137 109.339 1.00 30.78 223 ILE C N 1
ATOM 5491 C CA . ILE C 1 229 ? 140.727 154.021 108.458 1.00 30.78 223 ILE C CA 1
ATOM 5492 C C . ILE C 1 229 ? 139.699 153.886 107.338 1.00 30.78 223 ILE C C 1
ATOM 5493 O O . ILE C 1 229 ? 140.064 153.592 106.196 1.00 30.78 223 ILE C O 1
ATOM 5498 N N . GLU C 1 230 ? 138.420 154.111 107.636 1.00 34.29 224 GLU C N 1
ATOM 5499 C CA . GLU C 1 230 ? 137.381 154.100 106.619 1.00 34.29 224 GLU C CA 1
ATOM 5500 C C . GLU C 1 230 ? 137.339 155.386 105.814 1.00 34.29 224 GLU C C 1
ATOM 5501 O O . GLU C 1 230 ? 136.952 155.356 104.643 1.00 34.29 224 GLU C O 1
ATOM 5507 N N . ALA C 1 231 ? 137.725 156.512 106.412 1.00 34.35 225 ALA C N 1
ATOM 5508 C CA . ALA C 1 231 ? 137.672 157.788 105.718 1.00 34.35 225 ALA C CA 1
ATOM 5509 C C . ALA C 1 231 ? 138.829 157.984 104.755 1.00 34.35 225 ALA C C 1
ATOM 5510 O O . ALA C 1 231 ? 138.782 158.909 103.941 1.00 34.35 225 ALA C O 1
ATOM 5512 N N . ILE C 1 232 ? 139.870 157.156 104.841 1.00 36.28 226 ILE C N 1
ATOM 5513 C CA . ILE C 1 232 ? 140.943 157.198 103.854 1.00 36.28 226 ILE C CA 1
ATOM 5514 C C . ILE C 1 232 ? 140.672 156.247 102.696 1.00 36.28 226 ILE C C 1
ATOM 5515 O O . ILE C 1 232 ? 141.146 156.493 101.579 1.00 36.28 226 ILE C O 1
ATOM 5520 N N . GLU C 1 233 ? 139.903 155.181 102.924 1.00 41.02 227 GLU C N 1
ATOM 5521 C CA . GLU C 1 233 ? 139.456 154.319 101.840 1.00 41.02 227 GLU C CA 1
ATOM 5522 C C . GLU C 1 233 ? 138.405 154.990 100.970 1.00 41.02 227 GLU C C 1
ATOM 5523 O O . GLU C 1 233 ? 138.454 154.852 99.745 1.00 41.02 227 GLU C O 1
ATOM 5529 N N . LYS C 1 234 ? 137.464 155.714 101.575 1.00 40.05 228 LYS C N 1
ATOM 5530 C CA . LYS C 1 234 ? 136.439 156.422 100.821 1.00 40.05 228 LYS C CA 1
ATOM 5531 C C . LYS C 1 234 ? 136.957 157.704 100.189 1.00 40.05 228 LYS C C 1
ATOM 5532 O O . LYS C 1 234 ? 136.200 158.382 99.490 1.00 40.05 228 LYS C O 1
ATOM 5538 N N . ILE C 1 235 ? 138.216 158.056 100.427 1.00 40.30 229 ILE C N 1
ATOM 5539 C CA . ILE C 1 235 ? 138.802 159.250 99.828 1.00 40.30 229 ILE C CA 1
ATOM 5540 C C . ILE C 1 235 ? 139.623 158.904 98.595 1.00 40.30 229 ILE C C 1
ATOM 5541 O O . ILE C 1 235 ? 139.559 159.603 97.581 1.00 40.30 229 ILE C O 1
ATOM 5546 N N . GLN C 1 236 ? 140.401 157.821 98.649 1.00 43.20 230 GLN C N 1
ATOM 5547 C CA . GLN C 1 236 ? 141.137 157.403 97.463 1.00 43.20 230 GLN C CA 1
ATOM 5548 C C . GLN C 1 236 ? 140.205 157.000 96.329 1.00 43.20 230 GLN C C 1
ATOM 5549 O O . GLN C 1 236 ? 140.509 157.278 95.164 1.00 43.20 230 GLN C O 1
ATOM 5555 N N . LYS C 1 237 ? 139.067 156.376 96.641 1.00 44.24 231 LYS C N 1
ATOM 5556 C CA . LYS C 1 237 ? 138.083 156.046 95.617 1.00 44.24 231 LYS C CA 1
ATOM 5557 C C . LYS C 1 237 ? 137.480 157.277 94.956 1.00 44.24 231 LYS C C 1
ATOM 5558 O O . LYS C 1 237 ? 136.803 157.142 93.932 1.00 44.24 231 LYS C O 1
ATOM 5564 N N . GLY C 1 238 ? 137.704 158.462 95.512 1.00 46.46 232 GLY C N 1
ATOM 5565 C CA . GLY C 1 238 ? 137.216 159.685 94.906 1.00 46.46 232 GLY C CA 1
ATOM 5566 C C . GLY C 1 238 ? 135.771 160.007 95.214 1.00 46.46 232 GLY C C 1
ATOM 5567 O O . GLY C 1 238 ? 135.001 160.311 94.295 1.00 46.46 232 GLY C O 1
ATOM 5568 N N . GLU C 1 239 ? 135.379 159.945 96.484 1.00 45.63 233 GLU C N 1
ATOM 5569 C CA . GLU C 1 239 ? 134.028 160.328 96.856 1.00 45.63 233 GLU C CA 1
ATOM 5570 C C . GLU C 1 239 ? 133.964 161.822 97.169 1.00 45.63 233 GLU C C 1
ATOM 5571 O O . GLU C 1 239 ? 134.984 162.506 97.286 1.00 45.63 233 GLU C O 1
ATOM 5577 N N . ASN C 1 240 ? 132.743 162.328 97.295 1.00 44.90 234 ASN C N 1
ATOM 5578 C CA . ASN C 1 240 ? 132.554 163.752 97.517 1.00 44.90 234 ASN C CA 1
ATOM 5579 C C . ASN C 1 240 ? 133.022 164.132 98.918 1.00 44.90 234 ASN C C 1
ATOM 5580 O O . ASN C 1 240 ? 133.070 163.279 99.809 1.00 44.90 234 ASN C O 1
ATOM 5585 N N . PRO C 1 241 ? 133.385 165.394 99.148 1.00 43.94 235 PRO C N 1
ATOM 5586 C CA . PRO C 1 241 ? 133.678 165.818 100.523 1.00 43.94 235 PRO C CA 1
ATOM 5587 C C . PRO C 1 241 ? 132.463 165.769 101.428 1.00 43.94 235 PRO C C 1
ATOM 5588 O O . PRO C 1 241 ? 132.611 165.553 102.636 1.00 43.94 235 PRO C O 1
ATOM 5592 N N . ASN C 1 242 ? 131.261 165.960 100.878 1.00 43.24 236 ASN C N 1
ATOM 5593 C CA . ASN C 1 242 ? 130.041 165.990 101.673 1.00 43.24 236 ASN C CA 1
ATOM 5594 C C . ASN C 1 242 ? 129.557 164.607 102.084 1.00 43.24 236 ASN C C 1
ATOM 5595 O O . ASN C 1 242 ? 128.848 164.494 103.089 1.00 43.24 236 ASN C O 1
ATOM 5600 N N . VAL C 1 243 ? 129.917 163.557 101.343 1.00 42.53 237 VAL C N 1
ATOM 5601 C CA . VAL C 1 243 ? 129.505 162.199 101.689 1.00 42.53 237 VAL C CA 1
ATOM 5602 C C . VAL C 1 243 ? 130.404 161.565 102.740 1.00 42.53 237 VAL C C 1
ATOM 5603 O O . VAL C 1 243 ? 129.891 160.902 103.656 1.00 42.53 237 VAL C O 1
ATOM 5607 N N . VAL C 1 244 ? 131.718 161.761 102.659 1.00 40.39 238 VAL C N 1
ATOM 5608 C CA . VAL C 1 244 ? 132.607 161.210 103.674 1.00 40.39 238 VAL C CA 1
ATOM 5609 C C . VAL C 1 244 ? 132.390 161.876 105.032 1.00 40.39 238 VAL C C 1
ATOM 5610 O O . VAL C 1 244 ? 132.718 161.289 106.067 1.00 40.39 238 VAL C O 1
ATOM 5614 N N . LYS C 1 245 ? 131.843 163.094 105.054 1.00 38.82 239 LYS C N 1
ATOM 5615 C CA . LYS C 1 245 ? 131.392 163.672 106.313 1.00 38.82 239 LYS C CA 1
ATOM 5616 C C . LYS C 1 245 ? 130.050 163.093 106.738 1.00 38.82 239 LYS C C 1
ATOM 5617 O O . LYS C 1 245 ? 129.809 162.899 107.933 1.00 38.82 239 LYS C O 1
ATOM 5623 N N . GLN C 1 246 ? 129.166 162.816 105.777 1.00 41.90 240 GLN C N 1
ATOM 5624 C CA . GLN C 1 246 ? 127.844 162.296 106.110 1.00 41.90 240 GLN C CA 1
ATOM 5625 C C . GLN C 1 246 ? 127.916 160.842 106.550 1.00 41.90 240 GLN C C 1
ATOM 5626 O O . GLN C 1 246 ? 127.161 160.417 107.430 1.00 41.90 240 GLN C O 1
ATOM 5632 N N . GLU C 1 247 ? 128.810 160.062 105.952 1.00 41.59 241 GLU C N 1
ATOM 5633 C CA . GLU C 1 247 ? 129.003 158.682 106.373 1.00 41.59 241 GLU C CA 1
ATOM 5634 C C . GLU C 1 247 ? 129.818 158.562 107.650 1.00 41.59 241 GLU C C 1
ATOM 5635 O O . GLU C 1 247 ? 129.876 157.471 108.221 1.00 41.59 241 GLU C O 1
ATOM 5641 N N . ALA C 1 248 ? 130.454 159.643 108.107 1.00 38.24 242 ALA C N 1
ATOM 5642 C CA . ALA C 1 248 ? 131.233 159.620 109.335 1.00 38.24 242 ALA C CA 1
ATOM 5643 C C . ALA C 1 248 ? 130.542 160.300 110.504 1.00 38.24 242 ALA C C 1
ATOM 5644 O O . ALA C 1 248 ? 130.898 160.024 111.653 1.00 38.24 242 ALA C O 1
ATOM 5646 N N . ALA C 1 249 ? 129.584 161.187 110.246 1.00 38.72 243 ALA C N 1
ATOM 5647 C CA . ALA C 1 249 ? 128.732 161.680 111.319 1.00 38.72 243 ALA C CA 1
ATOM 5648 C C . ALA C 1 249 ? 127.711 160.629 111.722 1.00 38.72 243 ALA C C 1
ATOM 5649 O O . ALA C 1 249 ? 127.298 160.569 112.884 1.00 38.72 243 ALA C O 1
ATOM 5651 N N . ILE C 1 250 ? 127.288 159.800 110.767 1.00 38.20 244 ILE C N 1
ATOM 5652 C CA . ILE C 1 250 ? 126.396 158.689 111.069 1.00 38.20 244 ILE C CA 1
ATOM 5653 C C . ILE C 1 250 ? 127.181 157.526 111.660 1.00 38.20 244 ILE C C 1
ATOM 5654 O O . ILE C 1 250 ? 126.635 156.716 112.415 1.00 38.20 244 ILE C O 1
ATOM 5659 N N . MET C 1 251 ? 128.476 157.441 111.356 1.00 36.21 245 MET C N 1
ATOM 5660 C CA . MET C 1 251 ? 129.303 156.371 111.903 1.00 36.21 245 MET C CA 1
ATOM 5661 C C . MET C 1 251 ? 129.759 156.685 113.322 1.00 36.21 245 MET C C 1
ATOM 5662 O O . MET C 1 251 ? 130.208 155.787 114.042 1.00 36.21 245 MET C O 1
ATOM 5667 N N . LEU C 1 252 ? 129.660 157.947 113.737 1.00 37.08 246 LEU C N 1
ATOM 5668 C CA . LEU C 1 252 ? 130.011 158.356 115.090 1.00 37.08 246 LEU C CA 1
ATOM 5669 C C . LEU C 1 252 ? 128.804 158.716 115.942 1.00 37.08 246 LEU C C 1
ATOM 5670 O O . LEU C 1 252 ? 128.891 158.644 117.171 1.00 37.08 246 LEU C O 1
ATOM 5675 N N . GLY C 1 253 ? 127.689 159.098 115.325 1.00 40.72 247 GLY C N 1
ATOM 5676 C CA . GLY C 1 253 ? 126.534 159.545 116.072 1.00 40.72 247 GLY C CA 1
ATOM 5677 C C . GLY C 1 253 ? 126.444 161.040 116.265 1.00 40.72 247 GLY C C 1
ATOM 5678 O O . GLY C 1 253 ? 125.831 161.490 117.237 1.00 40.72 247 GLY C O 1
ATOM 5679 N N . VAL C 1 254 ? 127.032 161.826 115.370 1.00 43.14 248 VAL C N 1
ATOM 5680 C CA . VAL C 1 254 ? 127.053 163.279 115.498 1.00 43.14 248 VAL C CA 1
ATOM 5681 C C . VAL C 1 254 ? 126.007 163.877 114.567 1.00 43.14 248 VAL C C 1
ATOM 5682 O O . VAL C 1 254 ? 125.850 163.430 113.425 1.00 43.14 248 VAL C O 1
ATOM 5686 N N . GLU C 1 255 ? 125.285 164.883 115.055 1.00 46.14 249 GLU C N 1
ATOM 5687 C CA . GLU C 1 255 ? 124.289 165.558 114.237 1.00 46.14 249 GLU C CA 1
ATOM 5688 C C . GLU C 1 255 ? 124.948 166.602 113.345 1.00 46.14 249 GLU C C 1
ATOM 5689 O O . GLU C 1 255 ? 125.872 167.306 113.761 1.00 46.14 249 GLU C O 1
ATOM 5695 N N . LEU C 1 256 ? 124.468 166.698 112.106 1.00 47.90 250 LEU C N 1
ATOM 5696 C CA . LEU C 1 256 ? 124.932 167.701 111.166 1.00 47.90 250 LEU C CA 1
ATOM 5697 C C . LEU C 1 256 ? 123.767 168.566 110.700 1.00 47.90 250 LEU C C 1
ATOM 5698 O O . LEU C 1 256 ? 122.629 168.088 110.640 1.00 47.90 250 LEU C O 1
ATOM 5703 N N . PRO C 1 257 ? 124.013 169.844 110.370 1.00 52.81 251 PRO C N 1
ATOM 5704 C CA . PRO C 1 257 ? 122.951 170.730 109.883 1.00 52.81 251 PRO C CA 1
ATOM 5705 C C . PRO C 1 257 ? 122.435 170.321 108.507 1.00 52.81 251 PRO C C 1
ATOM 5706 O O . PRO C 1 257 ? 121.443 169.595 108.433 1.00 52.81 251 PRO C O 1
ATOM 5710 N N . VAL D 1 5 ? 104.381 148.164 122.655 1.00 36.73 -1 VAL D N 1
ATOM 5711 C CA . VAL D 1 5 ? 104.796 149.417 123.269 1.00 36.73 -1 VAL D CA 1
ATOM 5712 C C . VAL D 1 5 ? 103.770 149.885 124.294 1.00 36.73 -1 VAL D C 1
ATOM 5713 O O . VAL D 1 5 ? 103.364 151.046 124.282 1.00 36.73 -1 VAL D O 1
ATOM 5717 N N . HIS D 1 6 ? 103.342 148.985 125.180 1.00 41.72 0 HIS D N 1
ATOM 5718 C CA . HIS D 1 6 ? 102.370 149.379 126.191 1.00 41.72 0 HIS D CA 1
ATOM 5719 C C . HIS D 1 6 ? 103.054 149.762 127.499 1.00 41.72 0 HIS D C 1
ATOM 5720 O O . HIS D 1 6 ? 103.031 150.933 127.891 1.00 41.72 0 HIS D O 1
ATOM 5727 N N . MET D 1 7 ? 103.686 148.791 128.159 1.00 33.37 1 MET D N 1
ATOM 5728 C CA . MET D 1 7 ? 104.398 149.028 129.415 1.00 33.37 1 MET D CA 1
ATOM 5729 C C . MET D 1 7 ? 105.052 147.726 129.843 1.00 33.37 1 MET D C 1
ATOM 5730 O O . MET D 1 7 ? 104.464 146.656 129.662 1.00 33.37 1 MET D O 1
ATOM 5735 N N . ASP D 1 8 ? 106.249 147.807 130.418 1.00 20.07 2 ASP D N 1
ATOM 5736 C CA . ASP D 1 8 ? 106.902 146.619 130.966 1.00 20.07 2 ASP D CA 1
ATOM 5737 C C . ASP D 1 8 ? 106.966 146.760 132.480 1.00 20.07 2 ASP D C 1
ATOM 5738 O O . ASP D 1 8 ? 107.830 147.441 133.033 1.00 20.07 2 ASP D O 1
ATOM 5743 N N . VAL D 1 9 ? 106.032 146.097 133.158 1.00 14.71 3 VAL D N 1
ATOM 5744 C CA . VAL D 1 9 ? 105.920 146.160 134.609 1.00 14.71 3 VAL D CA 1
ATOM 5745 C C . VAL D 1 9 ? 106.820 145.101 135.226 1.00 14.71 3 VAL D C 1
ATOM 5746 O O . VAL D 1 9 ? 106.705 144.785 136.414 1.00 14.71 3 VAL D O 1
ATOM 5750 N N . GLY D 1 10 ? 107.709 144.527 134.416 1.00 13.07 4 GLY D N 1
ATOM 5751 C CA . GLY D 1 10 ? 108.579 143.481 134.916 1.00 13.07 4 GLY D CA 1
ATOM 5752 C C . GLY D 1 10 ? 109.615 143.972 135.902 1.00 13.07 4 GLY D C 1
ATOM 5753 O O . GLY D 1 10 ? 110.017 143.228 136.798 1.00 13.07 4 GLY D O 1
ATOM 5754 N N . THR D 1 11 ? 110.058 145.221 135.764 1.00 12.39 5 THR D N 1
ATOM 5755 C CA . THR D 1 11 ? 111.099 145.743 136.642 1.00 12.39 5 THR D CA 1
ATOM 5756 C C . THR D 1 11 ? 110.536 146.562 137.795 1.00 12.39 5 THR D C 1
ATOM 5757 O O . THR D 1 11 ? 111.181 146.676 138.840 1.00 12.39 5 THR D O 1
ATOM 5761 N N . ILE D 1 12 ? 109.350 147.146 137.634 1.00 12.20 6 ILE D N 1
ATOM 5762 C CA . ILE D 1 12 ? 108.741 147.880 138.738 1.00 12.20 6 ILE D CA 1
ATOM 5763 C C . ILE D 1 12 ? 108.317 146.920 139.841 1.00 12.20 6 ILE D C 1
ATOM 5764 O O . ILE D 1 12 ? 108.681 147.091 141.009 1.00 12.20 6 ILE D O 1
ATOM 5769 N N . ILE D 1 13 ? 107.538 145.895 139.489 1.00 11.62 7 ILE D N 1
ATOM 5770 C CA . ILE D 1 13 ? 107.117 144.911 140.480 1.00 11.62 7 ILE D CA 1
ATOM 5771 C C . ILE D 1 13 ? 108.242 143.928 140.773 1.00 11.62 7 ILE D C 1
ATOM 5772 O O . ILE D 1 13 ? 108.105 143.054 141.634 1.00 11.62 7 ILE D O 1
ATOM 5777 N N . GLY D 1 14 ? 109.362 144.038 140.062 1.00 10.78 8 GLY D N 1
ATOM 5778 C CA . GLY D 1 14 ? 110.478 143.150 140.332 1.00 10.78 8 GLY D CA 1
ATOM 5779 C C . GLY D 1 14 ? 111.390 143.678 141.419 1.00 10.78 8 GLY D C 1
ATOM 5780 O O . GLY D 1 14 ? 112.057 142.907 142.111 1.00 10.78 8 GLY D O 1
ATOM 5781 N N . ILE D 1 15 ? 111.438 144.995 141.583 1.00 10.65 9 ILE D N 1
ATOM 5782 C CA . ILE D 1 15 ? 112.297 145.604 142.591 1.00 10.65 9 ILE D CA 1
ATOM 5783 C C . ILE D 1 15 ? 111.497 146.047 143.809 1.00 10.65 9 ILE D C 1
ATOM 5784 O O . ILE D 1 15 ? 111.954 145.905 144.944 1.00 10.65 9 ILE D O 1
ATOM 5789 N N . ILE D 1 16 ? 110.292 146.579 143.599 1.00 10.79 10 ILE D N 1
ATOM 5790 C CA . ILE D 1 16 ? 109.445 146.966 144.722 1.00 10.79 10 ILE D CA 1
ATOM 5791 C C . ILE D 1 16 ? 109.073 145.748 145.557 1.00 10.79 10 ILE D C 1
ATOM 5792 O O . ILE D 1 16 ? 109.064 145.804 146.791 1.00 10.79 10 ILE D O 1
ATOM 5797 N N . ALA D 1 17 ? 108.767 144.627 144.907 1.00 10.26 11 ALA D N 1
ATOM 5798 C CA . ALA D 1 17 ? 108.485 143.399 145.637 1.00 10.26 11 ALA D CA 1
ATOM 5799 C C . ALA D 1 17 ? 109.742 142.723 146.161 1.00 10.26 11 ALA D C 1
ATOM 5800 O O . ALA D 1 17 ? 109.632 141.731 146.886 1.00 10.26 11 ALA D O 1
ATOM 5802 N N . ALA D 1 18 ? 110.925 143.218 145.800 1.00 9.85 12 ALA D N 1
ATOM 5803 C CA . ALA D 1 18 ? 112.153 142.745 146.425 1.00 9.85 12 ALA D CA 1
ATOM 5804 C C . ALA D 1 18 ? 112.574 143.666 147.557 1.00 9.85 12 ALA D C 1
ATOM 5805 O O . ALA D 1 18 ? 113.176 143.218 148.536 1.00 9.85 12 ALA D O 1
ATOM 5807 N N . PHE D 1 19 ? 112.277 144.960 147.434 1.00 9.24 13 PHE D N 1
ATOM 5808 C CA . PHE D 1 19 ? 112.507 145.885 148.534 1.00 9.24 13 PHE D CA 1
ATOM 5809 C C . PHE D 1 19 ? 111.387 145.849 149.558 1.00 9.24 13 PHE D C 1
ATOM 5810 O O . PHE D 1 19 ? 111.428 146.615 150.524 1.00 9.24 13 PHE D O 1
ATOM 5818 N N . LEU D 1 20 ? 110.380 145.002 149.358 1.00 10.39 14 LEU D N 1
ATOM 5819 C CA . LEU D 1 20 ? 109.370 144.774 150.381 1.00 10.39 14 LEU D CA 1
ATOM 5820 C C . LEU D 1 20 ? 109.607 143.484 151.145 1.00 10.39 14 LEU D C 1
ATOM 5821 O O . LEU D 1 20 ? 109.611 143.500 152.380 1.00 10.39 14 LEU D O 1
ATOM 5826 N N . LEU D 1 21 ? 109.819 142.369 150.444 1.00 10.70 15 LEU D N 1
ATOM 5827 C CA . LEU D 1 21 ? 110.161 141.117 151.107 1.00 10.70 15 LEU D CA 1
ATOM 5828 C C . LEU D 1 21 ? 111.444 141.223 151.913 1.00 10.70 15 LEU D C 1
ATOM 5829 O O . LEU D 1 21 ? 111.663 140.411 152.815 1.00 10.70 15 LEU D O 1
ATOM 5834 N N . ILE D 1 22 ? 112.296 142.198 151.599 1.00 10.82 16 ILE D N 1
ATOM 5835 C CA . ILE D 1 22 ? 113.363 142.574 152.514 1.00 10.82 16 ILE D CA 1
ATOM 5836 C C . ILE D 1 22 ? 112.799 143.388 153.667 1.00 10.82 16 ILE D C 1
ATOM 5837 O O . ILE D 1 22 ? 113.011 143.061 154.839 1.00 10.82 16 ILE D O 1
ATOM 5842 N N . LEU D 1 23 ? 112.053 144.447 153.355 1.00 12.10 17 LEU D N 1
ATOM 5843 C CA . LEU D 1 23 ? 111.522 145.335 154.379 1.00 12.10 17 LEU D CA 1
ATOM 5844 C C . LEU D 1 23 ? 110.487 144.662 155.266 1.00 12.10 17 LEU D C 1
ATOM 5845 O O . LEU D 1 23 ? 110.209 145.165 156.357 1.00 12.10 17 LEU D O 1
ATOM 5850 N N . ILE D 1 24 ? 109.904 143.546 154.828 1.00 12.56 18 ILE D N 1
ATOM 5851 C CA . ILE D 1 24 ? 109.041 142.781 155.721 1.00 12.56 18 ILE D CA 1
ATOM 5852 C C . ILE D 1 24 ? 109.880 141.968 156.695 1.00 12.56 18 ILE D C 1
ATOM 5853 O O . ILE D 1 24 ? 109.607 141.944 157.901 1.00 12.56 18 ILE D O 1
ATOM 5858 N N . SER D 1 25 ? 110.923 141.301 156.195 1.00 14.09 19 SER D N 1
ATOM 5859 C CA . SER D 1 25 ? 111.782 140.498 157.055 1.00 14.09 19 SER D CA 1
ATOM 5860 C C . SER D 1 25 ? 112.518 141.338 158.085 1.00 14.09 19 SER D C 1
ATOM 5861 O O . SER D 1 25 ? 113.021 140.789 159.069 1.00 14.09 19 SER D O 1
ATOM 5864 N N . ILE D 1 26 ? 112.603 142.650 157.875 1.00 14.67 20 ILE D N 1
ATOM 5865 C CA . ILE D 1 26 ? 113.178 143.529 158.884 1.00 14.67 20 ILE D CA 1
ATOM 5866 C C . ILE D 1 26 ? 112.125 143.919 159.910 1.00 14.67 20 ILE D C 1
ATOM 5867 O O . ILE D 1 26 ? 112.411 144.005 161.107 1.00 14.67 20 ILE D O 1
ATOM 5872 N N . LEU D 1 27 ? 110.891 144.154 159.460 1.00 15.17 21 LEU D N 1
ATOM 5873 C CA . LEU D 1 27 ? 109.803 144.468 160.378 1.00 15.17 21 LEU D CA 1
ATOM 5874 C C . LEU D 1 27 ? 109.344 143.252 161.167 1.00 15.17 21 LEU D C 1
ATOM 5875 O O . LEU D 1 27 ? 108.859 143.405 162.291 1.00 15.17 21 LEU D O 1
ATOM 5880 N N . ILE D 1 28 ? 109.479 142.052 160.603 1.00 16.74 22 ILE D N 1
ATOM 5881 C CA . ILE D 1 28 ? 109.163 140.839 161.346 1.00 16.74 22 ILE D CA 1
ATOM 5882 C C . ILE D 1 28 ? 110.175 140.584 162.454 1.00 16.74 22 ILE D C 1
ATOM 5883 O O . ILE D 1 28 ? 109.806 140.068 163.516 1.00 16.74 22 ILE D O 1
ATOM 5888 N N . GLY D 1 29 ? 111.438 140.961 162.247 1.00 20.20 23 GLY D N 1
ATOM 5889 C CA . GLY D 1 29 ? 112.433 140.784 163.292 1.00 20.20 23 GLY D CA 1
ATOM 5890 C C . GLY D 1 29 ? 112.091 141.558 164.550 1.00 20.20 23 GLY D C 1
ATOM 5891 O O . GLY D 1 29 ? 112.441 141.150 165.660 1.00 20.20 23 GLY D O 1
ATOM 5892 N N . GLY D 1 30 ? 111.404 142.684 164.394 1.00 21.21 24 GLY D N 1
ATOM 5893 C CA . GLY D 1 30 ? 110.921 143.428 165.538 1.00 21.21 24 GLY D CA 1
ATOM 5894 C C . GLY D 1 30 ? 111.075 144.928 165.422 1.00 21.21 24 GLY D C 1
ATOM 5895 O O . GLY D 1 30 ? 110.268 145.678 165.979 1.00 21.21 24 GLY D O 1
ATOM 5896 N N . SER D 1 31 ? 112.094 145.385 164.700 1.00 23.35 25 SER D N 1
ATOM 5897 C CA . SER D 1 31 ? 112.390 146.807 164.645 1.00 23.35 25 SER D CA 1
ATOM 5898 C C . SER D 1 31 ? 113.050 147.143 163.317 1.00 23.35 25 SER D C 1
ATOM 5899 O O . SER D 1 31 ? 113.778 146.336 162.735 1.00 23.35 25 SER D O 1
ATOM 5902 N N . ILE D 1 32 ? 112.788 148.361 162.850 1.00 22.21 26 ILE D N 1
ATOM 5903 C CA . ILE D 1 32 ? 113.429 148.888 161.659 1.00 22.21 26 ILE D CA 1
ATOM 5904 C C . ILE D 1 32 ? 114.444 149.981 161.986 1.00 22.21 26 ILE D C 1
ATOM 5905 O O . ILE D 1 32 ? 115.430 150.132 161.256 1.00 22.21 26 ILE D O 1
ATOM 5910 N N . THR D 1 33 ? 114.259 150.716 163.086 1.00 21.86 27 THR D N 1
ATOM 5911 C CA . THR D 1 33 ? 115.209 151.762 163.451 1.00 21.86 27 THR D CA 1
ATOM 5912 C C . THR D 1 33 ? 116.575 151.191 163.805 1.00 21.86 27 THR D C 1
ATOM 5913 O O . THR D 1 33 ? 117.550 151.941 163.912 1.00 21.86 27 THR D O 1
ATOM 5917 N N . ALA D 1 34 ? 116.668 149.878 164.007 1.00 21.57 28 ALA D N 1
ATOM 5918 C CA . ALA D 1 34 ? 117.966 149.266 164.258 1.00 21.57 28 ALA D CA 1
ATOM 5919 C C . ALA D 1 34 ? 118.747 149.044 162.974 1.00 21.57 28 ALA D C 1
ATOM 5920 O O . ALA D 1 34 ? 119.957 148.797 163.030 1.00 21.57 28 ALA D O 1
ATOM 5922 N N . PHE D 1 35 ? 118.085 149.120 161.821 1.00 18.30 29 PHE D N 1
ATOM 5923 C CA . PHE D 1 35 ? 118.738 148.951 160.535 1.00 18.30 29 PHE D CA 1
ATOM 5924 C C . PHE D 1 35 ? 119.013 150.264 159.826 1.00 18.30 29 PHE D C 1
ATOM 5925 O O . PHE D 1 35 ? 119.689 150.258 158.794 1.00 18.30 29 PHE D O 1
ATOM 5933 N N . ILE D 1 36 ? 118.506 151.381 160.341 1.00 16.34 30 ILE D N 1
ATOM 5934 C CA . ILE D 1 36 ? 118.803 152.682 159.759 1.00 16.34 30 ILE D CA 1
ATOM 5935 C C . ILE D 1 36 ? 120.083 153.215 160.385 1.00 16.34 30 ILE D C 1
ATOM 5936 O O . ILE D 1 36 ? 120.137 153.482 161.591 1.00 16.34 30 ILE D O 1
ATOM 5941 N N . ASN D 1 37 ? 121.121 153.372 159.568 1.00 14.63 31 ASN D N 1
ATOM 5942 C CA . ASN D 1 37 ? 122.429 153.836 160.026 1.00 14.63 31 ASN D CA 1
ATOM 5943 C C . ASN D 1 37 ? 122.930 154.861 159.016 1.00 14.63 31 ASN D C 1
ATOM 5944 O O . ASN D 1 37 ? 123.472 154.494 157.971 1.00 14.63 31 ASN D O 1
ATOM 5949 N N . VAL D 1 38 ? 122.758 156.140 159.335 1.00 13.83 32 VAL D N 1
ATOM 5950 C CA . VAL D 1 38 ? 122.997 157.234 158.395 1.00 13.83 32 VAL D CA 1
ATOM 5951 C C . VAL D 1 38 ? 124.469 157.373 158.013 1.00 13.83 32 VAL D C 1
ATOM 5952 O O . VAL D 1 38 ? 124.761 157.580 156.828 1.00 13.83 32 VAL D O 1
ATOM 5956 N N . PRO D 1 39 ? 125.440 157.283 158.945 1.00 13.25 33 PRO D N 1
ATOM 5957 C CA . PRO D 1 39 ? 126.841 157.422 158.524 1.00 13.25 33 PRO D CA 1
ATOM 5958 C C . PRO D 1 39 ? 127.364 156.221 157.752 1.00 13.25 33 PRO D C 1
ATOM 5959 O O . PRO D 1 39 ? 128.567 156.121 157.498 1.00 13.25 33 PRO D O 1
ATOM 5963 N N . SER D 1 40 ? 126.477 155.297 157.389 1.00 13.02 34 SER D N 1
ATOM 5964 C CA . SER D 1 40 ? 126.826 154.184 156.520 1.00 13.02 34 SER D CA 1
ATOM 5965 C C . SER D 1 40 ? 126.001 154.155 155.244 1.00 13.02 34 SER D C 1
ATOM 5966 O O . SER D 1 40 ? 126.181 153.243 154.431 1.00 13.02 34 SER D O 1
ATOM 5969 N N . ILE D 1 41 ? 125.088 155.107 155.054 1.00 12.55 35 ILE D N 1
ATOM 5970 C CA . ILE D 1 41 ? 124.446 155.263 153.756 1.00 12.55 35 ILE D CA 1
ATOM 5971 C C . ILE D 1 41 ? 125.259 156.181 152.860 1.00 12.55 35 ILE D C 1
ATOM 5972 O O . ILE D 1 41 ? 125.045 156.200 151.644 1.00 12.55 35 ILE D O 1
ATOM 5977 N N . PHE D 1 42 ? 126.191 156.943 153.432 1.00 12.63 36 PHE D N 1
ATOM 5978 C CA . PHE D 1 42 ? 127.047 157.817 152.646 1.00 12.63 36 PHE D CA 1
ATOM 5979 C C . PHE D 1 42 ? 128.325 157.134 152.188 1.00 12.63 36 PHE D C 1
ATOM 5980 O O . PHE D 1 42 ? 129.048 157.701 151.365 1.00 12.63 36 PHE D O 1
ATOM 5988 N N . ILE D 1 43 ? 128.629 155.948 152.702 1.00 11.36 37 ILE D N 1
ATOM 5989 C CA . ILE D 1 43 ? 129.823 155.240 152.260 1.00 11.36 37 ILE D CA 1
ATOM 5990 C C . ILE D 1 43 ? 129.483 154.178 151.223 1.00 11.36 37 ILE D C 1
ATOM 5991 O O . ILE D 1 43 ? 130.280 153.922 150.317 1.00 11.36 37 ILE D O 1
ATOM 5996 N N . VAL D 1 44 ? 128.315 153.556 151.333 1.00 10.15 38 VAL D N 1
ATOM 5997 C CA . VAL D 1 44 ? 127.885 152.570 150.352 1.00 10.15 38 VAL D CA 1
ATOM 5998 C C . VAL D 1 44 ? 127.270 153.240 149.132 1.00 10.15 38 VAL D C 1
ATOM 5999 O O . VAL D 1 44 ? 127.577 152.870 147.999 1.00 10.15 38 VAL D O 1
ATOM 6003 N N . VAL D 1 45 ? 126.406 154.234 149.341 1.00 9.51 39 VAL D N 1
ATOM 6004 C CA . VAL D 1 45 ? 125.806 154.953 148.222 1.00 9.51 39 VAL D CA 1
ATOM 6005 C C . VAL D 1 45 ? 126.690 156.113 147.794 1.00 9.51 39 VAL D C 1
ATOM 6006 O O . VAL D 1 45 ? 126.943 156.315 146.602 1.00 9.51 39 VAL D O 1
ATOM 6010 N N . GLY D 1 46 ? 127.157 156.907 148.755 1.00 10.29 40 GLY D N 1
ATOM 6011 C CA . GLY D 1 46 ? 128.013 158.029 148.421 1.00 10.29 40 GLY D CA 1
ATOM 6012 C C . GLY D 1 46 ? 129.379 157.608 147.927 1.00 10.29 40 GLY D C 1
ATOM 6013 O O . GLY D 1 46 ? 130.000 158.320 147.136 1.00 10.29 40 GLY D O 1
ATOM 6014 N N . GLY D 1 47 ? 129.868 156.462 148.382 1.00 9.67 41 GLY D N 1
ATOM 6015 C CA . GLY D 1 47 ? 131.140 155.957 147.912 1.00 9.67 41 GLY D CA 1
ATOM 6016 C C . GLY D 1 47 ? 131.005 155.155 146.635 1.00 9.67 41 GLY D C 1
ATOM 6017 O O . GLY D 1 47 ? 131.715 155.409 145.660 1.00 9.67 41 GLY D O 1
ATOM 6018 N N . GLY D 1 48 ? 130.083 154.191 146.623 1.00 8.78 42 GLY D N 1
ATOM 6019 C CA . GLY D 1 48 ? 129.923 153.338 145.460 1.00 8.78 42 GLY D CA 1
ATOM 6020 C C . GLY D 1 48 ? 129.543 154.085 144.200 1.00 8.78 42 GLY D C 1
ATOM 6021 O O . GLY D 1 48 ? 129.764 153.588 143.094 1.00 8.78 42 GLY D O 1
ATOM 6022 N N . MET D 1 49 ? 128.960 155.277 144.340 1.00 10.05 43 MET D N 1
ATOM 6023 C CA . MET D 1 49 ? 128.623 156.078 143.170 1.00 10.05 43 MET D CA 1
ATOM 6024 C C . MET D 1 49 ? 129.708 157.090 142.835 1.00 10.05 43 MET D C 1
ATOM 6025 O O . MET D 1 49 ? 129.839 157.485 141.672 1.00 10.05 43 MET D O 1
ATOM 6030 N N . ALA D 1 50 ? 130.481 157.531 143.825 1.00 9.91 44 ALA D N 1
ATOM 6031 C CA . ALA D 1 50 ? 131.574 158.449 143.540 1.00 9.91 44 ALA D CA 1
ATOM 6032 C C . ALA D 1 50 ? 132.801 157.697 143.050 1.00 9.91 44 ALA D C 1
ATOM 6033 O O . ALA D 1 50 ? 133.441 158.109 142.079 1.00 9.91 44 ALA D O 1
ATOM 6035 N N . ALA D 1 51 ? 133.135 156.582 143.696 1.00 8.98 45 ALA D N 1
ATOM 6036 C CA . ALA D 1 51 ? 134.223 155.730 143.236 1.00 8.98 45 ALA D CA 1
ATOM 6037 C C . ALA D 1 51 ? 133.896 155.005 141.943 1.00 8.98 45 ALA D C 1
ATOM 6038 O O . ALA D 1 51 ? 134.756 154.293 141.421 1.00 8.98 45 ALA D O 1
ATOM 6040 N N . ALA D 1 52 ? 132.672 155.146 141.436 1.00 9.39 46 ALA D N 1
ATOM 6041 C CA . ALA D 1 52 ? 132.299 154.679 140.110 1.00 9.39 46 ALA D CA 1
ATOM 6042 C C . ALA D 1 52 ? 132.033 155.820 139.146 1.00 9.39 46 ALA D C 1
ATOM 6043 O O . ALA D 1 52 ? 131.661 155.562 137.997 1.00 9.39 46 ALA D O 1
ATOM 6045 N N . MET D 1 53 ? 132.168 157.067 139.598 1.00 10.26 47 MET D N 1
ATOM 6046 C CA . MET D 1 53 ? 132.202 158.197 138.680 1.00 10.26 47 MET D CA 1
ATOM 6047 C C . MET D 1 53 ? 133.572 158.319 138.040 1.00 10.26 47 MET D C 1
ATOM 6048 O O . MET D 1 53 ? 133.695 158.759 136.893 1.00 10.26 47 MET D O 1
ATOM 6053 N N . GLY D 1 54 ? 134.614 157.930 138.770 1.00 10.39 48 GLY D N 1
ATOM 6054 C CA . GLY D 1 54 ? 135.962 157.938 138.250 1.00 10.39 48 GLY D CA 1
ATOM 6055 C C . GLY D 1 54 ? 136.305 156.768 137.370 1.00 10.39 48 GLY D C 1
ATOM 6056 O O . GLY D 1 54 ? 137.356 156.781 136.726 1.00 10.39 48 GLY D O 1
ATOM 6057 N N . ALA D 1 55 ? 135.450 155.754 137.329 1.00 10.07 49 ALA D N 1
ATOM 6058 C CA . ALA D 1 55 ? 135.658 154.619 136.445 1.00 10.07 49 ALA D CA 1
ATOM 6059 C C . ALA D 1 55 ? 135.133 154.863 135.041 1.00 10.07 49 ALA D C 1
ATOM 6060 O O . ALA D 1 55 ? 135.259 153.977 134.191 1.00 10.07 49 ALA D O 1
ATOM 6062 N N . PHE D 1 56 ? 134.554 156.026 134.779 1.00 10.28 50 PHE D N 1
ATOM 6063 C CA . PHE D 1 56 ? 134.009 156.390 133.483 1.00 10.28 50 PHE D CA 1
ATOM 6064 C C . PHE D 1 56 ? 134.269 157.866 133.247 1.00 10.28 50 PHE D C 1
ATOM 6065 O O . PHE D 1 56 ? 134.507 158.618 134.196 1.00 10.28 50 PHE D O 1
ATOM 6073 N N . PRO D 1 57 ? 134.217 158.315 131.996 1.00 12.37 51 PRO D N 1
ATOM 6074 C CA . PRO D 1 57 ? 134.177 159.757 131.743 1.00 12.37 51 PRO D CA 1
ATOM 6075 C C . PRO D 1 57 ? 132.938 160.379 132.369 1.00 12.37 51 PRO D C 1
ATOM 6076 O O . PRO D 1 57 ? 132.094 159.702 132.956 1.00 12.37 51 PRO D O 1
ATOM 6080 N N . LEU D 1 58 ? 132.839 161.702 132.255 1.00 13.39 52 LEU D N 1
ATOM 6081 C CA . LEU D 1 58 ? 131.724 162.383 132.900 1.00 13.39 52 LEU D CA 1
ATOM 6082 C C . LEU D 1 58 ? 130.433 162.228 132.111 1.00 13.39 52 LEU D C 1
ATOM 6083 O O . LEU D 1 58 ? 129.350 162.189 132.703 1.00 13.39 52 LEU D O 1
ATOM 6088 N N . LYS D 1 59 ? 130.517 162.145 130.784 1.00 13.72 53 LYS D N 1
ATOM 6089 C CA . LYS D 1 59 ? 129.315 162.030 129.971 1.00 13.72 53 LYS D CA 1
ATOM 6090 C C . LYS D 1 59 ? 128.842 160.594 129.819 1.00 13.72 53 LYS D C 1
ATOM 6091 O O . LYS D 1 59 ? 127.708 160.378 129.383 1.00 13.72 53 LYS D O 1
ATOM 6097 N N . ASP D 1 60 ? 129.676 159.613 130.156 1.00 12.58 54 ASP D N 1
ATOM 6098 C CA . ASP D 1 60 ? 129.268 158.216 130.133 1.00 12.58 54 ASP D CA 1
ATOM 6099 C C . ASP D 1 60 ? 128.744 157.734 131.475 1.00 12.58 54 ASP D C 1
ATOM 6100 O O . ASP D 1 60 ? 128.171 156.643 131.542 1.00 12.58 54 ASP D O 1
ATOM 6105 N N . PHE D 1 61 ? 128.940 158.508 132.540 1.00 10.45 55 PHE D N 1
ATOM 6106 C CA . PHE D 1 61 ? 128.357 158.214 133.840 1.00 10.45 55 PHE D CA 1
ATOM 6107 C C . PHE D 1 61 ? 127.070 158.980 134.093 1.00 10.45 55 PHE D C 1
ATOM 6108 O O . PHE D 1 61 ? 126.104 158.395 134.586 1.00 10.45 55 PHE D O 1
ATOM 6116 N N . ILE D 1 62 ? 127.029 160.271 133.764 1.00 10.95 56 ILE D N 1
ATOM 6117 C CA . ILE D 1 62 ? 125.779 161.013 133.860 1.00 10.95 56 ILE D CA 1
ATOM 6118 C C . ILE D 1 62 ? 124.720 160.393 132.963 1.00 10.95 56 ILE D C 1
ATOM 6119 O O . ILE D 1 62 ? 123.554 160.284 133.352 1.00 10.95 56 ILE D O 1
ATOM 6124 N N . ARG D 1 63 ? 125.102 159.960 131.761 1.00 11.52 57 ARG D N 1
ATOM 6125 C CA . ARG D 1 63 ? 124.147 159.317 130.867 1.00 11.52 57 ARG D CA 1
ATOM 6126 C C . ARG D 1 63 ? 123.819 157.904 131.331 1.00 11.52 57 ARG D C 1
ATOM 6127 O O . ARG D 1 63 ? 122.708 157.415 131.104 1.00 11.52 57 ARG D O 1
ATOM 6135 N N . GLY D 1 64 ? 124.765 157.238 131.992 1.00 10.58 58 GLY D N 1
ATOM 6136 C CA . GLY D 1 64 ? 124.548 155.858 132.387 1.00 10.58 58 GLY D CA 1
ATOM 6137 C C . GLY D 1 64 ? 123.745 155.703 133.662 1.00 10.58 58 GLY D C 1
ATOM 6138 O O . GLY D 1 64 ? 123.229 154.619 133.944 1.00 10.58 58 GLY D O 1
ATOM 6139 N N . VAL D 1 65 ? 123.638 156.768 134.456 1.00 9.62 59 VAL D N 1
ATOM 6140 C CA . VAL D 1 65 ? 122.809 156.713 135.655 1.00 9.62 59 VAL D CA 1
ATOM 6141 C C . VAL D 1 65 ? 121.401 157.209 135.356 1.00 9.62 59 VAL D C 1
ATOM 6142 O O . VAL D 1 65 ? 120.419 156.689 135.894 1.00 9.62 59 VAL D O 1
ATOM 6146 N N . LEU D 1 66 ? 121.269 158.200 134.480 1.00 10.17 60 LEU D N 1
ATOM 6147 C CA . LEU D 1 66 ? 119.957 158.575 133.975 1.00 10.17 60 LEU D CA 1
ATOM 6148 C C . LEU D 1 66 ? 119.376 157.527 133.035 1.00 10.17 60 LEU D C 1
ATOM 6149 O O . LEU D 1 66 ? 118.308 157.757 132.461 1.00 10.17 60 LEU D O 1
ATOM 6154 N N . ALA D 1 67 ? 120.056 156.399 132.852 1.00 10.51 61 ALA D N 1
ATOM 6155 C CA . ALA D 1 67 ? 119.521 155.270 132.110 1.00 10.51 61 ALA D CA 1
ATOM 6156 C C . ALA D 1 67 ? 118.802 154.282 133.009 1.00 10.51 61 ALA D C 1
ATOM 6157 O O . ALA D 1 67 ? 118.485 153.177 132.567 1.00 10.51 61 ALA D O 1
ATOM 6159 N N . ILE D 1 68 ? 118.565 154.647 134.270 1.00 9.87 62 ILE D N 1
ATOM 6160 C CA . ILE D 1 68 ? 117.670 153.871 135.118 1.00 9.87 62 ILE D CA 1
ATOM 6161 C C . ILE D 1 68 ? 116.218 154.169 134.777 1.00 9.87 62 ILE D C 1
ATOM 6162 O O . ILE D 1 68 ? 115.322 153.420 135.177 1.00 9.87 62 ILE D O 1
ATOM 6167 N N . LYS D 1 69 ? 115.962 155.246 134.036 1.00 11.00 63 LYS D N 1
ATOM 6168 C CA . LYS D 1 69 ? 114.630 155.492 133.510 1.00 11.00 63 LYS D CA 1
ATOM 6169 C C . LYS D 1 69 ? 114.279 154.525 132.388 1.00 11.00 63 LYS D C 1
ATOM 6170 O O . LYS D 1 69 ? 113.094 154.304 132.125 1.00 11.00 63 LYS D O 1
ATOM 6176 N N . LYS D 1 70 ? 115.275 153.937 131.730 1.00 12.18 64 LYS D N 1
ATOM 6177 C CA . LYS D 1 70 ? 115.016 152.948 130.694 1.00 12.18 64 LYS D CA 1
ATOM 6178 C C . LYS D 1 70 ? 114.930 151.536 131.245 1.00 12.18 64 LYS D C 1
ATOM 6179 O O . LYS D 1 70 ? 114.657 150.604 130.484 1.00 12.18 64 LYS D O 1
ATOM 6185 N N . ALA D 1 71 ? 115.174 151.354 132.542 1.00 11.51 65 ALA D N 1
ATOM 6186 C CA . ALA D 1 71 ? 114.935 150.056 133.158 1.00 11.51 65 ALA D CA 1
ATOM 6187 C C . ALA D 1 71 ? 113.501 149.952 133.651 1.00 11.51 65 ALA D C 1
ATOM 6188 O O . ALA D 1 71 ? 112.810 148.964 133.381 1.00 11.51 65 ALA D O 1
ATOM 6190 N N . PHE D 1 72 ? 113.031 150.971 134.369 1.00 11.48 66 PHE D N 1
ATOM 6191 C CA . PHE D 1 72 ? 111.705 150.907 134.970 1.00 11.48 66 PHE D CA 1
ATOM 6192 C C . PHE D 1 72 ? 110.612 151.075 133.922 1.00 11.48 66 PHE D C 1
ATOM 6193 O O . PHE D 1 72 ? 109.824 150.154 133.676 1.00 11.48 66 PHE D O 1
ATOM 6201 N N . LEU D 1 73 ? 110.553 152.242 133.280 1.00 12.93 67 LEU D N 1
ATOM 6202 C CA . LEU D 1 73 ? 109.517 152.529 132.288 1.00 12.93 67 LEU D CA 1
ATOM 6203 C C . LEU D 1 73 ? 110.081 152.300 130.889 1.00 12.93 67 LEU D C 1
ATOM 6204 O O . LEU D 1 73 ? 110.405 153.230 130.153 1.00 12.93 67 LEU D O 1
ATOM 6209 N N . TRP D 1 74 ? 110.183 151.029 130.523 1.00 17.76 68 TRP D N 1
ATOM 6210 C CA . TRP D 1 74 ? 110.601 150.609 129.196 1.00 17.76 68 TRP D CA 1
ATOM 6211 C C . TRP D 1 74 ? 109.416 149.980 128.478 1.00 17.76 68 TRP D C 1
ATOM 6212 O O . TRP D 1 74 ? 108.608 149.276 129.089 1.00 17.76 68 TRP D O 1
ATOM 6223 N N . LYS D 1 75 ? 109.302 150.247 127.180 1.00 23.20 69 LYS D N 1
ATOM 6224 C CA . LYS D 1 75 ? 108.238 149.660 126.379 1.00 23.20 69 LYS D CA 1
ATOM 6225 C C . LYS D 1 75 ? 108.853 148.932 125.190 1.00 23.20 69 LYS D C 1
ATOM 6226 O O . LYS D 1 75 ? 109.492 149.568 124.334 1.00 23.20 69 LYS D O 1
ATOM 6232 N N . PRO D 1 76 ? 108.683 147.612 125.099 1.00 23.97 70 PRO D N 1
ATOM 6233 C CA . PRO D 1 76 ? 109.372 146.860 124.058 1.00 23.97 70 PRO D CA 1
ATOM 6234 C C . PRO D 1 76 ? 108.858 147.243 122.682 1.00 23.97 70 PRO D C 1
ATOM 6235 O O . PRO D 1 76 ? 107.675 147.586 122.521 1.00 23.97 70 PRO D O 1
ATOM 6239 N N . PRO D 1 77 ? 109.710 147.198 121.660 1.00 26.68 71 PRO D N 1
ATOM 6240 C CA . PRO D 1 77 ? 109.258 147.558 120.310 1.00 26.68 71 PRO D CA 1
ATOM 6241 C C . PRO D 1 77 ? 108.295 146.513 119.771 1.00 26.68 71 PRO D C 1
ATOM 6242 O O . PRO D 1 77 ? 108.606 145.322 119.741 1.00 26.68 71 PRO D O 1
ATOM 6246 N N . ASP D 1 78 ? 107.118 146.965 119.345 1.00 31.77 72 ASP D N 1
ATOM 6247 C CA . ASP D 1 78 ? 106.104 146.048 118.835 1.00 31.77 72 ASP D CA 1
ATOM 6248 C C . ASP D 1 78 ? 106.560 145.487 117.497 1.00 31.77 72 ASP D C 1
ATOM 6249 O O . ASP D 1 78 ? 106.614 146.207 116.496 1.00 31.77 72 ASP D O 1
ATOM 6254 N N . LEU D 1 79 ? 106.886 144.195 117.474 1.00 30.55 73 LEU D N 1
ATOM 6255 C CA . LEU D 1 79 ? 107.382 143.566 116.261 1.00 30.55 73 LEU D CA 1
ATOM 6256 C C . LEU D 1 79 ? 106.313 143.424 115.189 1.00 30.55 73 LEU D C 1
ATOM 6257 O O . LEU D 1 79 ? 106.620 142.931 114.100 1.00 30.55 73 LEU D O 1
ATOM 6262 N N . ASN D 1 80 ? 105.075 143.825 115.467 1.00 31.41 74 ASN D N 1
ATOM 6263 C CA . ASN D 1 80 ? 104.046 143.875 114.439 1.00 31.41 74 ASN D CA 1
ATOM 6264 C C . ASN D 1 80 ? 104.003 145.214 113.721 1.00 31.41 74 ASN D C 1
ATOM 6265 O O . ASN D 1 80 ? 103.248 145.355 112.755 1.00 31.41 74 ASN D O 1
ATOM 6270 N N . ASP D 1 81 ? 104.774 146.200 114.180 1.00 33.91 75 ASP D N 1
ATOM 6271 C CA . ASP D 1 81 ? 104.941 147.452 113.461 1.00 33.91 75 ASP D CA 1
ATOM 6272 C C . ASP D 1 81 ? 106.322 147.601 112.845 1.00 33.91 75 ASP D C 1
ATOM 6273 O O . ASP D 1 81 ? 106.498 148.441 111.959 1.00 33.91 75 ASP D O 1
ATOM 6278 N N . VAL D 1 82 ? 107.304 146.822 113.301 1.00 33.06 76 VAL D N 1
ATOM 6279 C CA . VAL D 1 82 ? 108.552 146.707 112.559 1.00 33.06 76 VAL D CA 1
ATOM 6280 C C . VAL D 1 82 ? 108.291 146.062 111.206 1.00 33.06 76 VAL D C 1
ATOM 6281 O O . VAL D 1 82 ? 108.931 146.402 110.206 1.00 33.06 76 VAL D O 1
ATOM 6285 N N . ILE D 1 83 ? 107.328 145.143 111.147 1.00 33.40 77 ILE D N 1
ATOM 6286 C CA . ILE D 1 83 ? 106.988 144.499 109.884 1.00 33.40 77 ILE D CA 1
ATOM 6287 C C . ILE D 1 83 ? 106.121 145.414 109.031 1.00 33.40 77 ILE D C 1
ATOM 6288 O O . ILE D 1 83 ? 106.375 145.594 107.836 1.00 33.40 77 ILE D O 1
ATOM 6293 N N . GLU D 1 84 ? 105.085 146.006 109.623 1.00 35.65 78 GLU D N 1
ATOM 6294 C CA . GLU D 1 84 ? 104.210 146.900 108.878 1.00 35.65 78 GLU D CA 1
ATOM 6295 C C . GLU D 1 84 ? 104.892 148.200 108.478 1.00 35.65 78 GLU D C 1
ATOM 6296 O O . GLU D 1 84 ? 104.271 149.016 107.792 1.00 35.65 78 GLU D O 1
ATOM 6302 N N . THR D 1 85 ? 106.138 148.418 108.903 1.00 35.09 79 THR D N 1
ATOM 6303 C CA . THR D 1 85 ? 106.932 149.522 108.377 1.00 35.09 79 THR D CA 1
ATOM 6304 C C . THR D 1 85 ? 107.705 149.093 107.140 1.00 35.09 79 THR D C 1
ATOM 6305 O O . THR D 1 85 ? 107.732 149.813 106.137 1.00 35.09 79 THR D O 1
ATOM 6309 N N . ILE D 1 86 ? 108.332 147.918 107.196 1.00 33.45 80 ILE D N 1
ATOM 6310 C CA . ILE D 1 86 ? 109.065 147.395 106.050 1.00 33.45 80 ILE D CA 1
ATOM 6311 C C . ILE D 1 86 ? 108.128 147.158 104.875 1.00 33.45 80 ILE D C 1
ATOM 6312 O O . ILE D 1 86 ? 108.487 147.397 103.717 1.00 33.45 80 ILE D O 1
ATOM 6317 N N . GLY D 1 87 ? 106.915 146.678 105.148 1.00 34.96 81 GLY D N 1
ATOM 6318 C CA . GLY D 1 87 ? 105.924 146.552 104.096 1.00 34.96 81 GLY D CA 1
ATOM 6319 C C . GLY D 1 87 ? 105.329 147.871 103.660 1.00 34.96 81 GLY D C 1
ATOM 6320 O O . GLY D 1 87 ? 104.551 147.902 102.702 1.00 34.96 81 GLY D O 1
ATOM 6321 N N . GLU D 1 88 ? 105.666 148.959 104.351 1.00 39.54 82 GLU D N 1
ATOM 6322 C CA . GLU D 1 88 ? 105.200 150.279 103.951 1.00 39.54 82 GLU D CA 1
ATOM 6323 C C . GLU D 1 88 ? 106.280 151.053 103.207 1.00 39.54 82 GLU D C 1
ATOM 6324 O O . GLU D 1 88 ? 105.963 151.924 102.391 1.00 39.54 82 GLU D O 1
ATOM 6330 N N . ILE D 1 89 ? 107.551 150.751 103.475 1.00 39.22 83 ILE D N 1
ATOM 6331 C CA . ILE D 1 89 ? 108.635 151.352 102.707 1.00 39.22 83 ILE D CA 1
ATOM 6332 C C . ILE D 1 89 ? 108.763 150.674 101.352 1.00 39.22 83 ILE D C 1
ATOM 6333 O O . ILE D 1 89 ? 108.909 151.339 100.322 1.00 39.22 83 ILE D O 1
ATOM 6338 N N . ALA D 1 90 ? 108.713 149.340 101.331 1.00 39.41 84 ALA D N 1
ATOM 6339 C CA . ALA D 1 90 ? 108.846 148.614 100.074 1.00 39.41 84 ALA D CA 1
ATOM 6340 C C . ALA D 1 90 ? 107.658 148.870 99.159 1.00 39.41 84 ALA D C 1
ATOM 6341 O O . ALA D 1 90 ? 107.821 148.983 97.939 1.00 39.41 84 ALA D O 1
ATOM 6343 N N . SER D 1 91 ? 106.453 148.963 99.723 1.00 40.30 85 SER D N 1
ATOM 6344 C CA . SER D 1 91 ? 105.298 149.330 98.916 1.00 40.30 85 SER D CA 1
ATOM 6345 C C . SER D 1 91 ? 105.397 150.757 98.404 1.00 40.30 85 SER D C 1
ATOM 6346 O O . SER D 1 91 ? 104.780 151.082 97.386 1.00 40.30 85 SER D O 1
ATOM 6349 N N . LYS D 1 92 ? 106.152 151.613 99.092 1.00 42.71 86 LYS D N 1
ATOM 6350 C CA . LYS D 1 92 ? 106.369 152.976 98.627 1.00 42.71 86 LYS D CA 1
ATOM 6351 C C . LYS D 1 92 ? 107.536 153.058 97.652 1.00 42.71 86 LYS D C 1
ATOM 6352 O O . LYS D 1 92 ? 107.551 153.935 96.783 1.00 42.71 86 LYS D O 1
ATOM 6358 N N . VAL D 1 93 ? 108.515 152.162 97.780 1.00 42.57 87 VAL D N 1
ATOM 6359 C CA . VAL D 1 93 ? 109.609 152.112 96.819 1.00 42.57 87 VAL D CA 1
ATOM 6360 C C . VAL D 1 93 ? 109.140 151.526 95.493 1.00 42.57 87 VAL D C 1
ATOM 6361 O O . VAL D 1 93 ? 109.558 151.986 94.425 1.00 42.57 87 VAL D O 1
ATOM 6365 N N . ARG D 1 94 ? 108.261 150.525 95.524 1.00 42.99 88 ARG D N 1
ATOM 6366 C CA . ARG D 1 94 ? 107.804 149.925 94.275 1.00 42.99 88 ARG D CA 1
ATOM 6367 C C . ARG D 1 94 ? 106.851 150.847 93.523 1.00 42.99 88 ARG D C 1
ATOM 6368 O O . ARG D 1 94 ? 106.786 150.795 92.289 1.00 42.99 88 ARG D O 1
ATOM 6376 N N . LYS D 1 95 ? 106.118 151.703 94.235 1.00 45.94 89 LYS D N 1
ATOM 6377 C CA . LYS D 1 95 ? 105.196 152.622 93.575 1.00 45.94 89 LYS D CA 1
ATOM 6378 C C . LYS D 1 95 ? 105.916 153.859 93.051 1.00 45.94 89 LYS D C 1
ATOM 6379 O O . LYS D 1 95 ? 105.925 154.121 91.844 1.00 45.94 89 LYS D O 1
ATOM 6385 N N . GLU D 1 96 ? 106.531 154.631 93.945 1.00 46.00 90 GLU D N 1
ATOM 6386 C CA . GLU D 1 96 ? 107.105 155.924 93.599 1.00 46.00 90 GLU D CA 1
ATOM 6387 C C . GLU D 1 96 ? 108.615 155.885 93.408 1.00 46.00 90 GLU D C 1
ATOM 6388 O O . GLU D 1 96 ? 109.225 156.935 93.184 1.00 46.00 90 GLU D O 1
ATOM 6394 N N . GLY D 1 97 ? 109.234 154.718 93.484 1.00 44.38 91 GLY D N 1
ATOM 6395 C CA . GLY D 1 97 ? 110.671 154.649 93.359 1.00 44.38 91 GLY D CA 1
ATOM 6396 C C . GLY D 1 97 ? 111.379 155.074 94.632 1.00 44.38 91 GLY D C 1
ATOM 6397 O O . GLY D 1 97 ? 110.818 155.086 95.731 1.00 44.38 91 GLY D O 1
ATOM 6398 N N . ILE D 1 98 ? 112.649 155.430 94.466 1.00 48.03 92 ILE D N 1
ATOM 6399 C CA . ILE D 1 98 ? 113.478 155.858 95.587 1.00 48.03 92 ILE D CA 1
ATOM 6400 C C . ILE D 1 98 ? 113.488 157.374 95.732 1.00 48.03 92 ILE D C 1
ATOM 6401 O O . ILE D 1 98 ? 113.392 157.896 96.845 1.00 48.03 92 ILE D O 1
ATOM 6406 N N . LEU D 1 99 ? 113.588 158.100 94.617 1.00 51.15 93 LEU D N 1
ATOM 6407 C CA . LEU D 1 99 ? 113.737 159.550 94.653 1.00 51.15 93 LEU D CA 1
ATOM 6408 C C . LEU D 1 99 ? 112.546 160.259 95.284 1.00 51.15 93 LEU D C 1
ATOM 6409 O O . LEU D 1 99 ? 112.682 161.419 95.686 1.00 51.15 93 LEU D O 1
ATOM 6414 N N . ALA D 1 100 ? 111.398 159.598 95.402 1.00 50.93 94 ALA D N 1
ATOM 6415 C CA . ALA D 1 100 ? 110.200 160.200 95.985 1.00 50.93 94 ALA D CA 1
ATOM 6416 C C . ALA D 1 100 ? 110.032 159.819 97.448 1.00 50.93 94 ALA D C 1
ATOM 6417 O O . ALA D 1 100 ? 108.914 159.612 97.924 1.00 50.93 94 ALA D O 1
ATOM 6419 N N . LEU D 1 101 ? 111.143 159.710 98.181 1.00 53.35 95 LEU D N 1
ATOM 6420 C CA . LEU D 1 101 ? 111.114 159.390 99.604 1.00 53.35 95 LEU D CA 1
ATOM 6421 C C . LEU D 1 101 ? 111.614 160.549 100.456 1.00 53.35 95 LEU D C 1
ATOM 6422 O O . LEU D 1 101 ? 111.821 160.379 101.661 1.00 53.35 95 LEU D O 1
ATOM 6427 N N . GLU D 1 102 ? 111.818 161.725 99.858 1.00 57.36 96 GLU D N 1
ATOM 6428 C CA . GLU D 1 102 ? 112.297 162.863 100.634 1.00 57.36 96 GLU D CA 1
ATOM 6429 C C . GLU D 1 102 ? 111.232 163.379 101.590 1.00 57.36 96 GLU D C 1
ATOM 6430 O O . GLU D 1 102 ? 111.559 163.840 102.688 1.00 57.36 96 GLU D O 1
ATOM 6436 N N . GLY D 1 103 ? 109.962 163.306 101.198 1.00 54.71 97 GLY D N 1
ATOM 6437 C CA . GLY D 1 103 ? 108.894 163.819 102.031 1.00 54.71 97 GLY D CA 1
ATOM 6438 C C . GLY D 1 103 ? 108.527 162.956 103.215 1.00 54.71 97 GLY D C 1
ATOM 6439 O O . GLY D 1 103 ? 107.679 163.359 104.018 1.00 54.71 97 GLY D O 1
ATOM 6440 N N . ASP D 1 104 ? 109.141 161.781 103.350 1.00 54.81 98 ASP D N 1
ATOM 6441 C CA . ASP D 1 104 ? 108.807 160.851 104.421 1.00 54.81 98 ASP D CA 1
ATOM 6442 C C . ASP D 1 104 ? 109.997 160.547 105.323 1.00 54.81 98 ASP D C 1
ATOM 6443 O O . ASP D 1 104 ? 109.880 159.719 106.228 1.00 54.81 98 ASP D O 1
ATOM 6448 N N . ILE D 1 105 ? 111.141 161.196 105.102 1.00 51.32 99 ILE D N 1
ATOM 6449 C CA . ILE D 1 105 ? 112.312 160.911 105.924 1.00 51.32 99 ILE D CA 1
ATOM 6450 C C . ILE D 1 105 ? 112.044 161.251 107.384 1.00 51.32 99 ILE D C 1
ATOM 6451 O O . ILE D 1 105 ? 112.384 160.476 108.284 1.00 51.32 99 ILE D O 1
ATOM 6456 N N . GLU D 1 106 ? 111.428 162.404 107.648 1.00 51.46 100 GLU D N 1
ATOM 6457 C CA . GLU D 1 106 ? 111.095 162.755 109.022 1.00 51.46 100 GLU D CA 1
ATOM 6458 C C . GLU D 1 106 ? 110.066 161.807 109.621 1.00 51.46 100 GLU D C 1
ATOM 6459 O O . GLU D 1 106 ? 110.036 161.642 110.843 1.00 51.46 100 GLU D O 1
ATOM 6465 N N . LEU D 1 107 ? 109.234 161.174 108.791 1.00 48.35 101 LEU D N 1
ATOM 6466 C CA . LEU D 1 107 ? 108.231 160.254 109.313 1.00 48.35 101 LEU D CA 1
ATOM 6467 C C . LEU D 1 107 ? 108.877 159.006 109.896 1.00 48.35 101 LEU D C 1
ATOM 6468 O O . LEU D 1 107 ? 108.476 158.537 110.966 1.00 48.35 101 LEU D O 1
ATOM 6473 N N . TYR D 1 108 ? 109.878 158.452 109.210 1.00 45.77 102 TYR D N 1
ATOM 6474 C CA . TYR D 1 108 ? 110.602 157.304 109.740 1.00 45.77 102 TYR D CA 1
ATOM 6475 C C . TYR D 1 108 ? 111.649 157.699 110.768 1.00 45.77 102 TYR D C 1
ATOM 6476 O O . TYR D 1 108 ? 112.036 156.862 111.589 1.00 45.77 102 TYR D O 1
ATOM 6485 N N . TYR D 1 109 ? 112.109 158.948 110.746 1.00 49.85 103 TYR D N 1
ATOM 6486 C CA . TYR D 1 109 ? 113.052 159.413 111.752 1.00 49.85 103 TYR D CA 1
ATOM 6487 C C . TYR D 1 109 ? 112.440 159.421 113.147 1.00 49.85 103 TYR D C 1
ATOM 6488 O O . TYR D 1 109 ? 113.179 159.431 114.135 1.00 49.85 103 TYR D O 1
ATOM 6497 N N . GLN D 1 110 ? 111.111 159.411 113.248 1.00 50.74 104 GLN D N 1
ATOM 6498 C CA . GLN D 1 110 ? 110.444 159.312 114.540 1.00 50.74 104 GLN D CA 1
ATOM 6499 C C . GLN D 1 110 ? 110.370 157.880 115.046 1.00 50.74 104 GLN D C 1
ATOM 6500 O O . GLN D 1 110 ? 110.350 157.663 116.262 1.00 50.74 104 GLN D O 1
ATOM 6506 N N . LYS D 1 111 ? 110.320 156.899 114.142 1.00 46.75 105 LYS D N 1
ATOM 6507 C CA . LYS D 1 111 ? 110.355 155.500 114.556 1.00 46.75 105 LYS D CA 1
ATOM 6508 C C . LYS D 1 111 ? 111.652 155.193 115.294 1.00 46.75 105 LYS D C 1
ATOM 6509 O O . LYS D 1 111 ? 111.639 154.800 116.466 1.00 46.75 105 LYS D O 1
ATOM 6515 N N . ASP D 1 112 ? 112.783 155.371 114.618 1.00 43.06 106 ASP D N 1
ATOM 6516 C CA . ASP D 1 112 ? 114.101 155.264 115.223 1.00 43.06 106 ASP D CA 1
ATOM 6517 C C . ASP D 1 112 ? 115.060 156.105 114.401 1.00 43.06 106 ASP D C 1
ATOM 6518 O O . ASP D 1 112 ? 114.877 156.235 113.186 1.00 43.06 106 ASP D O 1
ATOM 6523 N N . PRO D 1 113 ? 116.082 156.695 115.026 1.00 43.94 107 PRO D N 1
ATOM 6524 C CA . PRO D 1 113 ? 116.969 157.609 114.295 1.00 43.94 107 PRO D CA 1
ATOM 6525 C C . PRO D 1 113 ? 117.754 156.952 113.177 1.00 43.94 107 PRO D C 1
ATOM 6526 O O . PRO D 1 113 ? 118.215 157.662 112.277 1.00 43.94 107 PRO D O 1
ATOM 6530 N N . LEU D 1 114 ? 117.921 155.632 113.194 1.00 39.23 108 LEU D N 1
ATOM 6531 C CA . LEU D 1 114 ? 118.734 154.974 112.180 1.00 39.23 108 LEU D CA 1
ATOM 6532 C C . LEU D 1 114 ? 117.997 154.827 110.857 1.00 39.23 108 LEU D C 1
ATOM 6533 O O . LEU D 1 114 ? 118.581 155.067 109.797 1.00 39.23 108 LEU D O 1
ATOM 6538 N N . LEU D 1 115 ? 116.720 154.452 110.889 1.00 38.03 109 LEU D N 1
ATOM 6539 C CA . LEU D 1 115 ? 115.964 154.350 109.647 1.00 38.03 109 LEU D CA 1
ATOM 6540 C C . LEU D 1 115 ? 115.802 155.708 108.978 1.00 38.03 109 LEU D C 1
ATOM 6541 O O . LEU D 1 115 ? 115.554 155.779 107.770 1.00 38.03 109 LEU D O 1
ATOM 6546 N N . GLY D 1 116 ? 115.945 156.794 109.738 1.00 42.92 110 GLY D N 1
ATOM 6547 C CA . GLY D 1 116 ? 115.790 158.116 109.159 1.00 42.92 110 GLY D CA 1
ATOM 6548 C C . GLY D 1 116 ? 117.010 158.588 108.398 1.00 42.92 110 GLY D C 1
ATOM 6549 O O . GLY D 1 116 ? 116.882 159.306 107.404 1.00 42.92 110 GLY D O 1
ATOM 6550 N N . ASP D 1 117 ? 118.204 158.207 108.849 1.00 42.62 111 ASP D N 1
ATOM 6551 C CA . ASP D 1 117 ? 119.437 158.555 108.156 1.00 42.62 111 ASP D CA 1
ATOM 6552 C C . ASP D 1 117 ? 120.017 157.379 107.384 1.00 42.62 111 ASP D C 1
ATOM 6553 O O . ASP D 1 117 ? 121.103 157.500 106.814 1.00 42.62 111 ASP D O 1
ATOM 6558 N N . MET D 1 118 ? 119.326 156.241 107.366 1.00 39.48 112 MET D N 1
ATOM 6559 C CA . MET D 1 118 ? 119.629 155.178 106.419 1.00 39.48 112 MET D CA 1
ATOM 6560 C C . MET D 1 118 ? 118.759 155.257 105.175 1.00 39.48 112 MET D C 1
ATOM 6561 O O . MET D 1 118 ? 119.082 154.624 104.166 1.00 39.48 112 MET D O 1
ATOM 6566 N N . ILE D 1 119 ? 117.666 156.018 105.234 1.00 41.37 113 ILE D N 1
ATOM 6567 C CA . ILE D 1 119 ? 116.936 156.391 104.029 1.00 41.37 113 ILE D CA 1
ATOM 6568 C C . ILE D 1 119 ? 117.512 157.672 103.433 1.00 41.37 113 ILE D C 1
ATOM 6569 O O . ILE D 1 119 ? 117.512 157.847 102.208 1.00 41.37 113 ILE D O 1
ATOM 6574 N N . ARG D 1 120 ? 118.025 158.576 104.273 1.00 44.40 114 ARG D N 1
ATOM 6575 C CA . ARG D 1 120 ? 118.739 159.739 103.756 1.00 44.40 114 ARG D CA 1
ATOM 6576 C C . ARG D 1 120 ? 119.943 159.317 102.926 1.00 44.40 114 ARG D C 1
ATOM 6577 O O . ARG D 1 120 ? 120.174 159.850 101.836 1.00 44.40 114 ARG D O 1
ATOM 6585 N N . MET D 1 121 ? 120.724 158.356 103.424 1.00 44.26 115 MET D N 1
ATOM 6586 C CA . MET D 1 121 ? 121.812 157.812 102.622 1.00 44.26 115 MET D CA 1
ATOM 6587 C C . MET D 1 121 ? 121.283 157.054 101.414 1.00 44.26 115 MET D C 1
ATOM 6588 O O . MET D 1 121 ? 122.009 156.870 100.433 1.00 44.26 115 MET D O 1
ATOM 6593 N N . LEU D 1 122 ? 120.027 156.607 101.466 1.00 44.84 116 LEU D N 1
ATOM 6594 C CA . LEU D 1 122 ? 119.445 155.902 100.329 1.00 44.84 116 LEU D CA 1
ATOM 6595 C C . LEU D 1 122 ? 118.945 156.879 99.274 1.00 44.84 116 LEU D C 1
ATOM 6596 O O . LEU D 1 122 ? 119.174 156.678 98.076 1.00 44.84 116 LEU D O 1
ATOM 6601 N N . VAL D 1 123 ? 118.263 157.947 99.700 1.00 45.82 117 VAL D N 1
ATOM 6602 C CA . VAL D 1 123 ? 117.813 158.979 98.768 1.00 45.82 117 VAL D CA 1
ATOM 6603 C C . VAL D 1 123 ? 118.968 159.713 98.110 1.00 45.82 117 VAL D C 1
ATOM 6604 O O . VAL D 1 123 ? 118.864 160.085 96.934 1.00 45.82 117 VAL D O 1
ATOM 6608 N N . ASP D 1 124 ? 120.080 159.908 98.822 1.00 45.14 118 ASP D N 1
ATOM 6609 C CA . ASP D 1 124 ? 121.231 160.581 98.236 1.00 45.14 118 ASP D CA 1
ATOM 6610 C C . ASP D 1 124 ? 121.835 159.801 97.076 1.00 45.14 118 ASP D C 1
ATOM 6611 O O . ASP D 1 124 ? 122.496 160.400 96.223 1.00 45.14 118 ASP D O 1
ATOM 6616 N N . GLY D 1 125 ? 121.625 158.496 97.024 1.00 48.03 119 GLY D N 1
ATOM 6617 C CA . GLY D 1 125 ? 122.110 157.676 95.943 1.00 48.03 119 GLY D CA 1
ATOM 6618 C C . GLY D 1 125 ? 123.411 156.946 96.195 1.00 48.03 119 GLY D C 1
ATOM 6619 O O . GLY D 1 125 ? 124.131 156.662 95.230 1.00 48.03 119 GLY D O 1
ATOM 6620 N N . ILE D 1 126 ? 123.737 156.636 97.439 1.00 46.82 120 ILE D N 1
ATOM 6621 C CA . ILE D 1 126 ? 124.968 155.930 97.767 1.00 46.82 120 ILE D CA 1
ATOM 6622 C C . ILE D 1 126 ? 124.754 154.443 97.533 1.00 46.82 120 ILE D C 1
ATOM 6623 O O . ILE D 1 126 ? 123.658 153.918 97.758 1.00 46.82 120 ILE D O 1
ATOM 6628 N N . ASP D 1 127 ? 125.798 153.761 97.068 1.00 47.38 121 ASP D N 1
ATOM 6629 C CA . ASP D 1 127 ? 125.705 152.337 96.790 1.00 47.38 121 ASP D CA 1
ATOM 6630 C C . ASP D 1 127 ? 125.446 151.554 98.072 1.00 47.38 121 ASP D C 1
ATOM 6631 O O . ASP D 1 127 ? 125.897 151.922 99.158 1.00 47.38 121 ASP D O 1
ATOM 6636 N N . ILE D 1 128 ? 124.702 150.454 97.929 1.00 45.28 122 ILE D N 1
ATOM 6637 C CA . ILE D 1 128 ? 124.275 149.671 99.083 1.00 45.28 122 ILE D CA 1
ATOM 6638 C C . ILE D 1 128 ? 125.438 149.114 99.885 1.00 45.28 122 ILE D C 1
ATOM 6639 O O . ILE D 1 128 ? 125.297 148.901 101.092 1.00 45.28 122 ILE D O 1
ATOM 6644 N N . ASN D 1 129 ? 126.585 148.875 99.253 1.00 46.24 123 ASN D N 1
ATOM 6645 C CA . ASN D 1 129 ? 127.755 148.410 99.982 1.00 46.24 123 ASN D CA 1
ATOM 6646 C C . ASN D 1 129 ? 128.335 149.474 100.901 1.00 46.24 123 ASN D C 1
ATOM 6647 O O . ASN D 1 129 ? 129.253 149.172 101.670 1.00 46.24 123 ASN D O 1
ATOM 6652 N N . ASP D 1 130 ? 127.841 150.709 100.830 1.00 44.70 124 ASP D N 1
ATOM 6653 C CA . ASP D 1 130 ? 128.213 151.755 101.767 1.00 44.70 124 ASP D CA 1
ATOM 6654 C C . ASP D 1 130 ? 127.083 152.146 102.702 1.00 44.70 124 ASP D C 1
ATOM 6655 O O . ASP D 1 130 ? 127.354 152.700 103.771 1.00 44.70 124 ASP D O 1
ATOM 6660 N N . ILE D 1 131 ? 125.830 151.884 102.333 1.00 42.77 125 ILE D N 1
ATOM 6661 C CA . ILE D 1 131 ? 124.718 152.116 103.247 1.00 42.77 125 ILE D CA 1
ATOM 6662 C C . ILE D 1 131 ? 124.653 151.007 104.286 1.00 42.77 125 ILE D C 1
ATOM 6663 O O . ILE D 1 131 ? 124.474 151.262 105.482 1.00 42.77 125 ILE D O 1
ATOM 6668 N N . LYS D 1 132 ? 124.797 149.759 103.845 1.00 39.91 126 LYS D N 1
ATOM 6669 C CA . LYS D 1 132 ? 124.732 148.636 104.771 1.00 39.91 126 LYS D CA 1
ATOM 6670 C C . LYS D 1 132 ? 126.005 148.536 105.601 1.00 39.91 126 LYS D C 1
ATOM 6671 O O . LYS D 1 132 ? 125.955 148.211 106.791 1.00 39.91 126 LYS D O 1
ATOM 6677 N N . ALA D 1 133 ? 127.158 148.817 104.993 1.00 39.21 127 ALA D N 1
ATOM 6678 C CA . ALA D 1 133 ? 128.424 148.710 105.708 1.00 39.21 127 ALA D CA 1
ATOM 6679 C C . ALA D 1 133 ? 128.671 149.867 106.665 1.00 39.21 127 ALA D C 1
ATOM 6680 O O . ALA D 1 133 ? 129.556 149.755 107.519 1.00 39.21 127 ALA D O 1
ATOM 6682 N N . THR D 1 134 ? 127.936 150.972 106.539 1.00 37.41 128 THR D N 1
ATOM 6683 C CA . THR D 1 134 ? 128.027 152.061 107.505 1.00 37.41 128 THR D CA 1
ATOM 6684 C C . THR D 1 134 ? 127.020 151.890 108.634 1.00 37.41 128 THR D C 1
ATOM 6685 O O . THR D 1 134 ? 127.364 152.051 109.808 1.00 37.41 128 THR D O 1
ATOM 6689 N N . ALA D 1 135 ? 125.773 151.560 108.295 1.00 34.76 129 ALA D N 1
ATOM 6690 C CA . ALA D 1 135 ? 124.773 151.314 109.323 1.00 34.76 129 ALA D CA 1
ATOM 6691 C C . ALA D 1 135 ? 125.110 150.095 110.168 1.00 34.76 129 ALA D C 1
ATOM 6692 O O . ALA D 1 135 ? 124.724 150.046 111.338 1.00 34.76 129 ALA D O 1
ATOM 6694 N N . GLU D 1 136 ? 125.820 149.114 109.608 1.00 36.31 130 GLU D N 1
ATOM 6695 C CA . GLU D 1 136 ? 126.341 148.029 110.431 1.00 36.31 130 GLU D CA 1
ATOM 6696 C C . GLU D 1 136 ? 127.461 148.513 111.337 1.00 36.31 130 GLU D C 1
ATOM 6697 O O . GLU D 1 136 ? 127.807 147.833 112.308 1.00 36.31 130 GLU D O 1
ATOM 6703 N N . MET D 1 137 ? 128.054 149.665 111.021 1.00 35.38 131 MET D N 1
ATOM 6704 C CA . MET D 1 137 ? 129.065 150.250 111.891 1.00 35.38 131 MET D CA 1
ATOM 6705 C C . MET D 1 137 ? 128.498 151.394 112.717 1.00 35.38 131 MET D C 1
ATOM 6706 O O . MET D 1 137 ? 129.049 151.724 113.771 1.00 35.38 131 MET D O 1
ATOM 6711 N N . ALA D 1 138 ? 127.412 152.012 112.254 1.00 31.66 132 ALA D N 1
ATOM 6712 C CA . ALA D 1 138 ? 126.694 152.958 113.097 1.00 31.66 132 ALA D CA 1
ATOM 6713 C C . ALA D 1 138 ? 125.995 152.248 114.242 1.00 31.66 132 ALA D C 1
ATOM 6714 O O . ALA D 1 138 ? 125.972 152.759 115.365 1.00 31.66 132 ALA D O 1
ATOM 6716 N N . LEU D 1 139 ? 125.425 151.072 113.980 1.00 29.13 133 LEU D N 1
ATOM 6717 C CA . LEU D 1 139 ? 124.772 150.312 115.039 1.00 29.13 133 LEU D CA 1
ATOM 6718 C C . LEU D 1 139 ? 125.794 149.658 115.960 1.00 29.13 133 LEU D C 1
ATOM 6719 O O . LEU D 1 139 ? 125.636 149.682 117.186 1.00 29.13 133 LEU D O 1
ATOM 6724 N N . ALA D 1 140 ? 126.848 149.069 115.393 1.00 28.95 134 ALA D N 1
ATOM 6725 C CA . ALA D 1 140 ? 127.867 148.422 116.210 1.00 28.95 134 ALA D CA 1
ATOM 6726 C C . ALA D 1 140 ? 128.539 149.393 117.165 1.00 28.95 134 ALA D C 1
ATOM 6727 O O . ALA D 1 140 ? 129.081 148.962 118.187 1.00 28.95 134 ALA D O 1
ATOM 6729 N N . GLN D 1 141 ? 128.518 150.686 116.855 1.00 30.23 135 GLN D N 1
ATOM 6730 C CA . GLN D 1 141 ? 128.985 151.722 117.762 1.00 30.23 135 GLN D CA 1
ATOM 6731 C C . GLN D 1 141 ? 127.844 152.542 118.344 1.00 30.23 135 GLN D C 1
ATOM 6732 O O . GLN D 1 141 ? 128.096 153.580 118.961 1.00 30.23 135 GLN D O 1
ATOM 6738 N N . LEU D 1 142 ? 126.600 152.111 118.131 1.00 26.21 136 LEU D N 1
ATOM 6739 C CA . LEU D 1 142 ? 125.468 152.631 118.885 1.00 26.21 136 LEU D CA 1
ATOM 6740 C C . LEU D 1 142 ? 125.184 151.787 120.118 1.00 26.21 136 LEU D C 1
ATOM 6741 O O . LEU D 1 142 ? 124.506 152.258 121.034 1.00 26.21 136 LEU D O 1
ATOM 6746 N N . ASP D 1 143 ? 125.691 150.552 120.159 1.00 25.57 137 ASP D N 1
ATOM 6747 C CA . ASP D 1 143 ? 125.599 149.735 121.362 1.00 25.57 137 ASP D CA 1
ATOM 6748 C C . ASP D 1 143 ? 126.620 150.144 122.407 1.00 25.57 137 ASP D C 1
ATOM 6749 O O . ASP D 1 143 ? 126.382 149.952 123.603 1.00 25.57 137 ASP D O 1
ATOM 6754 N N . GLU D 1 144 ? 127.760 150.688 121.989 1.00 25.32 138 GLU D N 1
ATOM 6755 C CA . GLU D 1 144 ? 128.703 151.217 122.962 1.00 25.32 138 GLU D CA 1
ATOM 6756 C C . GLU D 1 144 ? 128.144 152.438 123.673 1.00 25.32 138 GLU D C 1
ATOM 6757 O O . GLU D 1 144 ? 128.699 152.858 124.693 1.00 25.32 138 GLU D O 1
ATOM 6763 N N . LYS D 1 145 ? 127.063 153.018 123.152 1.00 20.12 139 LYS D N 1
ATOM 6764 C CA . LYS D 1 145 ? 126.272 153.954 123.934 1.00 20.12 139 LYS D CA 1
ATOM 6765 C C . LYS D 1 145 ? 125.331 153.223 124.878 1.00 20.12 139 LYS D C 1
ATOM 6766 O O . LYS D 1 145 ? 124.975 153.761 125.931 1.00 20.12 139 LYS D O 1
ATOM 6772 N N . MET D 1 146 ? 124.917 152.010 124.517 1.00 18.49 140 MET D N 1
ATOM 6773 C CA . MET D 1 146 ? 124.027 151.214 125.350 1.00 18.49 140 MET D CA 1
ATOM 6774 C C . MET D 1 146 ? 124.775 150.227 126.232 1.00 18.49 140 MET D C 1
ATOM 6775 O O . MET D 1 146 ? 124.321 149.939 127.343 1.00 18.49 140 MET D O 1
ATOM 6780 N N . SER D 1 147 ? 125.903 149.690 125.764 1.00 17.37 141 SER D N 1
ATOM 6781 C CA . SER D 1 147 ? 126.706 148.804 126.595 1.00 17.37 141 SER D CA 1
ATOM 6782 C C . SER D 1 147 ? 127.530 149.563 127.619 1.00 17.37 141 SER D C 1
ATOM 6783 O O . SER D 1 147 ? 128.226 148.934 128.421 1.00 17.37 141 SER D O 1
ATOM 6786 N N . THR D 1 148 ? 127.491 150.895 127.592 1.00 14.93 142 THR D N 1
ATOM 6787 C CA . THR D 1 148 ? 128.040 151.667 128.698 1.00 14.93 142 THR D CA 1
ATOM 6788 C C . THR D 1 148 ? 126.992 151.893 129.776 1.00 14.93 142 THR D C 1
ATOM 6789 O O . THR D 1 148 ? 127.302 151.802 130.967 1.00 14.93 142 THR D O 1
ATOM 6793 N N . GLU D 1 149 ? 125.745 152.163 129.379 1.00 13.14 143 GLU D N 1
ATOM 6794 C CA . GLU D 1 149 ? 124.659 152.242 130.348 1.00 13.14 143 GLU D CA 1
ATOM 6795 C C . GLU D 1 149 ? 124.541 150.9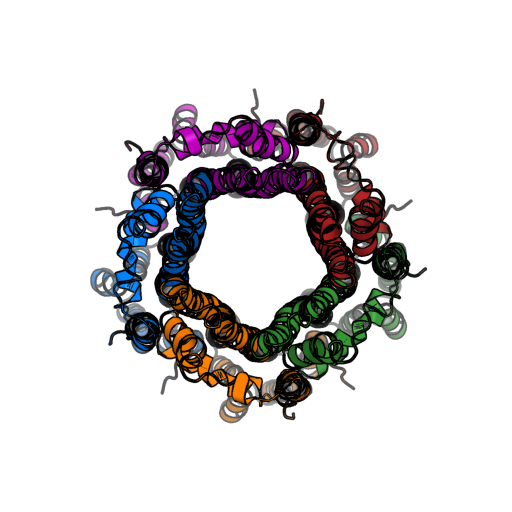59 131.156 1.00 13.14 143 GLU D C 1
ATOM 6796 O O . GLU D 1 149 ? 124.059 150.984 132.292 1.00 13.14 143 GLU D O 1
ATOM 6802 N N . VAL D 1 150 ? 124.959 149.831 130.584 1.00 11.74 144 VAL D N 1
ATOM 6803 C CA . VAL D 1 150 ? 125.011 148.585 131.338 1.00 11.74 144 VAL D CA 1
ATOM 6804 C C . VAL D 1 150 ? 126.298 148.504 132.140 1.00 11.74 144 VAL D C 1
ATOM 6805 O O . VAL D 1 150 ? 126.291 148.094 133.304 1.00 11.74 144 VAL D O 1
ATOM 6809 N N . ALA D 1 151 ? 127.420 148.895 131.537 1.00 11.05 145 ALA D N 1
ATOM 6810 C CA . ALA D 1 151 ? 128.705 148.804 132.212 1.00 11.05 145 ALA D CA 1
ATOM 6811 C C . ALA D 1 151 ? 128.791 149.692 133.440 1.00 11.05 145 ALA D C 1
ATOM 6812 O O . ALA D 1 151 ? 129.687 149.487 134.260 1.00 11.05 145 ALA D O 1
ATOM 6814 N N . VAL D 1 152 ? 127.899 150.671 133.588 1.00 9.51 146 VAL D N 1
ATOM 6815 C CA . VAL D 1 152 ? 127.857 151.441 134.827 1.00 9.51 146 VAL D CA 1
ATOM 6816 C C . VAL D 1 152 ? 127.192 150.627 135.925 1.00 9.51 146 VAL D C 1
ATOM 6817 O O . VAL D 1 152 ? 127.779 150.383 136.984 1.00 9.51 146 VAL D O 1
ATOM 6821 N N . TRP D 1 153 ? 125.961 150.181 135.682 1.00 8.42 147 TRP D N 1
ATOM 6822 C CA . TRP D 1 153 ? 125.230 149.406 136.671 1.00 8.42 147 TRP D CA 1
ATOM 6823 C C . TRP D 1 153 ? 125.808 148.014 136.876 1.00 8.42 147 TRP D C 1
ATOM 6824 O O . TRP D 1 153 ? 125.398 147.324 137.812 1.00 8.42 147 TRP D O 1
ATOM 6835 N N . GLU D 1 154 ? 126.738 147.581 136.031 1.00 10.20 148 GLU D N 1
ATOM 6836 C CA . GLU D 1 154 ? 127.535 146.403 136.340 1.00 10.20 148 GLU D CA 1
ATOM 6837 C C . GLU D 1 154 ? 128.818 146.754 137.077 1.00 10.20 148 GLU D C 1
ATOM 6838 O O . GLU D 1 154 ? 129.419 145.872 137.698 1.00 10.20 148 GLU D O 1
ATOM 6844 N N . LYS D 1 155 ? 129.251 148.012 137.015 1.00 9.04 149 LYS D N 1
ATOM 6845 C CA . LYS D 1 155 ? 130.358 148.504 137.824 1.00 9.04 149 LYS D CA 1
ATOM 6846 C C . LYS D 1 155 ? 129.878 148.994 139.182 1.00 9.04 149 LYS D C 1
ATOM 6847 O O . LYS D 1 155 ? 130.620 148.915 140.164 1.00 9.04 149 LYS D O 1
ATOM 6853 N N . LEU D 1 156 ? 128.644 149.497 139.262 1.00 8.19 150 LEU D N 1
ATOM 6854 C CA . LEU D 1 156 ? 128.064 149.814 140.564 1.00 8.19 150 LEU D CA 1
ATOM 6855 C C . LEU D 1 156 ? 127.733 148.544 141.333 1.00 8.19 150 LEU D C 1
ATOM 6856 O O . LEU D 1 156 ? 127.950 148.470 142.547 1.00 8.19 150 LEU D O 1
ATOM 6861 N N . ALA D 1 157 ? 127.213 147.528 140.644 1.00 8.69 151 ALA D N 1
ATOM 6862 C CA . ALA D 1 157 ? 126.909 146.264 141.300 1.00 8.69 151 ALA D CA 1
ATOM 6863 C C . ALA D 1 157 ? 128.155 145.561 141.813 1.00 8.69 151 ALA D C 1
ATOM 6864 O O . ALA D 1 157 ? 128.038 144.640 142.627 1.00 8.69 151 ALA D O 1
ATOM 6866 N N . ASP D 1 158 ? 129.338 145.957 141.346 1.00 9.06 152 ASP D N 1
ATOM 6867 C CA . ASP D 1 158 ? 130.599 145.454 141.872 1.00 9.06 152 ASP D CA 1
ATOM 6868 C C . ASP D 1 158 ? 131.262 146.422 142.837 1.00 9.06 152 ASP D C 1
ATOM 6869 O O . ASP D 1 158 ? 132.226 146.041 143.507 1.00 9.06 152 ASP D O 1
ATOM 6874 N N . LEU D 1 159 ? 130.774 147.660 142.921 1.00 9.00 153 LEU D N 1
ATOM 6875 C CA . LEU D 1 159 ? 131.318 148.654 143.833 1.00 9.00 153 LEU D CA 1
ATOM 6876 C C . LEU D 1 159 ? 130.385 149.000 144.980 1.00 9.00 153 LEU D C 1
ATOM 6877 O O . LEU D 1 159 ? 130.856 149.531 145.987 1.00 9.00 153 LEU D O 1
ATOM 6882 N N . PHE D 1 160 ? 129.089 148.735 144.859 1.00 8.11 154 PHE D N 1
ATOM 6883 C CA . PHE D 1 160 ? 128.194 148.888 146.002 1.00 8.11 154 PHE D CA 1
ATOM 6884 C C . PHE D 1 160 ? 128.501 147.913 147.129 1.00 8.11 154 PHE D C 1
ATOM 6885 O O . PHE D 1 160 ? 128.521 148.345 148.294 1.00 8.11 154 PHE D O 1
ATOM 6893 N N . PRO D 1 161 ? 128.732 146.614 146.886 1.00 9.03 155 PRO D N 1
ATOM 6894 C CA . PRO D 1 161 ? 128.999 145.712 148.010 1.00 9.03 155 PRO D CA 1
ATOM 6895 C C . PRO D 1 161 ? 130.442 145.714 148.456 1.00 9.03 155 PRO D C 1
ATOM 6896 O O . PRO D 1 161 ? 130.713 145.379 149.616 1.00 9.03 155 PRO D O 1
ATOM 6900 N N . ALA D 1 162 ? 131.372 146.072 147.575 1.00 9.14 156 ALA D N 1
ATOM 6901 C CA . ALA D 1 162 ? 132.787 146.133 147.895 1.00 9.14 156 ALA D CA 1
ATOM 6902 C C . ALA D 1 162 ? 133.192 147.488 148.448 1.00 9.14 156 ALA D C 1
ATOM 6903 O O . ALA D 1 162 ? 134.361 147.686 148.784 1.00 9.14 156 ALA D O 1
ATOM 6905 N N . PHE D 1 163 ? 132.254 148.431 148.526 1.00 9.52 157 PHE D N 1
ATOM 6906 C CA . PHE D 1 163 ? 132.422 149.649 149.301 1.00 9.52 157 PHE D CA 1
ATOM 6907 C C . PHE D 1 163 ? 131.696 149.589 150.633 1.00 9.52 157 PHE D C 1
ATOM 6908 O O . PHE D 1 163 ? 131.837 150.510 151.440 1.00 9.52 157 PHE D O 1
ATOM 6916 N N . GLY D 1 164 ? 130.903 148.543 150.863 1.00 11.21 158 GLY D N 1
ATOM 6917 C CA . GLY D 1 164 ? 130.419 148.269 152.200 1.00 11.21 158 GLY D CA 1
ATOM 6918 C C . GLY D 1 164 ? 131.398 147.440 153.001 1.00 11.21 158 GLY D C 1
ATOM 6919 O O . GLY D 1 164 ? 131.474 147.572 154.225 1.00 11.21 158 GLY D O 1
ATOM 6920 N N . MET D 1 165 ? 132.162 146.577 152.330 1.00 12.11 159 MET D N 1
ATOM 6921 C CA . MET D 1 165 ? 133.248 145.875 152.999 1.00 12.11 159 MET D CA 1
ATOM 6922 C C . MET D 1 165 ? 134.326 146.844 153.464 1.00 12.11 159 MET D C 1
ATOM 6923 O O . MET D 1 165 ? 135.085 146.531 154.385 1.00 12.11 159 MET D O 1
ATOM 6928 N N . ILE D 1 166 ? 134.409 148.023 152.848 1.00 10.53 160 ILE D N 1
ATOM 6929 C CA . ILE D 1 166 ? 135.246 149.081 153.402 1.00 10.53 160 ILE D CA 1
ATOM 6930 C C . ILE D 1 166 ? 134.518 149.779 154.537 1.00 10.53 160 ILE D C 1
ATOM 6931 O O . ILE D 1 166 ? 135.130 150.165 155.535 1.00 10.53 160 ILE D O 1
ATOM 6936 N N . GLY D 1 167 ? 133.204 149.957 154.403 1.00 11.93 161 GLY D N 1
ATOM 6937 C CA . GLY D 1 167 ? 132.415 150.499 155.491 1.00 11.93 161 GLY D CA 1
ATOM 6938 C C . GLY D 1 167 ? 132.395 149.620 156.720 1.00 11.93 161 GLY D C 1
ATOM 6939 O O . GLY D 1 167 ? 132.166 150.121 157.824 1.00 11.93 161 GLY D O 1
ATOM 6940 N N . THR D 1 168 ? 132.620 148.318 156.551 1.00 12.88 162 THR D N 1
ATOM 6941 C CA . THR D 1 168 ? 132.767 147.429 157.696 1.00 12.88 162 THR D CA 1
ATOM 6942 C C . THR D 1 168 ? 134.135 147.603 158.341 1.00 12.88 162 THR D C 1
ATOM 6943 O O . THR D 1 168 ? 134.241 147.975 159.515 1.00 12.88 162 THR D O 1
ATOM 6947 N N . LEU D 1 169 ? 135.200 147.366 157.572 1.00 12.17 163 LEU D N 1
ATOM 6948 C CA . LEU D 1 169 ? 136.556 147.405 158.105 1.00 12.17 163 LEU D CA 1
ATOM 6949 C C . LEU D 1 169 ? 136.934 148.766 158.671 1.00 12.17 163 LEU D C 1
ATOM 6950 O O . LEU D 1 169 ? 137.967 148.877 159.335 1.00 12.17 163 LEU D O 1
ATOM 6955 N N . ILE D 1 170 ? 136.139 149.804 158.415 1.00 13.45 164 ILE D N 1
ATOM 6956 C CA . ILE D 1 170 ? 136.390 151.095 159.047 1.00 13.45 164 ILE D CA 1
ATOM 6957 C C . ILE D 1 170 ? 135.678 151.171 160.389 1.00 13.45 164 ILE D C 1
ATOM 6958 O O . ILE D 1 170 ? 136.193 151.753 161.349 1.00 13.45 164 ILE D O 1
ATOM 6963 N N . GLY D 1 171 ? 134.492 150.582 160.481 1.00 15.35 165 GLY D N 1
ATOM 6964 C CA . GLY D 1 171 ? 133.769 150.504 161.730 1.00 15.35 165 GLY D CA 1
ATOM 6965 C C . GLY D 1 171 ? 134.048 149.269 162.545 1.00 15.35 165 GLY D C 1
ATOM 6966 O O . GLY D 1 171 ? 133.709 149.224 163.729 1.00 15.35 165 GLY D O 1
ATOM 6967 N N . LEU D 1 172 ? 134.660 148.256 161.934 1.00 18.00 166 LEU D N 1
ATOM 6968 C CA . LEU D 1 172 ? 135.093 147.060 162.636 1.00 18.00 166 LEU D CA 1
ATOM 6969 C C . LEU D 1 172 ? 136.486 147.195 163.224 1.00 18.00 166 LEU D C 1
ATOM 6970 O O . LEU D 1 172 ? 136.920 146.301 163.953 1.00 18.00 166 LEU D O 1
ATOM 6975 N N . ILE D 1 173 ? 137.200 148.274 162.905 1.00 20.77 167 ILE D N 1
ATOM 6976 C CA . ILE D 1 173 ? 138.506 148.513 163.506 1.00 20.77 167 ILE D CA 1
ATOM 6977 C C . ILE D 1 173 ? 138.387 149.512 164.645 1.00 20.77 167 ILE D C 1
ATOM 6978 O O . ILE D 1 173 ? 139.014 149.350 165.697 1.00 20.77 167 ILE D O 1
ATOM 6983 N N . GLN D 1 174 ? 137.580 150.558 164.460 1.00 24.74 168 GLN D N 1
ATOM 6984 C CA . GLN D 1 174 ? 137.307 151.486 165.550 1.00 24.74 168 GLN D CA 1
ATOM 6985 C C . GLN D 1 174 ? 136.745 150.777 166.773 1.00 24.74 168 GLN D C 1
ATOM 6986 O O . GLN D 1 174 ? 137.017 151.202 167.900 1.00 24.74 168 GLN D O 1
ATOM 6992 N N . MET D 1 175 ? 135.982 149.702 166.576 1.00 27.64 169 MET D N 1
ATOM 6993 C CA . MET D 1 175 ? 135.475 148.922 167.697 1.00 27.64 169 MET D CA 1
ATOM 6994 C C . MET D 1 175 ? 136.571 148.104 168.362 1.00 27.64 169 MET D C 1
ATOM 6995 O O . MET D 1 175 ? 136.590 147.989 169.591 1.00 27.64 169 MET D O 1
ATOM 7000 N N . LEU D 1 176 ? 137.492 147.540 167.578 1.00 27.77 170 LEU D N 1
ATOM 7001 C CA . LEU D 1 176 ? 138.580 146.751 168.143 1.00 27.77 170 LEU D CA 1
ATOM 7002 C C . LEU D 1 176 ? 139.653 147.611 168.790 1.00 27.77 170 LEU D C 1
ATOM 7003 O O . LEU D 1 176 ? 140.436 147.098 169.592 1.00 27.77 170 LEU D O 1
ATOM 7008 N N . ARG D 1 177 ? 139.711 148.901 168.459 1.00 34.20 171 ARG D N 1
ATOM 7009 C CA . ARG D 1 177 ? 140.662 149.790 169.118 1.00 34.20 171 ARG D CA 1
ATOM 7010 C C . ARG D 1 177 ? 140.282 150.012 170.575 1.00 34.20 171 ARG D C 1
ATOM 7011 O O . ARG D 1 177 ? 141.146 150.014 171.460 1.00 34.20 171 ARG D O 1
ATOM 7019 N N . ASN D 1 178 ? 138.994 150.203 170.844 1.00 40.10 172 ASN D N 1
ATOM 7020 C CA . ASN D 1 178 ? 138.496 150.507 172.183 1.00 40.10 172 ASN D CA 1
ATOM 7021 C C . ASN D 1 178 ? 137.584 149.367 172.625 1.00 40.10 172 ASN D C 1
ATOM 7022 O O . ASN D 1 178 ? 136.365 149.428 172.462 1.00 40.10 172 ASN D O 1
ATOM 7027 N N . LEU D 1 179 ? 138.184 148.324 173.195 1.00 47.17 173 LEU D N 1
ATOM 7028 C CA . LEU D 1 179 ? 137.440 147.193 173.729 1.00 47.17 173 LEU D CA 1
ATOM 7029 C C . LEU D 1 179 ? 137.363 147.226 175.252 1.00 47.17 173 LEU D C 1
ATOM 7030 O O . LEU D 1 179 ? 137.188 146.178 175.884 1.00 47.17 173 LEU D O 1
ATOM 7035 N N . ASN D 1 180 ? 137.497 148.413 175.849 1.00 54.40 174 ASN D N 1
ATOM 7036 C CA . ASN D 1 180 ? 137.355 148.544 177.295 1.00 54.40 174 ASN D CA 1
ATOM 7037 C C . ASN D 1 180 ? 135.945 148.190 177.745 1.00 54.40 174 ASN D C 1
ATOM 7038 O O . ASN D 1 180 ? 135.751 147.649 178.839 1.00 54.40 174 ASN D O 1
ATOM 7043 N N . ASP D 1 181 ? 134.947 148.495 176.920 1.00 53.60 175 ASP D N 1
ATOM 7044 C CA . ASP D 1 181 ? 133.561 148.216 177.260 1.00 53.60 175 ASP D CA 1
ATOM 7045 C C . ASP D 1 181 ? 133.131 146.902 176.623 1.00 53.60 175 ASP D C 1
ATOM 7046 O O . ASP D 1 181 ? 133.190 146.777 175.393 1.00 53.60 175 ASP D O 1
ATOM 7051 N N . PRO D 1 182 ? 132.703 145.907 177.403 1.00 49.81 176 PRO D N 1
ATOM 7052 C CA . PRO D 1 182 ? 132.186 144.673 176.792 1.00 49.81 176 PRO D CA 1
ATOM 7053 C C . PRO D 1 182 ? 130.819 144.842 176.147 1.00 49.81 176 PRO D C 1
ATOM 7054 O O . PRO D 1 182 ? 130.399 143.959 175.389 1.00 49.81 176 PRO D O 1
ATOM 7058 N N . SER D 1 183 ? 130.114 145.938 176.422 1.00 45.88 177 SER D N 1
ATOM 7059 C CA . SER D 1 183 ? 128.840 146.237 175.783 1.00 45.88 177 SER D CA 1
ATOM 7060 C C . SER D 1 183 ? 129.009 146.921 174.433 1.00 45.88 177 SER D C 1
ATOM 7061 O O . SER D 1 183 ? 128.009 147.277 173.802 1.00 45.88 177 SER D O 1
ATOM 7064 N N . ALA D 1 184 ? 130.245 147.120 173.984 1.00 40.00 178 ALA D N 1
ATOM 7065 C CA . ALA D 1 184 ? 130.523 147.687 172.673 1.00 40.00 178 ALA D CA 1
ATOM 7066 C C . ALA D 1 184 ? 130.940 146.633 171.659 1.00 40.00 178 ALA D C 1
ATOM 7067 O O . ALA D 1 184 ? 131.251 146.980 170.517 1.00 40.00 178 ALA D O 1
ATOM 7069 N N . LEU D 1 185 ? 130.966 145.362 172.051 1.00 35.11 179 LEU D N 1
ATOM 7070 C CA . LEU D 1 185 ? 131.291 144.293 171.121 1.00 35.11 179 LEU D CA 1
ATOM 7071 C C . LEU D 1 185 ? 130.057 143.726 170.437 1.00 35.11 179 LEU D C 1
ATOM 7072 O O . LEU D 1 185 ? 130.142 143.319 169.275 1.00 35.11 179 LEU D O 1
ATOM 7077 N N . GLY D 1 186 ? 128.922 143.682 171.126 1.00 32.37 180 GLY D N 1
ATOM 7078 C CA . GLY D 1 186 ? 127.688 143.243 170.523 1.00 32.37 180 GLY D CA 1
ATOM 7079 C C . GLY D 1 186 ? 127.142 144.262 169.546 1.00 32.37 180 GLY D C 1
ATOM 7080 O O . GLY D 1 186 ? 127.171 144.063 168.330 1.00 32.37 180 GLY D O 1
ATOM 7081 N N . PRO D 1 187 ? 126.638 145.387 170.063 1.00 30.89 181 PRO D N 1
ATOM 7082 C CA . PRO D 1 187 ? 126.099 146.427 169.172 1.00 30.89 181 PRO D CA 1
ATOM 7083 C C . PRO D 1 187 ? 127.132 147.042 168.248 1.00 30.89 181 PRO D C 1
ATOM 7084 O O . PRO D 1 187 ? 126.751 147.607 167.217 1.00 30.89 181 PRO D O 1
ATOM 7088 N N . GLY D 1 188 ? 128.421 146.966 168.582 1.00 27.74 182 GLY D N 1
ATOM 7089 C CA . GLY D 1 188 ? 129.437 147.451 167.667 1.00 27.74 182 GLY D CA 1
ATOM 7090 C C . GLY D 1 188 ? 129.672 146.511 166.504 1.00 27.74 182 GLY D C 1
ATOM 7091 O O . GLY D 1 188 ? 130.091 146.943 165.427 1.00 27.74 182 GLY D O 1
ATOM 7092 N N . MET D 1 189 ? 129.416 145.219 166.705 1.00 26.28 183 MET D N 1
ATOM 7093 C CA . MET D 1 189 ? 129.517 144.252 165.620 1.00 26.28 183 MET D CA 1
ATOM 7094 C C . MET D 1 189 ? 128.308 144.319 164.700 1.00 26.28 183 MET D C 1
ATOM 7095 O O . MET D 1 189 ? 128.385 143.873 163.553 1.00 26.28 183 MET D O 1
ATOM 7100 N N . ALA D 1 190 ? 127.194 144.880 165.175 1.00 22.78 184 ALA D N 1
ATOM 7101 C CA . ALA D 1 190 ? 126.006 145.004 164.335 1.00 22.78 184 ALA D CA 1
ATOM 7102 C C . ALA D 1 190 ? 126.095 146.227 163.433 1.00 22.78 184 ALA D C 1
ATOM 7103 O O . ALA D 1 190 ? 125.810 146.146 162.235 1.00 22.78 184 ALA D O 1
ATOM 7105 N N . VAL D 1 191 ? 126.485 147.374 163.995 1.00 20.08 185 VAL D N 1
ATOM 7106 C CA . VAL D 1 191 ? 126.622 148.594 163.204 1.00 20.08 185 VAL D CA 1
ATOM 7107 C C . VAL D 1 191 ? 127.661 148.418 162.105 1.00 20.08 185 VAL D C 1
ATOM 7108 O O . VAL D 1 191 ? 127.471 148.887 160.978 1.00 20.08 185 VAL D O 1
ATOM 7112 N N . ALA D 1 192 ? 128.764 147.734 162.403 1.00 17.97 186 ALA D N 1
ATOM 7113 C CA . ALA D 1 192 ? 129.735 147.395 161.373 1.00 17.97 186 ALA D CA 1
ATOM 7114 C C . ALA D 1 192 ? 129.265 146.261 160.476 1.00 17.97 186 ALA D C 1
ATOM 7115 O O . ALA D 1 192 ? 129.952 145.939 159.503 1.00 17.97 186 ALA D O 1
ATOM 7117 N N . LEU D 1 193 ? 128.127 145.646 160.780 1.00 17.47 187 LEU D N 1
ATOM 7118 C CA . LEU D 1 193 ? 127.545 144.611 159.941 1.00 17.47 187 LEU D CA 1
ATOM 7119 C C . LEU D 1 193 ? 126.379 145.129 159.116 1.00 17.47 187 LEU D C 1
ATOM 7120 O O . LEU D 1 193 ? 125.831 144.381 158.302 1.00 17.47 187 LEU D O 1
ATOM 7125 N N . ILE D 1 194 ? 125.979 146.385 159.314 1.00 15.41 188 ILE D N 1
ATOM 7126 C CA . ILE D 1 194 ? 124.900 146.954 158.516 1.00 15.41 188 ILE D CA 1
ATOM 7127 C C . ILE D 1 194 ? 125.435 147.460 157.187 1.00 15.41 188 ILE D C 1
ATOM 7128 O O . ILE D 1 194 ? 124.827 147.238 156.136 1.00 15.41 188 ILE D O 1
ATOM 7133 N N . THR D 1 195 ? 126.585 148.136 157.204 1.00 13.63 189 THR D N 1
ATOM 7134 C CA . THR D 1 195 ? 127.179 148.599 155.955 1.00 13.63 189 THR D CA 1
ATOM 7135 C C . THR D 1 195 ? 127.510 147.438 155.031 1.00 13.63 189 THR D C 1
ATOM 7136 O O . THR D 1 195 ? 127.702 147.643 153.829 1.00 13.63 189 THR D O 1
ATOM 7140 N N . THR D 1 196 ? 127.606 146.222 155.571 1.00 13.36 190 THR D N 1
ATOM 7141 C CA . THR D 1 196 ? 127.692 145.044 154.718 1.00 13.36 190 THR D CA 1
ATOM 7142 C C . THR D 1 196 ? 126.322 144.647 154.196 1.00 13.36 190 THR D C 1
ATOM 7143 O O . THR D 1 196 ? 126.212 144.108 153.090 1.00 13.36 190 THR D O 1
ATOM 7147 N N . LEU D 1 197 ? 125.268 144.909 154.969 1.00 11.96 191 LEU D N 1
ATOM 7148 C CA . LEU D 1 197 ? 123.914 144.622 154.506 1.00 11.96 191 LEU D CA 1
ATOM 7149 C C . LEU D 1 197 ? 123.486 145.610 153.431 1.00 11.96 191 LEU D C 1
ATOM 7150 O O . LEU D 1 197 ? 122.894 145.221 152.421 1.00 11.96 191 LEU D O 1
ATOM 7155 N N . TYR D 1 198 ? 123.776 146.899 153.633 1.00 11.30 192 TYR D N 1
ATOM 7156 C CA . TYR D 1 198 ? 123.492 147.895 152.605 1.00 11.30 192 TYR D CA 1
ATOM 7157 C C . TYR D 1 198 ? 124.241 147.595 151.318 1.00 11.30 192 TYR D C 1
ATOM 7158 O O . TYR D 1 198 ? 123.774 147.945 150.230 1.00 11.30 192 TYR D O 1
ATOM 7167 N N . GLY D 1 199 ? 125.413 146.973 151.418 1.00 9.75 193 GLY D N 1
ATOM 7168 C CA . GLY D 1 199 ? 126.161 146.634 150.226 1.00 9.75 193 GLY D CA 1
ATOM 7169 C C . GLY D 1 199 ? 125.523 145.543 149.401 1.00 9.75 193 GLY D C 1
ATOM 7170 O O . GLY D 1 199 ? 125.689 145.530 148.179 1.00 9.75 193 GLY D O 1
ATOM 7171 N N . ALA D 1 200 ? 124.791 144.633 150.036 1.00 9.47 194 ALA D N 1
ATOM 7172 C CA . ALA D 1 200 ? 124.135 143.550 149.321 1.00 9.47 194 ALA D CA 1
ATOM 7173 C C . ALA D 1 200 ? 122.681 143.843 148.991 1.00 9.47 194 ALA D C 1
ATOM 7174 O O . ALA D 1 200 ? 122.129 143.217 148.085 1.00 9.47 194 ALA D O 1
ATOM 7176 N N . ILE D 1 201 ? 122.042 144.776 149.698 1.00 8.94 195 ILE D N 1
ATOM 7177 C CA . ILE D 1 201 ? 120.660 145.118 149.381 1.00 8.94 195 ILE D CA 1
ATOM 7178 C C . ILE D 1 201 ? 120.600 145.964 148.118 1.00 8.94 195 ILE D C 1
ATOM 7179 O O . ILE D 1 201 ? 119.666 145.846 147.319 1.00 8.94 195 ILE D O 1
ATOM 7184 N N . LEU D 1 202 ? 121.597 146.823 147.910 1.00 8.16 196 LEU D N 1
ATOM 7185 C CA . LEU D 1 202 ? 121.619 147.664 146.718 1.00 8.16 196 LEU D CA 1
ATOM 7186 C C . LEU D 1 202 ? 122.200 146.929 145.520 1.00 8.16 196 LEU D C 1
ATOM 7187 O O . LEU D 1 202 ? 121.585 146.896 144.451 1.00 8.16 196 LEU D O 1
ATOM 7192 N N . ALA D 1 203 ? 123.379 146.335 145.680 1.00 8.41 197 ALA D N 1
ATOM 7193 C CA . ALA D 1 203 ? 124.058 145.702 144.559 1.00 8.41 197 ALA D CA 1
ATOM 7194 C C . ALA D 1 203 ? 123.264 144.533 144.004 1.00 8.41 197 ALA D C 1
ATOM 7195 O O . ALA D 1 203 ? 123.229 144.319 142.790 1.00 8.41 197 ALA D O 1
ATOM 7197 N N . ASN D 1 204 ? 122.630 143.759 144.877 1.00 9.43 198 ASN D N 1
ATOM 7198 C CA . ASN D 1 204 ? 122.046 142.493 144.464 1.00 9.43 198 ASN D CA 1
ATOM 7199 C C . ASN D 1 204 ? 120.537 142.567 144.278 1.00 9.43 198 ASN D C 1
ATOM 7200 O O . ASN D 1 204 ? 119.968 141.751 143.549 1.00 9.43 198 ASN D O 1
ATOM 7205 N N . ALA D 1 205 ? 119.872 143.519 144.924 1.00 9.10 199 ALA D N 1
ATOM 7206 C CA . ALA D 1 205 ? 118.428 143.650 144.789 1.00 9.10 199 ALA D CA 1
ATOM 7207 C C . ALA D 1 205 ? 118.004 144.876 144.000 1.00 9.10 199 ALA D C 1
ATOM 7208 O O . ALA D 1 205 ? 116.827 144.983 143.645 1.00 9.10 199 ALA D O 1
ATOM 7210 N N . PHE D 1 206 ? 118.910 145.798 143.733 1.00 8.65 200 PHE D N 1
ATOM 7211 C CA . PHE D 1 206 ? 118.559 147.012 143.006 1.00 8.65 200 PHE D CA 1
ATOM 7212 C C . PHE D 1 206 ? 119.482 147.315 141.839 1.00 8.65 200 PHE D C 1
ATOM 7213 O O . PHE D 1 206 ? 119.011 147.785 140.807 1.00 8.65 200 PHE D O 1
ATOM 7221 N N . ALA D 1 207 ? 120.783 147.066 141.975 1.00 8.07 201 ALA D N 1
ATOM 7222 C CA . ALA D 1 207 ? 121.736 147.484 140.957 1.00 8.07 201 ALA D CA 1
ATOM 7223 C C . ALA D 1 207 ? 122.063 146.402 139.944 1.00 8.07 201 ALA D C 1
ATOM 7224 O O . ALA D 1 207 ? 122.651 146.715 138.907 1.00 8.07 201 ALA D O 1
ATOM 7226 N N . ILE D 1 208 ? 121.734 145.147 140.225 1.00 9.70 202 ILE D N 1
ATOM 7227 C CA . ILE D 1 208 ? 121.893 144.077 139.242 1.00 9.70 202 ILE D CA 1
ATOM 7228 C C . ILE D 1 208 ? 120.690 144.021 138.301 1.00 9.70 202 ILE D C 1
ATOM 7229 O O . ILE D 1 208 ? 120.888 143.949 137.079 1.00 9.70 202 ILE D O 1
ATOM 7234 N N . PRO D 1 209 ? 119.441 144.042 138.787 1.00 9.16 203 PRO D N 1
ATOM 7235 C CA . PRO D 1 209 ? 118.314 144.059 137.843 1.00 9.16 203 PRO D CA 1
ATOM 7236 C C . PRO D 1 209 ? 118.307 145.267 136.923 1.00 9.16 203 PRO D C 1
ATOM 7237 O O . PRO D 1 209 ? 117.900 145.145 135.762 1.00 9.16 203 PRO D O 1
ATOM 7241 N N . VAL D 1 210 ? 118.740 146.434 137.397 1.00 9.29 204 VAL D N 1
ATOM 7242 C CA . VAL D 1 210 ? 118.829 147.592 136.516 1.00 9.29 204 VAL D CA 1
ATOM 7243 C C . VAL D 1 210 ? 120.016 147.445 135.574 1.00 9.29 204 VAL D C 1
ATOM 7244 O O . VAL D 1 210 ? 120.078 148.087 134.521 1.00 9.29 204 VAL D O 1
ATOM 7248 N N . ALA D 1 211 ? 120.970 146.585 135.925 1.00 9.59 205 ALA D N 1
ATOM 7249 C CA . ALA D 1 211 ? 122.073 146.284 135.025 1.00 9.59 205 ALA D CA 1
ATOM 7250 C C . ALA D 1 211 ? 121.718 145.207 134.016 1.00 9.59 205 ALA D C 1
ATOM 7251 O O . ALA D 1 211 ? 122.484 144.987 133.075 1.00 9.59 205 ALA D O 1
ATOM 7253 N N . ASN D 1 212 ? 120.589 144.523 134.195 1.00 10.62 206 ASN D N 1
ATOM 7254 C CA . ASN D 1 212 ? 120.190 143.433 133.315 1.00 10.62 206 ASN D CA 1
ATOM 7255 C C . ASN D 1 212 ? 118.921 143.729 132.535 1.00 10.62 206 ASN D C 1
ATOM 7256 O O . ASN D 1 212 ? 118.729 143.172 131.452 1.00 10.62 206 ASN D O 1
ATOM 7261 N N . LYS D 1 213 ? 118.040 144.580 133.057 1.00 10.78 207 LYS D N 1
ATOM 7262 C CA . LYS D 1 213 ? 116.972 145.110 132.221 1.00 10.78 207 LYS D CA 1
ATOM 7263 C C . LYS D 1 213 ? 117.536 146.064 131.180 1.00 10.78 207 LYS D C 1
ATOM 7264 O O . LYS D 1 213 ? 116.896 146.319 130.156 1.00 10.78 207 LYS D O 1
ATOM 7270 N N . LEU D 1 214 ? 118.740 146.585 131.423 1.00 11.17 208 LEU D N 1
ATOM 7271 C CA . LEU D 1 214 ? 119.440 147.409 130.447 1.00 11.17 208 LEU D CA 1
ATOM 7272 C C . LEU D 1 214 ? 120.178 146.574 129.412 1.00 11.17 208 LEU D C 1
ATOM 7273 O O . LEU D 1 214 ? 120.551 147.104 128.362 1.00 11.17 208 LEU D O 1
ATOM 7278 N N . LYS D 1 215 ? 120.412 145.290 129.691 1.00 12.09 209 LYS D N 1
ATOM 7279 C CA . LYS D 1 215 ? 121.053 144.412 128.718 1.00 12.09 209 LYS D CA 1
ATOM 7280 C C . LYS D 1 215 ? 120.025 143.747 127.817 1.00 12.09 209 LYS D C 1
ATOM 7281 O O . LYS D 1 215 ? 120.300 143.489 126.641 1.00 12.09 209 LYS D O 1
ATOM 7287 N N . LYS D 1 216 ? 118.844 143.449 128.354 1.00 13.25 210 LYS D N 1
ATOM 7288 C CA . LYS D 1 216 ? 117.749 142.947 127.537 1.00 13.25 210 LYS D CA 1
ATOM 7289 C C . LYS D 1 216 ? 117.001 144.064 126.829 1.00 13.25 210 LYS D C 1
ATOM 7290 O O . LYS D 1 216 ? 116.178 143.784 125.955 1.00 13.25 210 LYS D O 1
ATOM 7296 N N . ALA D 1 217 ? 117.263 145.318 127.192 1.00 14.98 211 ALA D N 1
ATOM 7297 C CA . ALA D 1 217 ? 116.777 146.447 126.416 1.00 14.98 211 ALA D CA 1
ATOM 7298 C C . ALA D 1 217 ? 117.685 146.767 125.242 1.00 14.98 211 ALA D C 1
ATOM 7299 O O . ALA D 1 217 ? 117.214 147.303 124.238 1.00 14.98 211 ALA D O 1
ATOM 7301 N N . LYS D 1 218 ? 118.975 146.459 125.350 1.00 16.06 212 LYS D N 1
ATOM 7302 C CA . LYS D 1 218 ? 119.878 146.631 124.221 1.00 16.06 212 LYS D CA 1
ATOM 7303 C C . LYS D 1 218 ? 119.704 145.501 123.217 1.00 16.06 212 LYS D C 1
ATOM 7304 O O . LYS D 1 218 ? 119.457 145.740 122.031 1.00 16.06 212 LYS D O 1
ATOM 7310 N N . ASP D 1 219 ? 119.817 144.255 123.681 1.00 17.71 213 ASP D N 1
ATOM 7311 C CA . ASP D 1 219 ? 119.700 143.104 122.794 1.00 17.71 213 ASP D CA 1
ATOM 7312 C C . ASP D 1 219 ? 118.362 143.053 122.069 1.00 17.71 213 ASP D C 1
ATOM 7313 O O . ASP D 1 219 ? 118.276 142.433 121.006 1.00 17.71 213 ASP D O 1
ATOM 7318 N N . MET D 1 220 ? 117.322 143.685 122.615 1.00 20.70 214 MET D N 1
ATOM 7319 C CA . MET D 1 220 ? 116.032 143.726 121.936 1.00 20.70 214 MET D CA 1
ATOM 7320 C C . MET D 1 220 ? 115.911 144.930 121.016 1.00 20.70 214 MET D C 1
ATOM 7321 O O . MET D 1 220 ? 115.295 144.828 119.952 1.00 20.70 214 MET D O 1
ATOM 7326 N N . GLU D 1 221 ? 116.486 146.069 121.401 1.00 21.75 215 GLU D N 1
ATOM 7327 C CA . GLU D 1 221 ? 116.459 147.249 120.548 1.00 21.75 215 GLU D CA 1
ATOM 7328 C C . GLU D 1 221 ? 117.584 147.261 119.528 1.00 21.75 215 GLU D C 1
ATOM 7329 O O . GLU D 1 221 ? 117.660 148.194 118.727 1.00 21.75 215 GLU D O 1
ATOM 7335 N N . VAL D 1 222 ? 118.473 146.266 119.556 1.00 22.42 216 VAL D N 1
ATOM 7336 C CA . VAL D 1 222 ? 119.430 146.097 118.468 1.00 22.42 216 VAL D CA 1
ATOM 7337 C C . VAL D 1 222 ? 118.878 145.131 117.431 1.00 22.42 216 VAL D C 1
ATOM 7338 O O . VAL D 1 222 ? 119.092 145.312 116.227 1.00 22.42 216 VAL D O 1
ATOM 7342 N N . LEU D 1 223 ? 118.149 144.104 117.872 1.00 24.07 217 LEU D N 1
ATOM 7343 C CA . LEU D 1 223 ? 117.500 143.194 116.936 1.00 24.07 217 LEU D CA 1
ATOM 7344 C C . LEU D 1 223 ? 116.567 143.934 115.991 1.00 24.07 217 LEU D C 1
ATOM 7345 O O . LEU D 1 223 ? 116.445 143.557 114.822 1.00 24.07 217 LEU D O 1
ATOM 7350 N N . VAL D 1 224 ? 115.916 144.994 116.465 1.00 25.65 218 VAL D N 1
ATOM 7351 C CA . VAL D 1 224 ? 115.061 145.781 115.586 1.00 25.65 218 VAL D CA 1
ATOM 7352 C C . VAL D 1 224 ? 115.896 146.603 114.615 1.00 25.65 218 VAL D C 1
ATOM 7353 O O . VAL D 1 224 ? 115.581 146.682 113.424 1.00 25.65 218 VAL D O 1
ATOM 7357 N N . LYS D 1 225 ? 116.980 147.217 115.094 1.00 28.68 219 LYS D N 1
ATOM 7358 C CA . LYS D 1 225 ? 117.857 147.959 114.195 1.00 28.68 219 LYS D CA 1
ATOM 7359 C C . LYS D 1 225 ? 118.559 147.037 113.212 1.00 28.68 219 LYS D C 1
ATOM 7360 O O . LYS D 1 225 ? 118.829 147.439 112.077 1.00 28.68 219 LYS D O 1
ATOM 7366 N N . THR D 1 226 ? 118.861 145.802 113.621 1.00 28.84 220 THR D N 1
ATOM 7367 C CA . THR D 1 226 ? 119.592 144.896 112.742 1.00 28.84 220 THR D CA 1
ATOM 7368 C C . THR D 1 226 ? 118.718 144.393 111.604 1.00 28.84 220 THR D C 1
ATOM 7369 O O . THR D 1 226 ? 119.216 143.732 110.689 1.00 28.84 220 THR D O 1
ATOM 7373 N N . ILE D 1 227 ? 117.418 144.676 111.649 1.00 30.49 221 ILE D N 1
ATOM 7374 C CA . ILE D 1 227 ? 116.538 144.278 110.559 1.00 30.49 221 ILE D CA 1
ATOM 7375 C C . ILE D 1 227 ? 116.436 145.376 109.515 1.00 30.49 221 ILE D C 1
ATOM 7376 O O . ILE D 1 227 ? 116.577 145.117 108.316 1.00 30.49 221 ILE D O 1
ATOM 7381 N N . TYR D 1 228 ? 116.171 146.611 109.944 1.00 31.97 222 TYR D N 1
ATOM 7382 C CA . TYR D 1 228 ? 116.172 147.729 109.010 1.00 31.97 222 TYR D CA 1
ATOM 7383 C C . TYR D 1 228 ? 117.459 147.775 108.201 1.00 31.97 222 TYR D C 1
ATOM 7384 O O . TYR D 1 228 ? 117.446 148.180 107.035 1.00 31.97 222 TYR D O 1
ATOM 7393 N N . ILE D 1 229 ? 118.574 147.362 108.803 1.00 33.11 223 ILE D N 1
ATOM 7394 C CA . ILE D 1 229 ? 119.823 147.230 108.065 1.00 33.11 223 ILE D CA 1
ATOM 7395 C C . ILE D 1 229 ? 119.691 146.173 106.977 1.00 33.11 223 ILE D C 1
ATOM 7396 O O . ILE D 1 229 ? 120.213 146.336 105.869 1.00 33.11 223 ILE D O 1
ATOM 7401 N N . GLU D 1 230 ? 118.986 145.077 107.268 1.00 36.36 224 GLU D N 1
ATOM 7402 C CA . GLU D 1 230 ? 118.743 144.050 106.262 1.00 36.36 224 GLU D CA 1
ATOM 7403 C C . GLU D 1 230 ? 117.516 144.342 105.411 1.00 36.36 224 GLU D C 1
ATOM 7404 O O . GLU D 1 230 ? 117.510 144.007 104.224 1.00 36.36 224 GLU D O 1
ATOM 7410 N N . ALA D 1 231 ? 116.484 144.962 105.983 1.00 36.21 225 ALA D N 1
ATOM 7411 C CA . ALA D 1 231 ? 115.253 145.204 105.241 1.00 36.21 225 ALA D CA 1
ATOM 7412 C C . ALA D 1 231 ? 115.431 146.295 104.196 1.00 36.21 225 ALA D C 1
ATOM 7413 O O . ALA D 1 231 ? 114.531 146.535 103.386 1.00 36.21 225 ALA D O 1
ATOM 7415 N N . ILE D 1 232 ? 116.569 146.990 104.216 1.00 39.02 226 ILE D N 1
ATOM 7416 C CA . ILE D 1 232 ? 116.845 147.968 103.169 1.00 39.02 226 ILE D CA 1
ATOM 7417 C C . ILE D 1 232 ? 117.680 147.347 102.056 1.00 39.02 226 ILE D C 1
ATOM 7418 O O . ILE D 1 232 ? 117.463 147.635 100.874 1.00 39.02 226 ILE D O 1
ATOM 7423 N N . GLU D 1 233 ? 118.628 146.475 102.404 1.00 43.02 227 GLU D N 1
ATOM 7424 C CA . GLU D 1 233 ? 119.411 145.790 101.380 1.00 43.02 227 GLU D CA 1
ATOM 7425 C C . GLU D 1 233 ? 118.509 145.011 100.430 1.00 43.02 227 GLU D C 1
ATOM 7426 O O . GLU D 1 233 ? 118.837 144.839 99.250 1.00 43.02 227 GLU D O 1
ATOM 7432 N N . LYS D 1 234 ? 117.367 144.537 100.923 1.00 42.00 228 LYS D N 1
ATOM 7433 C CA . LYS D 1 234 ? 116.388 143.859 100.085 1.00 42.00 228 LYS D CA 1
ATOM 7434 C C . LYS D 1 234 ? 115.388 144.815 99.452 1.00 42.00 228 LYS D C 1
ATOM 7435 O O . LYS D 1 234 ? 114.652 144.405 98.550 1.00 42.00 228 LYS D O 1
ATOM 7441 N N . ILE D 1 235 ? 115.337 146.069 99.898 1.00 42.95 229 ILE D N 1
ATOM 7442 C CA . ILE D 1 235 ? 114.356 147.007 99.365 1.00 42.95 229 ILE D CA 1
ATOM 7443 C C . ILE D 1 235 ? 114.911 147.736 98.149 1.00 42.95 229 ILE D C 1
ATOM 7444 O O . ILE D 1 235 ? 114.190 147.980 97.174 1.00 42.95 229 ILE D O 1
ATOM 7449 N N . GLN D 1 236 ? 116.198 148.085 98.174 1.00 46.29 230 GLN D N 1
ATOM 7450 C CA . GLN D 1 236 ? 116.782 148.749 97.017 1.00 46.29 230 GLN D CA 1
ATOM 7451 C C . GLN D 1 236 ? 116.936 147.808 95.831 1.00 46.29 230 GLN D C 1
ATOM 7452 O O . GLN D 1 236 ? 116.859 148.261 94.685 1.00 46.29 230 GLN D O 1
ATOM 7458 N N . LYS D 1 237 ? 117.128 146.510 96.071 1.00 44.92 231 LYS D N 1
ATOM 7459 C CA . LYS D 1 237 ? 117.244 145.550 94.980 1.00 44.92 231 LYS D CA 1
ATOM 7460 C C . LYS D 1 237 ? 115.932 145.321 94.243 1.00 44.92 231 LYS D C 1
ATOM 7461 O O . LYS D 1 237 ? 115.878 144.454 93.365 1.00 44.92 231 LYS D O 1
ATOM 7467 N N . GLY D 1 238 ? 114.881 146.060 94.581 1.00 46.72 232 GLY D N 1
ATOM 7468 C CA . GLY D 1 238 ? 113.619 145.949 93.875 1.00 46.72 232 GLY D CA 1
ATOM 7469 C C . GLY D 1 238 ? 112.837 144.694 94.186 1.00 46.72 232 GLY D C 1
ATOM 7470 O O . GLY D 1 238 ? 112.101 144.200 93.322 1.00 46.72 232 GLY D O 1
ATOM 7471 N N . GLU D 1 239 ? 112.969 144.167 95.400 1.00 47.25 233 GLU D N 1
ATOM 7472 C CA . GLU D 1 239 ? 112.217 142.984 95.778 1.00 47.25 233 GLU D CA 1
ATOM 7473 C C . GLU D 1 239 ? 110.759 143.341 96.045 1.00 47.25 233 GLU D C 1
ATOM 7474 O O . GLU D 1 239 ? 110.395 144.504 96.236 1.00 47.25 233 GLU D O 1
ATOM 7480 N N . ASN D 1 240 ? 109.919 142.313 96.057 1.00 47.81 234 ASN D N 1
ATOM 7481 C CA . ASN D 1 240 ? 108.499 142.521 96.278 1.00 47.81 234 ASN D CA 1
ATOM 7482 C C . ASN D 1 240 ? 108.259 142.967 97.719 1.00 47.81 234 ASN D C 1
ATOM 7483 O O . ASN D 1 240 ? 109.018 142.591 98.618 1.00 47.81 234 ASN D O 1
ATOM 7488 N N . PRO D 1 241 ? 107.237 143.784 97.973 1.00 45.87 235 PRO D N 1
ATOM 7489 C CA . PRO D 1 241 ? 106.923 144.134 99.365 1.00 45.87 235 PRO D CA 1
ATOM 7490 C C . PRO D 1 241 ? 106.555 142.938 100.220 1.00 45.87 235 PRO D C 1
ATOM 7491 O O . PRO D 1 241 ? 106.981 142.864 101.378 1.00 45.87 235 PRO D O 1
ATOM 7495 N N . ASN D 1 242 ? 105.783 141.990 99.684 1.00 46.29 236 ASN D N 1
ATOM 7496 C CA . ASN D 1 242 ? 105.317 140.851 100.464 1.00 46.29 236 ASN D CA 1
ATOM 7497 C C . ASN D 1 242 ? 106.411 139.830 100.747 1.00 46.29 236 ASN D C 1
ATOM 7498 O O . ASN D 1 242 ? 106.169 138.886 101.506 1.00 46.29 236 ASN D O 1
ATOM 7503 N N . VAL D 1 243 ? 107.596 139.989 100.153 1.00 42.86 237 VAL D N 1
ATOM 7504 C CA . VAL D 1 243 ? 108.735 139.133 100.468 1.00 42.86 237 VAL D CA 1
ATOM 7505 C C . VAL D 1 243 ? 109.585 139.688 101.600 1.00 42.86 237 VAL D C 1
ATOM 7506 O O . VAL D 1 243 ? 110.030 138.912 102.461 1.00 42.86 237 VAL D O 1
ATOM 7510 N N . VAL D 1 244 ? 109.810 140.999 101.645 1.00 41.04 238 VAL D N 1
ATOM 7511 C CA . VAL D 1 244 ? 110.600 141.569 102.728 1.00 41.04 238 VAL D CA 1
ATOM 7512 C C . VAL D 1 244 ? 109.867 141.474 104.062 1.00 41.04 238 VAL D C 1
ATOM 7513 O O . VAL D 1 244 ? 110.507 141.475 105.117 1.00 41.04 238 VAL D O 1
ATOM 7517 N N . LYS D 1 245 ? 108.537 141.396 104.045 1.00 39.67 239 LYS D N 1
ATOM 7518 C CA . LYS D 1 245 ? 107.810 141.116 105.276 1.00 39.67 239 LYS D CA 1
ATOM 7519 C C . LYS D 1 245 ? 107.875 139.638 105.630 1.00 39.67 239 LYS D C 1
ATOM 7520 O O . LYS D 1 245 ? 107.972 139.284 106.808 1.00 39.67 239 LYS D O 1
ATOM 7526 N N . GLN D 1 246 ? 107.829 138.762 104.624 1.00 42.59 240 GLN D N 1
ATOM 7527 C CA . GLN D 1 246 ? 107.922 137.331 104.889 1.00 42.59 240 GLN D CA 1
ATOM 7528 C C . GLN D 1 246 ? 109.305 136.943 105.389 1.00 42.59 240 GLN D C 1
ATOM 7529 O O . GLN D 1 246 ? 109.432 136.031 106.210 1.00 42.59 240 GLN D O 1
ATOM 7535 N N . GLU D 1 247 ? 110.346 137.620 104.919 1.00 42.40 241 GLU D N 1
ATOM 7536 C CA . GLU D 1 247 ? 111.698 137.349 105.382 1.00 42.40 241 GLU D CA 1
ATOM 7537 C C . GLU D 1 247 ? 112.048 138.090 106.662 1.00 42.40 241 GLU D C 1
ATOM 7538 O O . GLU D 1 247 ? 113.050 137.750 107.297 1.00 42.40 241 GLU D O 1
ATOM 7544 N N . ALA D 1 248 ? 111.264 139.094 107.050 1.00 38.82 242 ALA D N 1
ATOM 7545 C CA . ALA D 1 248 ? 111.451 139.765 108.329 1.00 38.82 242 ALA D CA 1
ATOM 7546 C C . ALA D 1 248 ? 110.556 139.209 109.423 1.00 38.82 242 ALA D C 1
ATOM 7547 O O . ALA D 1 248 ? 110.931 139.256 110.597 1.00 38.82 242 ALA D O 1
ATOM 7549 N N . ALA D 1 249 ? 109.381 138.689 109.071 1.00 38.51 243 ALA D N 1
ATOM 7550 C CA . ALA D 1 249 ? 108.562 137.996 110.053 1.00 38.51 243 ALA D CA 1
ATOM 7551 C C . ALA D 1 249 ? 109.195 136.682 110.480 1.00 38.51 243 ALA D C 1
ATOM 7552 O O . ALA D 1 249 ? 108.871 136.161 111.551 1.00 38.51 243 ALA D O 1
ATOM 7554 N N . ILE D 1 250 ? 110.086 136.132 109.656 1.00 38.26 244 ILE D N 1
ATOM 7555 C CA . ILE D 1 250 ? 110.776 134.898 110.005 1.00 38.26 244 ILE D CA 1
ATOM 7556 C C . ILE D 1 250 ? 112.037 135.167 110.813 1.00 38.26 244 ILE D C 1
ATOM 7557 O O . ILE D 1 250 ? 112.386 134.365 111.688 1.00 38.26 244 ILE D O 1
ATOM 7562 N N . MET D 1 251 ? 112.710 136.291 110.579 1.00 38.22 245 MET D N 1
ATOM 7563 C CA . MET D 1 251 ? 113.821 136.717 111.418 1.00 38.22 245 MET D CA 1
ATOM 7564 C C . MET D 1 251 ? 113.367 137.238 112.775 1.00 38.22 245 MET D C 1
ATOM 7565 O O . MET D 1 251 ? 114.197 137.735 113.541 1.00 38.22 245 MET D O 1
ATOM 7570 N N . LEU D 1 252 ? 112.075 137.129 113.090 1.00 37.35 246 LEU D N 1
ATOM 7571 C CA . LEU D 1 252 ? 111.528 137.602 114.353 1.00 37.35 246 LEU D CA 1
ATOM 7572 C C . LEU D 1 252 ? 110.605 136.610 115.039 1.00 37.35 246 LEU D C 1
ATOM 7573 O O . LEU D 1 252 ? 110.269 136.821 116.208 1.00 37.35 246 LEU D O 1
ATOM 7578 N N . GLY D 1 253 ? 110.174 135.552 114.360 1.00 40.60 247 GLY D N 1
ATOM 7579 C CA . GLY D 1 253 ? 109.220 134.635 114.946 1.00 40.60 247 GLY D CA 1
ATOM 7580 C C . GLY D 1 253 ? 107.814 135.170 115.045 1.00 40.60 247 GLY D C 1
ATOM 7581 O O . GLY D 1 253 ? 107.046 134.709 115.893 1.00 40.60 247 GLY D O 1
ATOM 7582 N N . VAL D 1 254 ? 107.450 136.131 114.207 1.00 43.28 248 VAL D N 1
ATOM 7583 C CA . VAL D 1 254 ? 106.118 136.722 114.227 1.00 43.28 248 VAL D CA 1
ATOM 7584 C C . VAL D 1 254 ? 105.258 136.036 113.173 1.00 43.28 248 VAL D C 1
ATOM 7585 O O . VAL D 1 254 ? 105.759 135.614 112.125 1.00 43.28 248 VAL D O 1
ATOM 7589 N N . GLU D 1 255 ? 103.965 135.910 113.458 1.00 49.07 249 GLU D N 1
ATOM 7590 C CA . GLU D 1 255 ? 103.043 135.284 112.522 1.00 49.07 249 GLU D CA 1
ATOM 7591 C C . GLU D 1 255 ? 102.568 136.288 111.477 1.00 49.07 249 GLU D C 1
ATOM 7592 O O . GLU D 1 255 ? 102.451 137.486 111.749 1.00 49.07 249 GLU D O 1
ATOM 7598 N N . LEU D 1 256 ? 102.304 135.791 110.269 1.00 51.71 250 LEU D N 1
ATOM 7599 C CA . LEU D 1 256 ? 101.678 136.553 109.204 1.00 51.71 250 LEU D CA 1
ATOM 7600 C C . LEU D 1 256 ? 100.404 135.857 108.742 1.00 51.71 250 LEU D C 1
ATOM 7601 O O . LEU D 1 256 ? 100.455 134.707 108.292 1.00 51.71 250 LEU D O 1
ATOM 7606 N N . PRO D 1 257 ? 99.245 136.523 108.837 1.00 55.98 251 PRO D N 1
ATOM 7607 C CA . PRO D 1 257 ? 97.983 135.945 108.364 1.00 55.98 251 PRO D CA 1
ATOM 7608 C C . PRO D 1 257 ? 97.851 135.997 106.844 1.00 55.98 251 PRO D C 1
ATOM 7609 O O . PRO D 1 257 ? 97.934 134.950 106.201 1.00 55.98 251 PRO D O 1
ATOM 7613 N N . VAL E 1 5 ? 111.620 108.712 120.804 1.00 39.25 -1 VAL E N 1
ATOM 7614 C CA . VAL E 1 5 ? 112.353 108.956 122.039 1.00 39.25 -1 VAL E CA 1
ATOM 7615 C C . VAL E 1 5 ? 111.394 109.021 123.222 1.00 39.25 -1 VAL E C 1
ATOM 7616 O O . VAL E 1 5 ? 110.329 109.632 123.136 1.00 39.25 -1 VAL E O 1
ATOM 7620 N N . HIS E 1 6 ? 111.779 108.390 124.332 1.00 42.32 0 HIS E N 1
ATOM 7621 C CA . HIS E 1 6 ? 110.907 108.327 125.498 1.00 42.32 0 HIS E CA 1
ATOM 7622 C C . HIS E 1 6 ? 110.967 109.616 126.307 1.00 42.32 0 HIS E C 1
ATOM 7623 O O . HIS E 1 6 ? 109.982 110.359 126.371 1.00 42.32 0 HIS E O 1
ATOM 7630 N N . MET E 1 7 ? 112.125 109.897 126.900 1.00 35.18 1 MET E N 1
ATOM 7631 C CA . MET E 1 7 ? 112.311 111.064 127.750 1.00 35.18 1 MET E CA 1
ATOM 7632 C C . MET E 1 7 ? 113.749 111.071 128.238 1.00 35.18 1 MET E C 1
ATOM 7633 O O . MET E 1 7 ? 114.485 110.099 128.052 1.00 35.18 1 MET E O 1
ATOM 7638 N N . ASP E 1 8 ? 114.143 112.179 128.865 1.00 21.28 2 ASP E N 1
ATOM 7639 C CA . ASP E 1 8 ? 115.449 112.269 129.511 1.00 21.28 2 ASP E CA 1
ATOM 7640 C C . ASP E 1 8 ? 115.231 112.276 131.021 1.00 21.28 2 ASP E C 1
ATOM 7641 O O . ASP E 1 8 ? 114.903 113.292 131.638 1.00 21.28 2 ASP E O 1
ATOM 7646 N N . VAL E 1 9 ? 115.421 111.102 131.622 1.00 16.27 3 VAL E N 1
ATOM 7647 C CA . VAL E 1 9 ? 115.197 110.899 133.047 1.00 16.27 3 VAL E CA 1
ATOM 7648 C C . VAL E 1 9 ? 116.460 111.277 133.807 1.00 16.27 3 VAL E C 1
ATOM 7649 O O . VAL E 1 9 ? 116.618 110.945 134.985 1.00 16.27 3 VAL E O 1
ATOM 7653 N N . GLY E 1 10 ? 117.379 111.960 133.128 1.00 13.95 4 GLY E N 1
ATOM 7654 C CA . GLY E 1 10 ? 118.612 112.362 133.775 1.00 13.95 4 GLY E CA 1
ATOM 7655 C C . GLY E 1 10 ? 118.459 113.564 134.680 1.00 13.95 4 GLY E C 1
ATOM 7656 O O . GLY E 1 10 ? 119.368 113.876 135.450 1.00 13.95 4 GLY E O 1
ATOM 7657 N N . THR E 1 11 ? 117.326 114.259 134.601 1.00 12.62 5 THR E N 1
ATOM 7658 C CA . THR E 1 11 ? 117.130 115.450 135.420 1.00 12.62 5 THR E CA 1
ATOM 7659 C C . THR E 1 11 ? 116.071 115.252 136.497 1.00 12.62 5 THR E C 1
ATOM 7660 O O . THR E 1 11 ? 116.114 115.922 137.531 1.00 12.62 5 THR E O 1
ATOM 7664 N N . ILE E 1 12 ? 115.111 114.356 136.279 1.00 12.23 6 ILE E N 1
ATOM 7665 C CA . ILE E 1 12 ? 114.170 114.024 137.342 1.00 12.23 6 ILE E CA 1
ATOM 7666 C C . ILE E 1 12 ? 114.882 113.273 138.458 1.00 12.23 6 ILE E C 1
ATOM 7667 O O . ILE E 1 12 ? 114.699 113.568 139.642 1.00 12.23 6 ILE E O 1
ATOM 7672 N N . ILE E 1 13 ? 115.708 112.289 138.096 1.00 12.11 7 ILE E N 1
ATOM 7673 C CA . ILE E 1 13 ? 116.516 111.592 139.090 1.00 12.11 7 ILE E CA 1
ATOM 7674 C C . ILE E 1 13 ? 117.717 112.436 139.495 1.00 12.11 7 ILE E C 1
ATOM 7675 O O . ILE E 1 13 ? 118.399 112.130 140.477 1.00 12.11 7 ILE E O 1
ATOM 7680 N N . GLY E 1 14 ? 118.005 113.502 138.751 1.00 10.94 8 GLY E N 1
ATOM 7681 C CA . GLY E 1 14 ? 119.159 114.321 139.077 1.00 10.94 8 GLY E CA 1
ATOM 7682 C C . GLY E 1 14 ? 118.858 115.368 140.129 1.00 10.94 8 GLY E C 1
ATOM 7683 O O . GLY E 1 14 ? 119.742 115.772 140.886 1.00 10.94 8 GLY E O 1
ATOM 7684 N N . ILE E 1 15 ? 117.616 115.832 140.185 1.00 10.03 9 ILE E N 1
ATOM 7685 C CA . ILE E 1 15 ? 117.235 116.848 141.158 1.00 10.03 9 ILE E CA 1
ATOM 7686 C C . ILE E 1 15 ? 116.481 116.235 142.330 1.00 10.03 9 ILE E C 1
ATOM 7687 O O . ILE E 1 15 ? 116.539 116.750 143.447 1.00 10.03 9 ILE E O 1
ATOM 7692 N N . ILE E 1 16 ? 115.786 115.118 142.116 1.00 10.04 10 ILE E N 1
ATOM 7693 C CA . ILE E 1 16 ? 115.160 114.427 143.239 1.00 10.04 10 ILE E CA 1
ATOM 7694 C C . ILE E 1 16 ? 116.213 113.758 144.111 1.00 10.04 10 ILE E C 1
ATOM 7695 O O . ILE E 1 16 ? 116.255 113.971 145.327 1.00 10.04 10 ILE E O 1
ATOM 7700 N N . ALA E 1 17 ? 117.089 112.954 143.511 1.00 10.07 11 ALA E N 1
ATOM 7701 C CA . ALA E 1 17 ? 118.121 112.279 144.287 1.00 10.07 11 ALA E CA 1
ATOM 7702 C C . ALA E 1 17 ? 119.158 113.235 144.857 1.00 10.07 11 ALA E C 1
ATOM 7703 O O . ALA E 1 17 ? 119.987 112.809 145.665 1.00 10.07 11 ALA E O 1
ATOM 7705 N N . ALA E 1 18 ? 119.145 114.503 144.450 1.00 9.31 12 ALA E N 1
ATOM 7706 C CA . ALA E 1 18 ? 119.941 115.504 145.146 1.00 9.31 12 ALA E CA 1
ATOM 7707 C C . ALA E 1 18 ? 119.161 116.104 146.305 1.00 9.31 12 ALA E C 1
ATOM 7708 O O . ALA E 1 18 ? 119.731 116.376 147.364 1.00 9.31 12 ALA E O 1
ATOM 7710 N N . PHE E 1 19 ? 117.857 116.318 146.121 1.00 8.81 13 PHE E N 1
ATOM 7711 C CA . PHE E 1 19 ? 117.005 116.762 147.217 1.00 8.81 13 PHE E CA 1
ATOM 7712 C C . PHE E 1 19 ? 116.641 115.627 148.156 1.00 8.81 13 PHE E C 1
ATOM 7713 O O . PHE E 1 19 ? 116.063 115.880 149.216 1.00 8.81 13 PHE E O 1
ATOM 7721 N N . LEU E 1 20 ? 116.944 114.386 147.787 1.00 9.60 14 LEU E N 1
ATOM 7722 C CA . LEU E 1 20 ? 116.667 113.251 148.654 1.00 9.60 14 LEU E CA 1
ATOM 7723 C C . LEU E 1 20 ? 117.902 112.782 149.406 1.00 9.60 14 LEU E C 1
ATOM 7724 O O . LEU E 1 20 ? 117.784 111.974 150.329 1.00 9.60 14 LEU E O 1
ATOM 7729 N N . LEU E 1 21 ? 119.088 113.247 149.015 1.00 9.96 15 LEU E N 1
ATOM 7730 C CA . LEU E 1 21 ? 120.272 113.077 149.846 1.00 9.96 15 LEU E CA 1
ATOM 7731 C C . LEU E 1 21 ? 120.478 114.258 150.775 1.00 9.96 15 LEU E C 1
ATOM 7732 O O . LEU E 1 21 ? 121.196 114.133 151.772 1.00 9.96 15 LEU E O 1
ATOM 7737 N N . ILE E 1 22 ? 119.873 115.401 150.460 1.00 10.37 16 ILE E N 1
ATOM 7738 C CA . ILE E 1 22 ? 119.872 116.526 151.384 1.00 10.37 16 ILE E CA 1
ATOM 7739 C C . ILE E 1 22 ? 118.903 116.267 152.526 1.00 10.37 16 ILE E C 1
ATOM 7740 O O . ILE E 1 22 ? 119.219 116.511 153.695 1.00 10.37 16 ILE E O 1
ATOM 7745 N N . LEU E 1 23 ? 117.717 115.753 152.212 1.00 11.61 17 LEU E N 1
ATOM 7746 C CA . LEU E 1 23 ? 116.720 115.478 153.235 1.00 11.61 17 LEU E CA 1
ATOM 7747 C C . LEU E 1 23 ? 117.089 114.293 154.115 1.00 11.61 17 LEU E C 1
ATOM 7748 O O . LEU E 1 23 ? 116.496 114.127 155.184 1.00 11.61 17 LEU E O 1
ATOM 7753 N N . ILE E 1 24 ? 118.050 113.466 153.700 1.00 11.87 18 ILE E N 1
ATOM 7754 C CA . ILE E 1 24 ? 118.497 112.375 154.560 1.00 11.87 18 ILE E CA 1
ATOM 7755 C C . ILE E 1 24 ? 119.510 112.878 155.577 1.00 11.87 18 ILE E C 1
ATOM 7756 O O . ILE E 1 24 ? 119.396 112.595 156.775 1.00 11.87 18 ILE E O 1
ATOM 7761 N N . SER E 1 25 ? 120.508 113.643 155.126 1.00 13.21 19 SER E N 1
ATOM 7762 C CA . SER E 1 25 ? 121.505 114.195 156.039 1.00 13.21 19 SER E CA 1
ATOM 7763 C C . SER E 1 25 ? 120.880 115.056 157.126 1.00 13.21 19 SER E C 1
ATOM 7764 O O . SER E 1 25 ? 121.526 115.310 158.148 1.00 13.21 19 SER E O 1
ATOM 7767 N N . ILE E 1 26 ? 119.647 115.514 156.925 1.00 14.17 20 ILE E N 1
ATOM 7768 C CA . ILE E 1 26 ? 118.933 116.240 157.965 1.00 14.17 20 ILE E CA 1
ATOM 7769 C C . ILE E 1 26 ? 118.252 115.271 158.920 1.00 14.17 20 ILE E C 1
ATOM 7770 O O . ILE E 1 26 ? 118.255 115.477 160.136 1.00 14.17 20 ILE E O 1
ATOM 7775 N N . LEU E 1 27 ? 117.665 114.198 158.387 1.00 15.46 21 LEU E N 1
ATOM 7776 C CA . LEU E 1 27 ? 116.960 113.234 159.221 1.00 15.46 21 LEU E CA 1
ATOM 7777 C C . LEU E 1 27 ? 117.906 112.331 159.998 1.00 15.46 21 LEU E C 1
ATOM 7778 O O . LEU E 1 27 ? 117.493 111.749 161.006 1.00 15.46 21 LEU E O 1
ATOM 7783 N N . ILE E 1 28 ? 119.155 112.189 159.553 1.00 15.96 22 ILE E N 1
ATOM 7784 C CA . ILE E 1 28 ? 120.103 111.358 160.285 1.00 15.96 22 ILE E CA 1
ATOM 7785 C C . ILE E 1 28 ? 120.542 112.012 161.587 1.00 15.96 22 ILE E C 1
ATOM 7786 O O . ILE E 1 28 ? 120.558 111.348 162.630 1.00 15.96 22 ILE E O 1
ATOM 7791 N N . GLY E 1 29 ? 120.882 113.297 161.561 1.00 20.01 23 GLY E N 1
ATOM 7792 C CA . GLY E 1 29 ? 121.315 113.991 162.757 1.00 20.01 23 GLY E CA 1
ATOM 7793 C C . GLY E 1 29 ? 120.196 114.284 163.733 1.00 20.01 23 GLY E C 1
ATOM 7794 O O . GLY E 1 29 ? 120.339 114.052 164.937 1.00 20.01 23 GLY E O 1
ATOM 7795 N N . GLY E 1 30 ? 119.077 114.795 163.232 1.00 21.50 24 GLY E N 1
ATOM 7796 C CA . GLY E 1 30 ? 117.947 115.098 164.085 1.00 21.50 24 GLY E CA 1
ATOM 7797 C C . GLY E 1 30 ? 116.623 115.011 163.357 1.00 21.50 24 GLY E C 1
ATOM 7798 O O . GLY E 1 30 ? 116.446 114.162 162.481 1.00 21.50 24 GLY E O 1
ATOM 7799 N N . SER E 1 31 ? 115.681 115.871 163.717 1.00 23.44 25 SER E N 1
ATOM 7800 C CA . SER E 1 31 ? 114.411 115.957 163.016 1.00 23.44 25 SER E CA 1
ATOM 7801 C C . SER E 1 31 ? 114.414 117.162 162.085 1.00 23.44 25 SER E C 1
ATOM 7802 O O . SER E 1 31 ? 115.203 118.096 162.242 1.00 23.44 25 SER E O 1
ATOM 7805 N N . ILE E 1 32 ? 113.517 117.126 161.101 1.00 22.66 26 ILE E N 1
ATOM 7806 C CA . ILE E 1 32 ? 113.476 118.198 160.116 1.00 22.66 26 ILE E CA 1
ATOM 7807 C C . ILE E 1 32 ? 112.674 119.387 160.634 1.00 22.66 26 ILE E C 1
ATOM 7808 O O . ILE E 1 32 ? 112.512 120.388 159.929 1.00 22.66 26 ILE E O 1
ATOM 7813 N N . THR E 1 33 ? 112.162 119.306 161.864 1.00 22.39 27 THR E N 1
ATOM 7814 C CA . THR E 1 33 ? 111.469 120.445 162.455 1.00 22.39 27 THR E CA 1
ATOM 7815 C C . THR E 1 33 ? 112.429 121.594 162.726 1.00 22.39 27 THR E C 1
ATOM 7816 O O . THR E 1 33 ? 112.005 122.741 162.903 1.00 22.39 27 THR E O 1
ATOM 7820 N N . ALA E 1 34 ? 113.728 121.304 162.776 1.00 21.78 28 ALA E N 1
ATOM 7821 C CA . ALA E 1 34 ? 114.706 122.346 163.056 1.00 21.78 28 ALA E CA 1
ATOM 7822 C C . ALA E 1 34 ? 115.093 123.124 161.809 1.00 21.78 28 ALA E C 1
ATOM 7823 O O . ALA E 1 34 ? 115.515 124.279 161.922 1.00 21.78 28 ALA E O 1
ATOM 7825 N N . PHE E 1 35 ? 114.957 122.525 160.628 1.00 19.26 29 PHE E N 1
ATOM 7826 C CA . PHE E 1 35 ? 115.359 123.166 159.387 1.00 19.26 29 PHE E CA 1
ATOM 7827 C C . PHE E 1 35 ? 114.206 123.797 158.626 1.00 19.26 29 PHE E C 1
ATOM 7828 O O . PHE E 1 35 ? 114.434 124.360 157.552 1.00 19.26 29 PHE E O 1
ATOM 7836 N N . ILE E 1 36 ? 112.982 123.709 159.140 1.00 19.13 30 ILE E N 1
ATOM 7837 C CA . ILE E 1 36 ? 111.855 124.401 158.528 1.00 19.13 30 ILE E CA 1
ATOM 7838 C C . ILE E 1 36 ? 111.678 125.747 159.217 1.00 19.13 30 ILE E C 1
ATOM 7839 O O . ILE E 1 36 ? 111.336 125.813 160.403 1.00 19.13 30 ILE E O 1
ATOM 7844 N N . ASN E 1 37 ? 111.921 126.827 158.479 1.00 18.04 31 ASN E N 1
ATOM 7845 C CA . ASN E 1 37 ? 111.793 128.188 158.997 1.00 18.04 31 ASN E CA 1
ATOM 7846 C C . ASN E 1 37 ? 111.079 129.011 157.932 1.00 18.04 31 ASN E C 1
ATOM 7847 O O . ASN E 1 37 ? 111.698 129.436 156.954 1.00 18.04 31 ASN E O 1
ATOM 7852 N N . VAL E 1 38 ? 109.785 129.242 158.133 1.00 17.55 32 VAL E N 1
ATOM 7853 C CA . VAL E 1 38 ? 108.910 129.810 157.109 1.00 17.55 32 VAL E CA 1
ATOM 7854 C C . VAL E 1 38 ? 109.267 131.255 156.768 1.00 17.55 32 VAL E C 1
ATOM 7855 O O . VAL E 1 38 ? 109.306 131.591 155.578 1.00 17.55 32 VAL E O 1
ATOM 7859 N N . PRO E 1 39 ? 109.521 132.150 157.727 1.00 16.44 33 PRO E N 1
ATOM 7860 C CA . PRO E 1 39 ? 109.905 133.520 157.367 1.00 16.44 33 PRO E CA 1
ATOM 7861 C C . PRO E 1 39 ? 111.273 133.646 156.715 1.00 16.44 33 PRO E C 1
ATOM 7862 O O . PRO E 1 39 ? 111.664 134.761 156.361 1.00 16.44 33 PRO E O 1
ATOM 7866 N N . SER E 1 40 ? 112.011 132.550 156.558 1.00 15.84 34 SER E N 1
ATOM 7867 C CA . SER E 1 40 ? 113.250 132.551 155.794 1.00 15.84 34 SER E CA 1
ATOM 7868 C C . SER E 1 40 ? 113.135 131.783 154.489 1.00 15.84 34 SER E C 1
ATOM 7869 O O . SER E 1 40 ? 114.146 131.604 153.804 1.00 15.84 34 SER E O 1
ATOM 7872 N N . ILE E 1 41 ? 111.940 131.301 154.149 1.00 15.71 35 ILE E N 1
ATOM 7873 C CA . ILE E 1 41 ? 111.680 130.820 152.798 1.00 15.71 35 ILE E CA 1
ATOM 7874 C C . ILE E 1 41 ? 111.204 131.946 151.891 1.00 15.71 35 ILE E C 1
ATOM 7875 O O . ILE E 1 41 ? 111.380 131.862 150.669 1.00 15.71 35 ILE E O 1
ATOM 7880 N N . PHE E 1 42 ? 110.618 133.004 152.454 1.00 15.46 36 PHE E N 1
ATOM 7881 C CA . PHE E 1 42 ? 110.068 134.075 151.636 1.00 15.46 36 PHE E CA 1
ATOM 7882 C C . PHE E 1 42 ? 111.116 135.097 151.225 1.00 15.46 36 PHE E C 1
ATOM 7883 O O . PHE E 1 42 ? 110.813 135.971 150.409 1.00 15.46 36 PHE E O 1
ATOM 7891 N N . ILE E 1 43 ? 112.327 135.026 151.770 1.00 13.63 37 ILE E N 1
ATOM 7892 C CA . ILE E 1 43 ? 113.395 135.880 151.266 1.00 13.63 37 ILE E CA 1
ATOM 7893 C C . ILE E 1 43 ? 114.205 135.174 150.186 1.00 13.63 37 ILE E C 1
ATOM 7894 O O . ILE E 1 43 ? 114.496 135.769 149.146 1.00 13.63 37 ILE E O 1
ATOM 7899 N N . VAL E 1 44 ? 114.575 133.918 150.402 1.00 12.07 38 VAL E N 1
ATOM 7900 C CA . VAL E 1 44 ? 115.371 133.198 149.419 1.00 12.07 38 VAL E CA 1
ATOM 7901 C C . VAL E 1 44 ? 114.550 132.857 148.186 1.00 12.07 38 VAL E C 1
ATOM 7902 O O . VAL E 1 44 ? 114.999 133.069 147.060 1.00 12.07 38 VAL E O 1
ATOM 7906 N N . VAL E 1 45 ? 113.339 132.336 148.376 1.00 11.26 39 VAL E N 1
ATOM 7907 C CA . VAL E 1 45 ? 112.486 132.001 147.242 1.00 11.26 39 VAL E CA 1
ATOM 7908 C C . VAL E 1 45 ? 111.674 133.212 146.803 1.00 11.26 39 VAL E C 1
ATOM 7909 O O . VAL E 1 45 ? 111.626 133.548 145.615 1.00 11.26 39 VAL E O 1
ATOM 7913 N N . GLY E 1 46 ? 111.018 133.880 147.751 1.00 12.32 40 GLY E N 1
ATOM 7914 C CA . GLY E 1 46 ? 110.201 135.028 147.406 1.00 12.32 40 GLY E CA 1
ATOM 7915 C C . GLY E 1 46 ? 111.004 136.216 146.922 1.00 12.32 40 GLY E C 1
ATOM 7916 O O . GLY E 1 46 ? 110.522 136.997 146.100 1.00 12.32 40 GLY E O 1
ATOM 7917 N N . GLY E 1 47 ? 112.222 136.380 147.424 1.00 11.77 41 GLY E N 1
ATOM 7918 C CA . GLY E 1 47 ? 113.072 137.461 146.973 1.00 11.77 41 GLY E CA 1
ATOM 7919 C C . GLY E 1 47 ? 113.869 137.096 145.739 1.00 11.77 41 GLY E C 1
ATOM 7920 O O . GLY E 1 47 ? 113.948 137.881 144.791 1.00 11.77 41 GLY E O 1
ATOM 7921 N N . GLY E 1 48 ? 114.460 135.900 145.733 1.00 10.72 42 GLY E N 1
ATOM 7922 C CA . GLY E 1 48 ? 115.278 135.492 144.605 1.00 10.72 42 GLY E CA 1
ATOM 7923 C C . GLY E 1 48 ? 114.512 135.392 143.304 1.00 10.72 42 GLY E C 1
ATOM 7924 O O . GLY E 1 48 ? 115.107 135.454 142.227 1.00 10.72 42 GLY E O 1
ATOM 7925 N N . MET E 1 49 ? 113.191 135.221 143.379 1.00 12.67 43 MET E N 1
ATOM 7926 C CA . MET E 1 49 ? 112.366 135.253 142.179 1.00 12.67 43 MET E CA 1
ATOM 7927 C C . MET E 1 49 ? 111.729 136.618 141.965 1.00 12.67 43 MET E C 1
ATOM 7928 O O . MET E 1 49 ? 111.181 136.876 140.890 1.00 12.67 43 MET E O 1
ATOM 7933 N N . ALA E 1 50 ? 111.778 137.494 142.967 1.00 11.09 44 ALA E N 1
ATOM 7934 C CA . ALA E 1 50 ? 111.247 138.839 142.794 1.00 11.09 44 ALA E CA 1
ATOM 7935 C C . ALA E 1 50 ? 112.264 139.745 142.117 1.00 11.09 44 ALA E C 1
ATOM 7936 O O . ALA E 1 50 ? 111.953 140.392 141.114 1.00 11.09 44 ALA E O 1
ATOM 7938 N N . ALA E 1 51 ? 113.489 139.798 142.647 1.00 10.15 45 ALA E N 1
ATOM 7939 C CA . ALA E 1 51 ? 114.524 140.612 142.017 1.00 10.15 45 ALA E CA 1
ATOM 7940 C C . ALA E 1 51 ? 114.886 140.073 140.643 1.00 10.15 45 ALA E C 1
ATOM 7941 O O . ALA E 1 51 ? 115.229 140.841 139.740 1.00 10.15 45 ALA E O 1
ATOM 7943 N N . ALA E 1 52 ? 114.817 138.755 140.463 1.00 9.97 46 ALA E N 1
ATOM 7944 C CA . ALA E 1 52 ? 115.042 138.163 139.152 1.00 9.97 46 ALA E CA 1
ATOM 7945 C C . ALA E 1 52 ? 113.853 138.329 138.220 1.00 9.97 46 ALA E C 1
ATOM 7946 O O . ALA E 1 52 ? 113.935 137.907 137.063 1.00 9.97 46 ALA E O 1
ATOM 7948 N N . MET E 1 53 ? 112.746 138.898 138.703 1.00 10.86 47 MET E N 1
ATOM 7949 C CA . MET E 1 53 ? 111.678 139.319 137.804 1.00 10.86 47 MET E CA 1
ATOM 7950 C C . MET E 1 53 ? 111.993 140.677 137.206 1.00 10.86 47 MET E C 1
ATOM 7951 O O . MET E 1 53 ? 111.617 140.964 136.066 1.00 10.86 47 MET E O 1
ATOM 7956 N N . GLY E 1 54 ? 112.681 141.525 137.966 1.00 10.77 48 GLY E N 1
ATOM 7957 C CA . GLY E 1 54 ? 113.095 142.824 137.488 1.00 10.77 48 GLY E CA 1
ATOM 7958 C C . GLY E 1 54 ? 114.288 142.811 136.572 1.00 10.77 48 GLY E C 1
ATOM 7959 O O . GLY E 1 54 ? 114.523 143.797 135.870 1.00 10.77 48 GLY E O 1
ATOM 7960 N N . ALA E 1 55 ? 115.048 141.725 136.554 1.00 10.22 49 ALA E N 1
ATOM 7961 C CA . ALA E 1 55 ? 116.212 141.643 135.690 1.00 10.22 49 ALA E CA 1
ATOM 7962 C C . ALA E 1 55 ? 115.856 141.301 134.252 1.00 10.22 49 ALA E C 1
ATOM 7963 O O . ALA E 1 55 ? 116.744 141.316 133.395 1.00 10.22 49 ALA E O 1
ATOM 7965 N N . PHE E 1 56 ? 114.597 141.004 133.968 1.00 10.12 50 PHE E N 1
ATOM 7966 C CA . PHE E 1 56 ? 114.143 140.628 132.640 1.00 10.12 50 PHE E CA 1
ATOM 7967 C C . PHE E 1 56 ? 112.785 141.258 132.393 1.00 10.12 50 PHE E C 1
ATOM 7968 O O . PHE E 1 56 ? 111.992 141.419 133.326 1.00 10.12 50 PHE E O 1
ATOM 7976 N N . PRO E 1 57 ? 112.485 141.621 131.149 1.00 12.19 51 PRO E N 1
ATOM 7977 C CA . PRO E 1 57 ? 111.112 141.998 130.812 1.00 12.19 51 PRO E CA 1
ATOM 7978 C C . PRO E 1 57 ? 110.146 140.891 131.199 1.00 12.19 51 PRO E C 1
ATOM 7979 O O . PRO E 1 57 ? 110.517 139.725 131.333 1.00 12.19 51 PRO E O 1
ATOM 7983 N N . LEU E 1 58 ? 108.884 141.269 131.392 1.00 12.58 52 LEU E N 1
ATOM 7984 C CA . LEU E 1 58 ? 107.934 140.316 131.950 1.00 12.58 52 LEU E CA 1
ATOM 7985 C C . LEU E 1 58 ? 107.694 139.139 131.015 1.00 12.58 52 LEU E C 1
ATOM 7986 O O . LEU E 1 58 ? 107.463 138.021 131.482 1.00 12.58 52 LEU E O 1
ATOM 7991 N N . LYS E 1 59 ? 107.751 139.357 129.703 1.00 13.16 53 LYS E N 1
ATOM 7992 C CA . LYS E 1 59 ? 107.532 138.260 128.772 1.00 13.16 53 LYS E CA 1
ATOM 7993 C C . LYS E 1 59 ? 108.718 137.312 128.691 1.00 13.16 53 LYS E C 1
ATOM 7994 O O . LYS E 1 59 ? 108.556 136.186 128.214 1.00 13.16 53 LYS E O 1
ATOM 8000 N N . ASP E 1 60 ? 109.897 137.735 129.143 1.00 12.68 54 ASP E N 1
ATOM 8001 C CA . ASP E 1 60 ? 111.083 136.892 129.119 1.00 12.68 54 ASP E CA 1
ATOM 8002 C C . ASP E 1 60 ? 111.374 136.239 130.460 1.00 12.68 54 ASP E C 1
ATOM 8003 O O . ASP E 1 60 ? 112.294 135.420 130.545 1.00 12.68 54 ASP E O 1
ATOM 8008 N N . PHE E 1 61 ? 110.630 136.588 131.505 1.00 10.57 55 PHE E N 1
ATOM 8009 C CA . PHE E 1 61 ? 110.716 135.903 132.787 1.00 10.57 55 PHE E CA 1
ATOM 8010 C C . PHE E 1 61 ? 109.619 134.871 132.978 1.00 10.57 55 PHE E C 1
ATOM 8011 O O . PHE E 1 61 ? 109.861 133.835 133.602 1.00 10.57 55 PHE E O 1
ATOM 8019 N N . ILE E 1 62 ? 108.416 135.122 132.461 1.00 10.98 56 ILE E N 1
ATOM 8020 C CA . ILE E 1 62 ? 107.378 134.102 132.527 1.00 10.98 56 ILE E CA 1
ATOM 8021 C C . ILE E 1 62 ? 107.754 132.911 131.663 1.00 10.98 56 ILE E C 1
ATOM 8022 O O . ILE E 1 62 ? 107.428 131.769 131.998 1.00 10.98 56 ILE E O 1
ATOM 8027 N N . ARG E 1 63 ? 108.447 133.143 130.546 1.00 11.92 57 ARG E N 1
ATOM 8028 C CA . ARG E 1 63 ? 108.948 132.025 129.753 1.00 11.92 57 ARG E CA 1
ATOM 8029 C C . ARG E 1 63 ? 110.064 131.293 130.479 1.00 11.92 57 ARG E C 1
ATOM 8030 O O . ARG E 1 63 ? 110.072 130.060 130.531 1.00 11.92 57 ARG E O 1
ATOM 8038 N N . GLY E 1 64 ? 111.020 132.034 131.040 1.00 10.41 58 GLY E N 1
ATOM 8039 C CA . GLY E 1 64 ? 112.171 131.400 131.654 1.00 10.41 58 GLY E CA 1
ATOM 8040 C C . GLY E 1 64 ? 111.828 130.580 132.878 1.00 10.41 58 GLY E C 1
ATOM 8041 O O . GLY E 1 64 ? 112.511 129.599 133.182 1.00 10.41 58 GLY E O 1
ATOM 8042 N N . VAL E 1 65 ? 110.777 130.962 133.598 1.00 10.12 59 VAL E N 1
ATOM 8043 C CA . VAL E 1 65 ? 110.355 130.184 134.755 1.00 10.12 59 VAL E CA 1
ATOM 8044 C C . VAL E 1 65 ? 109.521 128.986 134.323 1.00 10.12 59 VAL E C 1
ATOM 8045 O O . VAL E 1 65 ? 109.692 127.879 134.841 1.00 10.12 59 VAL E O 1
ATOM 8049 N N . LEU E 1 66 ? 108.624 129.173 133.361 1.00 10.53 60 LEU E N 1
ATOM 8050 C CA . LEU E 1 66 ? 107.858 128.061 132.818 1.00 10.53 60 LEU E CA 1
ATOM 8051 C C . LEU E 1 66 ? 108.658 127.225 131.829 1.00 10.53 60 LEU E C 1
ATOM 8052 O O . LEU E 1 66 ? 108.076 126.382 131.141 1.00 10.53 60 LEU E O 1
ATOM 8057 N N . ALA E 1 67 ? 109.965 127.451 131.726 1.00 10.76 61 ALA E N 1
ATOM 8058 C CA . ALA E 1 67 ? 110.852 126.614 130.936 1.00 10.76 61 ALA E CA 1
ATOM 8059 C C . ALA E 1 67 ? 111.447 125.480 131.748 1.00 10.76 61 ALA E C 1
ATOM 8060 O O . ALA E 1 67 ? 112.504 124.962 131.383 1.00 10.76 61 ALA E O 1
ATOM 8062 N N . ILE E 1 68 ? 110.813 125.110 132.861 1.00 10.26 62 ILE E N 1
ATOM 8063 C CA . ILE E 1 68 ? 111.185 123.894 133.570 1.00 10.26 62 ILE E CA 1
ATOM 8064 C C . ILE E 1 68 ? 110.620 122.661 132.884 1.00 10.26 62 ILE E C 1
ATOM 8065 O O . ILE E 1 68 ? 111.311 121.640 132.785 1.00 10.26 62 ILE E O 1
ATOM 8070 N N . LYS E 1 69 ? 109.390 122.740 132.374 1.00 12.14 63 LYS E N 1
ATOM 8071 C CA . LYS E 1 69 ? 108.808 121.639 131.619 1.00 12.14 63 LYS E CA 1
ATOM 8072 C C . LYS E 1 69 ? 109.681 121.214 130.444 1.00 12.14 63 LYS E C 1
ATOM 8073 O O . LYS E 1 69 ? 109.463 120.135 129.887 1.00 12.14 63 LYS E O 1
ATOM 8079 N N . LYS E 1 70 ? 110.652 122.035 130.050 1.00 12.59 64 LYS E N 1
ATOM 8080 C CA . LYS E 1 70 ? 111.623 121.647 129.040 1.00 12.59 64 LYS E CA 1
ATOM 8081 C C . LYS E 1 70 ? 112.911 121.111 129.646 1.00 12.59 64 LYS E C 1
ATOM 8082 O O . LYS E 1 70 ? 113.705 120.492 128.933 1.00 12.59 64 LYS E O 1
ATOM 8088 N N . ALA E 1 71 ? 113.140 121.332 130.940 1.00 11.34 65 ALA E N 1
ATOM 8089 C CA . ALA E 1 71 ? 114.298 120.733 131.591 1.00 11.34 65 ALA E CA 1
ATOM 8090 C C . ALA E 1 71 ? 113.973 119.334 132.090 1.00 11.34 65 ALA E C 1
ATOM 8091 O O . ALA E 1 71 ? 114.730 118.387 131.855 1.00 11.34 65 ALA E O 1
ATOM 8093 N N . PHE E 1 72 ? 112.840 119.182 132.774 1.00 12.09 66 PHE E N 1
ATOM 8094 C CA . PHE E 1 72 ? 112.508 117.897 133.375 1.00 12.09 66 PHE E CA 1
ATOM 8095 C C . PHE E 1 72 ? 112.040 116.899 132.325 1.00 12.09 66 PHE E C 1
ATOM 8096 O O . PHE E 1 72 ? 112.678 115.862 132.111 1.00 12.09 66 PHE E O 1
ATOM 8104 N N . LEU E 1 73 ? 110.931 117.196 131.649 1.00 13.95 67 LEU E N 1
ATOM 8105 C CA . LEU E 1 73 ? 110.387 116.302 130.628 1.00 13.95 67 LEU E CA 1
ATOM 8106 C C . LEU E 1 73 ? 110.854 116.774 129.254 1.00 13.95 67 LEU E C 1
ATOM 8107 O O . LEU E 1 73 ? 110.100 117.340 128.466 1.00 13.95 67 LEU E O 1
ATOM 8112 N N . TRP E 1 74 ? 112.127 116.523 128.972 1.00 19.35 68 TRP E N 1
ATOM 8113 C CA . TRP E 1 74 ? 112.717 116.788 127.671 1.00 19.35 68 TRP E CA 1
ATOM 8114 C C . TRP E 1 74 ? 113.026 115.469 126.980 1.00 19.35 68 TRP E C 1
ATOM 8115 O O . TRP E 1 74 ? 113.515 114.525 127.605 1.00 19.35 68 TRP E O 1
ATOM 8126 N N . LYS E 1 75 ? 112.730 115.405 125.684 1.00 25.33 69 LYS E N 1
ATOM 8127 C CA . LYS E 1 75 ? 113.002 114.217 124.893 1.00 25.33 69 LYS E CA 1
ATOM 8128 C C . LYS E 1 75 ? 113.872 114.610 123.706 1.00 25.33 69 LYS E C 1
ATOM 8129 O O . LYS E 1 75 ? 113.426 115.376 122.835 1.00 25.33 69 LYS E O 1
ATOM 8135 N N . PRO E 1 76 ? 115.105 114.105 123.628 1.00 26.16 70 PRO E N 1
ATOM 8136 C CA . PRO E 1 76 ? 116.046 114.631 122.646 1.00 26.16 70 PRO E CA 1
ATOM 8137 C C . PRO E 1 76 ? 115.613 114.288 121.234 1.00 26.16 70 PRO E C 1
ATOM 8138 O O . PRO E 1 76 ? 115.035 113.215 120.989 1.00 26.16 70 PRO E O 1
ATOM 8142 N N . PRO E 1 77 ? 115.874 115.167 120.267 1.00 28.79 71 PRO E N 1
ATOM 8143 C CA . PRO E 1 77 ? 115.506 114.866 118.878 1.00 28.79 71 PRO E CA 1
ATOM 8144 C C . PRO E 1 77 ? 116.327 113.700 118.352 1.00 28.79 71 PRO E C 1
ATOM 8145 O O . PRO E 1 77 ? 117.557 113.717 118.412 1.00 28.79 71 PRO E O 1
ATOM 8149 N N . ASP E 1 78 ? 115.640 112.682 117.841 1.00 33.49 72 ASP E N 1
ATOM 8150 C CA . ASP E 1 78 ? 116.322 111.481 117.372 1.00 33.49 72 ASP E CA 1
ATOM 8151 C C . ASP E 1 78 ? 117.056 111.785 116.074 1.00 33.49 72 ASP E C 1
ATOM 8152 O O . ASP E 1 78 ? 116.439 112.149 115.069 1.00 33.49 72 ASP E O 1
ATOM 8157 N N . LEU E 1 79 ? 118.378 111.632 116.087 1.00 30.67 73 LEU E N 1
ATOM 8158 C CA . LEU E 1 79 ? 119.161 111.910 114.894 1.00 30.67 73 LEU E CA 1
ATOM 8159 C C . LEU E 1 79 ? 118.947 110.880 113.796 1.00 30.67 73 LEU E C 1
ATOM 8160 O O . LEU E 1 79 ? 119.478 111.060 112.697 1.00 30.67 73 LEU E O 1
ATOM 8165 N N . ASN E 1 80 ? 118.202 109.807 114.062 1.00 31.93 74 ASN E N 1
ATOM 8166 C CA . ASN E 1 80 ? 117.862 108.845 113.022 1.00 31.93 74 ASN E CA 1
ATOM 8167 C C . ASN E 1 80 ? 116.633 109.256 112.227 1.00 31.93 74 ASN E C 1
ATOM 8168 O O . ASN E 1 80 ? 116.324 108.612 111.220 1.00 31.93 74 ASN E O 1
ATOM 8173 N N . ASP E 1 81 ? 115.919 110.293 112.663 1.00 34.22 75 ASP E N 1
ATOM 8174 C CA . ASP E 1 81 ? 114.818 110.856 111.900 1.00 34.22 75 ASP E CA 1
ATOM 8175 C C . ASP E 1 81 ? 115.105 112.261 111.399 1.00 34.22 75 ASP E C 1
ATOM 8176 O O . ASP E 1 81 ? 114.431 112.720 110.474 1.00 34.22 75 ASP E O 1
ATOM 8181 N N . VAL E 1 82 ? 116.080 112.952 111.992 1.00 33.07 76 VAL E N 1
ATOM 8182 C CA . VAL E 1 82 ? 116.608 114.171 111.391 1.00 33.07 76 VAL E CA 1
ATOM 8183 C C . VAL E 1 82 ? 117.256 113.851 110.052 1.00 33.07 76 VAL E C 1
ATOM 8184 O O . VAL E 1 82 ? 117.368 114.714 109.176 1.00 33.07 76 VAL E O 1
ATOM 8188 N N . ILE E 1 83 ? 117.686 112.602 109.871 1.00 32.40 77 ILE E N 1
ATOM 8189 C CA . ILE E 1 83 ? 118.251 112.180 108.596 1.00 32.40 77 ILE E CA 1
ATOM 8190 C C . ILE E 1 83 ? 117.156 111.692 107.659 1.00 32.40 77 ILE E C 1
ATOM 8191 O O . ILE E 1 83 ? 117.068 112.131 106.508 1.00 32.40 77 ILE E O 1
ATOM 8196 N N . GLU E 1 84 ? 116.297 110.790 108.133 1.00 35.19 78 GLU E N 1
ATOM 8197 C CA . GLU E 1 84 ? 115.226 110.249 107.305 1.00 35.19 78 GLU E CA 1
ATOM 8198 C C . GLU E 1 84 ? 114.168 111.279 106.942 1.00 35.19 78 GLU E C 1
ATOM 8199 O O . GLU E 1 84 ? 113.180 110.920 106.295 1.00 35.19 78 GLU E O 1
ATOM 8205 N N . THR E 1 85 ? 114.334 112.534 107.357 1.00 35.21 79 THR E N 1
ATOM 8206 C CA . THR E 1 85 ? 113.513 113.610 106.816 1.00 35.21 79 THR E CA 1
ATOM 8207 C C . THR E 1 85 ? 114.187 114.255 105.614 1.00 35.21 79 THR E C 1
ATOM 8208 O O . THR E 1 85 ? 113.537 114.510 104.595 1.00 35.21 79 THR E O 1
ATOM 8212 N N . ILE E 1 86 ? 115.492 114.511 105.713 1.00 33.67 80 ILE E N 1
ATOM 8213 C CA . ILE E 1 86 ? 116.232 115.069 104.588 1.00 33.67 80 ILE E CA 1
ATOM 8214 C C . ILE E 1 86 ? 116.275 114.078 103.435 1.00 33.67 80 ILE E C 1
ATOM 8215 O O . ILE E 1 86 ? 116.237 114.466 102.262 1.00 33.67 80 ILE E O 1
ATOM 8220 N N . GLY E 1 87 ? 116.363 112.785 103.743 1.00 34.65 81 GLY E N 1
ATOM 8221 C CA . GLY E 1 87 ? 116.219 111.777 102.710 1.00 34.65 81 GLY E CA 1
ATOM 8222 C C . GLY E 1 87 ? 114.806 111.641 102.192 1.00 34.65 81 GLY E C 1
ATOM 8223 O O . GLY E 1 87 ? 114.587 110.966 101.183 1.00 34.65 81 GLY E O 1
ATOM 8224 N N . GLU E 1 88 ? 113.840 112.258 102.872 1.00 39.34 82 GLU E N 1
ATOM 8225 C CA . GLU E 1 88 ? 112.462 112.255 102.404 1.00 39.34 82 GLU E CA 1
ATOM 8226 C C . GLU E 1 88 ? 112.109 113.556 101.698 1.00 39.34 82 GLU E C 1
ATOM 8227 O O . GLU E 1 88 ? 111.248 113.563 100.812 1.00 39.34 82 GLU E O 1
ATOM 8233 N N . ILE E 1 89 ? 112.759 114.659 102.076 1.00 38.99 83 ILE E N 1
ATOM 8234 C CA . ILE E 1 89 ? 112.579 115.917 101.359 1.00 38.99 83 ILE E CA 1
ATOM 8235 C C . ILE E 1 89 ? 113.286 115.866 100.013 1.00 38.99 83 ILE E C 1
ATOM 8236 O O . ILE E 1 89 ? 112.756 116.336 99.001 1.00 38.99 83 ILE E O 1
ATOM 8241 N N . ALA E 1 90 ? 114.491 115.290 99.979 1.00 38.76 84 ALA E N 1
ATOM 8242 C CA . ALA E 1 90 ? 115.313 115.347 98.776 1.00 38.76 84 ALA E CA 1
ATOM 8243 C C . ALA E 1 90 ? 114.678 114.588 97.620 1.00 38.76 84 ALA E C 1
ATOM 8244 O O . ALA E 1 90 ? 114.696 115.063 96.479 1.00 38.76 84 ALA E O 1
ATOM 8246 N N . SER E 1 91 ? 114.118 113.406 97.884 1.00 40.33 85 SER E N 1
ATOM 8247 C CA . SER E 1 91 ? 113.449 112.676 96.815 1.00 40.33 85 SER E CA 1
ATOM 8248 C C . SER E 1 91 ? 112.148 113.343 96.399 1.00 40.33 85 SER E C 1
ATOM 8249 O O . SER E 1 91 ? 111.799 113.307 95.216 1.00 40.33 85 SER E O 1
ATOM 8252 N N . LYS E 1 92 ? 111.427 113.958 97.338 1.00 41.92 86 LYS E N 1
ATOM 8253 C CA . LYS E 1 92 ? 110.215 114.687 96.989 1.00 41.92 86 LYS E CA 1
ATOM 8254 C C . LYS E 1 92 ? 110.520 115.912 96.139 1.00 41.92 86 LYS E C 1
ATOM 8255 O O . LYS E 1 92 ? 109.643 116.395 95.417 1.00 41.92 86 LYS E O 1
ATOM 8261 N N . VAL E 1 93 ? 111.749 116.424 96.213 1.00 42.72 87 VAL E N 1
ATOM 8262 C CA . VAL E 1 93 ? 112.164 117.518 95.344 1.00 42.72 87 VAL E CA 1
ATOM 8263 C C . VAL E 1 93 ? 112.781 116.981 94.056 1.00 42.72 87 VAL E C 1
ATOM 8264 O O . VAL E 1 93 ? 112.670 117.610 93.000 1.00 42.72 87 VAL E O 1
ATOM 8268 N N . ARG E 1 94 ? 113.419 115.812 94.110 1.00 44.30 88 ARG E N 1
ATOM 8269 C CA . ARG E 1 94 ? 114.021 115.247 92.909 1.00 44.30 88 ARG E CA 1
ATOM 8270 C C . ARG E 1 94 ? 112.982 114.579 92.015 1.00 44.30 88 ARG E C 1
ATOM 8271 O O . ARG E 1 94 ? 113.128 114.582 90.788 1.00 44.30 88 ARG E O 1
ATOM 8279 N N . LYS E 1 95 ? 111.925 114.016 92.602 1.00 45.94 89 LYS E N 1
ATOM 8280 C CA . LYS E 1 95 ? 110.886 113.366 91.809 1.00 45.94 89 LYS E CA 1
ATOM 8281 C C . LYS E 1 95 ? 109.894 114.380 91.249 1.00 45.94 89 LYS E C 1
ATOM 8282 O O . LYS E 1 95 ? 109.770 114.536 90.030 1.00 45.94 89 LYS E O 1
ATOM 8288 N N . GLU E 1 96 ? 109.181 115.082 92.127 1.00 47.76 90 GLU E N 1
ATOM 8289 C CA . GLU E 1 96 ? 108.101 115.972 91.723 1.00 47.76 90 GLU E CA 1
ATOM 8290 C C . GLU E 1 96 ? 108.525 117.433 91.670 1.00 47.76 90 GLU E C 1
ATOM 8291 O O . GLU E 1 96 ? 107.667 118.310 91.531 1.00 47.76 90 GLU E O 1
ATOM 8297 N N . GLY E 1 97 ? 109.814 117.719 91.767 1.00 46.24 91 GLY E N 1
ATOM 8298 C CA . GLY E 1 97 ? 110.267 119.088 91.705 1.00 46.24 91 GLY E CA 1
ATOM 8299 C C . GLY E 1 97 ? 110.128 119.802 93.035 1.00 46.24 91 GLY E C 1
ATOM 8300 O O . GLY E 1 97 ? 109.634 119.265 94.028 1.00 46.24 91 GLY E O 1
ATOM 8301 N N . ILE E 1 98 ? 110.582 121.051 93.039 1.00 46.57 92 ILE E N 1
ATOM 8302 C CA . ILE E 1 98 ? 110.538 121.874 94.243 1.00 46.57 92 ILE E CA 1
ATOM 8303 C C . ILE E 1 98 ? 109.164 122.500 94.437 1.00 46.57 92 ILE E C 1
ATOM 8304 O O . ILE E 1 98 ? 108.744 122.753 95.568 1.00 46.57 92 ILE E O 1
ATOM 8309 N N . LEU E 1 99 ? 108.440 122.744 93.345 1.00 50.97 93 LEU E N 1
ATOM 8310 C CA . LEU E 1 99 ? 107.140 123.397 93.425 1.00 50.97 93 LEU E CA 1
ATOM 8311 C C . LEU E 1 99 ? 106.023 122.445 93.824 1.00 50.97 93 LEU E C 1
ATOM 8312 O O . LEU E 1 99 ? 104.860 122.862 93.846 1.00 50.97 93 LEU E O 1
ATOM 8317 N N . ALA E 1 100 ? 106.337 121.188 94.128 1.00 50.25 94 ALA E N 1
ATOM 8318 C CA . ALA E 1 100 ? 105.350 120.212 94.585 1.00 50.25 94 ALA E CA 1
ATOM 8319 C C . ALA E 1 100 ? 105.476 119.938 96.075 1.00 50.25 94 ALA E C 1
ATOM 8320 O O . ALA E 1 100 ? 105.103 118.864 96.554 1.00 50.25 94 ALA E O 1
ATOM 8322 N N . LEU E 1 101 ? 106.008 120.894 96.830 1.00 50.27 95 LEU E N 1
ATOM 8323 C CA . LEU E 1 101 ? 106.084 120.790 98.278 1.00 50.27 95 LEU E CA 1
ATOM 8324 C C . LEU E 1 101 ? 105.042 121.648 98.979 1.00 50.27 95 LEU E C 1
ATOM 8325 O O . LEU E 1 101 ? 105.125 121.823 100.197 1.00 50.27 95 LEU E O 1
ATOM 8330 N N . GLU E 1 102 ? 104.072 122.193 98.242 1.00 54.57 96 GLU E N 1
ATOM 8331 C CA . GLU E 1 102 ? 102.991 122.934 98.879 1.00 54.57 96 GLU E CA 1
ATOM 8332 C C . GLU E 1 102 ? 102.127 122.039 99.751 1.00 54.57 96 GLU E C 1
ATOM 8333 O O . GLU E 1 102 ? 101.725 122.458 100.842 1.00 54.57 96 GLU E O 1
ATOM 8339 N N . GLY E 1 103 ? 101.840 120.821 99.305 1.00 54.07 97 GLY E N 1
ATOM 8340 C CA . GLY E 1 103 ? 101.051 119.897 100.088 1.00 54.07 97 GLY E CA 1
ATOM 8341 C C . GLY E 1 103 ? 101.747 119.311 101.290 1.00 54.07 97 GLY E C 1
ATOM 8342 O O . GLY E 1 103 ? 101.120 118.579 102.059 1.00 54.07 97 GLY E O 1
ATOM 8343 N N . ASP E 1 104 ? 103.035 119.608 101.476 1.00 51.40 98 ASP E N 1
ATOM 8344 C CA . ASP E 1 104 ? 103.800 119.071 102.595 1.00 51.40 98 ASP E CA 1
ATOM 8345 C C . ASP E 1 104 ? 104.326 120.173 103.507 1.00 51.40 98 ASP E C 1
ATOM 8346 O O . ASP E 1 104 ? 105.176 119.903 104.360 1.00 51.40 98 ASP E O 1
ATOM 8351 N N . ILE E 1 105 ? 103.846 121.408 103.347 1.00 48.57 99 ILE E N 1
ATOM 8352 C CA . ILE E 1 105 ? 104.312 122.495 104.203 1.00 48.57 99 ILE E CA 1
ATOM 8353 C C . ILE E 1 105 ? 103.858 122.276 105.639 1.00 48.57 99 ILE E C 1
ATOM 8354 O O . ILE E 1 105 ? 104.676 122.253 106.565 1.00 48.57 99 ILE E O 1
ATOM 8359 N N . GLU E 1 106 ? 102.552 122.111 105.851 1.00 48.98 100 GLU E N 1
ATOM 8360 C CA . GLU E 1 106 ? 102.047 121.895 107.201 1.00 48.98 100 GLU E CA 1
ATOM 8361 C C . GLU E 1 106 ? 102.560 120.597 107.803 1.00 48.98 100 GLU E C 1
ATOM 8362 O O . GLU E 1 106 ? 102.593 120.470 109.029 1.00 48.98 100 GLU E O 1
ATOM 8368 N N . LEU E 1 107 ? 102.963 119.636 106.971 1.00 47.56 101 LEU E N 1
ATOM 8369 C CA . LEU E 1 107 ? 103.535 118.401 107.493 1.00 47.56 101 LEU E CA 1
ATOM 8370 C C . LEU E 1 107 ? 104.992 118.600 107.887 1.00 47.56 101 LEU E C 1
ATOM 8371 O O . LEU E 1 107 ? 105.451 118.043 108.890 1.00 47.56 101 LEU E O 1
ATOM 8376 N N . TYR E 1 108 ? 105.738 119.383 107.105 1.00 44.82 102 TYR E N 1
ATOM 8377 C CA . TYR E 1 108 ? 107.102 119.749 107.467 1.00 44.82 102 TYR E CA 1
ATOM 8378 C C . TYR E 1 108 ? 107.152 120.912 108.442 1.00 44.82 102 TYR E C 1
ATOM 8379 O O . TYR E 1 108 ? 108.247 121.336 108.820 1.00 44.82 102 TYR E O 1
ATOM 8388 N N . TYR E 1 109 ? 105.998 121.450 108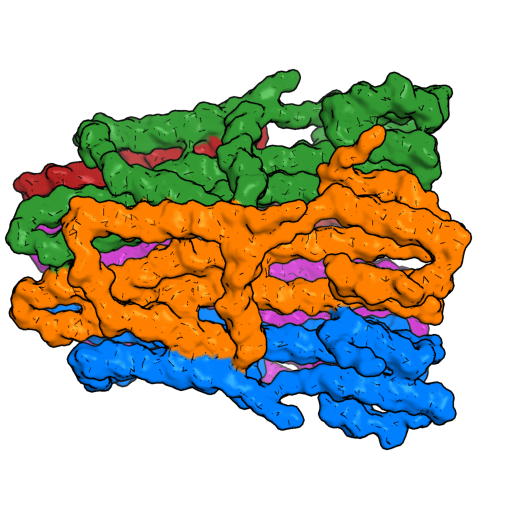.833 1.00 48.51 103 TYR E N 1
ATOM 8389 C CA . TYR E 1 109 ? 105.946 122.390 109.941 1.00 48.51 103 TYR E CA 1
ATOM 8390 C C . TYR E 1 109 ? 105.852 121.669 111.277 1.00 48.51 103 TYR E C 1
ATOM 8391 O O . TYR E 1 109 ? 106.139 122.271 112.317 1.00 48.51 103 TYR E O 1
ATOM 8400 N N . GLN E 1 110 ? 105.474 120.390 111.270 1.00 49.02 104 GLN E N 1
ATOM 8401 C CA . GLN E 1 110 ? 105.311 119.633 112.504 1.00 49.02 104 GLN E CA 1
ATOM 8402 C C . GLN E 1 110 ? 106.633 119.154 113.081 1.00 49.02 104 GLN E C 1
ATOM 8403 O O . GLN E 1 110 ? 106.776 119.100 114.307 1.00 49.02 104 GLN E O 1
ATOM 8409 N N . LYS E 1 111 ? 107.596 118.794 112.230 1.00 44.90 105 LYS E N 1
ATOM 8410 C CA . LYS E 1 111 ? 108.907 118.388 112.726 1.00 44.90 105 LYS E CA 1
ATOM 8411 C C . LYS E 1 111 ? 109.542 119.510 113.536 1.00 44.90 105 LYS E C 1
ATOM 8412 O O . LYS E 1 111 ? 109.900 119.328 114.705 1.00 44.90 105 LYS E O 1
ATOM 8418 N N . ASP E 1 112 ? 109.681 120.682 112.927 1.00 41.32 106 ASP E N 1
ATOM 8419 C CA . ASP E 1 112 ? 110.150 121.876 113.610 1.00 41.32 106 ASP E CA 1
ATOM 8420 C C . ASP E 1 112 ? 109.724 123.081 112.793 1.00 41.32 106 ASP E C 1
ATOM 8421 O O . ASP E 1 112 ? 109.734 123.022 111.558 1.00 41.32 106 ASP E O 1
ATOM 8426 N N . PRO E 1 113 ? 109.338 124.181 113.444 1.00 41.53 107 PRO E N 1
ATOM 8427 C CA . PRO E 1 113 ? 108.812 125.336 112.705 1.00 41.53 107 PRO E CA 1
ATOM 8428 C C . PRO E 1 113 ? 109.828 126.027 111.817 1.00 41.53 107 PRO E C 1
ATOM 8429 O O . PRO E 1 113 ? 109.434 126.872 111.007 1.00 41.53 107 PRO E O 1
ATOM 8433 N N . LEU E 1 114 ? 111.117 125.714 111.934 1.00 37.10 108 LEU E N 1
ATOM 8434 C CA . LEU E 1 114 ? 112.090 126.315 111.032 1.00 37.10 108 LEU E CA 1
ATOM 8435 C C . LEU E 1 114 ? 112.030 125.691 109.648 1.00 37.10 108 LEU E C 1
ATOM 8436 O O . LEU E 1 114 ? 111.987 126.411 108.649 1.00 37.10 108 LEU E O 1
ATOM 8441 N N . LEU E 1 115 ? 112.009 124.359 109.572 1.00 36.21 109 LEU E N 1
ATOM 8442 C CA . LEU E 1 115 ? 111.836 123.689 108.289 1.00 36.21 109 LEU E CA 1
ATOM 8443 C C . LEU E 1 115 ? 110.468 123.982 107.684 1.00 36.21 109 LEU E C 1
ATOM 8444 O O . LEU E 1 115 ? 110.244 123.716 106.500 1.00 36.21 109 LEU E O 1
ATOM 8449 N N . GLY E 1 116 ? 109.546 124.530 108.475 1.00 40.49 110 GLY E N 1
ATOM 8450 C CA . GLY E 1 116 ? 108.218 124.816 107.962 1.00 40.49 110 GLY E CA 1
ATOM 8451 C C . GLY E 1 116 ? 108.126 126.148 107.249 1.00 40.49 110 GLY E C 1
ATOM 8452 O O . GLY E 1 116 ? 107.409 126.270 106.252 1.00 40.49 110 GLY E O 1
ATOM 8453 N N . ASP E 1 117 ? 108.831 127.161 107.747 1.00 39.92 111 ASP E N 1
ATOM 8454 C CA . ASP E 1 117 ? 108.924 128.450 107.077 1.00 39.92 111 ASP E CA 1
ATOM 8455 C C . ASP E 1 117 ? 110.243 128.617 106.338 1.00 39.92 111 ASP E C 1
ATOM 8456 O O . ASP E 1 117 ? 110.605 129.740 105.976 1.00 39.92 111 ASP E O 1
ATOM 8461 N N . MET E 1 118 ? 110.979 127.527 106.129 1.00 38.10 112 MET E N 1
ATOM 8462 C CA . MET E 1 118 ? 112.134 127.515 105.244 1.00 38.10 112 MET E CA 1
ATOM 8463 C C . MET E 1 118 ? 111.845 126.795 103.936 1.00 38.10 112 MET E C 1
ATOM 8464 O O . MET E 1 118 ? 112.558 127.013 102.953 1.00 38.10 112 MET E O 1
ATOM 8469 N N . ILE E 1 119 ? 110.818 125.947 103.908 1.00 38.73 113 ILE E N 1
ATOM 8470 C CA . ILE E 1 119 ? 110.335 125.406 102.645 1.00 38.73 113 ILE E CA 1
ATOM 8471 C C . ILE E 1 119 ? 109.276 126.325 102.046 1.00 38.73 113 ILE E C 1
ATOM 8472 O O . ILE E 1 119 ? 109.132 126.396 100.821 1.00 38.73 113 ILE E O 1
ATOM 8477 N N . ARG E 1 120 ? 108.533 127.051 102.885 1.00 40.75 114 ARG E N 1
ATOM 8478 C CA . ARG E 1 120 ? 107.612 128.056 102.366 1.00 40.75 114 ARG E CA 1
ATOM 8479 C C . ARG E 1 120 ? 108.360 129.118 101.575 1.00 40.75 114 ARG E C 1
ATOM 8480 O O . ARG E 1 120 ? 107.908 129.542 100.506 1.00 40.75 114 ARG E O 1
ATOM 8488 N N . MET E 1 121 ? 109.510 129.559 102.083 1.00 41.25 115 MET E N 1
ATOM 8489 C CA . MET E 1 121 ? 110.372 130.433 101.300 1.00 41.25 115 MET E CA 1
ATOM 8490 C C . MET E 1 121 ? 110.952 129.703 100.098 1.00 41.25 115 MET E C 1
ATOM 8491 O O . MET E 1 121 ? 111.279 130.335 99.090 1.00 41.25 115 MET E O 1
ATOM 8496 N N . LEU E 1 122 ? 111.093 128.380 100.187 1.00 40.69 116 LEU E N 1
ATOM 8497 C CA . LEU E 1 122 ? 111.658 127.620 99.078 1.00 40.69 116 LEU E CA 1
ATOM 8498 C C . LEU E 1 122 ? 110.651 127.471 97.945 1.00 40.69 116 LEU E C 1
ATOM 8499 O O . LEU E 1 122 ? 111.011 127.577 96.768 1.00 40.69 116 LEU E O 1
ATOM 8504 N N . VAL E 1 123 ? 109.381 127.226 98.283 1.00 43.18 117 VAL E N 1
ATOM 8505 C CA . VAL E 1 123 ? 108.327 127.119 97.276 1.00 43.18 117 VAL E CA 1
ATOM 8506 C C . VAL E 1 123 ? 108.036 128.442 96.588 1.00 43.18 117 VAL E C 1
ATOM 8507 O O . VAL E 1 123 ? 107.728 128.451 95.390 1.00 43.18 117 VAL E O 1
ATOM 8511 N N . ASP E 1 124 ? 108.144 129.564 97.304 1.00 43.96 118 ASP E N 1
ATOM 8512 C CA . ASP E 1 124 ? 107.925 130.871 96.694 1.00 43.96 118 ASP E CA 1
ATOM 8513 C C . ASP E 1 124 ? 108.955 131.193 95.621 1.00 43.96 118 ASP E C 1
ATOM 8514 O O . ASP E 1 124 ? 108.715 132.079 94.795 1.00 43.96 118 ASP E O 1
ATOM 8519 N N . GLY E 1 125 ? 110.088 130.510 95.618 1.00 42.76 119 GLY E N 1
ATOM 8520 C CA . GLY E 1 125 ? 111.115 130.716 94.629 1.00 42.76 119 GLY E CA 1
ATOM 8521 C C . GLY E 1 125 ? 112.227 131.665 95.019 1.00 42.76 119 GLY E C 1
ATOM 8522 O O . GLY E 1 125 ? 112.884 132.211 94.127 1.00 42.76 119 GLY E O 1
ATOM 8523 N N . ILE E 1 126 ? 112.452 131.885 96.302 1.00 41.25 120 ILE E N 1
ATOM 8524 C CA . ILE E 1 126 ? 113.519 132.760 96.767 1.00 41.25 120 ILE E CA 1
ATOM 8525 C C . ILE E 1 126 ? 114.843 132.021 96.647 1.00 41.25 120 ILE E C 1
ATOM 8526 O O . ILE E 1 126 ? 114.948 130.846 97.014 1.00 41.25 120 ILE E O 1
ATOM 8531 N N . ASP E 1 127 ? 115.857 132.708 96.123 1.00 42.52 121 ASP E N 1
ATOM 8532 C CA . ASP E 1 127 ? 117.150 132.078 95.894 1.00 42.52 121 ASP E CA 1
ATOM 8533 C C . ASP E 1 127 ? 117.739 131.556 97.198 1.00 42.52 121 ASP E C 1
ATOM 8534 O O . ASP E 1 127 ? 117.466 132.078 98.281 1.00 42.52 121 ASP E O 1
ATOM 8539 N N . ILE E 1 128 ? 118.557 130.507 97.079 1.00 40.38 122 ILE E N 1
ATOM 8540 C CA . ILE E 1 128 ? 119.130 129.866 98.258 1.00 40.38 122 ILE E CA 1
ATOM 8541 C C . ILE E 1 128 ? 119.949 130.853 99.070 1.00 40.38 122 ILE E C 1
ATOM 8542 O O . ILE E 1 128 ? 119.996 130.763 100.301 1.00 40.38 122 ILE E O 1
ATOM 8547 N N . ASN E 1 129 ? 120.602 131.811 98.411 1.00 40.73 123 ASN E N 1
ATOM 8548 C CA . ASN E 1 129 ? 121.460 132.744 99.131 1.00 40.73 123 ASN E CA 1
ATOM 8549 C C . ASN E 1 129 ? 120.688 133.601 100.126 1.00 40.73 123 ASN E C 1
ATOM 8550 O O . ASN E 1 129 ? 121.304 134.192 101.018 1.00 40.73 123 ASN E O 1
ATOM 8555 N N . ASP E 1 130 ? 119.364 133.686 99.995 1.00 41.36 124 ASP E N 1
ATOM 8556 C CA . ASP E 1 130 ? 118.571 134.388 100.997 1.00 41.36 124 ASP E CA 1
ATOM 8557 C C . ASP E 1 130 ? 118.046 133.432 102.058 1.00 41.36 124 ASP E C 1
ATOM 8558 O O . ASP E 1 130 ? 118.194 133.695 103.256 1.00 41.36 124 ASP E O 1
ATOM 8563 N N . ILE E 1 131 ? 117.438 132.320 101.640 1.00 39.92 125 ILE E N 1
ATOM 8564 C CA . ILE E 1 131 ? 116.914 131.358 102.602 1.00 39.92 125 ILE E CA 1
ATOM 8565 C C . ILE E 1 131 ? 118.031 130.791 103.465 1.00 39.92 125 ILE E C 1
ATOM 8566 O O . ILE E 1 131 ? 117.846 130.566 104.665 1.00 39.92 125 ILE E O 1
ATOM 8571 N N . LYS E 1 132 ? 119.202 130.551 102.880 1.00 37.42 126 LYS E N 1
ATOM 8572 C CA . LYS E 1 132 ? 120.354 130.127 103.661 1.00 37.42 126 LYS E CA 1
ATOM 8573 C C . LYS E 1 132 ? 120.849 131.218 104.597 1.00 37.42 126 LYS E C 1
ATOM 8574 O O . LYS E 1 132 ? 121.360 130.900 105.673 1.00 37.42 126 LYS E O 1
ATOM 8580 N N . ALA E 1 133 ? 120.693 132.489 104.228 1.00 37.09 127 ALA E N 1
ATOM 8581 C CA . ALA E 1 133 ? 121.199 133.593 105.032 1.00 37.09 127 ALA E CA 1
ATOM 8582 C C . ALA E 1 133 ? 120.130 134.270 105.878 1.00 37.09 127 ALA E C 1
ATOM 8583 O O . ALA E 1 133 ? 120.473 135.098 106.727 1.00 37.09 127 ALA E O 1
ATOM 8585 N N . THR E 1 134 ? 118.852 133.961 105.662 1.00 36.21 128 THR E N 1
ATOM 8586 C CA . THR E 1 134 ? 117.795 134.435 106.549 1.00 36.21 128 THR E CA 1
ATOM 8587 C C . THR E 1 134 ? 117.528 133.436 107.667 1.00 36.21 128 THR E C 1
ATOM 8588 O O . THR E 1 134 ? 117.451 133.815 108.840 1.00 36.21 128 THR E O 1
ATOM 8592 N N . ALA E 1 135 ? 117.400 132.154 107.321 1.00 34.65 129 ALA E N 1
ATOM 8593 C CA . ALA E 1 135 ? 117.264 131.120 108.336 1.00 34.65 129 ALA E CA 1
ATOM 8594 C C . ALA E 1 135 ? 118.523 130.974 109.177 1.00 34.65 129 ALA E C 1
ATOM 8595 O O . ALA E 1 135 ? 118.466 130.365 110.248 1.00 34.65 129 ALA E O 1
ATOM 8597 N N . GLU E 1 136 ? 119.659 131.499 108.714 1.00 35.01 130 GLU E N 1
ATOM 8598 C CA . GLU E 1 136 ? 120.818 131.624 109.589 1.00 35.01 130 GLU E CA 1
ATOM 8599 C C . GLU E 1 136 ? 120.594 132.688 110.650 1.00 35.01 130 GLU E C 1
ATOM 8600 O O . GLU E 1 136 ? 121.023 132.521 111.796 1.00 35.01 130 GLU E O 1
ATOM 8606 N N . MET E 1 137 ? 119.929 133.786 110.288 1.00 34.39 131 MET E N 1
ATOM 8607 C CA . MET E 1 137 ? 119.649 134.846 111.247 1.00 34.39 131 MET E CA 1
ATOM 8608 C C . MET E 1 137 ? 118.336 134.612 111.979 1.00 34.39 131 MET E C 1
ATOM 8609 O O . MET E 1 137 ? 118.178 135.066 113.115 1.00 34.39 131 MET E O 1
ATOM 8614 N N . ALA E 1 138 ? 117.392 133.906 111.355 1.00 30.75 132 ALA E N 1
ATOM 8615 C CA . ALA E 1 138 ? 116.170 133.534 112.058 1.00 30.75 132 ALA E CA 1
ATOM 8616 C C . ALA E 1 138 ? 116.450 132.524 113.158 1.00 30.75 132 ALA E C 1
ATOM 8617 O O . ALA E 1 138 ? 115.694 132.445 114.131 1.00 30.75 132 ALA E O 1
ATOM 8619 N N . LEU E 1 139 ? 117.519 131.741 113.015 1.00 28.29 133 LEU E N 1
ATOM 8620 C CA . LEU E 1 139 ? 117.901 130.800 114.061 1.00 28.29 133 LEU E CA 1
ATOM 8621 C C . LEU E 1 139 ? 118.662 131.498 115.180 1.00 28.29 133 LEU E C 1
ATOM 8622 O O . LEU E 1 139 ? 118.468 131.187 116.359 1.00 28.29 133 LEU E O 1
ATOM 8627 N N . ALA E 1 140 ? 119.530 132.449 114.834 1.00 27.90 134 ALA E N 1
ATOM 8628 C CA . ALA E 1 140 ? 120.292 133.166 115.846 1.00 27.90 134 ALA E CA 1
ATOM 8629 C C . ALA E 1 140 ? 119.405 134.000 116.755 1.00 27.90 134 ALA E C 1
ATOM 8630 O O . ALA E 1 140 ? 119.839 134.370 117.850 1.00 27.90 134 ALA E O 1
ATOM 8632 N N . GLN E 1 141 ? 118.183 134.314 116.327 1.00 28.84 135 GLN E N 1
ATOM 8633 C CA . GLN E 1 141 ? 117.214 134.990 117.177 1.00 28.84 135 GLN E CA 1
ATOM 8634 C C . GLN E 1 141 ? 116.088 134.075 117.623 1.00 28.84 135 GLN E C 1
ATOM 8635 O O . GLN E 1 141 ? 115.225 134.510 118.392 1.00 28.84 135 GLN E O 1
ATOM 8641 N N . LEU E 1 142 ? 116.054 132.840 117.125 1.00 24.35 136 LEU E N 1
ATOM 8642 C CA . LEU E 1 142 ? 115.352 131.767 117.812 1.00 24.35 136 LEU E CA 1
ATOM 8643 C C . LEU E 1 142 ? 116.237 131.147 118.879 1.00 24.35 136 LEU E C 1
ATOM 8644 O O . LEU E 1 142 ? 115.736 130.454 119.768 1.00 24.35 136 LEU E O 1
ATOM 8649 N N . ASP E 1 143 ? 117.545 131.396 118.803 1.00 24.19 137 ASP E N 1
ATOM 8650 C CA . ASP E 1 143 ? 118.483 130.974 119.832 1.00 24.19 137 ASP E CA 1
ATOM 8651 C C . ASP E 1 143 ? 118.496 131.935 121.014 1.00 24.19 137 ASP E C 1
ATOM 8652 O O . ASP E 1 143 ? 118.545 131.492 122.165 1.00 24.19 137 ASP E O 1
ATOM 8657 N N . GLU E 1 144 ? 118.447 133.245 120.754 1.00 22.94 138 GLU E N 1
ATOM 8658 C CA . GLU E 1 144 ? 118.331 134.217 121.834 1.00 22.94 138 GLU E CA 1
ATOM 8659 C C . GLU E 1 144 ? 117.023 134.078 122.597 1.00 22.94 138 GLU E C 1
ATOM 8660 O O . GLU E 1 144 ? 116.871 134.696 123.654 1.00 22.94 138 GLU E O 1
ATOM 8666 N N . LYS E 1 145 ? 116.070 133.304 122.076 1.00 18.75 139 LYS E N 1
ATOM 8667 C CA . LYS E 1 145 ? 114.879 132.971 122.844 1.00 18.75 139 LYS E CA 1
ATOM 8668 C C . LYS E 1 145 ? 115.160 131.880 123.862 1.00 18.75 139 LYS E C 1
ATOM 8669 O O . LYS E 1 145 ? 114.605 131.911 124.963 1.00 18.75 139 LYS E O 1
ATOM 8675 N N . MET E 1 146 ? 116.006 130.912 123.512 1.00 16.39 140 MET E N 1
ATOM 8676 C CA . MET E 1 146 ? 116.378 129.846 124.430 1.00 16.39 140 MET E CA 1
ATOM 8677 C C . MET E 1 146 ? 117.516 130.247 125.351 1.00 16.39 140 MET E C 1
ATOM 8678 O O . MET E 1 146 ? 117.635 129.698 126.451 1.00 16.39 140 MET E O 1
ATOM 8683 N N . SER E 1 147 ? 118.363 131.184 124.925 1.00 15.55 141 SER E N 1
ATOM 8684 C CA . SER E 1 147 ? 119.419 131.677 125.796 1.00 15.55 141 SER E CA 1
ATOM 8685 C C . SER E 1 147 ? 118.890 132.652 126.832 1.00 15.55 141 SER E C 1
ATOM 8686 O O . SER E 1 147 ? 119.657 133.110 127.682 1.00 15.55 141 SER E O 1
ATOM 8689 N N . THR E 1 148 ? 117.604 132.999 126.763 1.00 13.62 142 THR E N 1
ATOM 8690 C CA . THR E 1 148 ? 116.986 133.762 127.839 1.00 13.62 142 THR E CA 1
ATOM 8691 C C . THR E 1 148 ? 116.199 132.854 128.774 1.00 13.62 142 THR E C 1
ATOM 8692 O O . THR E 1 148 ? 115.964 133.212 129.931 1.00 13.62 142 THR E O 1
ATOM 8696 N N . GLU E 1 149 ? 115.779 131.681 128.295 1.00 12.49 143 GLU E N 1
ATOM 8697 C CA . GLU E 1 149 ? 115.259 130.667 129.203 1.00 12.49 143 GLU E CA 1
ATOM 8698 C C . GLU E 1 149 ? 116.363 130.120 130.094 1.00 12.49 143 GLU E C 1
ATOM 8699 O O . GLU E 1 149 ? 116.082 129.545 131.150 1.00 12.49 143 GLU E O 1
ATOM 8705 N N . VAL E 1 150 ? 117.618 130.277 129.676 1.00 10.86 144 VAL E N 1
ATOM 8706 C CA . VAL E 1 150 ? 118.752 129.858 130.489 1.00 10.86 144 VAL E CA 1
ATOM 8707 C C . VAL E 1 150 ? 119.305 131.034 131.275 1.00 10.86 144 VAL E C 1
ATOM 8708 O O . VAL E 1 150 ? 119.783 130.872 132.401 1.00 10.86 144 VAL E O 1
ATOM 8712 N N . ALA E 1 151 ? 119.257 132.234 130.697 1.00 10.64 145 ALA E N 1
ATOM 8713 C CA . ALA E 1 151 ? 119.744 133.414 131.396 1.00 10.64 145 ALA E CA 1
ATOM 8714 C C . ALA E 1 151 ? 118.909 133.747 132.617 1.00 10.64 145 ALA E C 1
ATOM 8715 O O . ALA E 1 151 ? 119.392 134.470 133.493 1.00 10.64 145 ALA E O 1
ATOM 8717 N N . VAL E 1 152 ? 117.676 133.248 132.696 1.00 8.93 146 VAL E N 1
ATOM 8718 C CA . VAL E 1 152 ? 116.905 133.385 133.925 1.00 8.93 146 VAL E CA 1
ATOM 8719 C C . VAL E 1 152 ? 117.464 132.462 134.997 1.00 8.93 146 VAL E C 1
ATOM 8720 O O . VAL E 1 152 ? 117.791 132.897 136.105 1.00 8.93 146 VAL E O 1
ATOM 8724 N N . TRP E 1 153 ? 117.604 131.179 134.675 1.00 8.10 147 TRP E N 1
ATOM 8725 C CA . TRP E 1 153 ? 118.025 130.197 135.661 1.00 8.10 147 TRP E CA 1
ATOM 8726 C C . TRP E 1 153 ? 119.500 130.297 136.004 1.00 8.10 147 TRP E C 1
ATOM 8727 O O . TRP E 1 153 ? 119.926 129.716 137.006 1.00 8.10 147 TRP E O 1
ATOM 8738 N N . GLU E 1 154 ? 120.290 131.006 135.205 1.00 9.94 148 GLU E N 1
ATOM 8739 C CA . GLU E 1 154 ? 121.631 131.375 135.631 1.00 9.94 148 GLU E CA 1
ATOM 8740 C C . GLU E 1 154 ? 121.645 132.672 136.420 1.00 9.94 148 GLU E C 1
ATOM 8741 O O . GLU E 1 154 ? 122.718 133.112 136.840 1.00 9.94 148 GLU E O 1
ATOM 8747 N N . LYS E 1 155 ? 120.484 133.294 136.612 1.00 9.24 149 LYS E N 1
ATOM 8748 C CA . LYS E 1 155 ? 120.335 134.481 137.440 1.00 9.24 149 LYS E CA 1
ATOM 8749 C C . LYS E 1 155 ? 119.658 134.151 138.762 1.00 9.24 149 LYS E C 1
ATOM 8750 O O . LYS E 1 155 ? 119.997 134.737 139.794 1.00 9.24 149 LYS E O 1
ATOM 8756 N N . LEU E 1 156 ? 118.703 133.217 138.752 1.00 8.67 150 LEU E N 1
ATOM 8757 C CA . LEU E 1 156 ? 118.168 132.699 140.006 1.00 8.67 150 LEU E CA 1
ATOM 8758 C C . LEU E 1 156 ? 119.224 131.905 140.759 1.00 8.67 150 LEU E C 1
ATOM 8759 O O . LEU E 1 156 ? 119.212 131.854 141.992 1.00 8.67 150 LEU E O 1
ATOM 8764 N N . ALA E 1 157 ? 120.140 131.265 140.032 1.00 9.13 151 ALA E N 1
ATOM 8765 C CA . ALA E 1 157 ? 121.261 130.594 140.672 1.00 9.13 151 ALA E CA 1
ATOM 8766 C C . ALA E 1 157 ? 122.247 131.579 141.274 1.00 9.13 151 ALA E C 1
ATOM 8767 O O . ALA E 1 157 ? 123.077 131.181 142.096 1.00 9.13 151 ALA E O 1
ATOM 8769 N N . ASP E 1 158 ? 122.188 132.847 140.870 1.00 9.56 152 ASP E N 1
ATOM 8770 C CA . ASP E 1 158 ? 123.023 133.897 141.436 1.00 9.56 152 ASP E CA 1
ATOM 8771 C C . ASP E 1 158 ? 122.267 134.795 142.400 1.00 9.56 152 ASP E C 1
ATOM 8772 O O . ASP E 1 158 ? 122.889 135.645 143.042 1.00 9.56 152 ASP E O 1
ATOM 8777 N N . LEU E 1 159 ? 120.949 134.637 142.507 1.00 9.19 153 LEU E N 1
ATOM 8778 C CA . LEU E 1 159 ? 120.145 135.434 143.421 1.00 9.19 153 LEU E CA 1
ATOM 8779 C C . LEU E 1 159 ? 119.465 134.621 144.510 1.00 9.19 153 LEU E C 1
ATOM 8780 O O . LEU E 1 159 ? 119.046 135.207 145.512 1.00 9.19 153 LEU E O 1
ATOM 8785 N N . PHE E 1 160 ? 119.327 133.308 144.350 1.00 8.95 154 PHE E N 1
ATOM 8786 C CA . PHE E 1 160 ? 118.910 132.474 145.474 1.00 8.95 154 PHE E CA 1
ATOM 8787 C C . PHE E 1 160 ? 119.951 132.445 146.584 1.00 8.95 154 PHE E C 1
ATOM 8788 O O . PHE E 1 160 ? 119.567 132.570 147.758 1.00 8.95 154 PHE E O 1
ATOM 8796 N N . PRO E 1 161 ? 121.255 132.285 146.313 1.00 9.61 155 PRO E N 1
ATOM 8797 C CA . PRO E 1 161 ? 122.227 132.340 147.408 1.00 9.61 155 PRO E CA 1
ATOM 8798 C C . PRO E 1 161 ? 122.628 133.746 147.794 1.00 9.61 155 PRO E C 1
ATOM 8799 O O . PRO E 1 161 ? 123.189 133.930 148.882 1.00 9.61 155 PRO E O 1
ATOM 8803 N N . ALA E 1 162 ? 122.373 134.739 146.943 1.00 9.51 156 ALA E N 1
ATOM 8804 C CA . ALA E 1 162 ? 122.731 136.112 147.272 1.00 9.51 156 ALA E CA 1
ATOM 8805 C C . ALA E 1 162 ? 121.604 136.840 147.984 1.00 9.51 156 ALA E C 1
ATOM 8806 O O . ALA E 1 162 ? 121.816 137.944 148.491 1.00 9.51 156 ALA E O 1
ATOM 8808 N N . PHE E 1 163 ? 120.405 136.261 148.008 1.00 9.95 157 PHE E N 1
ATOM 8809 C CA . PHE E 1 163 ? 119.371 136.699 148.935 1.00 9.95 157 PHE E CA 1
ATOM 8810 C C . PHE E 1 163 ? 119.353 135.879 150.212 1.00 9.95 157 PHE E C 1
ATOM 8811 O O . PHE E 1 163 ? 118.551 136.171 151.103 1.00 9.95 157 PHE E O 1
ATOM 8819 N N . GLY E 1 164 ? 120.196 134.851 150.311 1.00 11.43 158 GLY E N 1
ATOM 8820 C CA . GLY E 1 164 ? 120.437 134.223 151.594 1.00 11.43 158 GLY E CA 1
ATOM 8821 C C . GLY E 1 164 ? 121.449 134.986 152.420 1.00 11.43 158 GLY E C 1
ATOM 8822 O O . GLY E 1 164 ? 121.314 135.082 153.642 1.00 11.43 158 GLY E O 1
ATOM 8823 N N . MET E 1 165 ? 122.469 135.547 151.770 1.00 11.78 159 MET E N 1
ATOM 8824 C CA . MET E 1 165 ? 123.391 136.439 152.461 1.00 11.78 159 MET E CA 1
ATOM 8825 C C . MET E 1 165 ? 122.688 137.700 152.942 1.00 11.78 159 MET E C 1
ATOM 8826 O O . MET E 1 165 ? 123.163 138.357 153.873 1.00 11.78 159 MET E O 1
ATOM 8831 N N . ILE E 1 166 ? 121.564 138.060 152.323 1.00 10.55 160 ILE E N 1
ATOM 8832 C CA . ILE E 1 166 ? 120.750 139.140 152.864 1.00 10.55 160 ILE E CA 1
ATOM 8833 C C . ILE E 1 166 ? 119.818 138.610 153.942 1.00 10.55 160 ILE E C 1
ATOM 8834 O O . ILE E 1 166 ? 119.670 139.219 155.003 1.00 10.55 160 ILE E O 1
ATOM 8839 N N . GLY E 1 167 ? 119.181 137.465 153.696 1.00 12.26 161 GLY E N 1
ATOM 8840 C CA . GLY E 1 167 ? 118.354 136.847 154.715 1.00 12.26 161 GLY E CA 1
ATOM 8841 C C . GLY E 1 167 ? 119.119 136.429 155.952 1.00 12.26 161 GLY E C 1
ATOM 8842 O O . GLY E 1 167 ? 118.512 136.256 157.013 1.00 12.26 161 GLY E O 1
ATOM 8843 N N . THR E 1 168 ? 120.435 136.254 155.838 1.00 13.12 162 THR E N 1
ATOM 8844 C CA . THR E 1 168 ? 121.256 135.970 157.008 1.00 13.12 162 THR E CA 1
ATOM 8845 C C . THR E 1 168 ? 121.474 137.229 157.833 1.00 13.12 162 THR E C 1
ATOM 8846 O O . THR E 1 168 ? 121.087 137.296 159.003 1.00 13.12 162 THR E O 1
ATOM 8850 N N . LEU E 1 169 ? 122.084 138.249 157.226 1.00 13.05 163 LEU E N 1
ATOM 8851 C CA . LEU E 1 169 ? 122.404 139.479 157.937 1.00 13.05 163 LEU E CA 1
ATOM 8852 C C . LEU E 1 169 ? 121.169 140.180 158.483 1.00 13.05 163 LEU E C 1
ATOM 8853 O O . LEU E 1 169 ? 121.244 140.788 159.552 1.00 13.05 163 LEU E O 1
ATOM 8858 N N . ILE E 1 170 ? 120.037 140.112 157.783 1.00 14.86 164 ILE E N 1
ATOM 8859 C CA . ILE E 1 170 ? 118.808 140.695 158.311 1.00 14.86 164 ILE E CA 1
ATOM 8860 C C . ILE E 1 170 ? 118.395 139.985 159.593 1.00 14.86 164 ILE E C 1
ATOM 8861 O O . ILE E 1 170 ? 117.787 140.587 160.485 1.00 14.86 164 ILE E O 1
ATOM 8866 N N . GLY E 1 171 ? 118.733 138.705 159.715 1.00 17.76 165 GLY E N 1
ATOM 8867 C CA . GLY E 1 171 ? 118.512 137.948 160.929 1.00 17.76 165 GLY E CA 1
ATOM 8868 C C . GLY E 1 171 ? 119.737 137.737 161.781 1.00 17.76 165 GLY E C 1
ATOM 8869 O O . GLY E 1 171 ? 119.651 137.122 162.846 1.00 17.76 165 GLY E O 1
ATOM 8870 N N . LEU E 1 172 ? 120.890 138.225 161.325 1.00 20.88 166 LEU E N 1
ATOM 8871 C CA . LEU E 1 172 ? 122.123 138.197 162.095 1.00 20.88 166 LEU E CA 1
ATOM 8872 C C . LEU E 1 172 ? 122.439 139.535 162.738 1.00 20.88 166 LEU E C 1
ATOM 8873 O O . LEU E 1 172 ? 123.312 139.595 163.607 1.00 20.88 166 LEU E O 1
ATOM 8878 N N . ILE E 1 173 ? 121.763 140.603 162.316 1.00 23.26 167 ILE E N 1
ATOM 8879 C CA . ILE E 1 173 ? 121.937 141.907 162.941 1.00 23.26 167 ILE E CA 1
ATOM 8880 C C . ILE E 1 173 ? 121.023 142.039 164.148 1.00 23.26 167 ILE E C 1
ATOM 8881 O O . ILE E 1 173 ? 121.411 142.598 165.180 1.00 23.26 167 ILE E O 1
ATOM 8886 N N . GLN E 1 174 ? 119.798 141.521 164.046 1.00 27.44 168 GLN E N 1
ATOM 8887 C CA . GLN E 1 174 ? 118.880 141.551 165.176 1.00 27.44 168 GLN E CA 1
ATOM 8888 C C . GLN E 1 174 ? 119.351 140.672 166.324 1.00 27.44 168 GLN E C 1
ATOM 8889 O O . GLN E 1 174 ? 118.994 140.937 167.476 1.00 27.44 168 GLN E O 1
ATOM 8895 N N . MET E 1 175 ? 120.141 139.637 166.042 1.00 32.18 169 MET E N 1
ATOM 8896 C CA . MET E 1 175 ? 120.683 138.813 167.114 1.00 32.18 169 MET E CA 1
ATOM 8897 C C . MET E 1 175 ? 121.736 139.559 167.921 1.00 32.18 169 MET E C 1
ATOM 8898 O O . MET E 1 175 ? 121.869 139.323 169.126 1.00 32.18 169 MET E O 1
ATOM 8903 N N . LEU E 1 176 ? 122.483 140.460 167.286 1.00 30.91 170 LEU E N 1
ATOM 8904 C CA . LEU E 1 176 ? 123.452 141.277 168.001 1.00 30.91 170 LEU E CA 1
ATOM 8905 C C . LEU E 1 176 ? 122.811 142.478 168.678 1.00 30.91 170 LEU E C 1
ATOM 8906 O O . LEU E 1 176 ? 123.397 143.031 169.613 1.00 30.91 170 LEU E O 1
ATOM 8911 N N . ARG E 1 177 ? 121.630 142.896 168.224 1.00 36.90 171 ARG E N 1
ATOM 8912 C CA . ARG E 1 177 ? 120.926 143.988 168.886 1.00 36.90 171 ARG E CA 1
ATOM 8913 C C . ARG E 1 177 ? 120.550 143.610 170.312 1.00 36.90 171 ARG E C 1
ATOM 8914 O O . ARG E 1 177 ? 120.841 144.349 171.260 1.00 36.90 171 ARG E O 1
ATOM 8922 N N . ASN E 1 178 ? 119.911 142.458 170.484 1.00 43.70 172 ASN E N 1
ATOM 8923 C CA . ASN E 1 178 ? 119.455 141.985 171.787 1.00 43.70 172 ASN E CA 1
ATOM 8924 C C . ASN E 1 178 ? 120.295 140.767 172.159 1.00 43.70 172 ASN E C 1
ATOM 8925 O O . ASN E 1 178 ? 119.934 139.628 171.860 1.00 43.70 172 ASN E O 1
ATOM 8930 N N . LEU E 1 179 ? 121.427 141.017 172.818 1.00 54.37 173 LEU E N 1
ATOM 8931 C CA . LEU E 1 179 ? 122.357 139.968 173.214 1.00 54.37 173 LEU E CA 1
ATOM 8932 C C . LEU E 1 179 ? 122.335 139.714 174.719 1.00 54.37 173 LEU E C 1
ATOM 8933 O O . LEU E 1 179 ? 123.351 139.314 175.295 1.00 54.37 173 LEU E O 1
ATOM 8938 N N . ASN E 1 180 ? 121.194 139.946 175.370 1.00 61.76 174 ASN E N 1
ATOM 8939 C CA . ASN E 1 180 ? 121.115 139.742 176.812 1.00 61.76 174 ASN E CA 1
ATOM 8940 C C . ASN E 1 180 ? 121.013 138.262 177.159 1.00 61.76 174 ASN E C 1
ATOM 8941 O O . ASN E 1 180 ? 121.776 137.762 177.994 1.00 61.76 174 ASN E O 1
ATOM 8946 N N . ASP E 1 181 ? 120.082 137.547 176.530 1.00 60.63 175 ASP E N 1
ATOM 8947 C CA . ASP E 1 181 ? 119.876 136.135 176.825 1.00 60.63 175 ASP E CA 1
ATOM 8948 C C . ASP E 1 181 ? 121.063 135.328 176.322 1.00 60.63 175 ASP E C 1
ATOM 8949 O O . ASP E 1 181 ? 121.362 135.373 175.121 1.00 60.63 175 ASP E O 1
ATOM 8954 N N . PRO E 1 182 ? 121.763 134.590 177.185 1.00 56.49 176 PRO E N 1
ATOM 8955 C CA . PRO E 1 182 ? 122.898 133.789 176.705 1.00 56.49 176 PRO E CA 1
ATOM 8956 C C . PRO E 1 182 ? 122.485 132.603 175.854 1.00 56.49 176 PRO E C 1
ATOM 8957 O O . PRO E 1 182 ? 123.324 132.070 175.119 1.00 56.49 176 PRO E O 1
ATOM 8961 N N . SER E 1 183 ? 121.228 132.174 175.928 1.00 52.04 177 SER E N 1
ATOM 8962 C CA . SER E 1 183 ? 120.723 131.078 175.113 1.00 52.04 177 SER E CA 1
ATOM 8963 C C . SER E 1 183 ? 120.006 131.560 173.859 1.00 52.04 177 SER E C 1
ATOM 8964 O O . SER E 1 183 ? 119.405 130.745 173.154 1.00 52.04 177 SER E O 1
ATOM 8967 N N . ALA E 1 184 ? 120.041 132.860 173.578 1.00 45.01 178 ALA E N 1
ATOM 8968 C CA . ALA E 1 184 ? 119.489 133.411 172.351 1.00 45.01 178 ALA E CA 1
ATOM 8969 C C . ALA E 1 184 ? 120.528 133.526 171.248 1.00 45.01 178 ALA E C 1
ATOM 8970 O O . ALA E 1 184 ? 120.185 133.911 170.127 1.00 45.01 178 ALA E O 1
ATOM 8972 N N . LEU E 1 185 ? 121.789 133.212 171.545 1.00 38.89 179 LEU E N 1
ATOM 8973 C CA . LEU E 1 185 ? 122.827 133.206 170.526 1.00 38.89 179 LEU E CA 1
ATOM 8974 C C . LEU E 1 185 ? 122.972 131.844 169.864 1.00 38.89 179 LEU E C 1
ATOM 8975 O O . LEU E 1 185 ? 123.451 131.769 168.729 1.00 38.89 179 LEU E O 1
ATOM 8980 N N . GLY E 1 186 ? 122.567 130.773 170.537 1.00 33.92 180 GLY E N 1
ATOM 8981 C CA . GLY E 1 186 ? 122.608 129.459 169.950 1.00 33.92 180 GLY E CA 1
ATOM 8982 C C . GLY E 1 186 ? 121.599 129.319 168.830 1.00 33.92 180 GLY E C 1
ATOM 8983 O O . GLY E 1 186 ? 121.953 129.272 167.650 1.00 33.92 180 GLY E O 1
ATOM 8984 N N . PRO E 1 187 ? 120.312 129.258 169.181 1.00 30.41 181 PRO E N 1
ATOM 8985 C CA . PRO E 1 187 ? 119.276 129.169 168.143 1.00 30.41 181 PRO E CA 1
ATOM 8986 C C . PRO E 1 187 ? 119.175 130.405 167.271 1.00 30.41 181 PRO E C 1
ATOM 8987 O O . PRO E 1 187 ? 118.671 130.303 166.148 1.00 30.41 181 PRO E O 1
ATOM 8991 N N . GLY E 1 188 ? 119.627 131.567 167.741 1.00 29.83 182 GLY E N 1
ATOM 8992 C CA . GLY E 1 188 ? 119.635 132.740 166.886 1.00 29.83 182 GLY E CA 1
ATOM 8993 C C . GLY E 1 188 ? 120.666 132.652 165.782 1.00 29.83 182 GLY E C 1
ATOM 8994 O O . GLY E 1 188 ? 120.466 133.200 164.695 1.00 29.83 182 GLY E O 1
ATOM 8995 N N . MET E 1 189 ? 121.781 131.968 166.043 1.00 27.80 183 MET E N 1
ATOM 8996 C CA . MET E 1 189 ? 122.775 131.714 165.010 1.00 27.80 183 MET E CA 1
ATOM 8997 C C . MET E 1 189 ? 122.373 130.538 164.133 1.00 27.80 183 MET E C 1
ATOM 8998 O O . MET E 1 189 ? 122.842 130.428 162.997 1.00 27.80 183 MET E O 1
ATOM 9003 N N . ALA E 1 190 ? 121.504 129.660 164.633 1.00 23.01 184 ALA E N 1
ATOM 9004 C CA . ALA E 1 190 ? 120.996 128.570 163.810 1.00 23.01 184 ALA E CA 1
ATOM 9005 C C . ALA E 1 190 ? 119.971 129.076 162.807 1.00 23.01 184 ALA E C 1
ATOM 9006 O O . ALA E 1 190 ? 120.004 128.705 161.630 1.00 23.01 184 ALA E O 1
ATOM 9008 N N . VAL E 1 191 ? 119.045 129.926 163.257 1.00 20.52 185 VAL E N 1
ATOM 9009 C CA . VAL E 1 191 ? 118.026 130.468 162.364 1.00 20.52 185 VAL E CA 1
ATOM 9010 C C . VAL E 1 191 ? 118.648 131.393 161.329 1.00 20.52 185 VAL E C 1
ATOM 9011 O O . VAL E 1 191 ? 118.223 131.417 160.169 1.00 20.52 185 VAL E O 1
ATOM 9015 N N . ALA E 1 192 ? 119.664 132.160 161.721 1.00 18.67 186 ALA E N 1
ATOM 9016 C CA . ALA E 1 192 ? 120.354 133.033 160.783 1.00 18.67 186 ALA E CA 1
ATOM 9017 C C . ALA E 1 192 ? 121.262 132.270 159.832 1.00 18.67 186 ALA E C 1
ATOM 9018 O O . ALA E 1 192 ? 121.749 132.857 158.862 1.00 18.67 186 ALA E O 1
ATOM 9020 N N . LEU E 1 193 ? 121.502 130.988 160.086 1.00 17.46 187 LEU E N 1
ATOM 9021 C CA . LEU E 1 193 ? 122.296 130.144 159.208 1.00 17.46 187 LEU E CA 1
ATOM 9022 C C . LEU E 1 193 ? 121.433 129.294 158.291 1.00 17.46 187 LEU E C 1
ATOM 9023 O O . LEU E 1 193 ? 121.940 128.765 157.297 1.00 17.46 187 LEU E O 1
ATOM 9028 N N . ILE E 1 194 ? 120.142 129.153 158.595 1.00 16.03 188 ILE E N 1
ATOM 9029 C CA . ILE E 1 194 ? 119.249 128.407 157.716 1.00 16.03 188 ILE E CA 1
ATOM 9030 C C . ILE E 1 194 ? 118.996 129.184 156.434 1.00 16.03 188 ILE E C 1
ATOM 9031 O O . ILE E 1 194 ? 118.997 128.615 155.339 1.00 16.03 188 ILE E O 1
ATOM 9036 N N . THR E 1 195 ? 118.797 130.497 156.545 1.00 14.47 189 THR E N 1
ATOM 9037 C CA . THR E 1 195 ? 118.517 131.299 155.361 1.00 14.47 189 THR E CA 1
ATOM 9038 C C . THR E 1 195 ? 119.690 131.300 154.395 1.00 14.47 189 THR E C 1
ATOM 9039 O O . THR E 1 195 ? 119.522 131.639 153.221 1.00 14.47 189 THR E O 1
ATOM 9043 N N . THR E 1 196 ? 120.883 130.938 154.869 1.00 13.71 190 THR E N 1
ATOM 9044 C CA . THR E 1 196 ? 121.996 130.697 153.960 1.00 13.71 190 THR E CA 1
ATOM 9045 C C . THR E 1 196 ? 121.942 129.290 153.389 1.00 13.71 190 THR E C 1
ATOM 9046 O O . THR E 1 196 ? 122.288 129.082 152.222 1.00 13.71 190 THR E O 1
ATOM 9050 N N . LEU E 1 197 ? 121.503 128.319 154.189 1.00 12.63 191 LEU E N 1
ATOM 9051 C CA . LEU E 1 197 ? 121.389 126.948 153.704 1.00 12.63 191 LEU E CA 1
ATOM 9052 C C . LEU E 1 197 ? 120.328 126.841 152.619 1.00 12.63 191 LEU E C 1
ATOM 9053 O O . LEU E 1 197 ? 120.498 126.097 151.650 1.00 12.63 191 LEU E O 1
ATOM 9058 N N . TYR E 1 198 ? 119.227 127.584 152.759 1.00 12.33 192 TYR E N 1
ATOM 9059 C CA . TYR E 1 198 ? 118.200 127.580 151.721 1.00 12.33 192 TYR E CA 1
ATOM 9060 C C . TYR E 1 198 ? 118.723 128.157 150.416 1.00 12.33 192 TYR E C 1
ATOM 9061 O O . TYR E 1 198 ? 118.233 127.801 149.340 1.00 12.33 192 TYR E O 1
ATOM 9070 N N . GLY E 1 199 ? 119.698 129.061 150.484 1.00 10.86 193 GLY E N 1
ATOM 9071 C CA . GLY E 1 199 ? 120.266 129.608 149.269 1.00 10.86 193 GLY E CA 1
ATOM 9072 C C . GLY E 1 199 ? 121.162 128.643 148.528 1.00 10.86 193 GLY E C 1
ATOM 9073 O O . GLY E 1 199 ? 121.239 128.706 147.299 1.00 10.86 193 GLY E O 1
ATOM 9074 N N . ALA E 1 200 ? 121.839 127.750 149.245 1.00 10.62 194 ALA E N 1
ATOM 9075 C CA . ALA E 1 200 ? 122.696 126.757 148.616 1.00 10.62 194 ALA E CA 1
ATOM 9076 C C . ALA E 1 200 ? 121.967 125.466 148.280 1.00 10.62 194 ALA E C 1
ATOM 9077 O O . ALA E 1 200 ? 122.448 124.702 147.441 1.00 10.62 194 ALA E O 1
ATOM 9079 N N . ILE E 1 201 ? 120.823 125.199 148.912 1.00 9.42 195 ILE E N 1
ATOM 9080 C CA . ILE E 1 201 ? 120.002 124.065 148.503 1.00 9.42 195 ILE E CA 1
ATOM 9081 C C . ILE E 1 201 ? 119.407 124.319 147.128 1.00 9.42 195 ILE E C 1
ATOM 9082 O O . ILE E 1 201 ? 119.252 123.397 146.321 1.00 9.42 195 ILE E O 1
ATOM 9087 N N . LEU E 1 202 ? 119.073 125.575 146.837 1.00 8.91 196 LEU E N 1
ATOM 9088 C CA . LEU E 1 202 ? 118.407 125.911 145.585 1.00 8.91 196 LEU E CA 1
ATOM 9089 C C . LEU E 1 202 ? 119.406 126.204 144.474 1.00 8.91 196 LEU E C 1
ATOM 9090 O O . LEU E 1 202 ? 119.273 125.676 143.366 1.00 8.91 196 LEU E O 1
ATOM 9095 N N . ALA E 1 203 ? 120.406 127.042 144.743 1.00 9.01 197 ALA E N 1
ATOM 9096 C CA . ALA E 1 203 ? 121.353 127.414 143.699 1.00 9.01 197 ALA E CA 1
ATOM 9097 C C . ALA E 1 203 ? 122.140 126.209 143.199 1.00 9.01 197 ALA E C 1
ATOM 9098 O O . ALA E 1 203 ? 122.397 126.085 141.999 1.00 9.01 197 ALA E O 1
ATOM 9100 N N . ASN E 1 204 ? 122.525 125.308 144.100 1.00 9.54 198 ASN E N 1
ATOM 9101 C CA . ASN E 1 204 ? 123.333 124.157 143.715 1.00 9.54 198 ASN E CA 1
ATOM 9102 C C . ASN E 1 204 ? 122.503 122.992 143.199 1.00 9.54 198 ASN E C 1
ATOM 9103 O O . ASN E 1 204 ? 122.839 122.411 142.165 1.00 9.54 198 ASN E O 1
ATOM 9108 N N . ALA E 1 205 ? 121.434 122.625 143.897 1.00 9.19 199 ALA E N 1
ATOM 9109 C CA . ALA E 1 205 ? 120.703 121.418 143.545 1.00 9.19 199 ALA E CA 1
ATOM 9110 C C . ALA E 1 205 ? 119.555 121.663 142.581 1.00 9.19 199 ALA E C 1
ATOM 9111 O O . ALA E 1 205 ? 119.150 120.730 141.882 1.00 9.19 199 ALA E O 1
ATOM 9113 N N . PHE E 1 206 ? 119.035 122.869 142.510 1.00 8.72 200 PHE E N 1
ATOM 9114 C CA . PHE E 1 206 ? 117.850 123.066 141.684 1.00 8.72 200 PHE E CA 1
ATOM 9115 C C . PHE E 1 206 ? 118.036 124.090 140.580 1.00 8.72 200 PHE E C 1
ATOM 9116 O O . PHE E 1 206 ? 117.472 123.919 139.502 1.00 8.72 200 PHE E O 1
ATOM 9124 N N . ALA E 1 207 ? 118.801 125.152 140.814 1.00 8.10 201 ALA E N 1
ATOM 9125 C CA . ALA E 1 207 ? 118.872 126.240 139.850 1.00 8.10 201 ALA E CA 1
ATOM 9126 C C . ALA E 1 207 ? 120.055 126.148 138.903 1.00 8.10 201 ALA E C 1
ATOM 9127 O O . ALA E 1 207 ? 120.009 126.756 137.832 1.00 8.10 201 ALA E O 1
ATOM 9129 N N . ILE E 1 208 ? 121.117 125.441 139.270 1.00 9.39 202 ILE E N 1
ATOM 9130 C CA . ILE E 1 208 ? 122.239 125.212 138.360 1.00 9.39 202 ILE E CA 1
ATOM 9131 C C . ILE E 1 208 ? 121.950 124.030 137.434 1.00 9.39 202 ILE E C 1
ATOM 9132 O O . ILE E 1 208 ? 122.229 124.125 136.230 1.00 9.39 202 ILE E O 1
ATOM 9137 N N . PRO E 1 209 ? 121.413 122.903 137.918 1.00 8.76 203 PRO E N 1
ATOM 9138 C CA . PRO E 1 209 ? 121.009 121.848 136.978 1.00 8.76 203 PRO E CA 1
ATOM 9139 C C . PRO E 1 209 ? 119.966 122.284 135.960 1.00 8.76 203 PRO E C 1
ATOM 9140 O O . PRO E 1 209 ? 119.990 121.793 134.826 1.00 8.76 203 PRO E O 1
ATOM 9144 N N . VAL E 1 210 ? 119.042 123.175 136.315 1.00 8.91 204 VAL E N 1
ATOM 9145 C CA . VAL E 1 210 ? 118.062 123.623 135.330 1.00 8.91 204 VAL E CA 1
ATOM 9146 C C . VAL E 1 210 ? 118.653 124.718 134.452 1.00 8.91 204 VAL E C 1
ATOM 9147 O O . VAL E 1 210 ? 118.246 124.897 133.300 1.00 8.91 204 VAL E O 1
ATOM 9151 N N . ALA E 1 211 ? 119.628 125.461 134.969 1.00 9.11 205 ALA E N 1
ATOM 9152 C CA . ALA E 1 211 ? 120.324 126.426 134.132 1.00 9.11 205 ALA E CA 1
ATOM 9153 C C . ALA E 1 211 ? 121.299 125.760 133.180 1.00 9.11 205 ALA E C 1
ATOM 9154 O O . ALA E 1 211 ? 121.981 126.458 132.425 1.00 9.11 205 ALA E O 1
ATOM 9156 N N . ASN E 1 212 ? 121.404 124.434 133.215 1.00 9.99 206 ASN E N 1
ATOM 9157 C CA . ASN E 1 212 ? 122.267 123.704 132.299 1.00 9.99 206 ASN E CA 1
ATOM 9158 C C . ASN E 1 212 ? 121.511 122.701 131.445 1.00 9.99 206 ASN E C 1
ATOM 9159 O O . ASN E 1 212 ? 121.765 122.619 130.241 1.00 9.99 206 ASN E O 1
ATOM 9164 N N . LYS E 1 213 ? 120.586 121.938 132.032 1.00 10.37 207 LYS E N 1
ATOM 9165 C CA . LYS E 1 213 ? 119.742 121.059 131.232 1.00 10.37 207 LYS E CA 1
ATOM 9166 C C . LYS E 1 213 ? 118.946 121.845 130.200 1.00 10.37 207 LYS E C 1
ATOM 9167 O O . LYS E 1 213 ? 118.535 121.287 129.179 1.00 10.37 207 LYS E O 1
ATOM 9173 N N . LEU E 1 214 ? 118.730 123.141 130.442 1.00 10.19 208 LEU E N 1
ATOM 9174 C CA . LEU E 1 214 ? 118.156 124.011 129.423 1.00 10.19 208 LEU E CA 1
ATOM 9175 C C . LEU E 1 214 ? 119.204 124.517 128.445 1.00 10.19 208 LEU E C 1
ATOM 9176 O O . LEU E 1 214 ? 118.844 125.135 127.439 1.00 10.19 208 LEU E O 1
ATOM 9181 N N . LYS E 1 215 ? 120.487 124.283 128.722 1.00 11.45 209 LYS E N 1
ATOM 9182 C CA . LYS E 1 215 ? 121.539 124.674 127.791 1.00 11.45 209 LYS E CA 1
ATOM 9183 C C . LYS E 1 215 ? 121.963 123.505 126.915 1.00 11.45 209 LYS E C 1
ATOM 9184 O O . LYS E 1 215 ? 122.167 123.672 125.710 1.00 11.45 209 LYS E O 1
ATOM 9190 N N . LYS E 1 216 ? 122.108 122.318 127.502 1.00 12.36 210 LYS E N 1
ATOM 9191 C CA . LYS E 1 216 ? 122.343 121.122 126.708 1.00 12.36 210 LYS E CA 1
ATOM 9192 C C . LYS E 1 216 ? 121.125 120.735 125.884 1.00 12.36 210 LYS E C 1
ATOM 9193 O O . LYS E 1 216 ? 121.236 119.885 124.996 1.00 12.36 210 LYS E O 1
ATOM 9199 N N . ALA E 1 217 ? 119.968 121.334 126.164 1.00 13.88 211 ALA E N 1
ATOM 9200 C CA . ALA E 1 217 ? 118.807 121.194 125.302 1.00 13.88 211 ALA E CA 1
ATOM 9201 C C . ALA E 1 217 ? 118.745 122.282 124.244 1.00 13.88 211 ALA E C 1
ATOM 9202 O O . ALA E 1 217 ? 118.041 122.120 123.244 1.00 13.88 211 ALA E O 1
ATOM 9204 N N . LYS E 1 218 ? 119.456 123.389 124.449 1.00 14.89 212 LYS E N 1
ATOM 9205 C CA . LYS E 1 218 ? 119.557 124.415 123.419 1.00 14.89 212 LYS E CA 1
ATOM 9206 C C . LYS E 1 218 ? 120.559 124.009 122.350 1.00 14.89 212 LYS E C 1
ATOM 9207 O O . LYS E 1 218 ? 120.247 124.005 121.156 1.00 14.89 212 LYS E O 1
ATOM 9213 N N . ASP E 1 219 ? 121.777 123.654 122.767 1.00 16.07 213 ASP E N 1
ATOM 9214 C CA . ASP E 1 219 ? 122.825 123.303 121.819 1.00 16.07 213 ASP E CA 1
ATOM 9215 C C . ASP E 1 219 ? 122.496 122.056 121.014 1.00 16.07 213 ASP E C 1
ATOM 9216 O O . ASP E 1 219 ? 123.040 121.881 119.921 1.00 16.07 213 ASP E O 1
ATOM 9221 N N . MET E 1 220 ? 121.631 121.183 121.526 1.00 18.52 214 MET E N 1
ATOM 9222 C CA . MET E 1 220 ? 121.229 120.007 120.764 1.00 18.52 214 MET E CA 1
ATOM 9223 C C . MET E 1 220 ? 120.110 120.324 119.786 1.00 18.52 214 MET E C 1
ATOM 9224 O O . MET E 1 220 ? 120.116 119.818 118.661 1.00 18.52 214 MET E O 1
ATOM 9229 N N . GLU E 1 221 ? 119.152 121.157 120.190 1.00 18.93 215 GLU E N 1
ATOM 9230 C CA . GLU E 1 221 ? 118.071 121.546 119.298 1.00 18.93 215 GLU E CA 1
ATOM 9231 C C . GLU E 1 221 ? 118.496 122.600 118.292 1.00 18.93 215 GLU E C 1
ATOM 9232 O O . GLU E 1 221 ? 117.755 122.859 117.344 1.00 18.93 215 GLU E O 1
ATOM 9238 N N . VAL E 1 222 ? 119.657 123.226 118.484 1.00 20.42 216 VAL E N 1
ATOM 9239 C CA . VAL E 1 222 ? 120.180 124.127 117.464 1.00 20.42 216 VAL E CA 1
ATOM 9240 C C . VAL E 1 222 ? 120.905 123.341 116.382 1.00 20.42 216 VAL E C 1
ATOM 9241 O O . VAL E 1 222 ? 120.767 123.638 115.190 1.00 20.42 216 VAL E O 1
ATOM 9245 N N . LEU E 1 223 ? 121.673 122.321 116.768 1.00 22.69 217 LEU E N 1
ATOM 9246 C CA . LEU E 1 223 ? 122.346 121.487 115.780 1.00 22.69 217 LEU E CA 1
ATOM 9247 C C . LEU E 1 223 ? 121.353 120.798 114.852 1.00 22.69 217 LEU E C 1
ATOM 9248 O O . LEU E 1 223 ? 121.646 120.607 113.668 1.00 22.69 217 LEU E O 1
ATOM 9253 N N . VAL E 1 224 ? 120.177 120.432 115.354 1.00 23.67 218 VAL E N 1
ATOM 9254 C CA . VAL E 1 224 ? 119.159 119.867 114.476 1.00 23.67 218 VAL E CA 1
ATOM 9255 C C . VAL E 1 224 ? 118.533 120.955 113.614 1.00 23.67 218 VAL E C 1
ATOM 9256 O O . VAL E 1 224 ? 118.139 120.706 112.470 1.00 23.67 218 VAL E O 1
ATOM 9260 N N . LYS E 1 225 ? 118.438 122.179 114.137 1.00 27.64 219 LYS E N 1
ATOM 9261 C CA . LYS E 1 225 ? 117.996 123.296 113.308 1.00 27.64 219 LYS E CA 1
ATOM 9262 C C . LYS E 1 225 ? 119.071 123.715 112.318 1.00 27.64 219 LYS E C 1
ATOM 9263 O O . LYS E 1 225 ? 118.750 124.126 111.200 1.00 27.64 219 LYS E O 1
ATOM 9269 N N . THR E 1 226 ? 120.347 123.621 112.704 1.00 27.11 220 THR E N 1
ATOM 9270 C CA . THR E 1 226 ? 121.415 124.086 111.825 1.00 27.11 220 THR E CA 1
ATOM 9271 C C . THR E 1 226 ? 121.588 123.175 110.621 1.00 27.11 220 THR E C 1
ATOM 9272 O O . THR E 1 226 ? 121.986 123.640 109.550 1.00 27.11 220 THR E O 1
ATOM 9276 N N . ILE E 1 227 ? 121.284 121.888 110.766 1.00 28.43 221 ILE E N 1
ATOM 9277 C CA . ILE E 1 227 ? 121.469 120.965 109.653 1.00 28.43 221 ILE E CA 1
ATOM 9278 C C . ILE E 1 227 ? 120.392 121.160 108.597 1.00 28.43 221 ILE E C 1
ATOM 9279 O O . ILE E 1 227 ? 120.681 121.147 107.397 1.00 28.43 221 ILE E O 1
ATOM 9284 N N . TYR E 1 228 ? 119.143 121.356 109.017 1.00 30.96 222 TYR E N 1
ATOM 9285 C CA . TYR E 1 228 ? 118.086 121.649 108.057 1.00 30.96 222 TYR E CA 1
ATOM 9286 C C . TYR E 1 228 ? 118.420 122.870 107.214 1.00 30.96 222 TYR E C 1
ATOM 9287 O O . TYR E 1 228 ? 117.966 122.974 106.071 1.00 30.96 222 TYR E O 1
ATOM 9296 N N . ILE E 1 229 ? 119.208 123.799 107.753 1.00 31.76 223 ILE E N 1
ATOM 9297 C CA . ILE E 1 229 ? 119.683 124.921 106.952 1.00 31.76 223 ILE E CA 1
ATOM 9298 C C . ILE E 1 229 ? 120.714 124.448 105.939 1.00 31.76 223 ILE E C 1
ATOM 9299 O O . ILE E 1 229 ? 120.607 124.739 104.743 1.00 31.76 223 ILE E O 1
ATOM 9304 N N . GLU E 1 230 ? 121.728 123.711 106.398 1.00 34.22 224 GLU E N 1
ATOM 9305 C CA . GLU E 1 230 ? 122.741 123.179 105.499 1.00 34.22 224 GLU E CA 1
ATOM 9306 C C . GLU E 1 230 ? 122.183 122.136 104.546 1.00 34.22 224 GLU E C 1
ATOM 9307 O O . GLU E 1 230 ? 122.730 121.960 103.455 1.00 34.22 224 GLU E O 1
ATOM 9313 N N . ALA E 1 231 ? 121.110 121.443 104.927 1.00 33.89 225 ALA E N 1
ATOM 9314 C CA . ALA E 1 231 ? 120.573 120.389 104.077 1.00 33.89 225 ALA E CA 1
ATOM 9315 C C . ALA E 1 231 ? 119.743 120.959 102.936 1.00 33.89 225 ALA E C 1
ATOM 9316 O O . ALA E 1 231 ? 119.762 120.427 101.824 1.00 33.89 225 ALA E O 1
ATOM 9318 N N . ILE E 1 232 ? 119.005 122.041 103.192 1.00 36.25 226 ILE E N 1
ATOM 9319 C CA . ILE E 1 232 ? 118.189 122.642 102.141 1.00 36.25 226 ILE E CA 1
ATOM 9320 C C . ILE E 1 232 ? 119.063 123.344 101.108 1.00 36.25 226 ILE E C 1
ATOM 9321 O O . ILE E 1 232 ? 118.699 123.426 99.929 1.00 36.25 226 ILE E O 1
ATOM 9326 N N . GLU E 1 233 ? 120.234 123.835 101.513 1.00 41.41 227 GLU E N 1
ATOM 9327 C CA . GLU E 1 233 ? 121.169 124.390 100.541 1.00 41.41 227 GLU E CA 1
ATOM 9328 C C . GLU E 1 233 ? 121.594 123.336 99.525 1.00 41.41 227 GLU E C 1
ATOM 9329 O O . GLU E 1 233 ? 121.948 123.667 98.388 1.00 41.41 227 GLU E O 1
ATOM 9335 N N . LYS E 1 234 ? 121.565 122.061 99.913 1.00 39.55 228 LYS E N 1
ATOM 9336 C CA . LYS E 1 234 ? 121.838 120.973 98.985 1.00 39.55 228 LYS E CA 1
ATOM 9337 C C . LYS E 1 234 ? 120.609 120.540 98.202 1.00 39.55 228 LYS E C 1
ATOM 9338 O O . LYS E 1 234 ? 120.750 119.800 97.224 1.00 39.55 228 LYS E O 1
ATOM 9344 N N . ILE E 1 235 ? 119.414 120.964 98.608 1.00 40.79 229 ILE E N 1
ATOM 9345 C CA . ILE E 1 235 ? 118.205 120.549 97.907 1.00 40.79 229 ILE E CA 1
ATOM 9346 C C . ILE E 1 235 ? 117.919 121.476 96.734 1.00 40.79 229 ILE E C 1
ATOM 9347 O O . ILE E 1 235 ? 117.511 121.030 95.656 1.00 40.79 229 ILE E O 1
ATOM 9352 N N . GLN E 1 236 ? 118.125 122.781 96.918 1.00 42.99 230 GLN E N 1
ATOM 9353 C CA . GLN E 1 236 ? 117.919 123.704 95.810 1.00 42.99 230 GLN E CA 1
ATOM 9354 C C . GLN E 1 236 ? 119.045 123.632 94.787 1.00 42.99 230 GLN E C 1
ATOM 9355 O O . GLN E 1 236 ? 118.869 124.096 93.656 1.00 42.99 230 GLN E O 1
ATOM 9361 N N . LYS E 1 237 ? 120.195 123.064 95.150 1.00 43.71 231 LYS E N 1
ATOM 9362 C CA . LYS E 1 237 ? 121.247 122.828 94.171 1.00 43.71 231 LYS E CA 1
ATOM 9363 C C . LYS E 1 237 ? 121.066 121.516 93.423 1.00 43.71 231 LYS E C 1
ATOM 9364 O O . LYS E 1 237 ? 121.948 121.139 92.646 1.00 43.71 231 LYS E O 1
ATOM 9370 N N . GLY E 1 238 ? 119.958 120.817 93.640 1.00 45.28 232 GLY E N 1
ATOM 9371 C CA . GLY E 1 238 ? 119.666 119.605 92.896 1.00 45.28 232 GLY E CA 1
ATOM 9372 C C . GLY E 1 238 ? 120.618 118.459 93.152 1.00 45.28 232 GLY E C 1
ATOM 9373 O O . GLY E 1 238 ? 121.132 117.863 92.197 1.00 45.28 232 GLY E O 1
ATOM 9374 N N . GLU E 1 239 ? 120.871 118.132 94.416 1.00 46.16 233 GLU E N 1
ATOM 9375 C CA . GLU E 1 239 ? 121.761 117.026 94.720 1.00 46.16 233 GLU E CA 1
ATOM 9376 C C . GLU E 1 239 ? 120.970 115.739 94.933 1.00 46.16 233 GLU E C 1
ATOM 9377 O O . GLU E 1 239 ? 119.737 115.724 94.949 1.00 46.16 233 GLU E O 1
ATOM 9383 N N . ASN E 1 240 ? 121.705 114.645 95.089 1.00 44.65 234 ASN E N 1
ATOM 9384 C CA . ASN E 1 240 ? 121.074 113.344 95.221 1.00 44.65 234 ASN E CA 1
ATOM 9385 C C . ASN E 1 240 ? 120.418 113.217 96.592 1.00 44.65 234 ASN E C 1
ATOM 9386 O O . ASN E 1 240 ? 120.788 113.930 97.527 1.00 44.65 234 ASN E O 1
ATOM 9391 N N . PRO E 1 241 ? 119.431 112.336 96.741 1.00 42.11 235 PRO E N 1
ATOM 9392 C CA . PRO E 1 241 ? 118.900 112.076 98.085 1.00 42.11 235 PRO E CA 1
ATOM 9393 C C . PRO E 1 241 ? 119.912 111.413 98.997 1.00 42.11 235 PRO E C 1
ATOM 9394 O O . PRO E 1 241 ? 119.998 111.771 100.177 1.00 42.11 235 PRO E O 1
ATOM 9398 N N . ASN E 1 242 ? 120.694 110.466 98.478 1.00 41.93 236 ASN E N 1
ATOM 9399 C CA . ASN E 1 242 ? 121.640 109.707 99.284 1.00 41.93 236 ASN E CA 1
ATOM 9400 C C . ASN E 1 242 ? 122.958 110.434 99.505 1.00 41.93 236 ASN E C 1
ATOM 9401 O O . ASN E 1 242 ? 123.750 109.997 100.346 1.00 41.93 236 ASN E O 1
ATOM 9406 N N . VAL E 1 243 ? 123.218 111.519 98.772 1.00 40.66 237 VAL E N 1
ATOM 9407 C CA . VAL E 1 243 ? 124.419 112.318 98.989 1.00 40.66 237 VAL E CA 1
ATOM 9408 C C . VAL E 1 243 ? 124.201 113.411 100.023 1.00 40.66 237 VAL E C 1
ATOM 9409 O O . VAL E 1 243 ? 125.167 114.091 100.403 1.00 40.66 237 VAL E O 1
ATOM 9413 N N . VAL E 1 244 ? 122.969 113.604 100.491 1.00 38.44 238 VAL E N 1
ATOM 9414 C CA . VAL E 1 244 ? 122.718 114.539 101.580 1.00 38.44 238 VAL E CA 1
ATOM 9415 C C . VAL E 1 244 ? 122.538 113.811 102.910 1.00 38.44 238 VAL E C 1
ATOM 9416 O O . VAL E 1 244 ? 122.943 114.329 103.954 1.00 38.44 238 VAL E O 1
ATOM 9420 N N . LYS E 1 245 ? 121.931 112.623 102.900 1.00 36.23 239 LYS E N 1
ATOM 9421 C CA . LYS E 1 245 ? 121.902 111.811 104.110 1.00 36.23 239 LYS E CA 1
ATOM 9422 C C . LYS E 1 245 ? 123.306 111.421 104.540 1.00 36.23 239 LYS E C 1
ATOM 9423 O O . LYS E 1 245 ? 123.593 111.365 105.740 1.00 36.23 239 LYS E O 1
ATOM 9429 N N . GLN E 1 246 ? 124.192 111.148 103.581 1.00 38.89 240 GLN E N 1
ATOM 9430 C CA . GLN E 1 246 ? 125.570 110.813 103.920 1.00 38.89 240 GLN E CA 1
ATOM 9431 C C . GLN E 1 246 ? 126.305 112.020 104.485 1.00 38.89 240 GLN E C 1
ATOM 9432 O O . GLN E 1 246 ? 127.082 111.890 105.435 1.00 38.89 240 GLN E O 1
ATOM 9438 N N . GLU E 1 247 ? 126.074 113.201 103.916 1.00 38.30 241 GLU E N 1
ATOM 9439 C CA . GLU E 1 247 ? 126.678 114.425 104.423 1.00 38.30 241 GLU E CA 1
ATOM 9440 C C . GLU E 1 247 ? 125.993 114.950 105.676 1.00 38.30 241 GLU E C 1
ATOM 9441 O O . GLU E 1 247 ? 126.491 115.907 106.274 1.00 38.30 241 GLU E O 1
ATOM 9447 N N . ALA E 1 248 ? 124.866 114.361 106.080 1.00 35.06 242 ALA E N 1
ATOM 9448 C CA . ALA E 1 248 ? 124.213 114.705 107.334 1.00 35.06 242 ALA E CA 1
ATOM 9449 C C . ALA E 1 248 ? 124.379 113.643 108.407 1.00 35.06 242 ALA E C 1
ATOM 9450 O O . ALA E 1 248 ? 124.279 113.966 109.593 1.00 35.06 242 ALA E O 1
ATOM 9452 N N . ALA E 1 249 ? 124.613 112.389 108.022 1.00 35.40 243 ALA E N 1
ATOM 9453 C CA . ALA E 1 249 ? 124.976 111.370 108.996 1.00 35.40 243 ALA E CA 1
ATOM 9454 C C . ALA E 1 249 ? 126.423 111.527 109.431 1.00 35.40 243 ALA E C 1
ATOM 9455 O O . ALA E 1 249 ? 126.807 111.057 110.507 1.00 35.40 243 ALA E O 1
ATOM 9457 N N . ILE E 1 250 ? 127.241 112.170 108.598 1.00 35.85 244 ILE E N 1
ATOM 9458 C CA . ILE E 1 250 ? 128.612 112.483 108.981 1.00 35.85 244 ILE E CA 1
ATOM 9459 C C . ILE E 1 250 ? 128.656 113.786 109.764 1.00 35.85 244 ILE E C 1
ATOM 9460 O O . ILE E 1 250 ? 129.455 113.937 110.695 1.00 35.85 244 ILE E O 1
ATOM 9465 N N . MET E 1 251 ? 127.784 114.734 109.421 1.00 34.64 245 MET E N 1
ATOM 9466 C CA . MET E 1 251 ? 127.730 116.005 110.134 1.00 34.64 245 MET E CA 1
ATOM 9467 C C . MET E 1 251 ? 127.172 115.835 111.542 1.00 34.64 245 MET E C 1
ATOM 9468 O O . MET E 1 251 ? 127.325 116.730 112.380 1.00 34.64 245 MET E O 1
ATOM 9473 N N . LEU E 1 252 ? 126.525 114.704 111.819 1.00 34.58 246 LEU E N 1
ATOM 9474 C CA . LEU E 1 252 ? 126.057 114.376 113.159 1.00 34.58 246 LEU E CA 1
ATOM 9475 C C . LEU E 1 252 ? 126.871 113.280 113.828 1.00 34.58 246 LEU E C 1
ATOM 9476 O O . LEU E 1 252 ? 127.067 113.330 115.046 1.00 34.58 246 LEU E O 1
ATOM 9481 N N . GLY E 1 253 ? 127.350 112.302 113.065 1.00 35.29 247 GLY E N 1
ATOM 9482 C CA . GLY E 1 253 ? 127.995 111.145 113.644 1.00 35.29 247 GLY E CA 1
ATOM 9483 C C . GLY E 1 253 ? 127.102 109.937 113.763 1.00 35.29 247 GLY E C 1
ATOM 9484 O O . GLY E 1 253 ? 127.235 109.173 114.723 1.00 35.29 247 GLY E O 1
ATOM 9485 N N . VAL E 1 254 ? 126.192 109.741 112.818 1.00 38.87 248 VAL E N 1
ATOM 9486 C CA . VAL E 1 254 ? 125.222 108.655 112.871 1.00 38.87 248 VAL E CA 1
ATOM 9487 C C . VAL E 1 254 ? 125.679 107.540 111.940 1.00 38.87 248 VAL E C 1
ATOM 9488 O O . VAL E 1 254 ? 126.260 107.801 110.880 1.00 38.87 248 VAL E O 1
ATOM 9492 N N . GLU E 1 255 ? 125.431 106.296 112.338 1.00 42.35 249 GLU E N 1
ATOM 9493 C CA . GLU E 1 255 ? 125.803 105.161 111.508 1.00 42.35 249 GLU E CA 1
ATOM 9494 C C . GLU E 1 255 ? 124.751 104.918 110.433 1.00 42.35 249 GLU E C 1
ATOM 9495 O O . GLU E 1 255 ? 123.554 105.114 110.656 1.00 42.35 249 GLU E O 1
ATOM 9501 N N . LEU E 1 256 ? 125.209 104.490 109.254 1.00 44.62 250 LEU E N 1
ATOM 9502 C CA . LEU E 1 256 ? 124.357 104.085 108.150 1.00 44.62 250 LEU E CA 1
ATOM 9503 C C . LEU E 1 256 ? 124.881 102.796 107.529 1.00 44.62 250 LEU E C 1
ATOM 9504 O O . LEU E 1 256 ? 126.098 102.624 107.399 1.00 44.62 250 LEU E O 1
ATOM 9509 N N . PRO E 1 257 ? 123.993 101.871 107.133 1.00 48.97 251 PRO E N 1
ATOM 9510 C CA . PRO E 1 257 ? 124.416 100.596 106.543 1.00 48.97 251 PRO E CA 1
ATOM 9511 C C . PRO E 1 257 ? 124.979 100.761 105.133 1.00 48.97 251 PRO E C 1
ATOM 9512 O O . PRO E 1 257 ? 125.939 100.070 104.785 1.00 48.97 251 PRO E O 1
#

Solvent-accessible surface area: 51446 Å² total; per-residue (Å²): 132,161,77,10,61,0,0,57,82,0,8,101,30,0,69,94,39,5,78,75,12,8,93,105,48,40,59,60,107,26,7,99,28,80,73,5,64,120,3,0,52,28,0,0,52,11,0,0,46,0,0,0,8,66,154,28,12,83,80,0,30,131,8,37,144,45,0,50,78,10,115,32,38,66,47,88,51,7,5,106,2,2,7,88,3,5,37,57,21,126,154,103,32,39,136,43,0,93,70,36,18,119,97,5,112,143,96,17,76,4,2,1,32,1,0,68,0,3,20,65,62,14,82,32,128,17,0,47,58,3,0,66,36,2,10,55,33,41,29,97,79,30,34,11,28,6,21,0,0,72,36,0,14,80,0,2,50,21,0,0,92,1,7,17,16,2,28,26,0,35,22,26,72,102,53,127,93,122,90,36,94,12,61,19,69,0,58,2,19,0,5,39,1,29,0,3,20,32,3,15,0,40,0,44,0,0,7,11,0,0,66,35,0,31,73,59,36,31,39,13,22,33,2,12,1,24,7,4,44,12,7,63,109,47,37,78,17,112,20,4,70,42,3,4,4,28,9,12,50,32,154,82,174,105,152,74,12,60,0,0,56,94,0,6,90,43,0,58,83,41,4,79,78,21,11,91,116,47,38,57,65,112,20,5,99,20,90,60,2,68,114,7,0,55,26,0,0,67,12,0,0,41,0,0,0,8,61,157,19,12,84,81,0,26,122,6,43,155,40,0,45,88,11,116,45,37,61,55,110,51,6,2,108,1,2,14,94,4,2,58,62,12,122,167,89,33,58,142,45,0,95,72,38,17,113,77,2,117,146,87,13,81,8,1,1,30,1,0,84,0,6,20,71,60,14,70,31,118,10,0,57,55,0,0,65,38,7,10,54,21,43,32,100,73,25,29,6,26,6,29,0,4,70,39,0,11,92,1,6,51,13,0,0,80,0,2,19,15,3,24,30,0,39,17,21,72,101,61,143,88,130,88,37,82,6,65,21,66,0,51,2,25,0,6,36,1,26,0,5,22,32,6,9,0,47,0,38,0,0,5,8,0,0,68,33,0,33,68,57,38,22,44,13,19,26,2,9,1,29,6,4,43,15,4,51,110,44,40,85,22,123,27,4,40,49,3,4,5,22,9,13,58,33,156,76,174,122,162,71,9,59,0,0,54,83,0,7,105,36,0,66,97,36,4,85,74,16,10,91,106,57,35,69,56,106,30,6,102,24,84,66,3,61,116,7,0,55,25,0,0,59,12,0,0,41,0,0,0,4,49,166,13,15,86,74,0,30,124,3,42,151,52,0,51,81,9,107,52,41,60,46,115,53,7,4,95,2,0,8,68,1,2,52,72,12,126,166,85,38,48,136,49,0,84,76,30,16,142,86,2,115,148,100,15,84,6,0,2,35,1,0,89,1,7,26,74,61,12,79,26,119,10,0,41,54,2,2,81,36,10,12,54,32,51,26,98,87,27,32,9,33,7,26,0,4,74,38,0,10,84,0,6,50,23,0,0,89,0,4,17,16,4,32,27,0,23,22,21,79,74,60,142,82,126,89,32,86,13,66,20,61,0,57,3,19,0,5,45,0,36,0,6,19,33,4,10,0,45,0,46,0,0,6,9,0,1,73,25,0,33,59,42,39,25,29,13,20,30,1,9,0,29,5,0,33,19,3,57,121,44,41,79,29,115,26,4,44,39,3,4,4,26,9,10,62,30,149,71,175,98,171,77,8,62,0,0,40,83,0,6,89,30,1,65,86,42,6,79,80,17,10,93,115,40,65,48,56,108,18,5,101,23,87,65,4,64,124,5,0,47,25,0,0,66,10,0,0,40,0,0,0,8,49,171,17,16,91,67,0,32,127,7,48,140,49,0,43,90,10,97,44,31,58,38,97,60,8,4,112,10,1,12,98,4,2,44,62,20,120,164,89,30,51,136,49,0,99,58,39,24,111,85,7,110,137,110,13,79,10,0,1,34,2,1,85,1,8,16,66,63,14,78,41,124,17,1,43,59,1,2,80,34,11,11,55,39,56,25,87,87,27,33,4,23,7,24,0,7,71,42,0,12,94,1,5,49,25,0,0,80,0,8,17,15,2,23,31,0,35,19,23,67,97,70,134,84,123,88,35,88,8,54,18,74,0,63,1,23,1,6,40,0,33,0,4,17,35,5,16,0,41,0,43,0,0,5,7,0,0,69,35,0,30,52,47,34,25,16,10,19,35,0,10,2,30,4,4,52,19,3,56,111,45,39,63,21,97,31,4,62,31,1,1,4,22,8,8,69,33,142,80,171,106,180,69,6,65,0,0,44,86,0,8,89,30,0,66,100,42,8,80,71,24,10,94,112,55,39,72,57,114,24,6,102,24,83,65,5,64,118,7,0,52,23,2,0,71,7,0,0,48,0,0,0,8,57,160,30,10,80,78,0,35,96,6,46,126,44,0,38,100,13,104,35,38,61,37,104,66,6,2,92,5,3,17,97,4,2,38,73,20,120,158,94,31,45,124,41,0,104,65,27,19,120,98,8,109,136,107,13,66,6,0,2,40,2,0,84,1,1,13,66,53,17,77,38,118,15,2,45,63,4,1,67,32,6,10,54,28,49,43,85,84,27,37,10,30,5,26,0,6,73,41,0,10,81,1,6,52,17,1,0,88,0,4,18,14,3,26,30,0,36,23,20,81,108,66,136,90,130,87,40,81,8,56,20,70,0,57,3,23,0,4,40,4,33,0,3,17,31,7,11,0,46,0,44,0,0,4,8,0,2,57,34,0,31,70,56,35,31,19,12,19,23,1,8,2,34,5,6,55,12,8,56,104,52,41,77,28,115,26,1,29,38,1,3,4,22,8,4,54,32,160,79,183

Nearest PDB structures (foldseek):
  8gqy-assembly1_D  TM=1.001E+00  e=3.457E-29  Aquifex aeolicus VF5
  8brd-assembly1_D  TM=8.710E-01  e=5.203E-13  Vibrio alginolyticus
  8ucs-assembly1_C  TM=8.924E-01  e=3.236E-12  Clostridium sporogenes
  8brd-assembly1_B  TM=8.889E-01  e=5.456E-12  Vibrio alginolyticus
  8zz0-assembly1_F  TM=8.270E-01  e=6.240E-11  Vibrio alginolyticus

InterPro domains:
  IPR000540 Flagellar motor protein MotA, conserved site [PS01307] (186-203)
  IPR002898 MotA/TolQ/ExbB proton channel [PF01618] (107-215)
  IPR047055 Motility protein A-like [PTHR30433] (1-248)

Organism: Aquifex aeolicus (strain VF5) (NCBI:txid224324)

Sequence (1265 aa):
VHMDVGTIIGIIAAFLLILISILIGGSITAFINVPSIFIVVGGGMAAAMGAFPLKDFIRGVLAIKKAFLWKPPDLNDVIETIGEIASKVRKEGILALEGDIELYYQKDPLLGDMIRMLVDGIDINDIKATAEMALAQLDEKMSTEVAVWEKLADLFPAFGMIGTLIGLIQMLRNLNDPSALGPGMAVALITTLYGAILANAFAIPVANKLKKAKDMEVLVKTIYIEAIEKIQKGENPNVVKQEAAIMLGVELPVHMDVGTIIGIIAAFLLILISILIGGSITAFINVPSIFIVVGGGMAAAMGAFPLKDFIRGVLAIKKAFLWKPPDLNDVIETIGEIASKVRKEGILALEGDIELYYQKDPLLGDMIRMLVDGIDINDIKATAEMALAQLDEKMSTEVAVWEKLADLFPAFGMIGTLIGLIQMLRNLNDPSALGPGMAVALITTLYGAILANAFAIPVANKLKKAKDMEVLVKTIYIEAIEKIQKGENPNVVKQEAAIMLGVELPVHMDVGTIIGIIAAFLLILISILIGGSITAFINVPSIFIVVGGGMAAAMGAFPLKDFIRGVLAIKKAFLWKPPDLNDVIETIGEIASKVRKEGILALEGDIELYYQKDPLLGDMIRMLVDGIDINDIKATAEMALAQLDEKMSTEVAVWEKLADLFPAFGMIGTLIGLIQMLRNLNDPSALGPGMAVALITTLYGAILANAFAIPVANKLKKAKDMEVLVKTIYIEAIEKIQKGENPNVVKQEAAIMLGVELPVHMDVGTIIGIIAAFLLILISILIGGSITAFINVPSIFIVVGGGMAAAMGAFPLKDFIRGVLAIKKAFLWKPPDLNDVIETIGEIASKVRKEGILALEGDIELYYQKDPLLGDMIRMLVDGIDINDIKATAEMALAQLDEKMSTEVAVWEKLADLFPAFGMIGTLIGLIQMLRNLNDPSALGPGMAVALITTLYGAILANAFAIPVANKLKKAKDMEVLVKTIYIEAIEKIQKGENPNVVKQEAAIMLGVELPVHMDVGTIIGIIAAFLLILISILIGGSITAFINVPSIFIVVGGGMAAAMGAFPLKDFIRGVLAIKKAFLWKPPDLNDVIETIGEIASKVRKEGILALEGDIELYYQKDPLLGDMIRMLVDGIDINDIKATAEMALAQLDEKMSTEVAVWEKLADLFPAFGMIGTLIGLIQMLRNLNDPSALGPGMAVALITTLYGAILANAFAIPVANKLKKAKDMEVLVKTIYIEAIEKIQKGENPNVVKQEAAIMLGVELP